Protein AF-0000000082585025 (afdb_homodimer)

InterPro domains:
  IPR001261 ArgE/DapE/ACY1/CPG2/YscS, conserved site [PS00758] (79-88)
  IPR001261 ArgE/DapE/ACY1/CPG2/YscS, conserved site [PS00759] (117-156)
  IPR002933 Peptidase M20 [PF01546] (80-388)
  IPR010182 N-formyl-4-amino-5-aminomethyl-2-methylpyrimidine deformylase/Succinyl-diaminopimelate desuccinylase [TIGR01910] (18-378)
  IPR011650 Peptidase M20, dimerisation domain [PF07687] (190-292)
  IPR036264 Bacterial exopeptidase dimerisation domain [SSF55031] (194-291)
  IPR050072 Peptidase M20A family, bacterial cell wall biosynthesis [PTHR43808] (9-386)

Secondary structure (DSSP, 8-state):
--TT-S----HHHHHHHHHHHHHHHHS--BTTTT--HHHHHHHHHHHHHTT-EEEEEEEETTEEEEEEEE--SEEEEEEEEEEE--B----HHHHTT-SS-TT---EETTEEESTTIIIIIHHHHHHHHHHHHHHHTTPPPSEEEEEEEES-TTTT-HHHHHTTT-GGGGGEEEEEE---STTPEEEEE-EEEEEEEEEE-B---GGG--TB-HHHHHHHHHHHHHH---GGGSSBTTB--EEEEEEEEEE-TTTPPPSEEEEEEEEEE-TTS-HHHHHHHHHHHHHHHHHHSBTBEEEEEEEEEE--EE--TT-HHHHHHHHHHHHHT----EEEESS--THHHHGGGT-EEEE--SS-GGGTTSTT-EEEHHHHHHHHHHHHHHHH--/--TT-S----HHHHHHHHHHHHHHHHS--BTTTT--HHHHHHHHHHHHHTT-EEEEEEEETTEEEEEEEE--SEEEEEEEEEEE--B----HHHHTT-SS-TT---EETTEEESTTIIIIIHHHHHHHHHHHHHHHHTPPPSEEEEEEEES-TTTT-HHHHHTTT-GGGGGEEEEEE---STTPEEEEE-EEEEEEEEEE-B---GGG--TB-HHHHHHHHHHHHHH---GGGSSBTTB--EEEEEEEEEE-TTTPPPSEEEEEEEEEE-TTS-HHHHHHHHHHHHHHHHHHSBTBEEEEEEEEEE--EE--TT-HHHHHHHHHHHHHT----EEEESS--THHHHGGGT-EEEE--SS-GGGTTSTT-EEEHHHHHHHHHHHHHHHH--

Nearest PDB structures (foldseek):
  7uoi-assembly1_A  TM=8.697E-01  e=1.049E-37  Enterococcus faecium 1,231,410
  1cg2-assembly1_C  TM=7.493E-01  e=2.026E-26  Pseudomonas sp. RS-16
  7m6u-assembly1_C-3  TM=6.998E-01  e=9.223E-20  Pseudomonas sp. RS-16
  7m6u-assembly2_B  TM=7.117E-01  e=1.396E-19  Pseudomonas sp. RS-16
  7m6u-assembly1_A  TM=7.068E-01  e=2.112E-19  Pseudomonas sp. RS-16

Solvent-accessible surface area (backbone atoms only — not comparable to full-atom values): 39155 Å² total; per-residue (Å²): 133,76,86,82,67,66,77,80,71,47,72,66,50,48,52,45,33,53,50,47,24,25,53,52,16,43,46,71,14,32,23,67,98,62,38,30,38,67,54,43,51,49,51,52,54,50,34,52,76,50,73,36,53,70,46,78,44,79,67,49,95,66,31,44,24,40,38,36,45,44,77,26,77,34,76,76,38,24,40,32,35,36,30,42,58,32,24,68,60,77,48,75,72,48,54,73,64,33,86,53,59,52,50,57,21,45,76,55,95,62,26,32,31,8,55,24,22,9,46,16,38,33,19,40,26,17,49,50,46,26,53,39,48,36,52,74,70,67,55,72,26,51,30,19,37,36,40,42,38,24,33,39,53,72,68,78,30,52,29,48,58,69,47,69,82,46,71,73,62,77,28,32,57,38,36,39,28,18,44,30,42,60,53,29,37,17,44,29,28,20,10,40,30,33,28,40,38,41,29,35,32,36,66,33,50,55,56,81,46,70,64,39,30,18,65,59,55,49,46,51,50,53,50,52,56,70,68,57,75,70,62,89,40,45,79,42,100,73,39,50,42,49,68,44,72,34,29,35,42,27,71,36,82,45,96,28,34,17,29,43,27,44,36,29,37,39,30,38,22,28,43,87,46,58,62,66,57,57,54,51,50,48,49,52,52,51,52,53,49,35,72,76,37,77,67,47,49,73,46,80,46,77,74,50,75,41,65,25,42,66,46,62,91,80,45,67,62,58,58,56,49,48,51,50,27,58,76,67,71,42,80,81,46,78,48,62,34,58,50,79,56,59,57,61,55,56,34,74,75,71,31,44,56,37,36,41,10,24,6,36,58,89,35,36,82,50,64,65,12,35,21,45,48,68,36,35,48,50,35,19,48,50,47,38,47,58,55,54,54,124,132,76,85,83,65,68,77,80,72,47,71,66,51,49,52,45,32,52,50,46,22,25,53,50,15,43,48,71,15,32,23,66,97,63,38,31,38,65,56,43,52,48,50,53,52,52,35,52,75,50,73,35,52,70,48,78,45,79,68,50,94,68,32,42,25,42,37,34,44,43,77,24,77,33,75,76,38,24,40,31,36,35,30,43,59,32,24,68,60,78,50,77,73,48,54,74,65,34,86,52,60,50,50,57,21,44,77,55,94,63,26,32,32,8,54,25,22,8,46,17,37,33,18,40,26,18,49,50,45,26,54,39,49,37,52,74,70,67,56,73,27,51,30,19,38,36,39,42,37,24,31,40,54,71,68,78,31,52,30,49,59,69,47,70,80,45,70,74,60,76,29,33,57,37,35,40,28,20,43,29,41,60,53,30,37,16,42,28,28,20,10,40,31,34,29,39,39,42,29,35,32,35,65,34,50,56,55,81,45,72,66,39,30,18,65,58,55,49,48,53,49,52,52,52,56,71,69,56,74,68,62,90,43,45,79,42,100,72,40,52,40,50,68,44,76,33,30,35,41,28,70,35,84,48,96,27,36,17,29,43,25,44,35,29,38,40,32,40,24,30,44,86,46,57,63,66,56,56,54,51,52,48,50,53,51,51,51,53,50,35,72,75,38,78,67,48,49,73,46,80,46,77,74,51,77,41,64,26,42,69,46,63,90,79,47,70,60,58,60,55,49,48,51,50,26,58,75,67,72,44,80,81,46,78,48,61,35,58,50,78,56,60,58,62,56,55,35,74,76,70,31,43,56,36,35,40,10,24,6,35,56,89,33,36,80,51,65,64,11,34,22,44,48,67,37,35,47,51,37,20,48,50,48,37,48,57,55,54,53,124

Structure (mmCIF, N/CA/C/O backbone):
data_AF-0000000082585025-model_v1
#
loop_
_entity.id
_entity.type
_entity.pdbx_description
1 polymer 'Probable succinyl-diaminopimelate desuccinylase'
#
loop_
_atom_site.group_PDB
_atom_site.id
_atom_site.type_symbol
_atom_site.label_atom_id
_atom_site.label_alt_id
_atom_site.label_comp_id
_atom_site.label_asym_id
_atom_site.label_entity_id
_atom_site.label_seq_id
_atom_site.pdbx_PDB_ins_code
_atom_site.Cartn_x
_atom_site.Cartn_y
_atom_site.Cartn_z
_atom_site.occupancy
_atom_site.B_iso_or_equiv
_atom_site.auth_seq_id
_atom_site.auth_comp_id
_atom_site.auth_asym_id
_atom_site.auth_atom_id
_atom_site.pdbx_PDB_model_num
ATOM 1 N N . MET A 1 1 ? 2.809 -59.719 -31.75 1 30.33 1 MET A N 1
ATOM 2 C CA . MET A 1 1 ? 2.988 -58.344 -32.219 1 30.33 1 MET A CA 1
ATOM 3 C C . MET A 1 1 ? 4.156 -57.688 -31.516 1 30.33 1 MET A C 1
ATOM 5 O O . MET A 1 1 ? 4.211 -57.656 -30.297 1 30.33 1 MET A O 1
ATOM 9 N N . ASN A 1 2 ? 5.41 -57.469 -32.031 1 34.25 2 ASN A N 1
ATOM 10 C CA . ASN A 1 2 ? 6.719 -57.062 -31.531 1 34.25 2 ASN A CA 1
ATOM 11 C C . ASN A 1 2 ? 6.621 -55.812 -30.656 1 34.25 2 ASN A C 1
ATOM 13 O O . ASN A 1 2 ? 5.789 -54.938 -30.906 1 34.25 2 ASN A O 1
ATOM 17 N N . GLU A 1 3 ? 7.055 -55.719 -29.453 1 40.22 3 GLU A N 1
ATOM 18 C CA . GLU A 1 3 ? 7.309 -54.812 -28.344 1 40.22 3 GLU A CA 1
ATOM 19 C C . GLU A 1 3 ? 7.758 -53.438 -28.859 1 40.22 3 GLU A C 1
ATOM 21 O O . GLU A 1 3 ? 8.023 -52.531 -28.078 1 40.22 3 GLU A O 1
ATOM 26 N N . LYS A 1 4 ? 8.352 -53.312 -29.984 1 45.34 4 LYS A N 1
ATOM 27 C CA . LYS A 1 4 ? 8.938 -52.219 -30.719 1 45.34 4 LYS A CA 1
ATOM 28 C C . LYS A 1 4 ? 7.898 -51.125 -30.969 1 45.34 4 LYS A C 1
ATOM 30 O O . LYS A 1 4 ? 8.172 -50.156 -31.672 1 45.34 4 LYS A O 1
ATOM 35 N N . SER A 1 5 ? 6.656 -51.344 -31 1 45.03 5 SER A N 1
ATOM 36 C CA . SER A 1 5 ? 5.504 -50.594 -31.469 1 45.03 5 SER A CA 1
ATOM 37 C C . SER A 1 5 ? 5.23 -49.406 -30.562 1 45.03 5 SER A C 1
ATOM 39 O O . SER A 1 5 ? 4.18 -48.75 -30.672 1 45.03 5 SER A O 1
ATOM 41 N N . MET A 1 6 ? 5.926 -49.344 -29.547 1 51.94 6 MET A N 1
ATOM 42 C CA . MET A 1 6 ? 5.629 -48.344 -28.516 1 51.94 6 MET A CA 1
ATOM 43 C C . MET A 1 6 ? 5.398 -46.969 -29.125 1 51.94 6 MET A C 1
ATOM 45 O O . MET A 1 6 ? 4.395 -46.312 -28.828 1 51.94 6 MET A O 1
ATOM 49 N N . TRP A 1 7 ? 6.516 -45.938 -29.406 1 58.09 7 TRP A N 1
ATOM 50 C CA . TRP A 1 7 ? 6.312 -44.531 -29.656 1 58.09 7 TRP A CA 1
ATOM 51 C C . TRP A 1 7 ? 6.047 -44.281 -31.141 1 58.09 7 TRP A C 1
ATOM 53 O O . TRP A 1 7 ? 6.938 -44.438 -31.969 1 58.09 7 TRP A O 1
ATOM 63 N N . TYR A 1 8 ? 4.789 -44.438 -31.516 1 69.81 8 TYR A N 1
ATOM 64 C CA . TYR A 1 8 ? 4.41 -44.281 -32.906 1 69.81 8 TYR A CA 1
ATOM 65 C C . TYR A 1 8 ? 4.379 -42.844 -33.344 1 69.81 8 TYR A C 1
ATOM 67 O O . TYR A 1 8 ? 3.799 -42.5 -34.375 1 69.81 8 TYR A O 1
ATOM 75 N N . LEU A 1 9 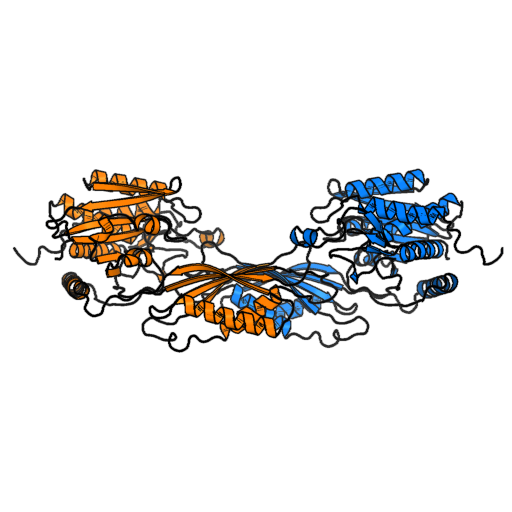? 5.055 -42 -32.531 1 79.25 9 LEU A N 1
ATOM 76 C CA . LEU A 1 9 ? 5.102 -40.625 -32.969 1 79.25 9 LEU A CA 1
ATOM 77 C C . LEU A 1 9 ? 6.137 -40.438 -34.062 1 79.25 9 LEU A C 1
ATOM 79 O O . LEU A 1 9 ? 7.207 -41.031 -34.031 1 79.25 9 LEU A O 1
ATOM 83 N N . SER A 1 10 ? 5.766 -39.688 -35 1 84.75 10 SER A N 1
ATOM 84 C CA . SER A 1 10 ? 6.598 -39.438 -36.188 1 84.75 10 SER A CA 1
ATOM 85 C C . SER A 1 10 ? 7.195 -38.031 -36.125 1 84.75 10 SER A C 1
ATOM 87 O O . SER A 1 10 ? 6.887 -37.25 -35.25 1 84.75 10 SER A O 1
ATOM 89 N N . ASP A 1 11 ? 8.031 -37.812 -37.094 1 87.44 11 ASP A N 1
ATOM 90 C CA . ASP A 1 11 ? 8.641 -36.469 -37.25 1 87.44 11 ASP A CA 1
ATOM 91 C C . ASP A 1 11 ? 7.574 -35.406 -37.469 1 87.44 11 ASP A C 1
ATOM 93 O O . ASP A 1 11 ? 7.727 -34.281 -37 1 87.44 11 ASP A O 1
ATOM 97 N N . SER A 1 12 ? 6.555 -35.812 -38.062 1 88.88 12 SER A N 1
ATOM 98 C CA . SER A 1 12 ? 5.461 -34.875 -38.281 1 88.88 12 SER A CA 1
ATOM 99 C C . SER A 1 12 ? 4.777 -34.5 -37 1 88.88 12 SER A C 1
ATOM 101 O O . SER A 1 12 ? 4.32 -33.344 -36.844 1 88.88 12 SER A O 1
ATOM 103 N N . ASP A 1 13 ? 4.723 -35.406 -36.125 1 91.19 13 ASP A N 1
ATOM 104 C CA . ASP A 1 13 ? 4.145 -35.125 -34.812 1 91.19 13 ASP A CA 1
ATOM 105 C C . ASP A 1 13 ? 5.047 -34.188 -34.031 1 91.19 13 ASP A C 1
ATOM 107 O O . ASP A 1 13 ? 4.559 -33.312 -33.312 1 91.19 13 ASP A O 1
ATOM 111 N N . PHE A 1 14 ? 6.309 -34.438 -34.219 1 92.88 14 PHE A N 1
ATOM 112 C CA . PHE A 1 14 ? 7.273 -33.562 -33.531 1 92.88 14 PHE A CA 1
ATOM 113 C C . PHE A 1 14 ? 7.207 -32.156 -34.031 1 92.88 14 PHE A C 1
ATOM 115 O O . PHE A 1 14 ? 7.242 -31.188 -33.25 1 92.88 14 PHE A O 1
ATOM 122 N N . GLU A 1 15 ? 7.039 -32 -35.312 1 95.19 15 GLU A N 1
ATOM 123 C CA . GLU A 1 15 ? 6.852 -30.672 -35.875 1 95.19 15 GLU A CA 1
ATOM 124 C C . GLU A 1 15 ? 5.551 -30.031 -35.406 1 95.19 15 GLU A C 1
ATOM 126 O O . GLU A 1 15 ? 5.496 -28.828 -35.156 1 95.19 15 GLU A O 1
ATOM 131 N N . SER A 1 16 ? 4.605 -30.859 -35.281 1 95.75 16 SER A N 1
ATOM 132 C CA . SER A 1 16 ? 3.295 -30.391 -34.844 1 95.75 16 SER A CA 1
ATOM 133 C C . SER A 1 16 ? 3.348 -29.812 -33.438 1 95.75 16 SER A C 1
ATOM 135 O O . SER A 1 16 ? 2.766 -28.766 -33.156 1 95.75 16 SER A O 1
ATOM 137 N N . VAL A 1 17 ? 4.016 -30.547 -32.531 1 97.31 17 VAL A N 1
ATOM 138 C CA . VAL A 1 17 ? 4.039 -30.094 -31.156 1 97.31 17 VAL A CA 1
ATOM 139 C C . VAL A 1 17 ? 4.816 -28.781 -31.062 1 97.31 17 VAL A C 1
ATOM 141 O O . VAL A 1 17 ? 4.465 -27.906 -30.266 1 97.31 17 VAL A O 1
ATOM 144 N N . ILE A 1 18 ? 5.844 -28.641 -31.859 1 98.06 18 ILE A N 1
ATOM 145 C CA . ILE A 1 18 ? 6.621 -27.406 -31.906 1 98.06 18 ILE A CA 1
ATOM 146 C C . ILE A 1 18 ? 5.746 -26.266 -32.406 1 98.06 18 ILE A C 1
ATOM 148 O O . ILE A 1 18 ? 5.672 -25.203 -31.781 1 98.06 18 ILE A O 1
ATOM 152 N N . ASN A 1 19 ? 5.062 -26.5 -33.469 1 98.25 19 ASN A N 1
ATOM 153 C CA . ASN A 1 19 ? 4.23 -25.469 -34.094 1 98.25 19 ASN A CA 1
ATOM 154 C C . ASN A 1 19 ? 3.059 -25.078 -33.188 1 98.25 19 ASN A C 1
ATOM 156 O O . ASN A 1 19 ? 2.74 -23.906 -33.062 1 98.25 19 ASN A O 1
ATOM 160 N N . ILE A 1 20 ? 2.449 -26.047 -32.625 1 98.5 20 ILE A N 1
ATOM 161 C CA . ILE A 1 20 ? 1.288 -25.781 -31.797 1 98.5 20 ILE A CA 1
ATOM 162 C C . ILE A 1 20 ? 1.714 -25 -30.547 1 98.5 20 ILE A C 1
ATOM 164 O O . ILE A 1 20 ? 1.036 -24.047 -30.156 1 98.5 20 ILE A O 1
ATOM 168 N N . THR A 1 21 ? 2.838 -25.422 -29.953 1 98.62 21 THR A N 1
ATOM 169 C CA . THR A 1 21 ? 3.346 -24.672 -28.812 1 98.62 21 THR A CA 1
ATOM 170 C C . THR A 1 21 ? 3.625 -23.219 -29.172 1 98.62 21 THR A C 1
ATOM 172 O O . THR A 1 21 ? 3.223 -22.312 -28.453 1 98.62 21 THR A O 1
ATOM 175 N N . SER A 1 22 ? 4.281 -23.031 -30.266 1 98.62 22 SER A N 1
ATOM 176 C CA . SER A 1 22 ? 4.594 -21.688 -30.75 1 98.62 22 SER A CA 1
ATOM 177 C C . SER A 1 22 ? 3.324 -20.875 -30.969 1 98.62 22 SER A C 1
ATOM 179 O O . SER A 1 22 ? 3.242 -19.719 -30.562 1 98.62 22 SER A O 1
ATOM 181 N N . ASP A 1 23 ? 2.355 -21.484 -31.625 1 98.62 23 ASP A N 1
ATOM 182 C CA . ASP A 1 23 ? 1.09 -20.812 -31.906 1 98.62 23 ASP A CA 1
ATOM 183 C C . ASP A 1 23 ? 0.394 -20.391 -30.609 1 98.62 23 ASP A C 1
ATOM 185 O O . ASP A 1 23 ? -0.108 -19.266 -30.5 1 98.62 23 ASP A O 1
ATOM 189 N N . LEU A 1 24 ? 0.366 -21.297 -29.672 1 98.75 24 LEU A N 1
ATOM 190 C CA . LEU A 1 24 ? -0.318 -21.016 -28.406 1 98.75 24 LEU A CA 1
ATOM 191 C C . LEU A 1 24 ? 0.379 -19.906 -27.641 1 98.75 24 LEU A C 1
ATOM 193 O O . LEU A 1 24 ? -0.278 -19.094 -27 1 98.75 24 LEU A O 1
ATOM 197 N N . VAL A 1 25 ? 1.692 -19.859 -27.719 1 98.5 25 VAL A N 1
ATOM 198 C CA . VAL A 1 25 ? 2.469 -18.828 -27.031 1 98.5 25 VAL A CA 1
ATOM 199 C C . VAL A 1 25 ? 2.178 -17.469 -27.656 1 98.5 25 VAL A C 1
ATOM 201 O O . VAL A 1 25 ? 2.105 -16.453 -26.953 1 98.5 25 VAL A O 1
ATOM 204 N N . LYS A 1 26 ? 1.941 -17.422 -28.938 1 98.25 26 LYS A N 1
ATOM 205 C CA . LYS A 1 26 ? 1.673 -16.188 -29.656 1 98.25 26 LYS A CA 1
ATOM 206 C C . LYS A 1 26 ? 0.312 -15.609 -29.281 1 98.25 26 LYS A C 1
ATOM 208 O O . LYS A 1 26 ? 0.075 -14.406 -29.438 1 98.25 26 LYS A O 1
ATOM 213 N N . LEU A 1 27 ? -0.539 -16.484 -28.844 1 98.06 27 LEU A N 1
ATOM 214 C CA . LEU A 1 27 ? -1.85 -16.031 -28.391 1 98.06 27 LEU A CA 1
ATOM 215 C C . LEU A 1 27 ? -1.783 -15.547 -26.953 1 98.06 27 LEU A C 1
ATOM 217 O O . LEU A 1 27 ? -1.746 -16.344 -26.016 1 98.06 27 LEU A O 1
ATOM 221 N N . GLU A 1 28 ? -1.809 -14.281 -26.781 1 96.12 28 GLU A N 1
ATOM 222 C CA . GLU A 1 28 ? -1.712 -13.711 -25.438 1 96.12 28 GLU A CA 1
ATOM 223 C C . GLU A 1 28 ? -2.955 -14.031 -24.609 1 96.12 28 GLU A C 1
ATOM 225 O O . GLU A 1 28 ? -4.062 -13.625 -24.969 1 96.12 28 GLU A O 1
ATOM 230 N N . SER A 1 29 ? -2.77 -14.758 -23.547 1 97.44 29 SER A N 1
ATOM 231 C CA . SER A 1 29 ? -3.865 -15.172 -22.688 1 97.44 29 SER A CA 1
ATOM 232 C C . SER A 1 29 ? -3.568 -14.836 -21.219 1 97.44 29 SER A C 1
ATOM 234 O O . SER A 1 29 ? -3.736 -15.688 -20.344 1 97.44 29 SER A O 1
ATOM 236 N N . THR A 1 30 ? -3.184 -13.633 -20.984 1 94.81 30 THR A N 1
ATOM 237 C CA . THR A 1 30 ? -2.777 -13.203 -19.656 1 94.81 30 THR A CA 1
ATOM 238 C C . THR A 1 30 ? -3.967 -13.211 -18.688 1 94.81 30 THR A C 1
ATOM 240 O O . THR A 1 30 ? -5.09 -12.898 -19.094 1 94.81 30 THR A O 1
ATOM 243 N N . ASN A 1 31 ? -3.672 -13.625 -17.547 1 92.88 31 ASN A N 1
ATOM 244 C CA . ASN A 1 31 ? -4.566 -13.68 -16.391 1 92.88 31 ASN A CA 1
ATOM 245 C C . ASN A 1 31 ? -3.855 -13.258 -15.109 1 92.88 31 ASN A C 1
ATOM 247 O O . ASN A 1 31 ? -2.879 -13.883 -14.695 1 92.88 31 ASN A O 1
ATOM 251 N N . PRO A 1 32 ? -4.324 -12.117 -14.516 1 88.75 32 PRO A N 1
ATOM 252 C CA . PRO A 1 32 ? -5.48 -11.289 -14.875 1 88.75 32 PRO A CA 1
ATOM 253 C C . PRO A 1 32 ? -5.223 -10.422 -16.109 1 88.75 32 PRO A C 1
ATOM 255 O O . PRO A 1 32 ? -4.07 -10.211 -16.484 1 88.75 32 PRO A O 1
ATOM 258 N N . PRO A 1 33 ? -6.52 -9.797 -16.734 1 87.5 33 PRO A N 1
ATOM 259 C CA . PRO A 1 33 ? -7.895 -9.977 -16.266 1 87.5 33 PRO A CA 1
ATOM 260 C C . PRO A 1 33 ? -8.531 -11.258 -16.797 1 87.5 33 PRO A C 1
ATOM 262 O O . PRO A 1 33 ? -9.633 -11.625 -16.375 1 87.5 33 PRO A O 1
ATOM 265 N N . GLY A 1 34 ? -7.879 -11.969 -17.75 1 92.75 34 GLY A N 1
ATOM 266 C CA . GLY A 1 34 ? -8.43 -13.188 -18.312 1 92.75 34 GLY A CA 1
ATOM 267 C C . GLY A 1 34 ? -8.68 -13.109 -19.812 1 92.75 34 GLY A C 1
ATOM 268 O O . GLY A 1 34 ? -9.781 -12.75 -20.234 1 92.75 34 GLY A O 1
ATOM 269 N N . PHE A 1 35 ? -7.758 -13.539 -20.656 1 94.25 35 PHE A N 1
ATOM 270 C CA . PHE A 1 35 ? -7.832 -13.438 -22.109 1 94.25 35 PHE A CA 1
ATOM 271 C C . PHE A 1 35 ? -7.613 -14.797 -22.766 1 94.25 35 PHE A C 1
ATOM 273 O O . PHE A 1 35 ? -6.863 -14.906 -23.734 1 94.25 35 PHE A O 1
ATOM 280 N N . GLU A 1 36 ? -8.258 -15.844 -22.266 1 97.81 36 GLU A N 1
ATOM 281 C CA . GLU A 1 36 ? -7.98 -17.203 -22.719 1 97.81 36 GLU A CA 1
ATOM 282 C C . GLU A 1 36 ? -8.836 -17.562 -23.938 1 97.81 36 GLU A C 1
ATOM 284 O O . GLU A 1 36 ? -8.688 -18.641 -24.516 1 97.81 36 GLU A O 1
ATOM 289 N N . GLU A 1 37 ? -9.695 -16.656 -24.438 1 97.75 37 GLU A N 1
ATOM 290 C CA . GLU A 1 37 ? -10.711 -17 -25.438 1 97.75 37 GLU A CA 1
ATOM 291 C C . GLU A 1 37 ? -10.07 -17.516 -26.719 1 97.75 37 GLU A C 1
ATOM 293 O O . GLU A 1 37 ? -10.477 -18.562 -27.25 1 97.75 37 GLU A O 1
ATOM 298 N N . GLU A 1 38 ? -9.094 -16.828 -27.234 1 98.19 38 GLU A N 1
ATOM 299 C CA . GLU A 1 38 ? -8.492 -17.203 -28.5 1 98.19 38 GLU A CA 1
ATOM 300 C C . GLU A 1 38 ? -7.746 -18.531 -28.391 1 98.19 38 GLU A C 1
ATOM 302 O O . GLU A 1 38 ? -7.703 -19.312 -29.344 1 98.19 38 GLU A O 1
ATOM 307 N N . VAL A 1 39 ? -7.18 -18.781 -27.234 1 98.62 39 VAL A N 1
ATOM 308 C CA . VAL A 1 39 ? -6.543 -20.078 -27 1 98.62 39 VAL A CA 1
ATOM 309 C C . VAL A 1 39 ? -7.598 -21.188 -27.016 1 98.62 39 VAL A C 1
ATOM 311 O O . VAL A 1 39 ? -7.402 -22.234 -27.641 1 98.62 39 VAL A O 1
ATOM 314 N N . GLY A 1 40 ? -8.695 -20.938 -26.359 1 98.62 40 GLY A N 1
ATOM 315 C CA . GLY A 1 40 ? -9.789 -21.906 -26.375 1 98.62 40 GLY A CA 1
ATOM 316 C C . GLY A 1 40 ? -10.273 -22.219 -27.781 1 98.62 40 GLY A C 1
ATOM 317 O O . GLY A 1 40 ? -10.453 -23.391 -28.125 1 98.62 40 GLY A O 1
ATOM 318 N N . LYS A 1 41 ? -10.484 -21.203 -28.562 1 98.62 41 LYS A N 1
ATOM 319 C CA . LYS A 1 41 ? -10.922 -21.375 -29.938 1 98.62 41 LYS A CA 1
ATOM 320 C C . LYS A 1 41 ? -9.898 -22.188 -30.734 1 98.62 41 LYS A C 1
ATOM 322 O O . LYS A 1 41 ? -10.273 -23.031 -31.562 1 98.62 41 LYS A O 1
ATOM 327 N N . TYR A 1 42 ? -8.672 -21.891 -30.5 1 98.75 42 TYR A N 1
ATOM 328 C CA . TYR A 1 42 ? -7.613 -22.641 -31.156 1 98.75 42 TYR A CA 1
ATOM 329 C C . TYR A 1 42 ? -7.723 -24.125 -30.844 1 98.75 42 TYR A C 1
ATOM 331 O O . TYR A 1 42 ? -7.609 -24.969 -31.734 1 98.75 42 TYR A O 1
ATOM 339 N N . LEU A 1 43 ? -7.895 -24.453 -29.578 1 98.81 43 LEU A N 1
ATOM 340 C CA . LEU A 1 43 ? -8 -25.844 -29.156 1 98.81 43 LEU A CA 1
ATOM 341 C C . LEU A 1 43 ? -9.203 -26.516 -29.812 1 98.81 43 LEU A C 1
ATOM 343 O O . LEU A 1 43 ? -9.094 -27.641 -30.328 1 98.81 43 LEU A O 1
ATOM 347 N N . VAL A 1 44 ? -10.305 -25.859 -29.797 1 98.62 44 VAL A N 1
ATOM 348 C CA . VAL A 1 44 ? -11.523 -26.406 -30.391 1 98.62 44 VAL A CA 1
ATOM 349 C C . VAL A 1 44 ? -11.289 -26.719 -31.859 1 98.62 44 VAL A C 1
ATOM 351 O O . VAL A 1 44 ? -11.641 -27.797 -32.344 1 98.62 44 VAL A O 1
ATOM 354 N N . ASN A 1 45 ? -10.75 -25.781 -32.562 1 98.62 45 ASN A N 1
ATOM 355 C CA . ASN A 1 45 ? -10.469 -25.969 -34 1 98.62 45 ASN A CA 1
ATOM 356 C C . ASN A 1 45 ? -9.508 -27.125 -34.219 1 98.62 45 ASN A C 1
ATOM 358 O O . ASN A 1 45 ? -9.703 -27.922 -35.156 1 98.62 45 ASN A O 1
ATOM 362 N N . PHE A 1 46 ? -8.516 -27.156 -33.469 1 98.25 46 PHE A N 1
ATOM 363 C CA . PHE A 1 46 ? -7.527 -28.219 -33.562 1 98.25 46 PHE A CA 1
ATOM 364 C C . PHE A 1 46 ? -8.188 -29.594 -33.406 1 98.25 46 PHE A C 1
ATOM 366 O O . PHE A 1 46 ? -7.965 -30.484 -34.25 1 98.25 46 PHE A O 1
ATOM 373 N N . PHE A 1 47 ? -8.922 -29.766 -32.344 1 98.56 47 PHE A N 1
ATOM 374 C CA . PHE A 1 47 ? -9.523 -31.047 -32.031 1 98.56 47 PHE A CA 1
ATOM 375 C C . PHE A 1 47 ? -10.578 -31.406 -33.094 1 98.56 47 PHE A C 1
ATOM 377 O O . PHE A 1 47 ? -10.742 -32.562 -33.438 1 98.56 47 PHE A O 1
ATOM 384 N N . ASN A 1 48 ? -11.281 -30.422 -33.562 1 98 48 ASN A N 1
ATOM 385 C CA . ASN A 1 48 ? -12.219 -30.656 -34.656 1 98 48 ASN A CA 1
ATOM 386 C C . ASN A 1 48 ? -11.516 -31.188 -35.906 1 98 48 ASN A C 1
ATOM 388 O O . ASN A 1 48 ? -11.977 -32.156 -36.531 1 98 48 ASN A O 1
ATOM 392 N N . GLU A 1 49 ? -10.477 -30.578 -36.25 1 97.38 49 GLU A N 1
ATOM 393 C CA . GLU A 1 49 ? -9.695 -31 -37.406 1 97.38 49 GLU A CA 1
ATOM 394 C C . GLU A 1 49 ? -9.148 -32.406 -37.219 1 97.38 49 GLU A C 1
ATOM 396 O O . GLU A 1 49 ? -8.992 -33.156 -38.188 1 97.38 49 GLU A O 1
ATOM 401 N N . ALA A 1 50 ? -8.93 -32.781 -36 1 96.69 50 ALA A N 1
ATOM 402 C CA . ALA A 1 50 ? -8.398 -34.125 -35.688 1 96.69 50 ALA A CA 1
ATOM 403 C C . ALA A 1 50 ? -9.531 -35.125 -35.5 1 96.69 50 ALA A C 1
ATOM 405 O O . ALA A 1 50 ? -9.281 -36.281 -35.156 1 96.69 50 ALA A O 1
ATOM 406 N N . SER A 1 51 ? -10.805 -34.688 -35.594 1 97.31 51 SER A N 1
ATOM 407 C CA . SER A 1 51 ? -11.992 -35.531 -35.406 1 97.31 51 SER A CA 1
ATOM 408 C C . SER A 1 51 ? -12.078 -36.062 -34 1 97.31 51 SER A C 1
ATOM 410 O O . SER A 1 51 ? -12.367 -37.25 -33.781 1 97.31 51 SER A O 1
ATOM 412 N N . ILE A 1 52 ? -11.719 -35.25 -33.031 1 98.12 52 ILE A N 1
ATOM 413 C CA . ILE A 1 52 ? -11.844 -35.562 -31.625 1 98.12 52 ILE A CA 1
ATOM 414 C C . ILE A 1 52 ? -13.008 -34.781 -31.031 1 98.12 52 ILE A C 1
ATOM 416 O O . ILE A 1 52 ? -13.109 -33.562 -31.203 1 98.12 52 ILE A O 1
ATOM 420 N N . GLU A 1 53 ? -13.836 -35.5 -30.312 1 97.31 53 GLU A N 1
ATOM 421 C CA . 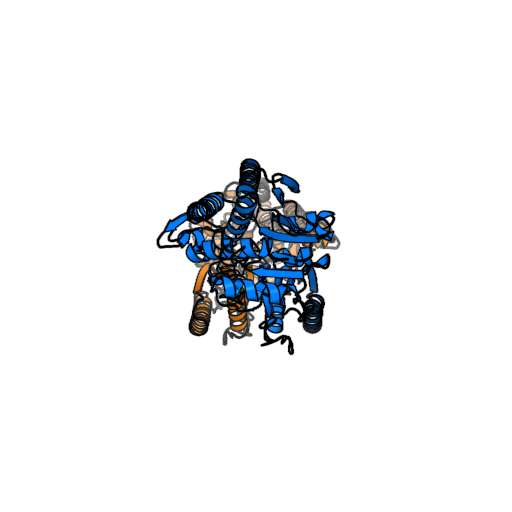GLU A 1 53 ? -14.992 -34.875 -29.672 1 97.31 53 GLU A CA 1
ATOM 422 C C . GLU A 1 53 ? -14.547 -33.812 -28.641 1 97.31 53 GLU A C 1
ATOM 424 O O . GLU A 1 53 ? -13.633 -34.094 -27.844 1 97.31 53 GLU A O 1
ATOM 429 N N . THR A 1 54 ? -15.195 -32.625 -28.75 1 97.88 54 THR A N 1
ATOM 430 C CA . THR A 1 54 ? -14.836 -31.547 -27.844 1 97.88 54 THR A CA 1
ATOM 431 C C . THR A 1 54 ? -16.094 -30.906 -27.25 1 97.88 54 THR A C 1
ATOM 433 O O . THR A 1 54 ? -17.094 -30.734 -27.938 1 97.88 54 THR A O 1
ATOM 436 N N . LYS A 1 55 ? -16.062 -30.594 -26 1 98.19 55 LYS A N 1
ATOM 437 C CA . LYS A 1 55 ? -17.109 -29.844 -25.312 1 98.19 55 LYS A CA 1
ATOM 438 C C . LYS A 1 55 ? -16.562 -28.547 -24.719 1 98.19 55 LYS A C 1
ATOM 440 O O . LYS A 1 55 ? -15.438 -28.531 -24.203 1 98.19 55 LYS A O 1
ATOM 445 N N . ILE A 1 56 ? -17.391 -27.531 -24.812 1 98.12 56 ILE A N 1
ATOM 446 C CA . ILE A 1 56 ? -17.047 -26.219 -24.266 1 98.12 56 ILE A CA 1
ATOM 447 C C . ILE A 1 56 ? -17.844 -25.984 -22.984 1 98.12 56 ILE A C 1
ATOM 449 O O . ILE A 1 56 ? -19.047 -26.219 -22.938 1 98.12 56 ILE A O 1
ATOM 453 N N . PHE A 1 57 ? -17.188 -25.516 -21.906 1 98.31 57 PHE A N 1
ATOM 454 C CA . PHE A 1 57 ? -17.828 -25.203 -20.625 1 98.31 57 PHE A CA 1
ATOM 455 C C . PHE A 1 57 ? -17.609 -23.734 -20.25 1 98.31 57 PHE A C 1
ATOM 457 O O . PHE A 1 57 ? -16.547 -23.375 -19.766 1 98.31 57 PHE A O 1
ATOM 464 N N . PRO A 1 58 ? -18.578 -22.891 -20.438 1 97.69 58 PRO A N 1
ATOM 465 C CA . PRO A 1 58 ? -18.438 -21.469 -20.078 1 97.69 58 PRO A CA 1
ATOM 466 C C . PRO A 1 58 ? -18.156 -21.266 -18.594 1 97.69 58 PRO A C 1
ATOM 468 O O . PRO A 1 58 ? -18.766 -21.953 -17.75 1 97.69 58 PRO A O 1
ATOM 471 N N . VAL A 1 59 ? -17.281 -20.422 -18.281 1 97.31 59 VAL A N 1
ATOM 472 C CA . VAL A 1 59 ? -16.938 -20.094 -16.891 1 97.31 59 VAL A CA 1
ATOM 473 C C . VAL A 1 59 ? -17.297 -18.625 -16.609 1 97.31 59 VAL A C 1
ATOM 475 O O . VAL A 1 59 ? -18.016 -18.344 -15.656 1 97.31 59 VAL A O 1
ATOM 478 N N . GLU A 1 60 ? -16.797 -17.75 -17.453 1 96.31 60 GLU A N 1
ATOM 479 C CA . GLU A 1 60 ? -17.094 -16.312 -17.484 1 96.31 60 GLU A CA 1
ATOM 480 C C . GLU A 1 60 ? -17.188 -15.797 -18.906 1 96.31 60 GLU A C 1
ATOM 482 O O . GLU A 1 60 ? -16.906 -16.531 -19.859 1 96.31 60 GLU A O 1
ATOM 487 N N . LYS A 1 61 ? -17.625 -14.469 -19.016 1 93 61 LYS A N 1
ATOM 488 C CA . LYS A 1 61 ? -17.75 -13.906 -20.359 1 93 61 LYS A CA 1
ATOM 489 C C . LYS A 1 61 ? -16.422 -13.992 -21.125 1 93 61 LYS A C 1
ATOM 491 O O . LYS A 1 61 ? -15.406 -13.461 -20.672 1 93 61 LYS A O 1
ATOM 496 N N . GLY A 1 62 ? -16.438 -14.742 -22.203 1 94.44 62 GLY A N 1
ATOM 497 C CA . GLY A 1 62 ? -15.273 -14.875 -23.062 1 94.44 62 GLY A CA 1
ATOM 498 C C . GLY A 1 62 ? -14.258 -15.875 -22.531 1 94.44 62 GLY A C 1
ATOM 499 O O . GLY A 1 62 ? -13.172 -16.016 -23.094 1 94.44 62 GLY A O 1
ATOM 500 N N . ARG A 1 63 ? -14.547 -16.516 -21.453 1 97.38 63 ARG A N 1
ATOM 501 C CA . ARG A 1 63 ? -13.656 -17.484 -20.844 1 97.38 63 ARG A CA 1
ATOM 502 C C . ARG A 1 63 ? -14.352 -18.844 -20.672 1 97.38 63 ARG A C 1
ATOM 504 O O . ARG A 1 63 ? -15.383 -18.938 -20.016 1 97.38 63 ARG A O 1
ATOM 511 N N . PHE A 1 64 ? -13.828 -19.844 -21.297 1 98.44 64 PHE A N 1
ATOM 512 C CA . PHE A 1 64 ? -14.461 -21.156 -21.234 1 98.44 64 PHE A CA 1
ATOM 513 C C . PHE A 1 64 ? -13.406 -22.25 -21.203 1 98.44 64 PHE A C 1
ATOM 515 O O . PHE A 1 64 ? -12.312 -22.109 -21.75 1 98.44 64 PHE A O 1
ATOM 522 N N . ASP A 1 65 ? -13.758 -23.344 -20.531 1 98.69 65 ASP A N 1
ATOM 523 C CA . ASP A 1 65 ? -12.945 -24.547 -20.547 1 98.69 65 ASP A CA 1
ATOM 524 C C . ASP A 1 65 ? -13.211 -25.359 -21.812 1 98.69 65 ASP A C 1
ATOM 526 O O . ASP A 1 65 ? -14.289 -25.281 -22.406 1 98.69 65 ASP A O 1
ATOM 530 N N . VAL A 1 66 ? -12.234 -26.078 -22.281 1 98.75 66 VAL A N 1
ATOM 531 C CA . VAL A 1 66 ? -12.352 -27 -23.391 1 98.75 66 VAL A CA 1
ATOM 532 C C . VAL A 1 66 ? -12.047 -28.422 -22.922 1 98.75 66 VAL A C 1
ATOM 534 O O . VAL A 1 66 ? -10.977 -28.672 -22.359 1 98.75 66 VAL A O 1
ATOM 537 N N . VAL A 1 67 ? -12.961 -29.328 -23.094 1 98.81 67 VAL A N 1
ATOM 538 C CA . VAL A 1 67 ? -12.758 -30.734 -22.75 1 98.81 67 VAL A CA 1
ATOM 539 C C . VAL A 1 67 ? -12.844 -31.594 -24.016 1 98.81 67 VAL A C 1
ATOM 541 O O . VAL A 1 67 ? -13.867 -31.609 -24.703 1 98.81 67 VAL A O 1
ATOM 544 N N . ALA A 1 68 ? -11.773 -32.281 -24.328 1 98.75 68 ALA A N 1
ATOM 545 C CA . ALA A 1 68 ? -11.711 -33.219 -25.438 1 98.75 68 ALA A CA 1
ATOM 546 C C . ALA A 1 68 ? -11.758 -34.656 -24.938 1 98.75 68 ALA A C 1
ATOM 548 O O . ALA A 1 68 ? -11.273 -34.969 -23.844 1 98.75 68 ALA A O 1
ATOM 549 N N . LYS A 1 69 ? -12.297 -35.531 -25.75 1 98.44 69 LYS A N 1
ATOM 550 C CA . LYS A 1 69 ? -12.469 -36.938 -25.328 1 98.44 69 LYS A CA 1
ATOM 551 C C . LYS A 1 69 ? -12.156 -37.906 -26.484 1 98.44 69 LYS A C 1
ATOM 553 O O . LYS A 1 69 ? -12.547 -37.656 -27.625 1 98.44 69 LYS A O 1
ATOM 558 N N . ILE A 1 70 ? -11.383 -38.906 -26.156 1 97.75 70 ILE A N 1
ATOM 559 C CA . ILE A 1 70 ? -11.242 -40.094 -27 1 97.75 70 ILE A CA 1
ATOM 560 C C . ILE A 1 70 ? -11.867 -41.312 -26.312 1 97.75 70 ILE A C 1
ATOM 562 O O . ILE A 1 70 ? -11.445 -41.688 -25.219 1 97.75 70 ILE A O 1
ATOM 566 N N . PRO A 1 71 ? -12.875 -41.812 -26.953 1 96.69 71 PRO A N 1
ATOM 567 C CA . PRO A 1 71 ? -13.453 -43.031 -26.344 1 96.69 71 PRO A CA 1
ATOM 568 C C . PRO A 1 71 ? -12.492 -44.219 -26.328 1 96.69 71 PRO A C 1
ATOM 570 O O . PRO A 1 71 ? -11.758 -44.406 -27.297 1 96.69 71 PRO A O 1
ATOM 573 N N . GLY A 1 72 ? -12.469 -44.906 -25.234 1 95.94 72 GLY A N 1
ATOM 574 C CA . GLY A 1 72 ? -11.68 -46.125 -25.125 1 95.94 72 GLY A CA 1
ATOM 575 C C . GLY A 1 72 ? -12.508 -47.406 -25.188 1 95.94 72 GLY A C 1
ATOM 576 O O . GLY A 1 72 ? -13.711 -47.344 -25.469 1 95.94 72 GLY A O 1
ATOM 577 N N . LYS A 1 73 ? -11.781 -48.5 -25.031 1 94.81 73 LYS A N 1
ATOM 578 C CA . LYS A 1 73 ? -12.453 -49.812 -25 1 94.81 73 LYS A CA 1
ATOM 579 C C . LYS A 1 73 ? -13.391 -49.906 -23.812 1 94.81 73 LYS A C 1
ATOM 581 O O . LYS A 1 73 ? -14.461 -50.531 -23.906 1 94.81 73 LYS A O 1
ATOM 586 N N . ASP A 1 74 ? -12.977 -49.375 -22.734 1 92.5 74 ASP A N 1
ATOM 587 C CA . ASP A 1 74 ? -13.766 -49.281 -21.5 1 92.5 74 ASP A CA 1
ATOM 588 C C . ASP A 1 74 ? -14.102 -47.844 -21.172 1 92.5 74 ASP A C 1
ATOM 590 O O . ASP A 1 74 ? -13.211 -47.031 -20.844 1 92.5 74 ASP A O 1
ATOM 594 N N . SER A 1 75 ? -15.352 -47.562 -21.109 1 89.94 75 SER A N 1
ATOM 595 C CA . SER A 1 75 ? -15.766 -46.188 -20.875 1 89.94 75 SER A CA 1
ATOM 596 C C . SER A 1 75 ? -16.125 -45.969 -19.406 1 89.94 75 SER A C 1
ATOM 598 O O . SER A 1 75 ? -16.516 -44.875 -19.016 1 89.94 75 SER A O 1
ATOM 600 N N . LYS A 1 76 ? -15.938 -47 -18.594 1 92.06 76 LYS A N 1
ATOM 601 C CA . LYS A 1 76 ? -16.234 -46.875 -17.172 1 92.06 76 LYS A CA 1
ATOM 602 C C . LYS A 1 76 ? -15.047 -46.312 -16.406 1 92.06 76 LYS A C 1
ATOM 604 O O . LYS A 1 76 ? -15.188 -45.875 -15.266 1 92.06 76 LYS A O 1
ATOM 609 N N . SER A 1 77 ? -13.938 -46.344 -17.078 1 92.5 77 SER A N 1
ATOM 610 C CA . SER A 1 77 ? -12.711 -45.781 -16.5 1 92.5 77 SER A CA 1
ATOM 611 C C . SER A 1 77 ? -12.023 -44.844 -17.5 1 92.5 77 SER A C 1
ATOM 613 O O . SER A 1 77 ? -12.156 -45.031 -18.703 1 92.5 77 SER A O 1
ATOM 615 N N . SER A 1 78 ? -11.414 -43.844 -16.938 1 96 78 SER A N 1
ATOM 616 C CA . SER A 1 78 ? -10.758 -42.906 -17.828 1 96 78 SER A CA 1
ATOM 617 C C . SER A 1 78 ? -9.469 -42.344 -17.219 1 96 78 SER A C 1
ATOM 619 O O . SER A 1 78 ? -9.258 -42.469 -16 1 96 78 SER A O 1
ATOM 621 N N . ILE A 1 79 ? -8.602 -41.875 -18.062 1 96.31 79 ILE A N 1
ATOM 622 C CA . ILE A 1 79 ? -7.434 -41.094 -17.719 1 96.31 79 ILE A CA 1
ATOM 623 C C . ILE A 1 79 ? -7.602 -39.688 -18.266 1 96.31 79 ILE A C 1
ATOM 625 O O . ILE A 1 79 ? -8.078 -39.469 -19.391 1 96.31 79 ILE A O 1
ATOM 629 N N . ALA A 1 80 ? -7.258 -38.75 -17.422 1 97.88 80 ALA A N 1
ATOM 630 C CA . ALA A 1 80 ? -7.398 -37.375 -17.875 1 97.88 80 ALA A CA 1
ATOM 631 C C . ALA A 1 80 ? -6.062 -36.625 -17.797 1 97.88 80 ALA A C 1
ATOM 633 O O . ALA A 1 80 ? -5.262 -36.875 -16.891 1 97.88 80 ALA A O 1
ATOM 634 N N . PHE A 1 81 ? -5.852 -35.812 -18.75 1 98.5 81 PHE A N 1
ATOM 635 C CA . PHE A 1 81 ? -4.793 -34.812 -18.75 1 98.5 81 PHE A CA 1
ATOM 636 C C . PHE A 1 81 ? -5.367 -33.406 -18.594 1 98.5 81 PHE A C 1
ATOM 638 O O . PHE A 1 81 ? -6.449 -33.125 -19.109 1 98.5 81 PHE A O 1
ATOM 645 N N . THR A 1 82 ? -4.648 -32.594 -17.812 1 98.62 82 THR A N 1
ATOM 646 C CA . THR A 1 82 ? -5.145 -31.234 -17.672 1 98.62 82 THR A CA 1
ATOM 647 C C . THR A 1 82 ? -4.004 -30.234 -17.812 1 98.62 82 THR A C 1
ATOM 649 O O . THR A 1 82 ? -2.855 -30.531 -17.484 1 98.62 82 THR A O 1
ATOM 652 N N . GLY A 1 83 ? -4.32 -29.125 -18.359 1 98.25 83 GLY A N 1
ATOM 653 C CA . GLY A 1 83 ? -3.471 -27.953 -18.484 1 98.25 83 GLY A CA 1
ATOM 654 C C . GLY A 1 83 ? -4.254 -26.656 -18.562 1 98.25 83 GLY A C 1
ATOM 655 O O . GLY A 1 83 ? -5.391 -26.641 -19.031 1 98.25 83 GLY A O 1
ATOM 656 N N . HIS A 1 84 ? -3.65 -25.625 -18.109 1 98.44 84 HIS A N 1
ATOM 657 C CA . HIS A 1 84 ? -4.367 -24.359 -18.156 1 98.44 84 HIS A CA 1
ATOM 658 C C . HIS A 1 84 ? -3.938 -23.516 -19.359 1 98.44 84 HIS A C 1
ATOM 660 O O . HIS A 1 84 ? -2.824 -23.688 -19.859 1 98.44 84 HIS A O 1
ATOM 666 N N . MET A 1 85 ? -4.863 -22.641 -19.734 1 98.62 85 MET A N 1
ATOM 667 C CA . MET A 1 85 ? -4.684 -21.875 -20.969 1 98.62 85 MET A CA 1
ATOM 668 C C . MET A 1 85 ? -4.141 -20.484 -20.656 1 98.62 85 MET A C 1
ATOM 670 O O . MET A 1 85 ? -3.623 -19.812 -21.547 1 98.62 85 MET A O 1
ATOM 674 N N . ASP A 1 86 ? -4.324 -20.047 -19.438 1 97.38 86 ASP A N 1
ATOM 675 C CA . ASP A 1 86 ? -3.916 -18.688 -19.078 1 97.38 86 ASP A CA 1
ATOM 676 C C . ASP A 1 86 ? -2.439 -18.656 -18.688 1 97.38 86 ASP A C 1
ATOM 678 O O . ASP A 1 86 ? -1.841 -19.688 -18.391 1 97.38 86 ASP A O 1
ATOM 682 N N . VAL A 1 87 ? -1.87 -17.453 -18.828 1 95.31 87 VAL A N 1
ATOM 683 C CA . VAL A 1 87 ? -0.508 -17.172 -18.391 1 95.31 87 VAL A CA 1
ATOM 684 C C . VAL A 1 87 ? -0.495 -15.914 -17.516 1 95.31 87 VAL A C 1
ATOM 686 O O . VAL A 1 87 ? -1.439 -15.125 -17.547 1 95.31 87 VAL A O 1
ATOM 689 N N . VAL A 1 88 ? 0.543 -15.797 -16.703 1 90.62 88 VAL A N 1
ATOM 690 C CA . VAL A 1 88 ? 0.627 -14.609 -15.852 1 90.62 88 VAL A CA 1
ATOM 691 C C . VAL A 1 88 ? 1.027 -13.398 -16.688 1 90.62 88 VAL A C 1
ATOM 693 O O . VAL A 1 88 ? 1.728 -13.531 -17.703 1 90.62 88 VAL A O 1
ATOM 696 N N . PRO A 1 89 ? 0.631 -12.203 -16.297 1 90.5 89 PRO A N 1
ATOM 697 C CA . PRO A 1 89 ? 0.958 -10.992 -17.062 1 90.5 89 PRO A CA 1
ATOM 698 C C . PRO A 1 89 ? 2.451 -10.672 -17.047 1 90.5 89 PRO A C 1
ATOM 700 O O . PRO A 1 89 ? 3.195 -11.211 -16.219 1 90.5 89 PRO A O 1
ATOM 703 N N . VAL A 1 90 ? 2.814 -9.883 -18.031 1 88 90 VAL A N 1
ATOM 704 C CA . VAL A 1 90 ? 4.16 -9.328 -18.125 1 88 90 VAL A CA 1
ATOM 705 C C . VAL A 1 90 ? 4.129 -7.836 -17.797 1 88 90 VAL A C 1
ATOM 707 O O . VAL A 1 90 ? 3.562 -7.047 -18.562 1 88 90 VAL A O 1
ATOM 710 N N . SER A 1 91 ? 4.75 -7.527 -16.703 1 81.12 91 SER A N 1
ATOM 711 C CA . SER A 1 91 ? 4.793 -6.109 -16.344 1 81.12 91 SER A CA 1
ATOM 712 C C . SER A 1 91 ? 5.695 -5.332 -17.297 1 81.12 91 SER A C 1
ATOM 714 O O . SER A 1 91 ? 6.512 -5.922 -18.016 1 81.12 91 SER A O 1
ATOM 716 N N . GLU A 1 92 ? 5.504 -3.916 -17.266 1 84.75 92 GLU A N 1
ATOM 717 C CA . GLU A 1 92 ? 6.352 -3.068 -18.094 1 84.75 92 GLU A CA 1
ATOM 718 C C . GLU A 1 92 ? 7.824 -3.242 -17.75 1 84.75 92 GLU A C 1
ATOM 720 O O . GLU A 1 92 ? 8.68 -3.309 -18.625 1 84.75 92 GLU A O 1
ATOM 725 N N . LYS A 1 93 ? 8.062 -3.328 -16.547 1 79.75 93 LYS A N 1
ATOM 726 C CA . LYS A 1 93 ? 9.438 -3.488 -16.078 1 79.75 93 LYS A CA 1
ATOM 727 C C . LYS A 1 93 ? 10 -4.84 -16.5 1 79.75 93 LYS A C 1
ATOM 729 O O . LYS A 1 93 ? 11.156 -4.93 -16.922 1 79.75 93 LYS A O 1
ATOM 734 N N . GLU A 1 94 ? 9.258 -5.863 -16.375 1 82 94 GLU A N 1
ATOM 735 C CA . GLU A 1 94 ? 9.703 -7.188 -16.797 1 82 94 GLU A CA 1
ATOM 736 C C . GLU A 1 94 ? 9.914 -7.234 -18.312 1 82 94 GLU A C 1
ATOM 738 O O . GLU A 1 94 ? 10.867 -7.855 -18.797 1 82 94 GLU A O 1
ATOM 743 N N . TYR A 1 95 ? 8.992 -6.613 -19 1 90 95 TYR A N 1
ATOM 744 C CA . TYR A 1 95 ? 9.039 -6.594 -20.453 1 90 95 TYR A CA 1
ATOM 745 C C . TYR A 1 95 ? 10.406 -6.125 -20.953 1 90 95 TYR A C 1
ATOM 747 O O . TYR A 1 95 ? 10.961 -6.684 -21.906 1 90 95 TYR A O 1
ATOM 755 N N . ARG A 1 96 ? 10.945 -5.191 -20.219 1 89.19 96 ARG A N 1
ATOM 756 C CA . ARG A 1 96 ? 12.211 -4.582 -20.625 1 89.19 96 ARG A CA 1
ATOM 757 C C . ARG A 1 96 ? 13.375 -5.551 -20.406 1 89.19 96 ARG A C 1
ATOM 759 O O . ARG A 1 96 ? 14.461 -5.344 -20.953 1 89.19 96 ARG A O 1
ATOM 766 N N . ARG A 1 97 ? 13.133 -6.613 -19.781 1 87.5 97 ARG A N 1
ATOM 767 C CA . ARG A 1 97 ? 14.195 -7.562 -19.453 1 87.5 97 ARG A CA 1
ATOM 768 C C . ARG A 1 97 ? 14.125 -8.789 -20.359 1 87.5 97 ARG A C 1
ATOM 770 O O . ARG A 1 97 ? 14.961 -9.688 -20.25 1 87.5 97 ARG A O 1
ATOM 777 N N . TRP A 1 98 ? 13.211 -8.859 -21.203 1 94 98 TRP A N 1
ATOM 778 C CA . TRP A 1 98 ? 13.07 -9.969 -22.141 1 94 98 TRP A CA 1
ATOM 779 C C . TRP A 1 98 ? 14.023 -9.805 -23.328 1 94 98 TRP A C 1
ATOM 781 O O . TRP A 1 98 ? 14.078 -8.734 -23.938 1 94 98 TRP A O 1
ATOM 791 N N . ASN A 1 99 ? 14.805 -10.812 -23.547 1 95.75 99 ASN A N 1
ATOM 792 C CA . ASN A 1 99 ? 15.68 -10.82 -24.719 1 95.75 99 ASN A CA 1
ATOM 793 C C . ASN A 1 99 ? 14.898 -11.109 -26 1 95.75 99 ASN A C 1
ATOM 795 O O . ASN A 1 99 ? 15.258 -10.625 -27.062 1 95.75 99 ASN A O 1
ATOM 799 N N . ILE A 1 100 ? 13.992 -12.016 -25.828 1 95.12 100 ILE A N 1
ATOM 800 C CA . ILE A 1 100 ? 13.023 -12.359 -26.859 1 95.12 100 ILE A CA 1
ATOM 801 C C . ILE A 1 100 ? 11.617 -12.008 -26.391 1 95.12 100 ILE A C 1
ATOM 803 O O . ILE A 1 100 ? 11.25 -12.289 -25.25 1 95.12 100 ILE A O 1
ATOM 807 N N . LEU A 1 101 ? 10.828 -11.469 -27.266 1 95.94 101 LEU A N 1
ATOM 808 C CA . LEU A 1 101 ? 9.539 -10.922 -26.875 1 95.94 101 LEU A CA 1
ATOM 809 C C . LEU A 1 101 ? 8.68 -11.984 -26.188 1 95.94 101 LEU A C 1
ATOM 811 O O . LEU A 1 101 ? 8.672 -13.141 -26.609 1 95.94 101 LEU A O 1
ATOM 815 N N . PRO A 1 102 ? 7.957 -11.586 -25.203 1 96.94 102 PRO A N 1
ATOM 816 C CA . PRO A 1 102 ? 7.238 -12.547 -24.375 1 96.94 102 PRO A CA 1
ATOM 817 C C . PRO A 1 102 ? 6.164 -13.312 -25.141 1 96.94 102 PRO A C 1
ATOM 819 O O . PRO A 1 102 ? 5.805 -14.43 -24.766 1 96.94 102 PRO A O 1
ATOM 822 N N . PHE A 1 103 ? 5.648 -12.773 -26.219 1 98 103 PHE A N 1
ATOM 823 C CA . PHE A 1 103 ? 4.57 -13.453 -26.938 1 98 103 PHE A CA 1
ATOM 824 C C . PHE A 1 103 ? 4.949 -13.672 -28.391 1 98 103 PHE A C 1
ATOM 826 O O . PHE A 1 103 ? 4.102 -13.562 -29.281 1 98 103 PHE A O 1
ATOM 833 N N . SER A 1 104 ? 6.172 -14.047 -28.594 1 97.06 104 SER A N 1
ATOM 834 C CA . SER A 1 104 ? 6.664 -14.266 -29.953 1 97.06 104 SER A CA 1
ATOM 835 C C . SER A 1 104 ? 6.5 -15.719 -30.375 1 97.06 104 SER A C 1
ATOM 837 O O . SER A 1 104 ? 6.277 -16 -31.547 1 97.06 104 SER A O 1
ATOM 839 N N . GLY A 1 105 ? 6.664 -16.609 -29.453 1 97.94 105 GLY A N 1
ATOM 840 C CA . GLY A 1 105 ? 6.703 -18.016 -29.812 1 97.94 105 GLY A CA 1
ATOM 841 C C . GLY A 1 105 ? 7.91 -18.391 -30.656 1 97.94 105 GLY A C 1
ATOM 842 O O . GLY A 1 105 ? 7.879 -19.375 -31.391 1 97.94 105 GLY A O 1
ATOM 843 N N . GLU A 1 106 ? 8.891 -17.703 -30.469 1 98 106 GLU A N 1
ATOM 844 C CA . GLU A 1 106 ? 10.07 -17.859 -31.312 1 98 106 GLU A CA 1
ATOM 845 C C . GLU A 1 106 ? 10.789 -19.172 -31 1 98 106 GLU A C 1
ATOM 847 O O . GLU A 1 106 ? 10.938 -19.547 -29.828 1 98 106 GLU A O 1
ATOM 852 N N . VAL A 1 107 ? 11.148 -19.844 -32.094 1 97.88 107 VAL A N 1
ATOM 853 C CA . VAL A 1 107 ? 11.945 -21.062 -32 1 97.88 107 VAL A CA 1
ATOM 854 C C . VAL A 1 107 ? 13.414 -20.734 -32.25 1 97.88 107 VAL A C 1
ATOM 856 O O . VAL A 1 107 ? 13.773 -20.297 -33.344 1 97.88 107 VAL A O 1
ATOM 859 N N . LYS A 1 108 ? 14.18 -20.922 -31.172 1 97.38 108 LYS A N 1
ATOM 860 C CA . LYS A 1 108 ? 15.586 -20.562 -31.297 1 97.38 108 LYS A CA 1
ATOM 861 C C . LYS A 1 108 ? 16.453 -21.469 -30.422 1 97.38 108 LYS A C 1
ATOM 863 O O . LYS A 1 108 ? 16.156 -21.672 -29.25 1 97.38 108 LYS A O 1
ATOM 868 N N . ASP A 1 109 ? 17.5 -22.094 -31.016 1 96.88 109 ASP A N 1
ATOM 869 C CA . ASP A 1 109 ? 18.531 -22.844 -30.312 1 96.88 109 ASP A CA 1
ATOM 870 C C . ASP A 1 109 ? 17.938 -23.984 -29.484 1 96.88 109 ASP A C 1
ATOM 872 O O . ASP A 1 109 ? 18.281 -24.156 -28.312 1 96.88 109 ASP A O 1
ATOM 876 N N . GLY A 1 110 ? 16.953 -24.641 -30.016 1 97.75 110 GLY A N 1
ATOM 877 C CA . GLY A 1 110 ? 16.391 -25.812 -29.391 1 97.75 110 GLY A CA 1
ATOM 878 C C . GLY A 1 110 ? 15.328 -25.5 -28.359 1 97.75 110 GLY A C 1
ATOM 879 O O . GLY A 1 110 ? 14.891 -26.391 -27.609 1 97.75 110 GLY A O 1
ATOM 880 N N . PHE A 1 111 ? 14.977 -24.188 -28.344 1 98.19 111 PHE A N 1
ATOM 881 C CA . PHE A 1 111 ? 13.969 -23.766 -27.375 1 98.19 111 PHE A CA 1
ATOM 882 C C . PHE A 1 111 ? 12.859 -22.969 -28.062 1 98.19 111 PHE A C 1
ATOM 884 O O . PHE A 1 111 ? 13.055 -22.438 -29.156 1 98.19 111 PHE A O 1
ATOM 891 N N . ILE A 1 112 ? 11.68 -23 -27.5 1 98.5 112 ILE A N 1
ATOM 892 C CA . ILE A 1 112 ? 10.602 -22.078 -27.828 1 98.5 112 ILE A CA 1
ATOM 893 C C . ILE A 1 112 ? 10.461 -21.031 -26.719 1 98.5 112 ILE A C 1
ATOM 895 O O . ILE A 1 112 ? 10.273 -21.375 -25.547 1 98.5 112 ILE A O 1
ATOM 899 N N . TYR A 1 113 ? 10.523 -19.828 -27.141 1 98.12 113 TYR A N 1
ATOM 900 C CA . TYR A 1 113 ? 10.539 -18.75 -26.156 1 98.12 113 TYR A CA 1
ATOM 901 C C . TYR A 1 113 ? 9.188 -18.047 -26.094 1 98.12 113 TYR A C 1
ATOM 903 O O . TYR A 1 113 ? 8.516 -17.875 -27.109 1 98.12 113 TYR A O 1
ATOM 911 N N . GLY A 1 114 ? 8.867 -17.656 -24.859 1 98.06 114 GLY A N 1
ATOM 912 C CA . GLY A 1 114 ? 7.68 -16.844 -24.625 1 98.06 114 GLY A CA 1
ATOM 913 C C . GLY A 1 114 ? 6.953 -17.188 -23.344 1 98.06 114 GLY A C 1
ATOM 914 O O . GLY A 1 114 ? 7.086 -18.297 -22.828 1 98.06 114 GLY A O 1
ATOM 915 N N . ARG A 1 115 ? 6.156 -16.203 -22.906 1 96.75 115 ARG A N 1
ATOM 916 C CA . ARG A 1 115 ? 5.332 -16.406 -21.719 1 96.75 115 ARG A CA 1
ATOM 917 C C . ARG A 1 115 ? 4.336 -17.531 -21.938 1 96.75 115 ARG A C 1
ATOM 919 O O . ARG A 1 115 ? 3.562 -17.516 -22.891 1 96.75 115 ARG A O 1
ATOM 926 N N . GLY A 1 116 ? 4.434 -18.562 -21.078 1 97.12 116 GLY A N 1
ATOM 927 C CA . GLY A 1 116 ? 3.533 -19.688 -21.172 1 97.12 116 GLY A CA 1
ATOM 928 C C . GLY A 1 116 ? 4.164 -20.891 -21.844 1 97.12 116 GLY A C 1
ATOM 929 O O . GLY A 1 116 ? 3.623 -22 -21.781 1 97.12 116 GLY A O 1
ATOM 930 N N . SER A 1 117 ? 5.301 -20.703 -22.453 1 98.25 117 SER A N 1
ATOM 931 C CA . SER A 1 117 ? 5.945 -21.844 -23.109 1 98.25 117 SER A CA 1
ATOM 932 C C . SER A 1 117 ? 6.219 -22.969 -22.125 1 98.25 117 SER A C 1
ATOM 934 O O . SER A 1 117 ? 5.844 -24.125 -22.359 1 98.25 117 SER A O 1
ATOM 936 N N . SER A 1 118 ? 6.746 -22.594 -21 1 97.19 118 SER A N 1
ATOM 937 C CA . SER A 1 118 ? 7.027 -23.562 -19.953 1 97.19 118 SER A CA 1
ATOM 938 C C . SER A 1 118 ? 5.809 -23.781 -19.062 1 97.19 118 SER A C 1
ATOM 940 O O . SER A 1 118 ? 5.484 -24.922 -18.703 1 97.19 118 SER A O 1
ATOM 942 N N . ASP A 1 119 ? 5.031 -22.828 -18.766 1 94.62 119 ASP A N 1
ATOM 943 C CA . ASP A 1 119 ? 3.912 -22.828 -17.828 1 94.62 119 ASP A CA 1
ATOM 944 C C . ASP A 1 119 ? 2.65 -22.266 -18.469 1 94.62 119 ASP A C 1
ATOM 946 O O . ASP A 1 119 ? 2.379 -21.062 -18.359 1 94.62 119 ASP A O 1
ATOM 950 N N . MET A 1 120 ? 1.995 -23 -19.219 1 96.44 120 MET A N 1
ATOM 951 C CA . MET A 1 120 ? 2.338 -24.391 -19.453 1 96.44 120 MET A CA 1
ATOM 952 C C . MET A 1 120 ? 1.814 -24.875 -20.797 1 96.44 120 MET A C 1
ATOM 954 O O . MET A 1 120 ? 1.383 -26.016 -20.938 1 96.44 120 MET A O 1
ATOM 958 N N . LYS A 1 121 ? 1.795 -23.953 -21.75 1 98.44 121 LYS A N 1
ATOM 959 C CA . LYS A 1 121 ? 1.242 -24.25 -23.062 1 98.44 121 LYS A CA 1
ATOM 960 C C . LYS A 1 121 ? 2.031 -25.359 -23.766 1 98.44 121 LYS A C 1
ATOM 962 O O . LYS A 1 121 ? 1.481 -26.094 -24.578 1 98.44 121 LYS A O 1
ATOM 967 N N . GLY A 1 122 ? 3.291 -25.484 -23.484 1 98.44 122 GLY A N 1
ATOM 968 C CA . GLY A 1 122 ? 4.047 -26.625 -23.984 1 98.44 122 GLY A CA 1
ATOM 969 C C . GLY A 1 122 ? 3.477 -27.969 -23.547 1 98.44 122 GLY A C 1
ATOM 970 O O . GLY A 1 122 ? 3.352 -28.891 -24.344 1 98.44 122 GLY A O 1
ATOM 971 N N . GLY A 1 123 ? 3.189 -28.078 -22.219 1 98.62 123 GLY A N 1
ATOM 972 C CA . GLY A 1 123 ? 2.553 -29.281 -21.719 1 98.62 123 GLY A CA 1
ATOM 973 C C . GLY A 1 123 ? 1.194 -29.547 -22.344 1 98.62 123 GLY A C 1
ATOM 974 O O . GLY A 1 123 ? 0.877 -30.688 -22.688 1 98.62 123 GLY A O 1
ATOM 975 N N . LEU A 1 124 ? 0.435 -28.531 -22.484 1 98.62 124 LEU A N 1
ATOM 976 C CA . LEU A 1 124 ? -0.876 -28.641 -23.109 1 98.62 124 LEU A CA 1
ATOM 977 C C . LEU A 1 124 ? -0.749 -29.125 -24.562 1 98.62 124 LEU A C 1
ATOM 979 O O . LEU A 1 124 ? -1.45 -30.062 -24.969 1 98.62 124 LEU A O 1
ATOM 983 N N . ALA A 1 125 ? 0.132 -28.547 -25.312 1 98.69 125 ALA A N 1
ATOM 984 C CA . ALA A 1 125 ? 0.371 -28.906 -26.703 1 98.69 125 ALA A CA 1
ATOM 985 C C . ALA A 1 125 ? 0.805 -30.375 -26.812 1 98.69 125 ALA A C 1
ATOM 987 O O . ALA A 1 125 ? 0.385 -31.078 -27.734 1 98.69 125 ALA A O 1
ATOM 988 N N . SER A 1 126 ? 1.665 -30.781 -25.922 1 98.44 126 SER A N 1
ATOM 989 C CA . SER A 1 126 ? 2.141 -32.156 -25.938 1 98.44 126 SER A CA 1
ATOM 990 C C . SER A 1 126 ? 0.983 -33.156 -25.781 1 98.44 126 SER A C 1
ATOM 992 O O . SER A 1 126 ? 0.935 -34.156 -26.484 1 98.44 126 SER A O 1
ATOM 994 N N . ALA A 1 127 ? 0.106 -32.875 -24.891 1 98.56 127 ALA A N 1
ATOM 995 C CA . ALA A 1 127 ? -1.064 -33.719 -24.703 1 98.56 127 ALA A CA 1
ATOM 996 C C . ALA A 1 127 ? -1.963 -33.688 -25.938 1 98.56 127 ALA A C 1
ATOM 998 O O . ALA A 1 127 ? -2.482 -34.719 -26.359 1 98.56 127 ALA A O 1
ATOM 999 N N . MET A 1 128 ? -2.137 -32.531 -26.516 1 98.56 128 MET A N 1
ATOM 1000 C CA . MET A 1 128 ? -2.951 -32.375 -27.703 1 98.56 128 MET A CA 1
ATOM 1001 C C . MET A 1 128 ? -2.432 -33.25 -28.844 1 98.56 128 MET A C 1
ATOM 1003 O O . MET A 1 128 ? -3.197 -33.969 -29.469 1 98.56 128 MET A O 1
ATOM 1007 N N . VAL A 1 129 ? -1.193 -33.156 -29.078 1 97.88 129 VAL A N 1
ATOM 1008 C CA . VAL A 1 129 ? -0.582 -33.875 -30.188 1 97.88 129 VAL A CA 1
ATOM 1009 C C . VAL A 1 129 ? -0.639 -35.375 -29.938 1 97.88 129 VAL A C 1
ATOM 1011 O O . VAL A 1 129 ? -0.892 -36.156 -30.844 1 97.88 129 VAL A O 1
ATOM 1014 N N . ALA A 1 130 ? -0.381 -35.781 -28.672 1 97 130 ALA A N 1
ATOM 1015 C CA . ALA A 1 130 ? -0.482 -37.188 -28.328 1 97 130 ALA A CA 1
ATOM 1016 C C . ALA A 1 130 ? -1.879 -37.719 -28.625 1 97 130 ALA A C 1
ATOM 1018 O O . ALA A 1 130 ? -2.025 -38.812 -29.219 1 97 130 ALA A O 1
ATOM 1019 N N . MET A 1 131 ? -2.885 -37.031 -28.25 1 97.31 131 MET A N 1
ATOM 1020 C CA . MET A 1 131 ? -4.27 -37.406 -28.484 1 97.31 131 MET A CA 1
ATOM 1021 C C . MET A 1 131 ? -4.562 -37.5 -29.984 1 97.31 131 MET A C 1
ATOM 1023 O O . MET A 1 131 ? -5.164 -38.469 -30.438 1 97.31 131 MET A O 1
ATOM 1027 N N . SER A 1 132 ? -4.188 -36.469 -30.672 1 96.75 132 SER A N 1
ATOM 1028 C CA . SER A 1 132 ? -4.434 -36.438 -32.094 1 96.75 132 SER A CA 1
ATOM 1029 C C . SER A 1 132 ? -3.793 -37.625 -32.812 1 96.75 132 SER A C 1
ATO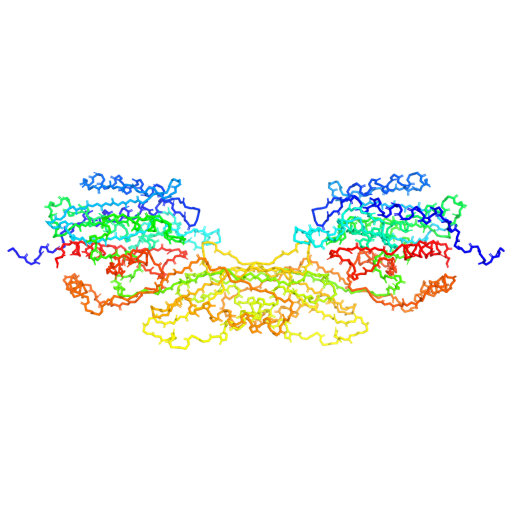M 1031 O O . SER A 1 132 ? -4.379 -38.188 -33.719 1 96.75 132 SER A O 1
ATOM 1033 N N . ASN A 1 133 ? -2.584 -37.906 -32.406 1 95.12 133 ASN A N 1
ATOM 1034 C CA . ASN A 1 133 ? -1.884 -39.031 -33 1 95.12 133 ASN A CA 1
ATOM 1035 C C . ASN A 1 133 ? -2.664 -40.344 -32.844 1 95.12 133 ASN A C 1
ATOM 1037 O O . ASN A 1 133 ? -2.76 -41.156 -33.75 1 95.12 133 ASN A O 1
ATOM 1041 N N . ILE A 1 134 ? -3.203 -40.562 -31.672 1 94.81 134 ILE A N 1
ATOM 1042 C CA . ILE A 1 134 ? -3.963 -41.781 -31.359 1 94.81 134 ILE A CA 1
ATOM 1043 C C . ILE A 1 134 ? -5.125 -41.906 -32.344 1 94.81 134 ILE A C 1
ATOM 1045 O O . ILE A 1 134 ? -5.336 -42.969 -32.906 1 94.81 134 ILE A O 1
ATOM 1049 N N . VAL A 1 135 ? -5.84 -40.844 -32.594 1 95.19 135 VAL A N 1
ATOM 1050 C CA . VAL A 1 135 ? -6.996 -40.875 -33.469 1 95.19 135 VAL A CA 1
ATOM 1051 C C . VAL A 1 135 ? -6.535 -41.031 -34.906 1 95.19 135 VAL A C 1
ATOM 1053 O O . VAL A 1 135 ? -7.113 -41.812 -35.688 1 95.19 135 VAL A O 1
ATOM 1056 N N . LYS A 1 136 ? -5.512 -40.344 -35.312 1 92.81 136 LYS A N 1
ATOM 1057 C CA . LYS A 1 136 ? -4.992 -40.406 -36.656 1 92.81 136 LYS A CA 1
ATOM 1058 C C . LYS A 1 136 ? -4.543 -41.812 -37.031 1 92.81 136 LYS A C 1
ATOM 1060 O O . LYS A 1 136 ? -4.691 -42.25 -38.156 1 92.81 136 LYS A O 1
ATOM 1065 N N . LYS A 1 137 ? -4.035 -42.5 -36.062 1 91.75 137 LYS A N 1
ATOM 1066 C CA . LYS A 1 137 ? -3.502 -43.844 -36.312 1 91.75 137 LYS A CA 1
ATOM 1067 C C . LYS A 1 137 ? -4.59 -44.906 -36.156 1 91.75 137 LYS A C 1
ATOM 1069 O O . LYS A 1 137 ? -4.355 -46.094 -36.406 1 91.75 137 LYS A O 1
ATOM 1074 N N . GLY A 1 138 ? -5.73 -44.562 -35.656 1 91.06 138 GLY A N 1
ATOM 1075 C CA . GLY A 1 138 ? -6.848 -45.469 -35.5 1 91.06 138 GLY A CA 1
ATOM 1076 C C . GLY A 1 138 ? -6.688 -46.406 -34.312 1 91.06 138 GLY A C 1
ATOM 1077 O O . GLY A 1 138 ? -7.234 -47.5 -34.312 1 91.06 138 GLY A O 1
ATOM 1078 N N . VAL A 1 139 ? -5.945 -46 -33.375 1 91.19 139 VAL A N 1
ATOM 1079 C CA . VAL A 1 139 ? -5.73 -46.812 -32.188 1 91.19 139 VAL A CA 1
ATOM 1080 C C . VAL A 1 139 ? -6.832 -46.531 -31.156 1 91.19 139 VAL A C 1
ATOM 1082 O O . VAL A 1 139 ? -7.195 -45.375 -30.922 1 91.19 139 VAL A O 1
ATOM 1085 N N . MET A 1 140 ? -7.371 -47.562 -30.625 1 92.19 140 MET A N 1
ATOM 1086 C CA . MET A 1 140 ? -8.352 -47.406 -29.547 1 92.19 140 MET A CA 1
ATOM 1087 C C . MET A 1 140 ? -7.691 -47.562 -28.188 1 92.19 140 MET A C 1
ATOM 1089 O O . MET A 1 140 ? -7.148 -48.625 -27.859 1 92.19 140 MET A O 1
ATOM 1093 N N . PRO A 1 141 ? -7.766 -46.594 -27.375 1 95.19 141 PRO A N 1
ATOM 1094 C CA . PRO A 1 141 ? -7.16 -46.719 -26.047 1 95.19 141 PRO A CA 1
ATOM 1095 C C . PRO A 1 141 ? -7.945 -47.656 -25.141 1 95.19 141 PRO A C 1
ATOM 1097 O O . PRO A 1 141 ? -9.117 -47.938 -25.391 1 95.19 141 PRO A O 1
ATOM 1100 N N . PRO A 1 142 ? -7.242 -48.188 -24.125 1 94.19 142 PRO A N 1
ATOM 1101 C CA . PRO A 1 142 ? -7.938 -49.094 -23.219 1 94.19 142 PRO A CA 1
ATOM 1102 C C . PRO A 1 142 ? -9.078 -48.438 -22.453 1 94.19 142 PRO A C 1
ATOM 1104 O O . PRO A 1 142 ? -10.117 -49.031 -22.203 1 94.19 142 PRO A O 1
ATOM 1107 N N . ASN A 1 143 ? -8.914 -47.188 -22.078 1 94.88 143 ASN A N 1
ATOM 1108 C CA . ASN A 1 143 ? -9.883 -46.375 -21.359 1 94.88 143 ASN A CA 1
ATOM 1109 C C . ASN A 1 143 ? -10.18 -45.094 -22.094 1 94.88 143 ASN A C 1
ATOM 1111 O O . ASN A 1 143 ? -9.438 -44.688 -22.984 1 94.88 143 ASN A O 1
ATOM 1115 N N . ASP A 1 144 ? -11.297 -44.469 -21.641 1 97 144 ASP A N 1
ATOM 1116 C CA . ASP A 1 144 ? -11.523 -43.125 -22.156 1 97 144 ASP A CA 1
ATOM 1117 C C . ASP A 1 144 ? -10.367 -42.188 -21.797 1 97 144 ASP A C 1
ATOM 1119 O O . ASP A 1 144 ? -9.773 -42.312 -20.734 1 97 144 ASP A O 1
ATOM 1123 N N . ILE A 1 145 ? -10.047 -41.344 -22.719 1 97.94 145 ILE A N 1
ATOM 1124 C CA . ILE A 1 145 ? -9.023 -40.312 -22.484 1 97.94 145 ILE A CA 1
ATOM 1125 C C . ILE A 1 145 ? -9.664 -38.938 -22.531 1 97.94 145 ILE A C 1
ATOM 1127 O O . ILE A 1 145 ? -10.406 -38.594 -23.469 1 97.94 145 ILE A O 1
ATOM 1131 N N . TYR A 1 146 ? -9.391 -38.156 -21.516 1 98.31 146 TYR A N 1
ATOM 1132 C CA . TYR A 1 146 ? -9.852 -36.781 -21.516 1 98.31 146 TYR A CA 1
ATOM 1133 C C . TYR A 1 146 ? -8.672 -35.812 -21.5 1 98.31 146 TYR A C 1
ATOM 1135 O O . TYR A 1 146 ? -7.633 -36.094 -20.906 1 98.31 146 TYR A O 1
ATOM 1143 N N . LEU A 1 147 ? -8.781 -34.719 -22.219 1 98.81 147 LEU A N 1
ATOM 1144 C CA . LEU A 1 147 ? -7.965 -33.531 -22.016 1 98.81 147 LEU A CA 1
ATOM 1145 C C . LEU A 1 147 ? -8.82 -32.344 -21.531 1 98.81 147 LEU A C 1
ATOM 1147 O O . LEU A 1 147 ? -9.789 -31.969 -22.188 1 98.81 147 LEU A O 1
ATOM 1151 N N . ILE A 1 148 ? -8.477 -31.875 -20.375 1 98.81 148 ILE A N 1
ATOM 1152 C CA . ILE A 1 148 ? -9.195 -30.766 -19.766 1 98.81 148 ILE A CA 1
ATOM 1153 C C . ILE A 1 148 ? -8.336 -29.516 -19.797 1 98.81 148 ILE A C 1
ATOM 1155 O O . ILE A 1 148 ? -7.387 -29.375 -19.016 1 98.81 148 ILE A O 1
ATOM 1159 N N . ALA A 1 149 ? -8.641 -28.594 -20.672 1 98.81 149 ALA A N 1
ATOM 1160 C CA . ALA A 1 149 ? -7.961 -27.297 -20.75 1 98.81 149 ALA A CA 1
ATOM 1161 C C . ALA A 1 149 ? -8.75 -26.219 -20 1 98.81 149 ALA A C 1
ATOM 1163 O O . ALA A 1 149 ? -9.891 -25.922 -20.344 1 98.81 149 ALA A O 1
ATOM 1164 N N . THR A 1 150 ? -8.125 -25.609 -18.984 1 98.69 150 THR A N 1
ATOM 1165 C CA . THR A 1 150 ? -8.883 -24.766 -18.062 1 98.69 150 THR A CA 1
ATOM 1166 C C . THR A 1 150 ? -8.477 -23.312 -18.219 1 98.69 150 THR A C 1
ATOM 1168 O O . THR A 1 150 ? -7.391 -23 -18.703 1 98.69 150 THR A O 1
ATOM 1171 N N . VAL A 1 151 ? -9.398 -22.438 -17.812 1 98.12 151 VAL A N 1
ATOM 1172 C CA . VAL A 1 151 ? -9.109 -21.016 -17.656 1 98.12 151 VAL A CA 1
ATOM 1173 C C . VAL A 1 151 ? -8.82 -20.703 -16.188 1 98.12 151 VAL A C 1
ATOM 1175 O O . VAL A 1 151 ? -9.188 -21.469 -15.297 1 98.12 151 VAL A O 1
ATOM 1178 N N . ASP A 1 152 ? -8.047 -19.734 -15.922 1 96 152 ASP A N 1
ATOM 1179 C CA . ASP A 1 152 ? -7.926 -19.016 -14.656 1 96 152 ASP A CA 1
ATOM 1180 C C . ASP A 1 152 ? -7.133 -19.828 -13.641 1 96 152 ASP A C 1
ATOM 1182 O O . ASP A 1 152 ? -7.348 -19.703 -12.43 1 96 152 ASP A O 1
ATOM 1186 N N . GLU A 1 153 ? -6.316 -20.688 -14.109 1 93.75 153 GLU A N 1
ATOM 1187 C CA . GLU A 1 153 ? -5.477 -21.422 -13.156 1 93.75 153 GLU A CA 1
ATOM 1188 C C . GLU A 1 153 ? -4.535 -20.484 -12.422 1 93.75 153 GLU A C 1
ATOM 1190 O O . GLU A 1 153 ? -4.305 -20.641 -11.219 1 93.75 153 GLU A O 1
ATOM 1195 N N . GLU A 1 154 ? -4.035 -19.484 -12.945 1 88.5 154 GLU A N 1
ATOM 1196 C CA . GLU A 1 154 ? -3.006 -18.594 -12.414 1 88.5 154 GLU A CA 1
ATOM 1197 C C . GLU A 1 154 ? -3.586 -17.641 -11.383 1 88.5 154 GLU A C 1
ATOM 1199 O O . GLU A 1 154 ? -2.855 -16.844 -10.789 1 88.5 154 GLU A O 1
ATOM 1204 N N . ASP A 1 155 ? -4.863 -17.641 -11.266 1 88.88 155 ASP A N 1
ATOM 1205 C CA . ASP A 1 155 ? -5.5 -16.75 -10.305 1 88.88 155 ASP A CA 1
ATOM 1206 C C . ASP A 1 155 ? -6.43 -17.516 -9.367 1 88.88 155 ASP A C 1
ATOM 1208 O O . ASP A 1 155 ? -5.973 -18.156 -8.414 1 88.88 155 ASP A O 1
ATOM 1212 N N . SER A 1 156 ? -7.68 -17.766 -9.734 1 88.5 156 SER A N 1
ATOM 1213 C CA . SER A 1 156 ? -8.656 -18.281 -8.781 1 88.5 156 SER A CA 1
ATOM 1214 C C . SER A 1 156 ? -9.078 -19.703 -9.141 1 88.5 156 SER A C 1
ATOM 1216 O O . SER A 1 156 ? -9.93 -20.297 -8.469 1 88.5 156 SER A O 1
ATOM 1218 N N . MET A 1 157 ? -8.531 -20.266 -10.156 1 94 157 MET A N 1
ATOM 1219 C CA . MET A 1 157 ? -8.836 -21.609 -10.602 1 94 157 MET A CA 1
ATOM 1220 C C . MET A 1 157 ? -10.328 -21.781 -10.875 1 94 157 MET A C 1
ATOM 1222 O O . MET A 1 157 ? -10.922 -22.797 -10.539 1 94 157 MET A O 1
ATOM 1226 N N . LYS A 1 158 ? -10.93 -20.734 -11.438 1 95.31 158 LYS A N 1
ATOM 1227 C CA . LYS A 1 158 ? -12.359 -20.75 -11.727 1 95.31 158 LYS A CA 1
ATOM 1228 C C . LYS A 1 158 ? -12.711 -21.859 -12.719 1 95.31 158 LYS A C 1
ATOM 1230 O O . LYS A 1 158 ? -13.789 -22.453 -12.641 1 95.31 158 LYS A O 1
ATOM 1235 N N . GLY A 1 159 ? -11.836 -22.141 -13.633 1 97.56 159 GLY A N 1
ATOM 1236 C CA . GLY A 1 159 ? -12.094 -23.156 -14.633 1 97.56 159 GLY A CA 1
ATOM 1237 C C . GLY A 1 159 ? -12.281 -24.547 -14.039 1 97.56 159 GLY A C 1
ATOM 1238 O O . GLY A 1 159 ? -13.305 -25.188 -14.266 1 97.56 159 GLY A O 1
ATOM 1239 N N . SER A 1 160 ? -11.258 -24.969 -13.258 1 96.88 160 SER A N 1
ATOM 1240 C CA . SER A 1 160 ? -11.344 -26.297 -12.656 1 96.88 160 SER A CA 1
ATOM 1241 C C . SER A 1 160 ? -12.492 -26.375 -11.656 1 96.88 160 SER A C 1
ATOM 1243 O O . SER A 1 160 ? -13.203 -27.391 -11.594 1 96.88 160 SER A O 1
ATOM 1245 N N . LYS A 1 161 ? -12.703 -25.312 -10.93 1 94.94 161 LYS A N 1
ATOM 1246 C CA . LYS A 1 161 ? -13.797 -25.281 -9.969 1 94.94 161 LYS A CA 1
ATOM 1247 C C . LYS A 1 161 ? -15.148 -25.422 -10.664 1 94.94 161 LYS A C 1
ATOM 1249 O O . LYS A 1 161 ? -16.047 -26.094 -10.148 1 94.94 161 LYS A O 1
ATOM 1254 N N . ALA A 1 162 ? -15.297 -24.844 -11.828 1 96.69 162 ALA A N 1
ATOM 1255 C CA . ALA A 1 162 ? -16.562 -24.875 -12.57 1 96.69 162 ALA A CA 1
ATOM 1256 C C . ALA A 1 162 ? -16.875 -26.281 -13.07 1 96.69 162 ALA A C 1
ATOM 1258 O O . ALA A 1 162 ? -18.016 -26.594 -13.375 1 96.69 162 ALA A O 1
ATOM 1259 N N . LEU A 1 163 ? -15.906 -27.156 -13.125 1 97.12 163 LEU A N 1
ATOM 1260 C CA . LEU A 1 163 ? -16.094 -28.484 -13.703 1 97.12 163 LEU A CA 1
ATOM 1261 C C . LEU A 1 163 ? -16.359 -29.516 -12.609 1 97.12 163 LEU A C 1
ATOM 1263 O O . LEU A 1 163 ? -16.656 -30.672 -12.906 1 97.12 163 LEU A O 1
ATOM 1267 N N . LEU A 1 164 ? -16.312 -29.188 -11.383 1 94.81 164 LEU A N 1
ATOM 1268 C CA . LEU A 1 164 ? -16.297 -30.125 -10.273 1 94.81 164 LEU A CA 1
ATOM 1269 C C . LEU A 1 164 ? -17.578 -30.969 -10.266 1 94.81 164 LEU A C 1
ATOM 1271 O O . LEU A 1 164 ? -17.578 -32.094 -9.766 1 94.81 164 LEU A O 1
ATOM 1275 N N . ASN A 1 165 ? -18.656 -30.484 -10.852 1 93.69 165 ASN A N 1
ATOM 1276 C CA . ASN A 1 165 ? -19.922 -31.219 -10.812 1 93.69 165 ASN A CA 1
ATOM 1277 C C . ASN A 1 165 ? -20.156 -31.984 -12.109 1 93.69 165 ASN A C 1
ATOM 1279 O O . ASN A 1 165 ? -21.203 -32.625 -12.273 1 93.69 165 ASN A O 1
ATOM 1283 N N . GLU A 1 166 ? -19.266 -31.938 -12.969 1 95 166 GLU A N 1
ATOM 1284 C CA . GLU A 1 166 ? -19.438 -32.625 -14.242 1 95 166 GLU A CA 1
ATOM 1285 C C . GLU A 1 166 ? -19.281 -34.125 -14.078 1 95 166 GLU A C 1
ATOM 1287 O O . GLU A 1 166 ? -18.375 -34.594 -13.375 1 95 166 GLU A O 1
ATOM 1292 N N . HIS A 1 167 ? -20 -34.906 -14.766 1 93.31 167 HIS A N 1
ATOM 1293 C CA . HIS A 1 167 ? -20.109 -36.375 -14.578 1 93.31 167 HIS A CA 1
ATOM 1294 C C . HIS A 1 167 ? -18.859 -37.062 -15.078 1 93.31 167 HIS A C 1
ATOM 1296 O O . HIS A 1 167 ? -18.484 -38.125 -14.547 1 93.31 167 HIS A O 1
ATOM 1302 N N . PHE A 1 168 ? -18.234 -36.562 -16.094 1 93.75 168 PHE A N 1
ATOM 1303 C CA . PHE A 1 168 ? -17.094 -37.281 -16.656 1 93.75 168 PHE A CA 1
ATOM 1304 C C . PHE A 1 168 ? -15.945 -37.375 -15.656 1 93.75 168 PHE A C 1
ATOM 1306 O O . PHE A 1 168 ? -15.094 -38.25 -15.758 1 93.75 168 PHE A O 1
ATOM 1313 N N . LEU A 1 169 ? -15.938 -36.531 -14.664 1 94.88 169 LEU A N 1
ATOM 1314 C CA . LEU A 1 169 ? -14.883 -36.531 -13.664 1 94.88 169 LEU A CA 1
ATOM 1315 C C . LEU A 1 169 ? -14.945 -37.781 -12.797 1 94.88 169 LEU A C 1
ATOM 1317 O O . LEU A 1 169 ? -13.93 -38.219 -12.242 1 94.88 169 LEU A O 1
ATOM 1321 N N . SER A 1 170 ? -16.109 -38.344 -12.68 1 93.62 170 SER A N 1
ATOM 1322 C CA . SER A 1 170 ? -16.312 -39.5 -11.812 1 93.62 170 SER A CA 1
ATOM 1323 C C . SER A 1 170 ? -15.656 -40.75 -12.383 1 93.62 170 SER A C 1
ATOM 1325 O O . SER A 1 170 ? -15.438 -41.719 -11.664 1 93.62 170 SER A O 1
ATOM 1327 N N . THR A 1 171 ? -15.328 -40.688 -13.656 1 94.56 171 THR A N 1
ATOM 1328 C CA . THR A 1 171 ? -14.758 -41.875 -14.281 1 94.56 171 THR A CA 1
ATOM 1329 C C . THR A 1 171 ? -13.234 -41.812 -14.297 1 94.56 171 THR A C 1
ATOM 1331 O O . THR A 1 171 ? -12.562 -42.75 -14.672 1 94.56 171 THR A O 1
ATOM 1334 N N . ILE A 1 172 ? -12.695 -40.688 -13.891 1 95.44 172 ILE A N 1
ATOM 1335 C CA . ILE A 1 172 ? -11.25 -40.469 -13.984 1 95.44 172 ILE A CA 1
ATOM 1336 C C . ILE A 1 172 ? -10.547 -41.219 -12.852 1 95.44 172 ILE A C 1
ATOM 1338 O O . ILE A 1 172 ? -10.805 -40.938 -11.672 1 95.44 172 ILE A O 1
ATOM 1342 N N . GLU A 1 173 ? -9.703 -42.062 -13.227 1 93.06 173 GLU A N 1
ATOM 1343 C CA . GLU A 1 173 ? -8.922 -42.812 -12.25 1 93.06 173 GLU A CA 1
ATOM 1344 C C . GLU A 1 173 ? -7.566 -42.125 -12.008 1 93.06 173 GLU A C 1
ATOM 1346 O O . GLU A 1 173 ? -7.004 -42.25 -10.914 1 93.06 173 GLU A O 1
ATOM 1351 N N . LEU A 1 174 ? -7.035 -41.531 -13.047 1 94.75 174 LEU A N 1
ATOM 1352 C CA . LEU A 1 174 ? -5.75 -40.844 -12.984 1 94.75 174 LEU A CA 1
ATOM 1353 C C . LEU A 1 174 ? -5.824 -39.5 -13.688 1 94.75 174 LEU A C 1
ATOM 1355 O O . LEU A 1 174 ? -6.301 -39.406 -14.82 1 94.75 174 LEU A O 1
ATOM 1359 N N . LEU A 1 175 ? -5.434 -38.531 -12.961 1 96.94 175 LEU A N 1
ATOM 1360 C CA . LEU A 1 175 ? -5.27 -37.188 -13.531 1 96.94 175 LEU A CA 1
ATOM 1361 C C . LEU A 1 175 ? -3.789 -36.844 -13.688 1 96.94 175 LEU A C 1
ATOM 1363 O O . LEU A 1 175 ? -3.025 -36.906 -12.727 1 96.94 175 LEU A O 1
ATOM 1367 N N . VAL A 1 176 ? -3.396 -36.562 -14.883 1 98 176 VAL A N 1
ATOM 1368 C CA . VAL A 1 176 ? -2.049 -36.094 -15.18 1 98 176 VAL A CA 1
ATOM 1369 C C . VAL A 1 176 ? -2.074 -34.594 -15.414 1 98 176 VAL A C 1
ATOM 1371 O O . VAL A 1 176 ? -2.646 -34.125 -16.406 1 98 176 VAL A O 1
ATOM 1374 N N . VAL A 1 177 ? -1.487 -33.875 -14.516 1 98.5 177 VAL A N 1
ATOM 1375 C CA . VAL A 1 177 ? -1.366 -32.406 -14.68 1 98.5 177 VAL A CA 1
ATOM 1376 C C . VAL A 1 177 ? -0.096 -32.094 -15.461 1 98.5 177 VAL A C 1
ATOM 1378 O O . VAL A 1 177 ? 1.007 -32.469 -15.047 1 98.5 177 VAL A O 1
ATOM 1381 N N . CYS A 1 178 ? -0.186 -31.328 -16.5 1 98.56 178 CYS A N 1
ATOM 1382 C CA . CYS A 1 178 ? 0.891 -31.172 -17.469 1 98.56 178 CYS A CA 1
ATOM 1383 C C . CYS A 1 178 ? 1.779 -29.984 -17.125 1 98.56 178 CYS A C 1
ATOM 1385 O O . CYS A 1 178 ? 2.379 -29.375 -18.016 1 98.56 178 CYS A O 1
ATOM 1387 N N . GLU A 1 179 ? 1.855 -29.672 -15.914 1 97.62 179 GLU A N 1
ATOM 1388 C CA . GLU A 1 179 ? 2.648 -28.547 -15.414 1 97.62 179 GLU A CA 1
ATOM 1389 C C . GLU A 1 179 ? 4.141 -28.781 -15.633 1 97.62 179 GLU A C 1
ATOM 1391 O O . GLU A 1 179 ? 4.57 -29.922 -15.82 1 97.62 179 GLU A O 1
ATOM 1396 N N . PRO A 1 180 ? 4.891 -27.688 -15.586 1 96.75 180 PRO A N 1
ATOM 1397 C CA . PRO A 1 180 ? 6.324 -27.844 -15.844 1 96.75 180 PRO A CA 1
ATOM 1398 C C . PRO A 1 180 ? 7.066 -28.5 -14.688 1 96.75 180 PRO A C 1
ATOM 1400 O O . PRO A 1 180 ? 7.18 -27.906 -13.609 1 96.75 180 PRO A O 1
ATOM 1403 N N . THR A 1 181 ? 7.613 -29.672 -14.969 1 97.12 181 THR A N 1
ATOM 1404 C CA . THR A 1 181 ? 8.375 -30.422 -13.977 1 97.12 181 THR A CA 1
ATOM 1405 C C . THR A 1 181 ? 9.688 -30.922 -14.562 1 97.12 181 THR A C 1
ATOM 1407 O O . THR A 1 181 ? 10.375 -31.734 -13.945 1 97.12 181 THR A O 1
ATOM 1410 N N . GLY A 1 182 ? 9.984 -30.531 -15.797 1 96.69 182 GLY A N 1
ATOM 1411 C CA . GLY A 1 182 ? 11.148 -31.078 -16.469 1 96.69 182 GLY A CA 1
ATOM 1412 C C . GLY A 1 182 ? 11.047 -32.594 -16.703 1 96.69 182 GLY A C 1
ATOM 1413 O O . GLY A 1 182 ? 12.07 -33.281 -16.719 1 96.69 182 GLY A O 1
ATOM 1414 N N . LEU A 1 183 ? 9.883 -33.125 -16.656 1 97.56 183 LEU A N 1
ATOM 1415 C CA . LEU A 1 183 ? 9.523 -34.5 -16.859 1 97.56 183 LEU A CA 1
ATOM 1416 C C . LEU A 1 183 ? 9.867 -35.344 -15.641 1 97.56 183 LEU A C 1
ATOM 1418 O O . LEU A 1 183 ? 9.922 -36.594 -15.727 1 97.56 183 LEU A O 1
ATOM 1422 N N . GLU A 1 184 ? 10.117 -34.688 -14.547 1 97 184 GLU A N 1
ATOM 1423 C CA . GLU A 1 184 ? 10.117 -35.406 -13.281 1 97 184 GLU A CA 1
ATOM 1424 C C . GLU A 1 184 ? 8.695 -35.594 -12.75 1 97 184 GLU A C 1
ATOM 1426 O O . GLU A 1 184 ? 7.859 -34.688 -12.852 1 97 184 GLU A O 1
ATOM 1431 N N . ILE A 1 185 ? 8.461 -36.75 -12.242 1 96.5 185 ILE A N 1
ATOM 1432 C CA . ILE A 1 185 ? 7.102 -37.062 -11.812 1 96.5 185 ILE A CA 1
ATOM 1433 C C . ILE A 1 185 ? 6.871 -36.5 -10.406 1 96.5 185 ILE A C 1
ATOM 1435 O O . ILE A 1 185 ? 7.547 -36.906 -9.461 1 96.5 185 ILE A O 1
ATOM 1439 N N . CYS A 1 186 ? 5.941 -35.656 -10.281 1 96.94 186 CYS A N 1
ATOM 1440 C CA . CYS A 1 186 ? 5.539 -35.219 -8.953 1 96.94 186 CYS A CA 1
ATOM 1441 C C . CYS A 1 186 ? 4.426 -36.094 -8.398 1 96.94 186 CYS A C 1
ATOM 1443 O O . CYS A 1 186 ? 3.338 -36.156 -8.977 1 96.94 186 CYS A O 1
ATOM 1445 N N . THR A 1 187 ? 4.727 -36.688 -7.285 1 96 187 THR A N 1
ATOM 1446 C CA . THR A 1 187 ? 3.77 -37.594 -6.633 1 96 187 THR A CA 1
ATOM 1447 C C . THR A 1 187 ? 3.131 -36.906 -5.43 1 96 187 THR A C 1
ATOM 1449 O O . THR A 1 187 ? 2.391 -37.531 -4.668 1 96 187 THR A O 1
ATOM 1452 N N . ALA A 1 188 ? 3.482 -35.688 -5.246 1 95.88 188 ALA A N 1
ATOM 1453 C CA . ALA A 1 188 ? 2.912 -34.844 -4.191 1 95.88 188 ALA A CA 1
ATOM 1454 C C . ALA A 1 188 ? 2.902 -33.375 -4.605 1 95.88 188 ALA A C 1
ATOM 1456 O O . ALA A 1 188 ? 3.646 -32.969 -5.504 1 95.88 188 ALA A O 1
ATOM 1457 N N . GLY A 1 189 ? 2.021 -32.656 -4.008 1 95.44 189 GLY A N 1
ATOM 1458 C CA . GLY A 1 189 ? 1.929 -31.203 -4.203 1 95.44 189 GLY A CA 1
ATOM 1459 C C . GLY A 1 189 ? 1.732 -30.438 -2.908 1 95.44 189 GLY A C 1
ATOM 1460 O O . GLY A 1 189 ? 0.999 -30.891 -2.023 1 95.44 189 GLY A O 1
ATOM 1461 N N . LYS A 1 190 ? 2.41 -29.328 -2.846 1 94.81 190 LYS A N 1
ATOM 1462 C CA . LYS A 1 190 ? 2.248 -28.484 -1.673 1 94.81 190 LYS A CA 1
ATOM 1463 C C . LYS A 1 190 ? 0.883 -27.797 -1.672 1 94.81 190 LYS A C 1
ATOM 1465 O O . LYS A 1 190 ? 0.274 -27.609 -2.729 1 94.81 190 LYS A O 1
ATOM 1470 N N . GLY A 1 191 ? 0.431 -27.5 -0.441 1 94 191 GLY A N 1
ATOM 1471 C CA . GLY A 1 191 ? -0.758 -26.688 -0.295 1 94 191 GLY A CA 1
ATOM 1472 C C . GLY A 1 191 ? -0.464 -25.188 -0.341 1 94 191 GLY A C 1
ATOM 1473 O O . GLY A 1 191 ? 0.699 -24.781 -0.348 1 94 191 GLY A O 1
ATOM 1474 N N . ARG A 1 192 ? -1.529 -24.391 -0.404 1 93.81 192 ARG A N 1
ATOM 1475 C CA . ARG A 1 192 ? -1.442 -22.938 -0.417 1 93.81 192 ARG A CA 1
ATOM 1476 C C . ARG A 1 192 ? -2.664 -22.312 0.246 1 93.81 192 ARG A C 1
ATOM 1478 O O . ARG A 1 192 ? -3.785 -22.797 0.078 1 93.81 192 ARG A O 1
ATOM 1485 N N . THR A 1 193 ? -2.414 -21.359 0.982 1 94.62 193 THR A N 1
ATOM 1486 C CA . THR A 1 193 ? -3.494 -20.516 1.501 1 94.62 193 THR A CA 1
ATOM 1487 C C . THR A 1 193 ? -3.043 -19.062 1.634 1 94.62 193 THR A C 1
ATOM 1489 O O . THR A 1 193 ? -1.853 -18.797 1.793 1 94.62 193 THR A O 1
ATOM 1492 N N . TYR A 1 194 ? -4.004 -18.188 1.429 1 94.38 194 TYR A N 1
ATOM 1493 C CA . TYR A 1 194 ? -3.666 -16.766 1.599 1 94.38 194 TYR A CA 1
ATOM 1494 C C . TYR A 1 194 ? -4.859 -15.984 2.117 1 94.38 194 TYR A C 1
ATOM 1496 O O . TYR A 1 194 ? -6.008 -16.406 1.951 1 94.38 194 TYR A O 1
ATOM 1504 N N . ALA A 1 195 ? -4.578 -14.93 2.77 1 96.94 195 ALA A N 1
ATOM 1505 C CA . ALA A 1 195 ? -5.59 -14.117 3.443 1 96.94 195 ALA A CA 1
ATOM 1506 C C . ALA A 1 195 ? -5.168 -12.648 3.508 1 96.94 195 ALA A C 1
ATOM 1508 O O . ALA A 1 195 ? -3.984 -12.336 3.365 1 96.94 195 ALA A O 1
ATOM 1509 N N . ASN A 1 196 ? -6.164 -11.812 3.617 1 97.44 196 ASN A N 1
ATOM 1510 C CA . ASN A 1 196 ? -5.938 -10.422 4 1 97.44 196 ASN A CA 1
ATOM 1511 C C . ASN A 1 196 ? -5.992 -10.242 5.516 1 97.44 196 ASN A C 1
ATOM 1513 O O . ASN A 1 196 ? -6.949 -10.672 6.16 1 97.44 196 ASN A O 1
ATOM 1517 N N . ILE A 1 197 ? -4.973 -9.711 6.078 1 98.56 197 ILE A N 1
ATOM 1518 C CA . ILE A 1 197 ? -5.008 -9.234 7.457 1 98.56 197 ILE A CA 1
ATOM 1519 C C . ILE A 1 197 ? -5.316 -7.738 7.477 1 98.56 197 ILE A C 1
ATOM 1521 O O . ILE A 1 197 ? -4.488 -6.922 7.066 1 98.56 197 ILE A O 1
ATOM 1525 N N . CYS A 1 198 ? -6.469 -7.395 7.906 1 97.94 198 CYS A N 1
ATOM 1526 C CA . CYS A 1 198 ? -6.902 -6.004 7.977 1 97.94 198 CYS A CA 1
ATOM 1527 C C . CYS A 1 198 ? -6.617 -5.414 9.352 1 97.94 198 CYS A C 1
ATOM 1529 O O . CYS A 1 198 ? -7.219 -5.824 10.344 1 97.94 198 CYS A O 1
ATOM 1531 N N . ILE A 1 199 ? -5.762 -4.445 9.391 1 97.31 199 ILE A N 1
ATOM 1532 C CA . ILE A 1 199 ? -5.305 -3.84 10.633 1 97.31 199 ILE A CA 1
ATOM 1533 C C . ILE A 1 199 ? -5.914 -2.447 10.789 1 97.31 199 ILE A C 1
ATOM 1535 O O . ILE A 1 199 ? -5.973 -1.681 9.82 1 97.31 199 ILE A O 1
ATOM 1539 N N . THR A 1 200 ? -6.391 -2.158 11.953 1 92.94 200 THR A N 1
ATOM 1540 C CA . THR A 1 200 ? -6.969 -0.85 12.242 1 92.94 200 THR A CA 1
ATOM 1541 C C . THR A 1 200 ? -6.316 -0.227 13.477 1 92.94 200 THR A C 1
ATOM 1543 O O . THR A 1 200 ? -6.062 -0.917 14.461 1 92.94 200 THR A O 1
ATOM 1546 N N . GLY A 1 201 ? -5.953 1.016 13.375 1 89.44 201 GLY A N 1
ATOM 1547 C CA . GLY A 1 201 ? -5.492 1.854 14.469 1 89.44 201 GLY A CA 1
ATOM 1548 C C . GLY A 1 201 ? -6.34 3.096 14.672 1 89.44 201 GLY A C 1
ATOM 1549 O O . GLY A 1 201 ? -7.57 3.018 14.688 1 89.44 201 GLY A O 1
ATOM 1550 N N . LYS A 1 202 ? -5.688 4.184 14.945 1 78.12 202 LYS A N 1
ATOM 1551 C CA . LYS A 1 202 ? -6.348 5.477 15.109 1 78.12 202 LYS A CA 1
ATOM 1552 C C . LYS A 1 202 ? -5.574 6.582 14.398 1 78.12 202 LYS A C 1
ATOM 1554 O O . LYS A 1 202 ? -4.344 6.641 14.492 1 78.12 202 LYS A O 1
ATOM 1559 N N . THR A 1 203 ? -6.395 7.441 13.68 1 71.38 203 THR A N 1
ATOM 1560 C CA . THR A 1 203 ? -5.758 8.547 12.977 1 71.38 203 THR A CA 1
ATOM 1561 C C . THR A 1 203 ? -5.309 9.625 13.953 1 71.38 203 THR A C 1
ATOM 1563 O O . THR A 1 203 ? -5.766 9.664 15.102 1 71.38 203 THR A O 1
ATOM 1566 N N . GLY A 1 204 ? -4.344 10.359 13.633 1 69.94 204 GLY A N 1
ATOM 1567 C CA . GLY A 1 204 ? -3.854 11.492 14.406 1 69.94 204 GLY A CA 1
ATOM 1568 C C . GLY A 1 204 ? -2.961 12.414 13.602 1 69.94 204 GLY A C 1
ATOM 1569 O O . GLY A 1 204 ? -2.508 12.062 12.508 1 69.94 204 GLY A O 1
ATOM 1570 N N . HIS A 1 205 ? -2.963 13.664 14.125 1 71.56 205 HIS A N 1
ATOM 1571 C CA . HIS A 1 205 ? -2.016 14.594 13.516 1 71.56 205 HIS A CA 1
ATOM 1572 C C . HIS A 1 205 ? -0.587 14.07 13.617 1 71.56 205 HIS A C 1
ATOM 1574 O O . HIS A 1 205 ? -0.129 13.711 14.703 1 71.56 205 HIS A O 1
ATOM 1580 N N . GLY A 1 206 ? 0.06 13.969 12.562 1 70.06 206 GLY A N 1
ATOM 1581 C CA . GLY A 1 206 ? 1.396 13.398 12.469 1 70.06 206 GLY A CA 1
ATOM 1582 C C . GLY A 1 206 ? 2.395 14.078 13.398 1 70.06 206 GLY A C 1
ATOM 1583 O O . GLY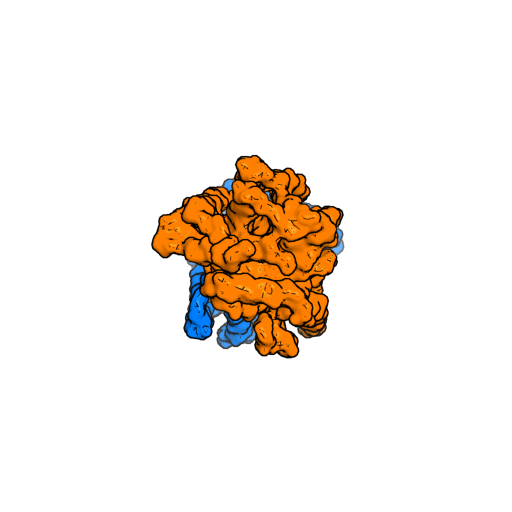 A 1 206 ? 3.406 13.477 13.766 1 70.06 206 GLY A O 1
ATOM 1584 N N . SER A 1 207 ? 2.094 15.352 13.812 1 73.38 207 SER A N 1
ATOM 1585 C CA . SER A 1 207 ? 3.031 16.109 14.641 1 73.38 207 SER A CA 1
ATOM 1586 C C . SER A 1 207 ? 2.924 15.695 16.109 1 73.38 207 SER A C 1
ATOM 1588 O O . SER A 1 207 ? 3.807 16 16.906 1 73.38 207 SER A O 1
ATOM 1590 N N . GLN A 1 208 ? 1.771 15.148 16.531 1 66.44 208 GLN A N 1
ATOM 1591 C CA . GLN A 1 208 ? 1.535 14.844 17.938 1 66.44 208 GLN A CA 1
ATOM 1592 C C . GLN A 1 208 ? 2.055 13.453 18.297 1 66.44 208 GLN A C 1
ATOM 1594 O O . GLN A 1 208 ? 1.851 12.969 19.406 1 66.44 208 GLN A O 1
ATOM 1599 N N . GLY A 1 209 ? 2.783 12.844 17.484 1 67.12 209 GLY A N 1
ATOM 1600 C CA . GLY A 1 209 ? 3.332 11.531 17.812 1 67.12 209 GLY A CA 1
ATOM 1601 C C . GLY A 1 209 ? 2.824 10.43 16.906 1 67.12 209 GLY A C 1
ATOM 1602 O O . GLY A 1 209 ? 2.285 10.711 15.828 1 67.12 209 GLY A O 1
ATOM 1603 N N . LYS A 1 210 ? 3.143 9.188 17.391 1 64.56 210 LYS A N 1
ATOM 1604 C CA . LYS A 1 210 ? 2.994 8.016 16.531 1 64.56 210 LYS A CA 1
ATOM 1605 C C . LYS A 1 210 ? 1.545 7.543 16.484 1 64.56 210 LYS A C 1
ATOM 1607 O O . LYS A 1 210 ? 1.145 6.832 15.562 1 64.56 210 LYS A O 1
ATOM 1612 N N . GLY A 1 211 ? 0.581 8.211 17.234 1 72.88 211 GLY A N 1
ATOM 1613 C CA . GLY A 1 211 ? -0.755 7.641 17.234 1 72.88 211 GLY A CA 1
ATOM 1614 C C . GLY A 1 211 ? -0.755 6.121 17.188 1 72.88 211 GLY A C 1
ATOM 1615 O O . GLY A 1 211 ? 0.192 5.48 17.641 1 72.88 211 GLY A O 1
ATOM 1616 N N . PHE A 1 212 ? -1.934 5.539 16.844 1 87.19 212 PHE A N 1
ATOM 1617 C CA . PHE A 1 212 ? -1.989 4.113 16.547 1 87.19 212 PHE A CA 1
ATOM 1618 C C . PHE A 1 212 ? -1.8 3.865 15.062 1 87.19 212 PHE A C 1
ATOM 1620 O O . PHE A 1 212 ? -2.766 3.594 14.344 1 87.19 212 PHE A O 1
ATOM 1627 N N . ASN A 1 213 ? -0.53 4.008 14.617 1 91.38 213 ASN A N 1
ATOM 1628 C CA . ASN A 1 213 ? -0.109 3.857 13.227 1 91.38 213 ASN A CA 1
ATOM 1629 C C . ASN A 1 213 ? -0.209 2.406 12.766 1 91.38 213 ASN A C 1
ATOM 1631 O O . ASN A 1 213 ? 0.543 1.55 13.227 1 91.38 213 ASN A O 1
ATOM 1635 N N . ALA A 1 214 ? -1.127 2.15 11.891 1 94.5 214 ALA A N 1
ATOM 1636 C CA . ALA A 1 214 ? -1.389 0.786 11.438 1 94.5 214 ALA A CA 1
ATOM 1637 C C . ALA A 1 214 ? -0.125 0.144 10.875 1 94.5 214 ALA A C 1
ATOM 1639 O O . ALA A 1 214 ? 0.055 -1.073 10.969 1 94.5 214 ALA A O 1
ATOM 1640 N N . ILE A 1 215 ? 0.804 0.921 10.32 1 96.12 215 ILE A N 1
ATOM 1641 C CA . ILE A 1 215 ? 2.053 0.411 9.766 1 96.12 215 ILE A CA 1
ATOM 1642 C C . ILE A 1 215 ? 2.918 -0.166 10.883 1 96.12 215 ILE A C 1
ATOM 1644 O O . ILE A 1 215 ? 3.607 -1.169 10.688 1 96.12 215 ILE A O 1
ATOM 1648 N N . GLU A 1 216 ? 2.859 0.425 12.039 1 95.12 216 GLU A N 1
ATOM 1649 C CA . GLU A 1 216 ? 3.645 -0.058 13.172 1 95.12 216 GLU A CA 1
ATOM 1650 C C . GLU A 1 216 ? 3.176 -1.441 13.617 1 95.12 216 GLU A C 1
ATOM 1652 O O . GLU A 1 216 ? 3.996 -2.311 13.922 1 95.12 216 GLU A O 1
ATOM 1657 N N . PHE A 1 217 ? 1.854 -1.598 13.68 1 96.69 217 PHE A N 1
ATOM 1658 C CA . PHE A 1 217 ? 1.319 -2.906 14.039 1 96.69 217 PHE A CA 1
ATOM 1659 C C . PHE A 1 217 ? 1.698 -3.951 12.992 1 96.69 217 PHE A C 1
ATOM 1661 O O . PHE A 1 217 ? 2.059 -5.078 13.336 1 96.69 217 PHE A O 1
ATOM 1668 N N . ALA A 1 218 ? 1.611 -3.596 11.758 1 98.38 218 ALA A N 1
ATOM 1669 C CA . ALA A 1 218 ? 1.99 -4.496 10.672 1 98.38 218 ALA A CA 1
ATOM 1670 C C . ALA A 1 218 ? 3.457 -4.906 10.781 1 98.38 218 ALA A C 1
ATOM 1672 O O . ALA A 1 218 ? 3.803 -6.066 10.562 1 98.38 218 ALA A O 1
ATOM 1673 N N . ARG A 1 219 ? 4.328 -3.898 11.047 1 97.94 219 ARG A N 1
ATOM 1674 C CA . ARG A 1 219 ? 5.746 -4.191 11.234 1 97.94 219 ARG A CA 1
ATOM 1675 C C . ARG A 1 219 ? 5.949 -5.23 12.336 1 97.94 219 ARG A C 1
ATOM 1677 O O . ARG A 1 219 ? 6.695 -6.195 12.156 1 97.94 219 ARG A O 1
ATOM 1684 N N . LYS A 1 220 ? 5.285 -5.047 13.484 1 98.12 220 LYS A N 1
ATOM 1685 C CA . LYS A 1 220 ? 5.383 -5.984 14.602 1 98.12 220 LYS A CA 1
ATOM 1686 C C . LYS A 1 220 ? 4.863 -7.363 14.203 1 98.12 220 LYS A C 1
ATOM 1688 O O . LYS A 1 220 ? 5.457 -8.383 14.562 1 98.12 220 LYS A O 1
ATOM 1693 N N . LEU A 1 221 ? 3.738 -7.359 13.531 1 98.5 221 LEU A N 1
ATOM 1694 C CA . LEU A 1 221 ? 3.15 -8.617 13.07 1 98.5 221 LEU A CA 1
ATOM 1695 C C . LEU A 1 221 ? 4.117 -9.367 12.164 1 98.5 221 LEU A C 1
ATOM 1697 O O . LEU A 1 221 ? 4.34 -10.562 12.344 1 98.5 221 LEU A O 1
ATOM 1701 N N . MET A 1 222 ? 4.711 -8.68 11.188 1 98.31 222 MET A N 1
ATOM 1702 C CA . MET A 1 222 ? 5.648 -9.297 10.25 1 98.31 222 MET A CA 1
ATOM 1703 C C . MET A 1 222 ? 6.883 -9.812 10.984 1 98.31 222 MET A C 1
ATOM 1705 O O . MET A 1 222 ? 7.457 -10.836 10.602 1 98.31 222 MET A O 1
ATOM 1709 N N . ASN A 1 223 ? 7.328 -9.086 11.992 1 98.38 223 ASN A N 1
ATOM 1710 C CA . ASN A 1 223 ? 8.43 -9.578 12.812 1 98.38 223 ASN A CA 1
ATOM 1711 C C . ASN A 1 223 ? 8.078 -10.898 13.492 1 98.38 223 ASN A C 1
ATOM 1713 O O . ASN A 1 223 ? 8.883 -11.836 13.492 1 98.38 223 ASN A O 1
ATOM 1717 N N . LYS A 1 224 ? 6.895 -10.945 14.086 1 98.19 224 LYS A N 1
ATOM 1718 C CA . LYS A 1 224 ? 6.457 -12.164 14.742 1 98.19 224 LYS A CA 1
ATOM 1719 C C . LYS A 1 224 ? 6.32 -13.312 13.75 1 98.19 224 LYS A C 1
ATOM 1721 O O . LYS A 1 224 ? 6.625 -14.461 14.07 1 98.19 224 LYS A O 1
ATOM 1726 N N . MET A 1 225 ? 5.789 -13.047 12.547 1 97.25 225 MET A N 1
ATOM 1727 C CA . MET A 1 225 ? 5.707 -14.047 11.484 1 97.25 225 MET A CA 1
ATOM 1728 C C . MET A 1 225 ? 7.082 -14.648 11.203 1 97.25 225 MET A C 1
ATOM 1730 O O . MET A 1 225 ? 7.215 -15.867 11.078 1 97.25 225 MET A O 1
ATOM 1734 N N . GLN A 1 226 ? 8.078 -13.781 11.086 1 95.25 226 GLN A N 1
ATOM 1735 C CA . GLN A 1 226 ? 9.438 -14.219 10.781 1 95.25 226 GLN A CA 1
ATOM 1736 C C . GLN A 1 226 ? 9.992 -15.102 11.898 1 95.25 226 GLN A C 1
ATOM 1738 O O . GLN A 1 226 ? 10.789 -16.016 11.641 1 95.25 226 GLN A O 1
ATOM 1743 N N . GLU A 1 227 ? 9.578 -14.836 13.07 1 95.75 227 GLU A N 1
ATOM 1744 C CA . GLU A 1 227 ? 10.078 -15.562 14.234 1 95.75 227 GLU A CA 1
ATOM 1745 C C . GLU A 1 227 ? 9.352 -16.906 14.391 1 95.75 227 GLU A C 1
ATOM 1747 O O . GLU A 1 227 ? 9.812 -17.766 15.141 1 95.75 227 GLU A O 1
ATOM 1752 N N . THR A 1 228 ? 8.266 -17.047 13.742 1 94.25 228 THR A N 1
ATOM 1753 C CA . THR A 1 228 ? 7.43 -18.219 13.93 1 94.25 228 THR A CA 1
ATOM 1754 C C . THR A 1 228 ? 8.016 -19.422 13.195 1 94.25 228 THR A C 1
ATOM 1756 O O . THR A 1 228 ? 8.352 -19.328 12.008 1 94.25 228 THR A O 1
ATOM 1759 N N . SER A 1 229 ? 8.125 -20.547 13.891 1 92.44 229 SER A N 1
ATOM 1760 C CA . SER A 1 229 ? 8.531 -21.828 13.312 1 92.44 229 SER A CA 1
ATOM 1761 C C . SER A 1 229 ? 7.344 -22.766 13.148 1 92.44 229 SER A C 1
ATOM 1763 O O . SER A 1 229 ? 6.492 -22.859 14.039 1 92.44 229 SER A O 1
ATOM 1765 N N . PHE A 1 230 ? 7.32 -23.438 12.031 1 93.31 230 PHE A N 1
ATOM 1766 C CA . PHE A 1 230 ? 6.254 -24.406 11.812 1 93.31 230 PHE A CA 1
ATOM 1767 C C . PHE A 1 230 ? 6.695 -25.812 12.242 1 93.31 230 PHE A C 1
ATOM 1769 O O . PHE A 1 230 ? 6.055 -26.797 11.891 1 93.31 230 PHE A O 1
ATOM 1776 N N . GLN A 1 231 ? 7.859 -25.859 12.883 1 92.12 231 GLN A N 1
ATOM 1777 C CA . GLN A 1 231 ? 8.344 -27.047 13.57 1 92.12 231 GLN A CA 1
ATOM 1778 C C . GLN A 1 231 ? 8.5 -28.219 12.602 1 92.12 231 GLN A C 1
ATOM 1780 O O . GLN A 1 231 ? 9.305 -28.172 11.68 1 92.12 231 GLN A O 1
ATOM 1785 N N . LYS A 1 232 ? 7.52 -29.266 12.742 1 91.06 232 LYS A N 1
ATOM 1786 C CA . LYS A 1 232 ? 7.66 -30.531 12.023 1 91.06 232 LYS A CA 1
ATOM 1787 C C . LYS A 1 232 ? 7.422 -30.328 10.523 1 91.06 232 LYS A C 1
ATOM 1789 O O . LYS A 1 232 ? 7.676 -31.234 9.727 1 91.06 232 LYS A O 1
ATOM 1794 N N . TYR A 1 233 ? 7.039 -29.203 10.133 1 95.81 233 TYR A N 1
ATOM 1795 C CA . TYR A 1 233 ? 6.766 -28.953 8.727 1 95.81 233 TYR A CA 1
ATOM 1796 C C . TYR A 1 233 ? 7.922 -28.203 8.07 1 95.81 233 TYR A C 1
ATOM 1798 O O . TYR A 1 233 ? 7.75 -27.578 7.023 1 95.81 233 TYR A O 1
ATOM 1806 N N . GLU A 1 234 ? 9.047 -28.219 8.727 1 93.44 234 GLU A N 1
ATOM 1807 C CA . GLU A 1 234 ? 10.266 -27.609 8.195 1 93.44 234 GLU A CA 1
ATOM 1808 C C . GLU A 1 234 ? 11.289 -28.672 7.812 1 93.44 234 GLU A C 1
ATOM 1810 O O . GLU A 1 234 ? 11.43 -29.688 8.508 1 93.44 234 GLU A O 1
ATOM 1815 N N . ASN A 1 235 ? 11.992 -28.406 6.652 1 92.62 235 ASN A N 1
ATOM 1816 C CA . ASN A 1 235 ? 13.062 -29.281 6.164 1 92.62 235 ASN A CA 1
ATOM 1817 C C . ASN A 1 235 ? 12.57 -30.703 5.973 1 92.62 235 ASN A C 1
ATOM 1819 O O . ASN A 1 235 ? 13.227 -31.656 6.406 1 92.62 235 ASN A O 1
ATOM 1823 N N . THR A 1 236 ? 11.438 -30.875 5.422 1 94 236 THR A N 1
ATOM 1824 C CA . THR A 1 236 ? 10.898 -32.188 5.098 1 94 236 THR A CA 1
ATOM 1825 C C . THR A 1 236 ? 11.375 -32.656 3.717 1 94 236 THR A C 1
ATOM 1827 O O . THR A 1 236 ? 12.062 -31.906 3.018 1 94 236 THR A O 1
ATOM 1830 N N . SER A 1 237 ? 11.008 -33.875 3.342 1 93 237 SER A N 1
ATOM 1831 C CA . SER A 1 237 ? 11.312 -34.344 2.002 1 93 237 SER A CA 1
ATOM 1832 C C . SER A 1 237 ? 10.562 -33.562 0.937 1 93 237 SER A C 1
ATOM 1834 O O . SER A 1 237 ? 10.906 -33.625 -0.246 1 93 237 SER A O 1
ATOM 1836 N N . TYR A 1 238 ? 9.562 -32.781 1.365 1 93.88 238 TYR A N 1
ATOM 1837 C CA . TYR A 1 238 ? 8.789 -31.938 0.456 1 93.88 238 TYR A CA 1
ATOM 1838 C C . TYR A 1 238 ? 9.156 -30.469 0.616 1 93.88 238 TYR A C 1
ATOM 1840 O O . TYR A 1 238 ? 8.398 -29.578 0.219 1 93.88 238 TYR A O 1
ATOM 1848 N N . GLY A 1 239 ? 10.258 -30.25 1.35 1 92.5 239 GLY A N 1
ATOM 1849 C CA . GLY A 1 239 ? 10.648 -28.891 1.666 1 92.5 239 GLY A CA 1
ATOM 1850 C C . GLY A 1 239 ? 10.102 -28.406 2.996 1 92.5 239 GLY A C 1
ATOM 1851 O O . GLY A 1 239 ? 10 -29.188 3.949 1 92.5 239 GLY A O 1
ATOM 1852 N N . SER A 1 240 ? 9.844 -27.078 3.064 1 93.75 240 SER A N 1
ATOM 1853 C CA . SER A 1 240 ? 9.352 -26.484 4.297 1 93.75 240 SER A CA 1
ATOM 1854 C C . SER A 1 240 ? 8.07 -25.688 4.055 1 93.75 240 SER A C 1
ATOM 1856 O O . SER A 1 240 ? 7.891 -25.094 2.986 1 93.75 240 SER A O 1
ATOM 1858 N N . SER A 1 241 ? 7.199 -25.766 4.977 1 95.44 241 SER A N 1
ATOM 1859 C CA . SER A 1 241 ? 6.117 -24.781 5.008 1 95.44 241 SER A CA 1
ATOM 1860 C C . SER A 1 241 ? 6.637 -23.391 5.344 1 95.44 241 SER A C 1
ATOM 1862 O O . SER A 1 241 ? 7.57 -23.25 6.133 1 95.44 241 SER A O 1
ATOM 1864 N N . PHE A 1 242 ? 6.062 -22.391 4.742 1 93.62 242 PHE A N 1
ATOM 1865 C CA . PHE A 1 242 ? 6.418 -21.016 5.078 1 93.62 242 PHE A CA 1
ATOM 1866 C C . PHE A 1 242 ? 5.277 -20.062 4.738 1 93.62 242 PHE A C 1
ATOM 1868 O O . PHE A 1 242 ? 4.32 -20.453 4.059 1 93.62 242 PHE A O 1
ATOM 1875 N N . TRP A 1 243 ? 5.273 -18.938 5.258 1 94.94 243 TRP A N 1
ATOM 1876 C CA . TRP A 1 243 ? 4.363 -17.859 4.895 1 94.94 243 TRP A CA 1
ATOM 1877 C C . TRP A 1 243 ? 5.121 -16.562 4.68 1 94.94 243 TRP A C 1
ATOM 1879 O O . TRP A 1 243 ? 6.27 -16.422 5.105 1 94.94 243 TRP A O 1
ATOM 1889 N N . GLN A 1 244 ? 4.598 -15.703 3.889 1 93.62 244 GLN A N 1
ATOM 1890 C CA . GLN A 1 244 ? 5.219 -14.414 3.592 1 93.62 244 GLN A CA 1
ATOM 1891 C C . GLN A 1 244 ? 4.172 -13.383 3.182 1 93.62 244 GLN A C 1
ATOM 1893 O O . GLN A 1 244 ? 3.131 -13.734 2.619 1 93.62 244 GLN A O 1
ATOM 1898 N N . PRO A 1 245 ? 4.441 -12.133 3.539 1 94.62 245 PRO A N 1
ATOM 1899 C CA . PRO A 1 245 ? 3.59 -11.086 2.967 1 94.62 245 PRO A CA 1
ATOM 1900 C C . PRO A 1 245 ? 3.795 -10.914 1.464 1 94.62 245 PRO A C 1
ATOM 1902 O O . PRO A 1 245 ? 4.926 -10.992 0.98 1 94.62 245 PRO A O 1
ATOM 1905 N N . ILE A 1 246 ? 2.736 -10.719 0.721 1 92.06 246 ILE A N 1
ATOM 1906 C CA . ILE A 1 246 ? 2.895 -10.578 -0.724 1 92.06 246 ILE A CA 1
ATOM 1907 C C . ILE A 1 246 ? 2.27 -9.266 -1.19 1 92.06 246 ILE A C 1
ATOM 1909 O O . ILE A 1 246 ? 2.432 -8.875 -2.348 1 92.06 246 ILE A O 1
ATOM 1913 N N . SER A 1 247 ? 1.572 -8.586 -0.341 1 94.12 247 SER A N 1
ATOM 1914 C CA . SER A 1 247 ? 1.046 -7.246 -0.595 1 94.12 247 SER A CA 1
ATOM 1915 C C . SER A 1 247 ? 0.878 -6.465 0.702 1 94.12 247 SER A C 1
ATOM 1917 O O . SER A 1 247 ? 0.637 -7.047 1.76 1 94.12 247 SER A O 1
ATOM 1919 N N . ILE A 1 248 ? 1.036 -5.184 0.632 1 96.94 248 ILE A N 1
ATOM 1920 C CA . ILE A 1 248 ? 0.855 -4.305 1.783 1 96.94 248 ILE A CA 1
ATOM 1921 C C . ILE A 1 248 ? 0.422 -2.92 1.312 1 96.94 248 ILE A C 1
ATOM 1923 O O . ILE A 1 248 ? 0.999 -2.367 0.372 1 96.94 248 ILE A O 1
ATOM 1927 N N . ASN A 1 249 ? -0.604 -2.439 1.925 1 96.06 249 ASN A N 1
ATOM 1928 C CA . ASN A 1 249 ? -1.122 -1.141 1.51 1 96.06 249 ASN A CA 1
ATOM 1929 C C . ASN A 1 249 ? -1.656 -0.346 2.697 1 96.06 249 ASN A C 1
ATOM 1931 O O . ASN A 1 249 ? -2.514 -0.83 3.438 1 96.06 249 ASN A O 1
ATOM 1935 N N . ALA A 1 250 ? -1.121 0.786 2.896 1 93.25 250 ALA A N 1
ATOM 1936 C CA . ALA A 1 250 ? -1.609 1.778 3.852 1 93.25 250 ALA A CA 1
ATOM 1937 C C . ALA A 1 250 ? -1.273 3.193 3.389 1 93.25 250 ALA A C 1
ATOM 1939 O O . ALA A 1 250 ? -0.118 3.496 3.082 1 93.25 250 ALA A O 1
ATOM 1940 N N . ALA A 1 251 ? -2.338 4.047 3.197 1 80.94 251 ALA A N 1
ATOM 1941 C CA . ALA A 1 251 ? -2.119 5.457 2.887 1 80.94 251 ALA A CA 1
ATOM 1942 C C . ALA A 1 251 ? -3.348 6.289 3.234 1 80.94 251 ALA A C 1
ATOM 1944 O O . ALA A 1 251 ? -4.484 5.84 3.061 1 80.94 251 ALA A O 1
ATOM 1945 N N . VAL A 1 252 ? -3.127 7.359 3.922 1 71.88 252 VAL A N 1
ATOM 1946 C CA . VAL A 1 252 ? -4.188 8.344 4.133 1 71.88 252 VAL A CA 1
ATOM 1947 C C . VAL A 1 252 ? -3.715 9.719 3.668 1 71.88 252 VAL A C 1
ATOM 1949 O O . VAL A 1 252 ? -2.635 10.172 4.047 1 71.88 252 VAL A O 1
ATOM 1952 N N . GLU A 1 253 ? -4.41 10.281 2.691 1 66.69 253 GLU A N 1
ATOM 1953 C CA . GLU A 1 253 ? -4.086 11.633 2.262 1 66.69 253 GLU A CA 1
ATOM 1954 C C . GLU A 1 253 ? -4.812 12.672 3.111 1 66.69 253 GLU A C 1
ATOM 1956 O O . GLU A 1 253 ? -5.953 12.453 3.525 1 66.69 253 GLU A O 1
ATOM 1961 N N . PRO A 1 254 ? -4.27 13.781 3.438 1 69.81 254 PRO A N 1
ATOM 1962 C CA . PRO A 1 254 ? -2.865 14.086 3.15 1 69.81 254 PRO A CA 1
ATOM 1963 C C . PRO A 1 254 ? -1.906 13.398 4.121 1 69.81 254 PRO A C 1
ATOM 1965 O O . PRO A 1 254 ? -2.316 12.516 4.883 1 69.81 254 PRO A O 1
ATOM 1968 N N . CYS A 1 255 ? -0.642 13.5 4.121 1 71.5 255 CYS A N 1
ATOM 1969 C CA . CYS A 1 255 ? 0.504 12.938 4.828 1 71.5 255 CYS A CA 1
ATOM 1970 C C . CYS A 1 255 ? 0.208 12.781 6.312 1 71.5 255 CYS A C 1
ATOM 1972 O O . CYS A 1 255 ? 0.972 13.258 7.156 1 71.5 255 CYS A O 1
ATOM 1974 N N . VAL A 1 256 ? -1.043 12.062 6.645 1 75.38 256 VAL A N 1
ATOM 1975 C CA . VAL A 1 256 ? -1.412 11.805 8.031 1 75.38 256 VAL A CA 1
ATOM 1976 C C . VAL A 1 256 ? -1.107 10.344 8.383 1 75.38 256 VAL A C 1
ATOM 1978 O O . VAL A 1 256 ? -0.873 9.523 7.488 1 75.38 256 VAL A O 1
ATOM 1981 N N . VAL A 1 257 ? -1.054 10.031 9.656 1 81.88 257 VAL A N 1
ATOM 1982 C CA . VAL A 1 257 ? -0.812 8.68 10.148 1 81.88 257 VAL A CA 1
ATOM 1983 C C . VAL A 1 257 ? -1.946 7.762 9.711 1 81.88 257 VAL A C 1
ATOM 1985 O O . VAL A 1 257 ? -3.119 8.039 9.969 1 81.88 257 VAL A O 1
ATOM 1988 N N . PRO A 1 258 ? -1.632 6.691 9.016 1 87.94 258 PRO A N 1
ATOM 1989 C CA . PRO A 1 258 ? -2.701 5.801 8.555 1 87.94 258 PRO A CA 1
ATOM 1990 C C . PRO A 1 258 ? -3.332 5 9.688 1 87.94 258 PRO A C 1
ATOM 1992 O O . PRO A 1 258 ? -2.619 4.445 10.523 1 87.94 258 PRO A O 1
ATOM 1995 N N . ASP A 1 259 ? -4.617 4.914 9.688 1 87.5 259 ASP A N 1
ATOM 1996 C CA . ASP A 1 259 ? -5.34 4.164 10.711 1 87.5 259 ASP A CA 1
ATOM 1997 C C . ASP A 1 259 ? -5.793 2.805 10.18 1 87.5 259 ASP A C 1
ATOM 1999 O O . ASP A 1 259 ? -6.355 2.002 10.93 1 87.5 259 ASP A O 1
ATOM 2003 N N . GLU A 1 260 ? -5.492 2.531 8.922 1 91.94 260 GLU A N 1
ATOM 2004 C CA . GLU A 1 260 ? -5.836 1.243 8.328 1 91.94 260 GLU A CA 1
ATOM 2005 C C . GLU A 1 260 ? -4.695 0.712 7.461 1 91.94 260 GLU A C 1
ATOM 2007 O O . GLU A 1 260 ? -3.967 1.488 6.844 1 91.94 260 GLU A O 1
ATOM 2012 N N . LEU A 1 261 ? -4.582 -0.539 7.422 1 96.06 261 LEU A N 1
ATOM 2013 C CA . LEU A 1 261 ? -3.607 -1.23 6.586 1 96.06 261 LEU A CA 1
ATOM 2014 C C . LEU A 1 261 ? -4.098 -2.627 6.223 1 96.06 261 LEU A C 1
ATOM 2016 O O . LEU A 1 261 ? -4.664 -3.33 7.062 1 96.06 261 LEU A O 1
ATOM 2020 N N . VAL A 1 262 ? -3.947 -3.012 5.012 1 97.25 262 VAL A N 1
ATOM 2021 C CA . VAL A 1 262 ? -4.234 -4.375 4.578 1 97.25 262 VAL A CA 1
ATOM 2022 C C . VAL A 1 262 ? -2.936 -5.082 4.199 1 97.25 262 VAL A C 1
ATOM 2024 O O . VAL A 1 262 ? -2.188 -4.605 3.344 1 97.25 262 VAL A O 1
ATOM 2027 N N . LEU A 1 263 ? -2.652 -6.133 4.863 1 97.81 263 LEU A N 1
ATOM 2028 C CA . LEU A 1 263 ? -1.521 -7.02 4.605 1 97.81 263 LEU A CA 1
ATOM 2029 C C . LEU A 1 263 ? -1.993 -8.359 4.047 1 97.81 263 LEU A C 1
ATOM 2031 O O . LEU A 1 263 ? -2.766 -9.062 4.695 1 97.81 263 LEU A O 1
ATOM 2035 N N . LYS A 1 264 ? -1.569 -8.703 2.869 1 96.44 264 LYS A N 1
ATOM 2036 C CA . LYS A 1 264 ? -1.87 -10.023 2.316 1 96.44 264 LYS A CA 1
ATOM 2037 C C . LYS A 1 264 ? -0.747 -11.008 2.613 1 96.44 264 LYS A C 1
ATOM 2039 O O . LYS A 1 264 ? 0.415 -10.75 2.291 1 96.44 264 LYS A O 1
ATOM 2044 N N . VAL A 1 265 ? -1.121 -12.086 3.184 1 96.19 265 VAL A N 1
ATOM 2045 C CA . VAL A 1 265 ? -0.154 -13.109 3.553 1 96.19 265 VAL A CA 1
ATOM 2046 C C . VAL A 1 265 ? -0.435 -14.391 2.768 1 96.19 265 VAL A C 1
ATOM 2048 O O . VAL A 1 265 ? -1.581 -14.836 2.686 1 96.19 265 VAL A O 1
ATOM 2051 N N . ASP A 1 266 ? 0.628 -14.898 2.182 1 93.62 266 ASP A N 1
ATOM 2052 C CA . ASP A 1 266 ? 0.595 -16.156 1.435 1 93.62 266 ASP A CA 1
ATOM 2053 C C . ASP A 1 266 ? 1.371 -17.25 2.162 1 93.62 266 ASP A C 1
ATOM 2055 O O . ASP A 1 266 ? 2.443 -16.984 2.715 1 93.62 266 ASP A O 1
ATOM 2059 N N . ALA A 1 267 ? 0.802 -18.422 2.248 1 94.75 267 ALA A N 1
ATOM 2060 C CA . ALA A 1 267 ? 1.466 -19.562 2.881 1 94.75 267 ALA A CA 1
ATOM 2061 C C . ALA A 1 267 ? 1.532 -20.766 1.932 1 94.75 267 ALA A C 1
ATOM 2063 O O . ALA A 1 267 ? 0.532 -21.125 1.307 1 94.75 267 ALA A O 1
ATOM 2064 N N . ARG A 1 268 ? 2.682 -21.266 1.794 1 94.12 268 ARG A N 1
ATOM 2065 C CA . ARG A 1 268 ? 2.924 -22.5 1.062 1 94.12 268 ARG A CA 1
ATOM 2066 C C . ARG A 1 268 ? 3.203 -23.656 2.02 1 94.12 268 ARG A C 1
ATOM 2068 O O . ARG A 1 268 ? 4.102 -23.562 2.859 1 94.12 268 ARG A O 1
ATOM 2075 N N . LEU A 1 269 ? 2.504 -24.75 1.864 1 96.12 269 LEU A N 1
ATOM 2076 C CA . LEU A 1 269 ? 2.455 -25.75 2.92 1 96.12 269 LEU A CA 1
ATOM 2077 C C . LEU A 1 269 ? 2.863 -27.125 2.387 1 96.12 269 LEU A C 1
ATOM 2079 O O . LEU A 1 269 ? 2.416 -27.531 1.312 1 96.12 269 LEU A O 1
ATOM 2083 N N . VAL A 1 270 ? 3.693 -27.766 3.148 1 95.94 270 VAL A N 1
ATOM 2084 C CA . VAL A 1 270 ? 3.973 -29.156 2.816 1 95.94 270 VAL A CA 1
ATOM 2085 C C . VAL A 1 270 ? 2.686 -29.969 2.906 1 95.94 270 VAL A C 1
ATOM 2087 O O . VAL A 1 270 ? 1.732 -29.578 3.576 1 95.94 270 VAL A O 1
ATOM 2090 N N . PRO A 1 271 ? 2.5 -31.125 2.174 1 94 271 PRO A N 1
ATOM 2091 C CA . PRO A 1 271 ? 1.236 -31.844 1.996 1 94 271 PRO A CA 1
ATOM 2092 C C . PRO A 1 271 ? 0.548 -32.156 3.322 1 94 271 PRO A C 1
ATOM 2094 O O . PRO A 1 271 ? -0.684 -32.156 3.398 1 94 271 PRO A O 1
ATOM 2097 N N . ASP A 1 272 ? 1.166 -32.344 4.41 1 92.19 272 ASP A N 1
ATOM 2098 C CA . ASP A 1 272 ? 0.557 -32.781 5.668 1 92.19 272 ASP A CA 1
ATOM 2099 C C . ASP A 1 272 ? 0.259 -31.578 6.566 1 92.19 272 ASP A C 1
ATOM 2101 O O . ASP A 1 272 ? -0.344 -31.734 7.633 1 92.19 272 ASP A O 1
ATOM 2105 N N . HIS A 1 273 ? 0.619 -30.406 6.113 1 96.19 273 HIS A N 1
ATOM 2106 C CA . HIS A 1 273 ? 0.326 -29.203 6.887 1 96.19 273 HIS A CA 1
ATOM 2107 C C . HIS A 1 273 ? -1.034 -28.625 6.512 1 96.19 273 HIS A C 1
ATOM 2109 O O . HIS A 1 273 ? -1.231 -28.188 5.379 1 96.19 273 HIS A O 1
ATOM 2115 N N . ARG A 1 274 ? -1.968 -28.609 7.434 1 95.19 274 ARG A N 1
ATOM 2116 C CA . ARG A 1 274 ? -3.324 -28.141 7.172 1 95.19 274 ARG A CA 1
ATOM 2117 C C . ARG A 1 274 ? -3.361 -26.609 7.062 1 95.19 274 ARG A C 1
ATOM 2119 O O . ARG A 1 274 ? -2.695 -25.906 7.828 1 95.19 274 ARG A O 1
ATOM 2126 N N . THR A 1 275 ? -4.199 -26.141 6.121 1 95.38 275 THR A N 1
ATOM 2127 C CA . THR A 1 275 ? -4.316 -24.703 5.898 1 95.38 275 THR A CA 1
ATOM 2128 C C . THR A 1 275 ? -4.859 -24.016 7.145 1 95.38 275 THR A C 1
ATOM 2130 O O . THR A 1 275 ? -4.406 -22.922 7.504 1 95.38 275 THR A O 1
ATOM 2133 N N . GLU A 1 276 ? -5.723 -24.656 7.859 1 95.75 276 GLU A N 1
ATOM 2134 C CA . GLU A 1 276 ? -6.348 -24.078 9.047 1 95.75 276 GLU A CA 1
ATOM 2135 C C . GLU A 1 276 ? -5.316 -23.828 10.148 1 95.75 276 GLU A C 1
ATOM 2137 O O . GLU A 1 276 ? -5.441 -22.875 10.914 1 95.75 276 GLU A O 1
ATOM 2142 N N . ASP A 1 277 ? -4.34 -24.656 10.211 1 96.38 277 ASP A N 1
ATOM 2143 C CA . ASP A 1 277 ? -3.33 -24.547 11.266 1 96.38 277 ASP A CA 1
ATOM 2144 C C . ASP A 1 277 ? -2.514 -23.266 11.109 1 96.38 277 ASP A C 1
ATOM 2146 O O . ASP A 1 277 ? -2.08 -22.672 12.102 1 96.38 277 ASP A O 1
ATOM 2150 N N . VAL A 1 278 ? -2.293 -22.844 9.93 1 96.75 278 VAL A N 1
ATOM 2151 C CA . VAL A 1 278 ? -1.529 -21.625 9.648 1 96.75 278 VAL A CA 1
ATOM 2152 C C . VAL A 1 278 ? -2.283 -20.406 10.18 1 96.75 278 VAL A C 1
ATOM 2154 O O . VAL A 1 278 ? -1.688 -19.516 10.797 1 96.75 278 VAL A O 1
ATOM 2157 N N . TRP A 1 279 ? -3.584 -20.406 9.977 1 97.62 279 TRP A N 1
ATOM 2158 C CA . TRP A 1 279 ? -4.375 -19.25 10.359 1 97.62 279 TRP A CA 1
ATOM 2159 C C . TRP A 1 279 ? -4.672 -19.266 11.859 1 97.62 279 TRP A C 1
ATOM 2161 O O . TRP A 1 279 ? -4.852 -18.203 12.469 1 97.62 279 TRP A O 1
ATOM 2171 N N . MET A 1 280 ? -4.68 -20.453 12.438 1 97.31 280 MET A N 1
ATOM 2172 C CA . MET A 1 280 ? -4.738 -20.516 13.898 1 97.31 280 MET A CA 1
ATOM 2173 C C . MET A 1 280 ? -3.492 -19.891 14.516 1 97.31 280 MET A C 1
ATOM 2175 O O . MET A 1 280 ? -3.586 -19.156 15.5 1 97.31 280 MET A O 1
ATOM 2179 N N . GLU A 1 281 ? -2.377 -20.203 13.938 1 97.31 281 GLU A N 1
ATOM 2180 C CA . GLU A 1 281 ? -1.129 -19.594 14.391 1 97.31 281 GLU A CA 1
ATOM 2181 C C . GLU A 1 281 ? -1.161 -18.078 14.227 1 97.31 281 GLU A C 1
ATOM 2183 O O . GLU A 1 281 ? -0.735 -17.344 15.125 1 97.31 281 GLU A O 1
ATOM 2188 N N . MET A 1 282 ? -1.641 -17.609 13.125 1 98.5 282 MET A N 1
ATOM 2189 C CA . MET A 1 282 ? -1.76 -16.172 12.867 1 98.5 282 MET A CA 1
ATOM 2190 C C . MET A 1 282 ? -2.666 -15.508 13.898 1 98.5 282 MET A C 1
ATOM 2192 O O . MET A 1 282 ? -2.35 -14.438 14.414 1 98.5 282 MET A O 1
ATOM 2196 N N . ARG A 1 283 ? -3.74 -16.141 14.156 1 98.19 283 ARG A N 1
ATOM 2197 C CA . ARG A 1 283 ? -4.668 -15.617 15.156 1 98.19 283 ARG A CA 1
ATOM 2198 C C . ARG A 1 283 ? -3.998 -15.5 16.516 1 98.19 283 ARG A C 1
ATOM 2200 O O . ARG A 1 283 ? -4.203 -14.516 17.234 1 98.19 283 ARG A O 1
ATOM 2207 N N . ASN A 1 284 ? -3.24 -16.484 16.875 1 97.94 284 ASN A N 1
ATOM 2208 C CA . ASN A 1 284 ? -2.512 -16.438 18.141 1 97.94 284 ASN A CA 1
ATOM 2209 C C . ASN A 1 284 ? -1.554 -15.258 18.188 1 97.94 284 ASN A C 1
ATOM 2211 O O . ASN A 1 284 ? -1.451 -14.586 19.219 1 97.94 284 ASN A O 1
ATOM 2215 N N . ILE A 1 285 ? -0.856 -15.023 17.156 1 98.19 285 ILE A N 1
ATOM 2216 C CA . ILE A 1 285 ? 0.082 -13.914 17.078 1 98.19 285 ILE A CA 1
ATOM 2217 C C . ILE A 1 285 ? -0.67 -12.594 17.219 1 98.19 285 ILE A C 1
ATOM 2219 O O . ILE A 1 285 ? -0.275 -11.727 18 1 98.19 285 ILE A O 1
ATOM 2223 N N . ILE A 1 286 ? -1.766 -12.461 16.438 1 98.31 286 ILE A N 1
ATOM 2224 C CA . ILE A 1 286 ? -2.561 -11.234 16.438 1 98.31 286 ILE A CA 1
ATOM 2225 C C . ILE A 1 286 ? -3.092 -10.969 17.844 1 98.31 286 ILE A C 1
ATOM 2227 O O . ILE A 1 286 ? -3.018 -9.844 18.344 1 98.31 286 ILE A O 1
ATOM 2231 N N . ASP A 1 287 ? -3.578 -12 18.453 1 97.62 287 ASP A N 1
ATOM 2232 C CA . ASP A 1 287 ? -4.117 -11.859 19.797 1 97.62 287 ASP A CA 1
ATOM 2233 C C . ASP A 1 287 ? -3.037 -11.406 20.781 1 97.62 287 ASP A C 1
ATOM 2235 O O . ASP A 1 287 ? -3.281 -10.547 21.625 1 97.62 287 ASP A O 1
ATOM 2239 N N . SER A 1 288 ? -1.915 -12 20.703 1 97.62 288 SER A N 1
ATOM 2240 C CA . SER A 1 288 ? -0.792 -11.609 21.547 1 97.62 288 SER A CA 1
ATOM 2241 C C . SER A 1 288 ? -0.414 -10.148 21.328 1 97.62 288 SER A C 1
ATOM 2243 O O . SER A 1 288 ? -0.192 -9.406 22.281 1 97.62 288 SER A O 1
ATOM 2245 N N . LEU A 1 289 ? -0.318 -9.758 20.094 1 97.56 289 LEU A N 1
ATOM 2246 C CA . LEU A 1 289 ? 0.054 -8.391 19.75 1 97.56 289 LEU A CA 1
ATOM 2247 C C . LEU A 1 289 ? -1.008 -7.402 20.234 1 97.56 289 LEU A C 1
ATOM 2249 O O . LEU A 1 289 ? -0.681 -6.312 20.703 1 97.56 289 LEU A O 1
ATOM 2253 N N . LYS A 1 290 ? -2.277 -7.762 20.078 1 96.5 290 LYS A N 1
ATOM 2254 C CA . LYS A 1 290 ? -3.363 -6.902 20.547 1 96.5 290 LYS A CA 1
ATOM 2255 C C . LYS A 1 290 ? -3.295 -6.691 22.047 1 96.5 290 LYS A C 1
ATOM 2257 O O . LYS A 1 290 ? -3.564 -5.59 22.547 1 96.5 290 LYS A O 1
ATOM 2262 N N . LYS A 1 291 ? -3 -7.727 22.766 1 96.38 291 LYS A N 1
ATOM 2263 C CA . LYS A 1 291 ? -2.871 -7.637 24.219 1 96.38 291 LYS A CA 1
ATOM 2264 C C . LYS A 1 291 ? -1.765 -6.664 24.609 1 96.38 291 LYS A C 1
ATOM 2266 O O . LYS A 1 291 ? -1.91 -5.906 25.578 1 96.38 291 LYS A O 1
ATOM 2271 N N . GLN A 1 292 ? -0.669 -6.676 23.844 1 95.5 292 GLN A N 1
ATOM 2272 C CA . GLN A 1 292 ? 0.485 -5.828 24.125 1 95.5 292 GLN A CA 1
ATOM 2273 C C . GLN A 1 292 ? 0.262 -4.41 23.594 1 95.5 292 GLN A C 1
ATOM 2275 O O . GLN A 1 292 ? 0.961 -3.479 24 1 95.5 292 GLN A O 1
ATOM 2280 N N . ASN A 1 293 ? -0.586 -4.168 22.703 1 93.25 293 ASN A N 1
ATOM 2281 C CA . ASN A 1 293 ? -0.857 -2.893 22.062 1 93.25 293 ASN A CA 1
ATOM 2282 C C . ASN A 1 293 ? -2.355 -2.613 21.969 1 93.25 293 ASN A C 1
ATOM 2284 O O . ASN A 1 293 ? -2.926 -2.607 20.875 1 93.25 293 ASN A O 1
ATOM 2288 N N . PRO A 1 294 ? -2.775 -2.154 23.141 1 89.38 294 PRO A N 1
ATOM 2289 C CA . PRO A 1 294 ? -4.215 -1.894 23.109 1 89.38 294 PRO A CA 1
ATOM 2290 C C . PRO A 1 294 ? -4.594 -0.729 22.203 1 89.38 294 PRO A C 1
ATOM 2292 O O . PRO A 1 294 ? -3.82 0.224 22.062 1 89.38 294 PRO A O 1
ATOM 2295 N N . GLY A 1 295 ? -5.359 -0.736 21.312 1 88.69 295 GLY A N 1
ATOM 2296 C CA . GLY A 1 295 ? -5.809 0.319 20.422 1 88.69 295 GLY A CA 1
ATOM 2297 C C . GLY A 1 295 ? -5.871 -0.114 18.969 1 88.69 295 GLY A C 1
ATOM 2298 O O . GLY A 1 295 ? -6.43 0.592 18.125 1 88.69 295 GLY A O 1
ATOM 2299 N N . TYR A 1 296 ? -5.129 -1.229 18.859 1 93.75 296 TYR A N 1
ATOM 2300 C CA . TYR A 1 296 ? -5.156 -1.784 17.5 1 93.75 296 TYR A CA 1
ATOM 2301 C C . TYR A 1 296 ? -6.148 -2.938 17.406 1 93.75 296 TYR A C 1
ATOM 2303 O O . TYR A 1 296 ? -6.488 -3.557 18.422 1 93.75 296 TYR A O 1
ATOM 2311 N N . ASP A 1 297 ? -6.625 -3.148 16.266 1 95.25 297 ASP A N 1
ATOM 2312 C CA . ASP A 1 297 ? -7.379 -4.348 15.914 1 95.25 297 ASP A CA 1
ATOM 2313 C C . ASP A 1 297 ? -6.895 -4.945 14.602 1 95.25 297 ASP A C 1
ATOM 2315 O O . ASP A 1 297 ? -6.238 -4.262 13.805 1 95.25 297 ASP A O 1
ATOM 2319 N N . ALA A 1 298 ? -7.117 -6.211 14.484 1 97.56 298 ALA A N 1
ATOM 2320 C CA . ALA A 1 298 ? -6.75 -6.914 13.258 1 97.56 298 ALA A CA 1
ATOM 2321 C C . ALA A 1 298 ? -7.695 -8.086 12.992 1 97.56 298 ALA A C 1
ATOM 2323 O O . ALA A 1 298 ? -8.023 -8.844 13.906 1 97.56 298 ALA A O 1
ATOM 2324 N N . VAL A 1 299 ? -8.133 -8.18 11.742 1 97.56 299 VAL A N 1
ATOM 2325 C CA . VAL A 1 299 ? -9.055 -9.234 11.336 1 97.56 299 VAL A CA 1
ATOM 2326 C C . VAL A 1 299 ? -8.469 -10.008 10.148 1 97.56 299 VAL A C 1
ATOM 2328 O O . VAL A 1 299 ? -7.871 -9.406 9.25 1 97.56 299 VAL A O 1
ATOM 2331 N N . ILE A 1 300 ? -8.664 -11.32 10.219 1 98.25 300 ILE A N 1
ATOM 2332 C CA . ILE A 1 300 ? -8.195 -12.188 9.141 1 98.25 300 ILE A CA 1
ATOM 2333 C C . ILE A 1 300 ? -9.344 -12.484 8.18 1 98.25 300 ILE A C 1
ATOM 2335 O O . ILE A 1 300 ? -10.414 -12.938 8.594 1 98.25 300 ILE A O 1
ATOM 2339 N N . ASP A 1 301 ? -9.188 -12.211 6.906 1 97.94 301 ASP A N 1
ATOM 2340 C CA . ASP A 1 301 ? -10.102 -12.57 5.832 1 97.94 301 ASP A CA 1
ATOM 2341 C C . ASP A 1 301 ? -9.477 -13.594 4.887 1 97.94 301 ASP A C 1
ATOM 2343 O O . ASP A 1 301 ? -8.781 -13.227 3.936 1 97.94 301 ASP A O 1
ATOM 2347 N N . ILE A 1 302 ? -9.727 -14.867 5.137 1 96.69 302 ILE A N 1
ATOM 2348 C CA . ILE A 1 302 ? -9.133 -15.945 4.352 1 96.69 302 ILE A CA 1
ATOM 2349 C C . ILE A 1 302 ? -9.727 -15.953 2.947 1 96.69 302 ILE A C 1
ATOM 2351 O O . ILE A 1 302 ? -10.945 -16 2.785 1 96.69 302 ILE A O 1
ATOM 2355 N N . ILE A 1 303 ? -8.945 -15.906 1.946 1 92.56 303 ILE A N 1
ATOM 2356 C CA . ILE A 1 303 ? -9.391 -15.766 0.562 1 92.56 303 ILE A CA 1
ATOM 2357 C C . ILE A 1 303 ? -9.461 -17.141 -0.099 1 92.56 303 ILE A C 1
ATOM 2359 O O . ILE A 1 303 ? -10.398 -17.438 -0.837 1 92.56 303 ILE A O 1
ATOM 2363 N N . ASP A 1 304 ? -8.453 -17.953 0.116 1 90.5 304 ASP A N 1
ATOM 2364 C CA . ASP A 1 304 ? -8.383 -19.25 -0.541 1 90.5 304 ASP A CA 1
ATOM 2365 C C . ASP A 1 304 ? -7.621 -20.25 0.318 1 90.5 304 ASP A C 1
ATOM 2367 O O . ASP A 1 304 ? -6.762 -19.875 1.114 1 90.5 304 ASP A O 1
ATOM 2371 N N . GLN A 1 305 ? -7.965 -21.5 0.232 1 92.19 305 GLN A N 1
ATOM 2372 C CA . GLN A 1 305 ? -7.352 -22.625 0.917 1 92.19 305 GLN A CA 1
ATOM 2373 C C . GLN A 1 305 ? -7.25 -23.844 -0.005 1 92.19 305 GLN A C 1
ATOM 2375 O O . GLN A 1 305 ? -8.273 -24.375 -0.441 1 92.19 305 GLN A O 1
ATOM 2380 N N . ARG A 1 306 ? -6.082 -24.203 -0.344 1 90.5 306 ARG A N 1
ATOM 2381 C CA . ARG A 1 306 ? -5.789 -25.375 -1.173 1 90.5 306 ARG A CA 1
ATOM 2382 C C . ARG A 1 306 ? -4.941 -26.391 -0.411 1 90.5 306 ARG A C 1
ATOM 2384 O O . ARG A 1 306 ? -3.773 -26.125 -0.113 1 90.5 306 ARG A O 1
ATOM 2391 N N . GLU A 1 307 ? -5.461 -27.484 -0.205 1 90.62 307 GLU A N 1
ATOM 2392 C CA . GLU A 1 307 ? -4.762 -28.5 0.577 1 90.62 307 GLU A CA 1
ATOM 2393 C C . GLU A 1 307 ? -3.676 -29.188 -0.251 1 90.62 307 GLU A C 1
ATOM 2395 O O . GLU A 1 307 ? -3.826 -29.344 -1.463 1 90.62 307 GLU A O 1
ATOM 2400 N N . GLY A 1 308 ? -2.574 -29.516 0.472 1 93.12 308 GLY A N 1
ATOM 2401 C CA . GLY A 1 308 ? -1.581 -30.359 -0.17 1 93.12 308 GLY A CA 1
ATOM 2402 C C . GLY A 1 308 ? -2.066 -31.781 -0.407 1 93.12 308 GLY A C 1
ATOM 2403 O O . GLY A 1 308 ? -3.154 -32.156 0.039 1 93.12 308 GLY A O 1
ATOM 2404 N N . TRP A 1 309 ? -1.302 -32.5 -1.175 1 93.62 309 TRP A N 1
ATOM 2405 C CA . TRP A 1 309 ? -1.721 -33.875 -1.494 1 93.62 309 TRP A CA 1
ATOM 2406 C C . TRP A 1 309 ? -0.513 -34.75 -1.72 1 93.62 309 TRP A C 1
ATOM 2408 O O . TRP A 1 309 ? 0.596 -34.281 -1.961 1 93.62 309 TRP A O 1
ATOM 2418 N N . LYS A 1 310 ? -0.716 -36.062 -1.535 1 93.62 310 LYS A N 1
ATOM 2419 C CA . LYS A 1 310 ? 0.245 -37.125 -1.823 1 93.62 310 LYS A CA 1
ATOM 2420 C C . LYS A 1 310 ? -0.41 -38.25 -2.604 1 93.62 310 LYS A C 1
ATOM 2422 O O . LYS A 1 310 ? -1.556 -38.625 -2.332 1 93.62 310 LYS A O 1
ATOM 2427 N N . LEU A 1 311 ? 0.292 -38.656 -3.57 1 93.19 311 LEU A N 1
ATOM 2428 C CA . LEU A 1 311 ? -0.12 -39.906 -4.207 1 93.19 311 LEU A CA 1
ATOM 2429 C C . LEU A 1 311 ? 0.008 -41.062 -3.242 1 93.19 311 LEU A C 1
ATOM 2431 O O . LEU A 1 311 ? 1.002 -41.188 -2.521 1 93.19 311 LEU A O 1
ATOM 2435 N N . PRO A 1 312 ? -0.942 -41.938 -3.229 1 86.88 312 PRO A N 1
ATOM 2436 C CA . PRO A 1 312 ? -0.819 -43.094 -2.35 1 86.88 312 PRO A CA 1
ATOM 2437 C C . PRO A 1 312 ? 0.396 -43.969 -2.682 1 86.88 312 PRO A C 1
ATOM 2439 O O . PRO A 1 312 ? 0.732 -44.125 -3.855 1 86.88 312 PRO A O 1
ATOM 2442 N N . MET A 1 313 ? 1.102 -44.375 -1.707 1 79.38 313 MET A N 1
ATOM 2443 C CA . MET A 1 313 ? 2.312 -45.188 -1.855 1 79.38 313 MET A CA 1
ATOM 2444 C C . MET A 1 313 ? 2.049 -46.438 -2.715 1 79.38 313 MET A C 1
ATOM 2446 O O . MET A 1 313 ? 2.924 -46.875 -3.465 1 79.38 313 MET A O 1
ATOM 2450 N N . GLU A 1 314 ? 0.857 -46.938 -2.641 1 84 314 GLU A N 1
ATOM 2451 C CA . GLU A 1 314 ? 0.523 -48.156 -3.32 1 84 314 GLU A CA 1
ATOM 2452 C C . GLU A 1 314 ? -0.169 -47.906 -4.652 1 84 314 GLU A C 1
ATOM 2454 O O . GLU A 1 314 ? -0.835 -48.781 -5.199 1 84 314 GLU A O 1
ATOM 2459 N N . SER A 1 315 ? 0.09 -46.781 -5.148 1 86.25 315 SER A N 1
ATOM 2460 C CA . SER A 1 315 ? -0.577 -46.5 -6.41 1 86.25 315 SER A CA 1
ATOM 2461 C C . SER A 1 315 ? -0.114 -47.438 -7.516 1 86.25 315 SER A C 1
ATOM 2463 O O . SER A 1 315 ? 1.085 -47.562 -7.777 1 86.25 315 SER A O 1
ATOM 2465 N N . SER A 1 316 ? -0.993 -48.031 -8.219 1 87.75 316 SER A N 1
ATOM 2466 C CA . SER A 1 316 ? -0.696 -48.938 -9.336 1 87.75 316 SER A CA 1
ATOM 2467 C C . SER A 1 316 ? -0.233 -48.156 -10.555 1 87.75 316 SER A C 1
ATOM 2469 O O . SER A 1 316 ? 0.477 -48.688 -11.414 1 87.75 316 SER A O 1
ATOM 2471 N N . PHE A 1 317 ? -0.596 -46.938 -10.547 1 89.94 317 PHE A N 1
ATOM 2472 C CA . PHE A 1 317 ? -0.266 -46.125 -11.703 1 89.94 317 PHE A CA 1
ATOM 2473 C C . PHE A 1 317 ? 1.222 -45.812 -11.727 1 89.94 317 PHE A C 1
ATOM 2475 O O . PHE A 1 317 ? 1.83 -45.719 -12.797 1 89.94 317 PHE A O 1
ATOM 2482 N N . LEU A 1 318 ? 1.843 -45.688 -10.633 1 91.62 318 LEU A N 1
ATOM 2483 C CA . LEU A 1 318 ? 3.244 -45.281 -10.578 1 91.62 318 LEU A CA 1
ATOM 2484 C C . LEU A 1 318 ? 4.145 -46.344 -11.172 1 91.62 318 LEU A C 1
ATOM 2486 O O . LEU A 1 318 ? 5.117 -46.031 -11.859 1 91.62 318 LEU A O 1
ATOM 2490 N N . SER A 1 319 ? 3.824 -47.562 -10.883 1 90.88 319 SER A N 1
ATOM 2491 C CA . SER A 1 319 ? 4.598 -48.656 -11.438 1 90.88 319 SER A CA 1
ATOM 2492 C C . SER A 1 319 ? 4.484 -48.719 -12.961 1 90.88 319 SER A C 1
ATOM 2494 O O . SER A 1 319 ? 5.469 -48.969 -13.648 1 90.88 319 SER A O 1
ATOM 2496 N N . LYS A 1 320 ? 3.283 -48.5 -13.43 1 92.25 320 LYS A N 1
ATOM 2497 C CA . LYS A 1 320 ? 3.053 -48.469 -14.875 1 92.25 320 LYS A CA 1
ATOM 2498 C C . LYS A 1 320 ? 3.816 -47.344 -15.539 1 92.25 320 LYS A C 1
ATOM 2500 O O . LYS A 1 320 ? 4.398 -47.5 -16.609 1 92.25 320 LYS A O 1
ATOM 2505 N N . ILE A 1 321 ? 3.848 -46.281 -14.898 1 94.25 321 ILE A N 1
ATOM 2506 C CA . ILE A 1 321 ? 4.504 -45.094 -15.453 1 94.25 321 ILE A CA 1
ATOM 2507 C C . ILE A 1 321 ? 6.016 -45.281 -15.43 1 94.25 321 ILE A C 1
ATOM 2509 O O . ILE A 1 321 ? 6.711 -44.906 -16.375 1 94.25 321 ILE A O 1
ATOM 2513 N N . LYS A 1 322 ? 6.496 -45.875 -14.406 1 94 322 LYS A N 1
ATOM 2514 C CA . LYS A 1 322 ? 7.922 -46.188 -14.344 1 94 322 LYS A CA 1
ATOM 2515 C C . LYS A 1 322 ? 8.359 -47.031 -15.516 1 94 322 LYS A C 1
ATOM 2517 O O . LYS A 1 322 ? 9.422 -46.812 -16.109 1 94 322 LYS A O 1
ATOM 2522 N N . LYS A 1 323 ? 7.613 -48 -15.852 1 94.12 323 LYS A N 1
ATOM 2523 C CA . LYS A 1 323 ? 7.922 -48.844 -16.984 1 94.12 323 LYS A CA 1
ATOM 2524 C C . LYS A 1 323 ? 7.961 -48.062 -18.281 1 94.12 323 LYS A C 1
ATOM 2526 O O . LYS A 1 323 ? 8.805 -48.312 -19.156 1 94.12 323 LYS A O 1
ATOM 2531 N N . ILE A 1 324 ? 7.031 -47.156 -18.375 1 94.5 324 ILE A N 1
ATOM 2532 C CA . ILE A 1 324 ? 6.992 -46.281 -19.562 1 94.5 324 ILE A CA 1
ATOM 2533 C C . ILE A 1 324 ? 8.281 -45.469 -19.656 1 94.5 324 ILE A C 1
ATOM 2535 O O . ILE A 1 324 ? 8.875 -45.344 -20.719 1 94.5 324 ILE A O 1
ATOM 2539 N N . TYR A 1 325 ? 8.711 -44.938 -18.547 1 95.56 325 TYR A N 1
ATOM 2540 C CA . TYR A 1 325 ? 9.961 -44.188 -18.516 1 95.56 325 TYR A CA 1
ATOM 2541 C C . TYR A 1 325 ? 11.133 -45.031 -18.953 1 95.56 325 TYR A C 1
ATOM 2543 O O . TYR A 1 325 ? 11.969 -44.625 -19.75 1 95.56 325 TYR A O 1
ATOM 2551 N N . ASP A 1 326 ? 11.156 -46.219 -18.484 1 94.81 326 ASP A N 1
ATOM 2552 C CA . ASP A 1 326 ? 12.203 -47.156 -18.859 1 94.81 326 ASP A CA 1
ATOM 2553 C C . ASP A 1 326 ? 12.18 -47.438 -20.359 1 94.81 326 ASP A C 1
ATOM 2555 O O . ASP A 1 326 ? 13.219 -47.406 -21.016 1 94.81 326 ASP A O 1
ATOM 2559 N N . ASP A 1 327 ? 11.031 -47.656 -20.844 1 92.69 327 ASP A N 1
ATOM 2560 C CA . ASP A 1 327 ? 10.867 -47.969 -22.266 1 92.69 327 ASP A CA 1
ATOM 2561 C C . ASP A 1 327 ? 11.312 -46.781 -23.141 1 92.69 327 ASP A C 1
ATOM 2563 O O . ASP A 1 327 ? 11.82 -47 -24.234 1 92.69 327 ASP A O 1
ATOM 2567 N N . LEU A 1 328 ? 11.078 -45.594 -22.609 1 92.75 328 LEU A N 1
ATOM 2568 C CA . LEU A 1 328 ? 11.406 -44.375 -23.375 1 92.75 328 LEU A CA 1
ATOM 2569 C C . LEU A 1 328 ? 12.852 -43.969 -23.109 1 92.75 328 LEU A C 1
ATOM 2571 O O . LEU A 1 328 ? 13.336 -43 -23.719 1 92.75 328 LEU A O 1
ATOM 2575 N N . ASN A 1 329 ? 13.516 -44.594 -22.234 1 93.56 329 ASN A N 1
ATOM 2576 C CA . ASN A 1 329 ? 14.883 -44.281 -21.844 1 93.56 329 ASN A CA 1
ATOM 2577 C C . ASN A 1 329 ? 14.977 -42.844 -21.266 1 93.56 329 ASN A C 1
ATOM 2579 O O . ASN A 1 329 ? 15.867 -42.094 -21.641 1 93.56 329 ASN A O 1
ATOM 2583 N N . ILE A 1 330 ? 13.945 -42.469 -20.562 1 93.31 330 ILE A N 1
ATOM 2584 C CA . ILE A 1 330 ? 13.938 -41.25 -19.781 1 93.31 330 ILE A CA 1
ATOM 2585 C C . ILE A 1 330 ? 14.18 -41.562 -18.312 1 93.31 330 ILE A C 1
ATOM 2587 O O . ILE A 1 330 ? 13.641 -42.531 -17.781 1 93.31 330 ILE A O 1
ATOM 2591 N N . THR A 1 331 ? 15 -40.812 -17.641 1 94.81 331 THR A N 1
ATOM 2592 C CA . THR A 1 331 ? 15.273 -41.031 -16.234 1 94.81 331 THR A CA 1
ATOM 2593 C C . THR A 1 331 ? 14.008 -40.875 -15.398 1 94.81 331 THR A C 1
ATOM 2595 O O . THR A 1 331 ? 13.352 -39.812 -15.477 1 94.81 331 THR A O 1
ATOM 2598 N N . PHE A 1 332 ? 13.75 -41.906 -14.648 1 94.88 332 PHE A N 1
ATOM 2599 C CA . PHE A 1 332 ? 12.594 -41.844 -13.766 1 94.88 332 PHE A CA 1
ATOM 2600 C C . PHE A 1 332 ? 12.969 -41.281 -12.406 1 94.88 332 PHE A C 1
ATOM 2602 O O . PHE A 1 332 ? 13.797 -41.844 -11.695 1 94.88 332 PHE A O 1
ATOM 2609 N N . LYS A 1 333 ? 12.469 -40.125 -12.102 1 95.06 333 LYS A N 1
ATOM 2610 C CA . LYS A 1 333 ? 12.656 -39.469 -10.82 1 95.06 333 LYS A CA 1
ATOM 2611 C C . LYS A 1 333 ? 11.336 -38.906 -10.297 1 95.06 333 LYS A C 1
ATOM 2613 O O . LYS A 1 333 ? 10.555 -38.344 -11.055 1 95.06 333 LYS A O 1
ATOM 2618 N N . THR A 1 334 ? 11.086 -39.188 -9.031 1 94.44 334 THR A N 1
ATOM 2619 C CA . THR A 1 334 ? 9.891 -38.625 -8.406 1 94.44 334 THR A CA 1
ATOM 2620 C C . THR A 1 334 ? 10.258 -37.438 -7.535 1 94.44 334 THR A C 1
ATOM 2622 O O . THR A 1 334 ? 11.344 -37.375 -6.949 1 94.44 334 THR A O 1
ATOM 2625 N N . THR A 1 335 ? 9.43 -36.469 -7.496 1 94.38 335 THR A N 1
ATOM 2626 C CA . THR A 1 335 ? 9.57 -35.281 -6.668 1 94.38 335 THR A CA 1
ATOM 2627 C C . THR A 1 335 ? 8.203 -34.719 -6.266 1 94.38 335 THR A C 1
ATOM 2629 O O . THR A 1 335 ? 7.215 -35.469 -6.254 1 94.38 335 THR A O 1
ATOM 2632 N N . PHE A 1 336 ? 8.195 -33.531 -5.727 1 94.62 336 PHE A N 1
ATOM 2633 C CA . PHE A 1 336 ? 6.945 -32.875 -5.387 1 94.62 336 PHE A CA 1
ATOM 2634 C C . PHE A 1 336 ? 6.828 -31.531 -6.125 1 94.62 336 PHE A C 1
ATOM 2636 O O . PHE A 1 336 ? 7.824 -31 -6.609 1 94.62 336 PHE A O 1
ATOM 2643 N N . PHE A 1 337 ? 5.598 -31.109 -6.262 1 94.56 337 PHE A N 1
ATOM 2644 C CA . PHE A 1 337 ? 5.355 -29.828 -6.906 1 94.56 337 PHE A CA 1
ATOM 2645 C C . PHE A 1 337 ? 5.191 -28.719 -5.871 1 94.56 337 PHE A C 1
ATOM 2647 O O . PHE A 1 337 ? 4.316 -28.797 -5.008 1 94.56 337 PHE A O 1
ATOM 2654 N N . ALA A 1 338 ? 5.895 -27.703 -5.965 1 89.5 338 ALA A N 1
ATOM 2655 C CA . ALA A 1 338 ? 5.957 -26.641 -4.953 1 89.5 338 ALA A CA 1
ATOM 2656 C C . ALA A 1 338 ? 4.73 -25.734 -5.027 1 89.5 338 ALA A C 1
ATOM 2658 O O . ALA A 1 338 ? 4.32 -25.156 -4.02 1 89.5 338 ALA A O 1
ATOM 2659 N N . GLY A 1 339 ? 4.148 -25.656 -6.148 1 89.06 339 GLY A N 1
ATOM 2660 C CA . GLY A 1 339 ? 2.973 -24.812 -6.328 1 89.06 339 GLY A CA 1
ATOM 2661 C C . GLY A 1 339 ? 1.674 -25.594 -6.289 1 89.06 339 GLY A C 1
ATOM 2662 O O . GLY A 1 339 ? 1.669 -26.781 -5.949 1 89.06 339 GLY A O 1
ATOM 2663 N N . THR A 1 340 ? 0.61 -24.844 -6.461 1 91.44 340 THR A N 1
ATOM 2664 C CA . THR A 1 340 ? -0.694 -25.484 -6.605 1 91.44 340 THR A CA 1
ATOM 2665 C C . THR A 1 340 ? -1.187 -25.391 -8.047 1 91.44 340 THR A C 1
ATOM 2667 O O . THR A 1 340 ? -0.844 -24.453 -8.766 1 91.44 340 THR A O 1
ATOM 2670 N N . THR A 1 341 ? -1.873 -26.422 -8.391 1 94.38 341 THR A N 1
ATOM 2671 C CA . THR A 1 341 ? -2.385 -26.547 -9.75 1 94.38 341 THR A CA 1
ATOM 2672 C C . THR A 1 341 ? -3.863 -26.922 -9.742 1 94.38 341 THR A C 1
ATOM 2674 O O . THR A 1 341 ? -4.449 -27.125 -8.68 1 94.38 341 THR A O 1
ATOM 2677 N N . ASP A 1 342 ? -4.422 -27 -10.938 1 95.62 342 ASP A N 1
ATOM 2678 C CA . ASP A 1 342 ? -5.805 -27.438 -11.055 1 95.62 342 ASP A CA 1
ATOM 2679 C C . ASP A 1 342 ? -5.98 -28.859 -10.508 1 95.62 342 ASP A C 1
ATOM 2681 O O . ASP A 1 342 ? -7.094 -29.266 -10.156 1 95.62 342 ASP A O 1
ATOM 2685 N N . GLY A 1 343 ? -4.926 -29.562 -10.453 1 94.69 343 GLY A N 1
ATOM 2686 C CA . GLY A 1 343 ? -4.973 -30.875 -9.82 1 94.69 343 GLY A CA 1
ATOM 2687 C C . GLY A 1 343 ? -5.5 -30.828 -8.398 1 94.69 343 GLY A C 1
ATOM 2688 O O . GLY A 1 343 ? -6.207 -31.75 -7.969 1 94.69 343 GLY A O 1
ATOM 2689 N N . SER A 1 344 ? -5.152 -29.781 -7.699 1 92.12 344 SER A N 1
ATOM 2690 C CA . SER A 1 344 ? -5.598 -29.625 -6.316 1 92.12 344 SER A CA 1
ATOM 2691 C C . SER A 1 344 ? -7.117 -29.516 -6.23 1 92.12 344 SER A C 1
ATOM 2693 O O . SER A 1 344 ? -7.715 -29.859 -5.215 1 92.12 344 SER A O 1
ATOM 2695 N N . ILE A 1 345 ? -7.738 -29.078 -7.289 1 92.62 345 ILE A N 1
ATOM 2696 C CA . ILE A 1 345 ? -9.188 -28.938 -7.336 1 92.62 345 ILE A CA 1
ATOM 2697 C C . ILE A 1 345 ? -9.828 -30.266 -7.73 1 92.62 345 ILE A C 1
ATOM 2699 O O . ILE A 1 345 ? -10.727 -30.766 -7.047 1 92.62 345 ILE A O 1
ATOM 2703 N N . PHE A 1 346 ? -9.32 -30.859 -8.734 1 94.31 346 PHE A N 1
ATOM 2704 C CA . PHE A 1 346 ? -9.906 -32.094 -9.281 1 94.31 346 PHE A CA 1
ATOM 2705 C C . PHE A 1 346 ? -9.734 -33.25 -8.312 1 94.31 346 PHE A C 1
ATOM 2707 O O . PHE A 1 346 ? -10.578 -34.156 -8.258 1 94.31 346 PHE A O 1
ATOM 2714 N N . ARG A 1 347 ? -8.758 -33.219 -7.586 1 90.62 347 ARG A N 1
ATOM 2715 C CA . ARG A 1 347 ? -8.492 -34.344 -6.664 1 90.62 347 ARG A CA 1
ATOM 2716 C C . ARG A 1 347 ? -9.578 -34.438 -5.598 1 90.62 347 ARG A C 1
ATOM 2718 O O . ARG A 1 347 ? -9.727 -35.469 -4.957 1 90.62 347 ARG A O 1
ATOM 2725 N N . LYS A 1 348 ? -10.227 -33.406 -5.402 1 85.81 348 LYS A N 1
ATOM 2726 C CA . LYS A 1 348 ? -11.312 -33.406 -4.422 1 85.81 348 LYS A CA 1
ATOM 2727 C C . LYS A 1 348 ? -12.367 -34.469 -4.773 1 85.81 348 LYS A C 1
ATOM 2729 O O . LYS A 1 348 ? -13.156 -34.844 -3.918 1 85.81 348 LYS A O 1
ATOM 2734 N N . LYS A 1 349 ? -12.359 -34.906 -5.949 1 87.69 349 LYS A N 1
ATOM 2735 C CA . LYS A 1 349 ? -13.305 -35.938 -6.398 1 87.69 349 LYS A CA 1
ATOM 2736 C C . LYS A 1 349 ? -12.742 -37.344 -6.211 1 87.69 349 LYS A C 1
ATOM 2738 O O . LYS A 1 349 ? -13.312 -38.312 -6.699 1 87.69 349 LYS A O 1
ATOM 2743 N N . GLY A 1 350 ? -11.602 -37.406 -5.559 1 86.31 350 GLY A N 1
ATOM 2744 C CA . GLY A 1 350 ? -11.016 -38.688 -5.246 1 86.31 350 GLY A CA 1
ATOM 2745 C C . GLY A 1 350 ? -10.125 -39.219 -6.352 1 86.31 350 GLY A C 1
ATOM 2746 O O . GLY A 1 350 ? -9.781 -40.406 -6.355 1 86.31 350 GLY A O 1
ATOM 2747 N N . VAL A 1 351 ? -9.797 -38.438 -7.242 1 89 351 VAL A N 1
ATOM 2748 C CA . VAL A 1 351 ? -8.977 -38.844 -8.367 1 89 351 VAL A CA 1
ATOM 2749 C C . VAL A 1 351 ? -7.504 -38.875 -7.961 1 89 351 VAL A C 1
ATOM 2751 O O . VAL A 1 351 ? -7.047 -38 -7.227 1 89 351 VAL A O 1
ATOM 2754 N N . GLU A 1 352 ? -6.758 -39.938 -8.383 1 92.56 352 GLU A N 1
ATOM 2755 C CA . GLU A 1 352 ? -5.305 -39.906 -8.234 1 92.56 352 GLU A CA 1
ATOM 2756 C C . GLU A 1 352 ? -4.68 -38.875 -9.188 1 92.56 352 GLU A C 1
ATOM 2758 O O . GLU A 1 352 ? -5.152 -38.719 -10.312 1 92.56 352 GLU A O 1
ATOM 2763 N N . CYS A 1 353 ? -3.721 -38.25 -8.641 1 94.25 353 CYS A N 1
ATOM 2764 C CA . CYS A 1 353 ? -3.145 -37.156 -9.406 1 94.25 353 CYS A CA 1
ATOM 2765 C C . CYS A 1 353 ? -1.624 -37.25 -9.453 1 94.25 353 CYS A C 1
ATOM 2767 O O . CYS A 1 353 ? -0.991 -37.625 -8.453 1 94.25 353 CYS A O 1
ATOM 2769 N N . ILE A 1 354 ? -1.039 -37.031 -10.617 1 96.56 354 ILE A N 1
ATOM 2770 C CA . ILE A 1 354 ? 0.393 -36.812 -10.766 1 96.56 354 ILE A CA 1
ATOM 2771 C C . ILE A 1 354 ? 0.624 -35.531 -11.594 1 96.56 354 ILE A C 1
ATOM 2773 O O . ILE A 1 354 ? -0.249 -35.125 -12.352 1 96.56 354 ILE A O 1
ATOM 2777 N N . ILE A 1 355 ? 1.716 -34.938 -11.383 1 97.88 355 ILE A N 1
ATOM 2778 C CA . ILE A 1 355 ? 2.104 -33.781 -12.172 1 97.88 355 ILE A CA 1
ATOM 2779 C C . ILE A 1 355 ? 3.377 -34.094 -12.961 1 97.88 355 ILE A C 1
ATOM 2781 O O . ILE A 1 355 ? 4.383 -34.5 -12.383 1 97.88 355 ILE A O 1
ATOM 2785 N N . VAL A 1 356 ? 3.307 -33.906 -14.242 1 98.12 356 VAL A N 1
ATOM 2786 C CA . VAL A 1 356 ? 4.488 -34.125 -15.07 1 98.12 356 VAL A CA 1
ATOM 2787 C C . VAL A 1 356 ? 4.324 -33.406 -16.406 1 98.12 356 VAL A C 1
ATOM 2789 O O . VAL A 1 356 ? 3.318 -33.562 -17.094 1 98.12 356 VAL A O 1
ATOM 2792 N N . GLY A 1 357 ? 5.285 -32.594 -16.75 1 98 357 GLY A N 1
ATOM 2793 C CA . GLY A 1 357 ? 5.266 -31.906 -18.031 1 98 357 GLY A CA 1
ATOM 2794 C C . GLY A 1 357 ? 6.641 -31.438 -18.484 1 98 357 GLY A C 1
ATOM 2795 O O . GLY A 1 357 ? 7.605 -31.516 -17.719 1 98 357 GLY A O 1
ATOM 2796 N N . PRO A 1 358 ? 6.781 -31.047 -19.719 1 97.56 358 PRO A N 1
ATOM 2797 C CA . PRO A 1 358 ? 8.086 -30.781 -20.344 1 97.56 358 PRO A CA 1
ATOM 2798 C C . PRO A 1 358 ? 8.703 -29.469 -19.859 1 97.56 358 PRO A C 1
ATOM 2800 O O . PRO A 1 358 ? 9.922 -29.297 -19.922 1 97.56 358 PRO A O 1
ATOM 2803 N N . GLY A 1 359 ? 7.988 -28.484 -19.422 1 95.88 359 GLY A N 1
ATOM 2804 C CA . GLY A 1 359 ? 8.531 -27.203 -18.984 1 95.88 359 GLY A CA 1
ATOM 2805 C C . GLY A 1 359 ? 9.289 -27.297 -17.672 1 95.88 359 GLY A C 1
ATOM 2806 O O . GLY A 1 359 ? 9.25 -28.328 -17 1 95.88 359 GLY A O 1
ATOM 2807 N N . GLU A 1 360 ? 10.078 -26.234 -17.453 1 93.56 360 GLU A N 1
ATOM 2808 C CA . GLU A 1 360 ? 10.781 -26.094 -16.188 1 93.56 360 GLU A CA 1
ATOM 2809 C C . GLU A 1 360 ? 10.125 -25.031 -15.305 1 93.56 360 GLU A C 1
ATOM 2811 O O . GLU A 1 360 ? 9.906 -23.906 -15.734 1 93.56 360 GLU A O 1
ATOM 2816 N N . LEU A 1 361 ? 9.875 -25.453 -14.086 1 87.81 361 LEU A N 1
ATOM 2817 C CA . LEU A 1 361 ? 9.242 -24.516 -13.164 1 87.81 361 LEU A CA 1
ATOM 2818 C C . LEU A 1 361 ? 10.125 -23.312 -12.93 1 87.81 361 LEU A C 1
ATOM 2820 O O . LEU A 1 361 ? 9.633 -22.188 -12.766 1 87.81 361 LEU A O 1
ATOM 2824 N N . SER A 1 362 ? 11.422 -23.484 -12.969 1 85.81 362 SER A N 1
ATOM 2825 C CA . SER A 1 362 ? 12.383 -22.406 -12.727 1 85.81 362 SER A CA 1
ATOM 2826 C C . SER A 1 362 ? 12.328 -21.359 -13.836 1 85.81 362 SER A C 1
ATOM 2828 O O . SER A 1 362 ? 12.82 -20.25 -13.672 1 85.81 362 SER A O 1
ATOM 2830 N N . ALA A 1 363 ? 11.758 -21.703 -14.953 1 88 363 ALA A N 1
ATOM 2831 C CA . ALA A 1 363 ? 11.656 -20.797 -16.094 1 88 363 ALA A CA 1
ATOM 2832 C C . ALA A 1 363 ? 10.328 -20.047 -16.078 1 88 363 ALA A C 1
ATOM 2834 O O . ALA A 1 363 ? 10.133 -19.094 -16.844 1 88 363 ALA A O 1
ATOM 2835 N N . ALA A 1 364 ? 9.469 -20.391 -15.148 1 86.5 364 ALA A N 1
ATOM 2836 C CA . ALA A 1 364 ? 8.102 -19.875 -15.164 1 86.5 364 ALA A CA 1
ATOM 2837 C C . ALA A 1 364 ? 8.016 -18.531 -14.461 1 86.5 364 ALA A C 1
ATOM 2839 O O . ALA A 1 364 ? 8.812 -18.234 -13.562 1 86.5 364 ALA A O 1
ATOM 2840 N N . HIS A 1 365 ? 7.129 -17.672 -14.844 1 82.62 365 HIS A N 1
ATOM 2841 C CA . HIS A 1 365 ? 6.727 -16.438 -14.188 1 82.62 365 HIS A CA 1
ATOM 2842 C C . HIS A 1 365 ? 7.871 -15.422 -14.172 1 82.62 365 HIS A C 1
ATOM 2844 O O . HIS A 1 365 ? 8.055 -14.711 -13.18 1 82.62 365 HIS A O 1
ATOM 2850 N N . LYS A 1 366 ? 8.68 -15.477 -15.133 1 83.38 366 LYS A N 1
ATOM 2851 C CA . LYS A 1 366 ? 9.773 -14.516 -15.234 1 83.38 366 LYS A CA 1
ATOM 2852 C C . LYS A 1 366 ? 10.172 -14.297 -16.688 1 83.38 366 LYS A C 1
ATOM 2854 O O . LYS A 1 366 ? 9.711 -15 -17.578 1 83.38 366 LYS A O 1
ATOM 2859 N N . GLU A 1 367 ? 10.992 -13.359 -16.938 1 89.19 367 GLU A N 1
ATOM 2860 C CA . GLU A 1 367 ? 11.469 -13.039 -18.281 1 89.19 367 GLU A CA 1
ATOM 2861 C C . GLU A 1 367 ? 12.234 -14.211 -18.875 1 89.19 367 GLU A C 1
ATOM 2863 O O . GLU A 1 367 ? 12.781 -15.047 -18.156 1 89.19 367 GLU A O 1
ATOM 2868 N N . ASN A 1 368 ? 12.109 -14.305 -20.188 1 94.38 368 ASN A N 1
ATOM 2869 C CA . ASN A 1 368 ? 12.852 -15.266 -20.984 1 94.38 368 ASN A CA 1
ATOM 2870 C C . ASN A 1 368 ? 12.398 -16.703 -20.719 1 94.38 368 ASN A C 1
ATOM 2872 O O . ASN A 1 368 ? 13.211 -17.625 -20.719 1 94.38 368 ASN A O 1
ATOM 2876 N N . GLU A 1 369 ? 11.219 -16.797 -20.375 1 95.5 369 GLU A N 1
ATOM 2877 C CA . GLU A 1 369 ? 10.609 -18.109 -20.266 1 95.5 369 GLU A CA 1
ATOM 2878 C C . GLU A 1 369 ? 10.75 -18.891 -21.578 1 95.5 369 GLU A C 1
ATOM 2880 O O . GLU A 1 369 ? 10.594 -18.328 -22.656 1 95.5 369 GLU A O 1
ATOM 2885 N N . CYS A 1 370 ? 11.078 -20.156 -21.422 1 97.88 370 CYS A N 1
ATOM 2886 C CA . CYS A 1 370 ? 11.242 -21 -22.609 1 97.88 370 CYS A CA 1
ATOM 2887 C C . CYS A 1 370 ? 11.031 -22.469 -22.266 1 97.88 370 CYS A C 1
ATOM 2889 O O . CYS A 1 370 ? 11.031 -22.844 -21.094 1 97.88 370 CYS A O 1
ATOM 2891 N N . VAL A 1 371 ? 10.797 -23.234 -23.234 1 98.38 371 VAL A N 1
ATOM 2892 C CA . VAL A 1 371 ? 10.672 -24.688 -23.078 1 98.38 371 VAL A CA 1
ATOM 2893 C C . VAL A 1 371 ? 11.547 -25.406 -24.094 1 98.38 371 VAL A C 1
ATOM 2895 O O . VAL A 1 371 ? 11.648 -24.969 -25.25 1 98.38 371 VAL A O 1
ATOM 2898 N N . SER A 1 372 ? 12.219 -26.438 -23.656 1 98.19 372 SER A N 1
ATOM 2899 C CA . SER A 1 372 ? 13.086 -27.234 -24.516 1 98.19 372 SER A CA 1
ATOM 2900 C C . SER A 1 372 ? 12.273 -28.062 -25.516 1 98.19 372 SER A C 1
ATOM 2902 O O . SER A 1 372 ? 11.32 -28.734 -25.141 1 98.19 372 SER A O 1
ATOM 2904 N N . ILE A 1 373 ? 12.695 -28.031 -26.766 1 98.06 373 ILE A N 1
ATOM 2905 C CA . ILE A 1 373 ? 12.031 -28.812 -27.812 1 98.06 373 ILE A CA 1
ATOM 2906 C C . ILE A 1 373 ?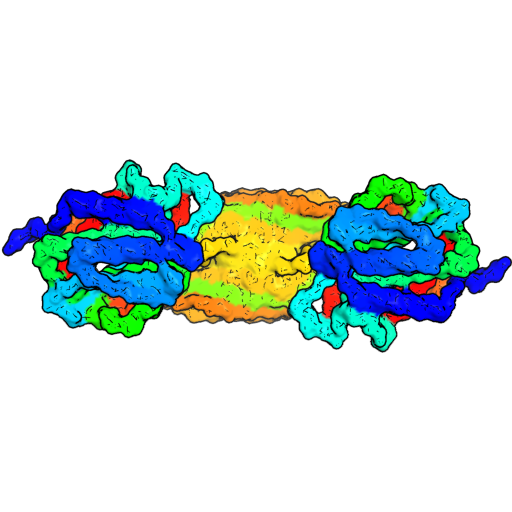 12.211 -30.297 -27.531 1 98.06 373 ILE A C 1
ATOM 2908 O O . ILE A 1 373 ? 11.273 -31.094 -27.688 1 98.06 373 ILE A O 1
ATOM 2912 N N . GLU A 1 374 ? 13.32 -30.625 -27.109 1 96.88 374 GLU A N 1
ATOM 2913 C CA . GLU A 1 374 ? 13.586 -32 -26.766 1 96.88 374 GLU A CA 1
ATOM 2914 C C . GLU A 1 374 ? 12.625 -32.5 -25.672 1 96.88 374 GLU A C 1
ATOM 2916 O O . GLU A 1 374 ? 12.07 -33.594 -25.781 1 96.88 374 GLU A O 1
ATOM 2921 N N . LYS A 1 375 ? 12.438 -31.719 -24.703 1 97.19 375 LYS A N 1
ATOM 2922 C CA . LYS A 1 375 ? 11.539 -32.094 -23.609 1 97.19 375 LYS A CA 1
ATOM 2923 C C . LYS A 1 375 ? 10.086 -32.125 -24.078 1 97.19 375 LYS A C 1
ATOM 2925 O O . LYS A 1 375 ? 9.297 -32.938 -23.609 1 97.19 375 LYS A O 1
ATOM 2930 N N . LEU A 1 376 ? 9.773 -31.25 -24.969 1 97.44 376 LEU A N 1
ATOM 2931 C CA . LEU A 1 376 ? 8.43 -31.266 -25.547 1 97.44 376 LEU A CA 1
ATOM 2932 C C . LEU A 1 376 ? 8.148 -32.594 -26.25 1 97.44 376 LEU A C 1
ATOM 2934 O O . LEU A 1 376 ? 7.086 -33.188 -26.047 1 97.44 376 LEU A O 1
ATOM 2938 N N . ILE A 1 377 ? 9.055 -33 -27 1 96 377 ILE A N 1
ATOM 2939 C CA . ILE A 1 377 ? 8.914 -34.219 -27.766 1 96 377 ILE A CA 1
ATOM 2940 C C . ILE A 1 377 ? 8.844 -35.406 -26.797 1 96 377 ILE A C 1
ATOM 2942 O O . ILE A 1 377 ? 7.984 -36.281 -26.953 1 96 377 ILE A O 1
ATOM 2946 N N . GLN A 1 378 ? 9.672 -35.375 -25.812 1 96.06 378 GLN A N 1
ATOM 2947 C CA . GLN A 1 378 ? 9.648 -36.438 -24.812 1 96.06 378 GLN A CA 1
ATOM 2948 C C . GLN A 1 378 ? 8.32 -36.469 -24.062 1 96.06 378 GLN A C 1
ATOM 2950 O O . GLN A 1 378 ? 7.785 -37.531 -23.734 1 96.06 378 GLN A O 1
ATOM 2955 N N . GLY A 1 379 ? 7.898 -35.281 -23.766 1 96.88 379 GLY A N 1
ATOM 2956 C CA . GLY A 1 379 ? 6.602 -35.188 -23.125 1 96.88 379 GLY A CA 1
ATOM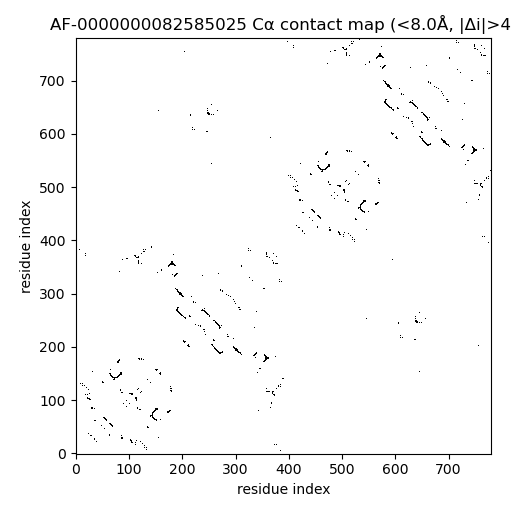 2957 C C . GLY A 1 379 ? 5.477 -35.781 -23.953 1 96.88 379 GLY A C 1
ATOM 2958 O O . GLY A 1 379 ? 4.617 -36.5 -23.422 1 96.88 379 GLY A O 1
ATOM 2959 N N . CYS A 1 380 ? 5.5 -35.5 -25.188 1 96.25 380 CYS A N 1
ATOM 2960 C CA . CYS A 1 380 ? 4.516 -36.062 -26.109 1 96.25 380 CYS A CA 1
ATOM 2961 C C . CYS A 1 380 ? 4.559 -37.594 -26.094 1 96.25 380 CYS A C 1
ATOM 2963 O O . CYS A 1 380 ? 3.52 -38.25 -26.016 1 96.25 380 CYS A O 1
ATOM 2965 N N . LYS A 1 381 ? 5.719 -38.125 -26.156 1 95.62 381 LYS A N 1
ATOM 2966 C CA . LYS A 1 381 ? 5.895 -39.562 -26.125 1 95.62 381 LYS A CA 1
ATOM 2967 C C . LYS A 1 381 ? 5.387 -40.156 -24.812 1 95.62 381 LYS A C 1
ATOM 2969 O O . LYS A 1 381 ? 4.719 -41.188 -24.828 1 95.62 381 LYS A O 1
ATOM 2974 N N . LEU A 1 382 ? 5.734 -39.5 -23.797 1 96.38 382 LEU A N 1
ATOM 2975 C CA . LEU A 1 382 ? 5.32 -39.969 -22.484 1 96.38 382 LEU A CA 1
ATOM 2976 C C . LEU A 1 382 ? 3.801 -40 -22.375 1 96.38 382 LEU A C 1
ATOM 2978 O O . LEU A 1 382 ? 3.23 -41.031 -21.984 1 96.38 382 LEU A O 1
ATOM 2982 N N . TYR A 1 383 ? 3.18 -38.938 -22.734 1 97.38 383 TYR A N 1
ATOM 2983 C CA . TYR A 1 383 ? 1.728 -38.844 -22.641 1 97.38 383 TYR A CA 1
ATOM 2984 C C . TYR A 1 383 ? 1.057 -39.875 -23.516 1 97.38 383 TYR A C 1
ATOM 2986 O O . TYR A 1 383 ? 0.103 -40.531 -23.109 1 97.38 383 TYR A O 1
ATOM 2994 N N . TYR A 1 384 ? 1.562 -40.031 -24.703 1 95.94 384 TYR A N 1
ATOM 2995 C CA . TYR A 1 384 ? 1.04 -41.031 -25.641 1 95.94 384 TYR A CA 1
ATOM 2996 C C . TYR A 1 384 ? 1.038 -42.406 -25 1 95.94 384 TYR A C 1
ATOM 2998 O O . TYR A 1 384 ? 0.031 -43.125 -25.047 1 95.94 384 TYR A O 1
ATOM 3006 N N . ASN A 1 385 ? 2.098 -42.719 -24.391 1 95.38 385 ASN A N 1
ATOM 3007 C CA . ASN A 1 385 ? 2.238 -44.062 -23.797 1 95.38 385 ASN A CA 1
ATOM 3008 C C . ASN A 1 385 ? 1.367 -44.219 -22.562 1 95.38 385 ASN A C 1
ATOM 3010 O O . ASN A 1 385 ? 0.856 -45.281 -22.281 1 95.38 385 ASN A O 1
ATOM 3014 N N . ILE A 1 386 ? 1.215 -43.156 -21.797 1 95.62 386 ILE A N 1
ATOM 3015 C CA . ILE A 1 386 ? 0.336 -43.188 -20.625 1 95.62 386 ILE A CA 1
ATOM 3016 C C . ILE A 1 386 ? -1.107 -43.406 -21.078 1 95.62 386 ILE A C 1
ATOM 3018 O O . ILE A 1 386 ? -1.85 -44.188 -20.453 1 95.62 386 ILE A O 1
ATOM 3022 N N . MET A 1 387 ? -1.467 -42.781 -22.141 1 95.75 387 MET A N 1
ATOM 3023 C CA . MET A 1 387 ? -2.824 -42.875 -22.672 1 95.75 387 MET A CA 1
ATOM 3024 C C . MET A 1 387 ? -3.129 -44.312 -23.109 1 95.75 387 MET A C 1
ATOM 3026 O O . MET A 1 387 ? -4.273 -44.75 -23.031 1 95.75 387 MET A O 1
ATOM 3030 N N . LEU A 1 388 ? -2.123 -45 -23.484 1 93 388 LEU A N 1
ATOM 3031 C CA . LEU A 1 388 ? -2.344 -46.312 -24.078 1 93 388 LEU A CA 1
ATOM 3032 C C . LEU A 1 388 ? -2.062 -47.438 -23.078 1 93 388 LEU A C 1
ATOM 3034 O O . LEU A 1 388 ? -2.293 -48.625 -23.375 1 93 388 LEU A O 1
ATOM 3038 N N . LYS A 1 389 ? -1.53 -47.031 -22 1 83.38 389 LYS A N 1
ATOM 3039 C CA . LYS A 1 389 ? -1.202 -48.062 -21.031 1 83.38 389 LYS A CA 1
ATOM 3040 C C . LYS A 1 389 ? -2.42 -48.438 -20.188 1 83.38 389 LYS A C 1
ATOM 3042 O O . LYS A 1 389 ? -3.188 -47.562 -19.781 1 83.38 389 LYS A O 1
ATOM 3047 N N . ARG A 1 390 ? -2.707 -49.781 -20.031 1 69.88 390 ARG A N 1
ATOM 3048 C CA . ARG A 1 390 ? -3.797 -50.312 -19.219 1 69.88 390 ARG A CA 1
ATOM 3049 C C . ARG A 1 390 ? -3.4 -50.375 -17.75 1 69.88 390 ARG A C 1
ATOM 3051 O O . ARG A 1 390 ? -2.268 -50.75 -17.422 1 69.88 390 ARG A O 1
ATOM 3058 N N . MET B 1 1 ? -5.145 60.344 27.594 1 31.03 1 MET B N 1
ATOM 3059 C CA . MET B 1 1 ? -6.184 59.469 27.094 1 31.03 1 MET B CA 1
ATOM 3060 C C . MET B 1 1 ? -6.27 58.188 27.938 1 31.03 1 MET B C 1
ATOM 3062 O O . MET B 1 1 ? -5.262 57.531 28.172 1 31.03 1 MET B O 1
ATOM 3066 N N . ASN B 1 2 ? -7.219 57.875 28.859 1 34.62 2 ASN B N 1
ATOM 3067 C CA . ASN B 1 2 ? -7.395 56.875 29.922 1 34.62 2 ASN B CA 1
ATOM 3068 C C . ASN B 1 2 ? -7.086 55.469 29.438 1 34.62 2 ASN B C 1
ATOM 3070 O O . ASN B 1 2 ? -7.371 55.125 28.281 1 34.62 2 ASN B O 1
ATOM 3074 N N . GLU B 1 3 ? -6.227 54.688 30 1 41.44 3 GLU B N 1
ATOM 3075 C CA . GLU B 1 3 ? -5.695 53.312 29.984 1 41.44 3 GLU B CA 1
ATOM 3076 C C . GLU B 1 3 ? -6.789 52.312 29.672 1 41.44 3 GLU B C 1
ATOM 3078 O O . GLU B 1 3 ? -6.504 51.125 29.469 1 41.44 3 GLU B O 1
ATOM 3083 N N . LYS B 1 4 ? -7.98 52.5 30.016 1 46.62 4 LYS B N 1
ATOM 3084 C CA . LYS B 1 4 ? -9.25 51.781 29.906 1 46.62 4 LYS B CA 1
ATOM 3085 C C . LYS B 1 4 ? -9.602 51.5 28.453 1 46.62 4 LYS B C 1
ATOM 3087 O O . LYS B 1 4 ? -10.664 50.969 28.141 1 46.62 4 LYS B O 1
ATOM 3092 N N . SER B 1 5 ? -9.148 52.156 27.5 1 44.97 5 SER B N 1
ATOM 3093 C CA . SER B 1 5 ? -9.5 52.25 26.094 1 44.97 5 SER B CA 1
ATOM 3094 C C . SER B 1 5 ? -9.031 51.031 25.312 1 44.97 5 SER B C 1
ATOM 3096 O O . SER B 1 5 ? -9.047 51.031 24.078 1 44.97 5 SER B O 1
ATOM 3098 N N . MET B 1 6 ? -8.336 50.219 25.969 1 52.59 6 MET B N 1
ATOM 3099 C CA . MET B 1 6 ? -7.691 49.094 25.281 1 52.59 6 MET B CA 1
ATOM 3100 C C . MET B 1 6 ? -8.672 48.375 24.344 1 52.59 6 MET B C 1
ATOM 3102 O O . MET B 1 6 ? -8.359 48.156 23.172 1 52.59 6 MET B O 1
ATOM 3106 N N . TRP B 1 7 ? -9.594 47.219 24.812 1 58.91 7 TRP B N 1
ATOM 3107 C CA . TRP B 1 7 ? -10.305 46.344 23.891 1 58.91 7 TRP B CA 1
ATOM 3108 C C . TRP B 1 7 ? -11.641 46.969 23.484 1 58.91 7 TRP B C 1
ATOM 3110 O O . TRP B 1 7 ? -12.516 47.188 24.312 1 58.91 7 TRP B O 1
ATOM 3120 N N . TYR B 1 8 ? -11.594 47.719 22.391 1 70.56 8 TYR B N 1
ATOM 3121 C CA . TYR B 1 8 ? -12.758 48.438 21.875 1 70.56 8 TYR B CA 1
ATOM 3122 C C . TYR B 1 8 ? -13.703 47.5 21.156 1 70.56 8 TYR B C 1
ATOM 3124 O O . TYR B 1 8 ? -14.625 47.938 20.453 1 70.56 8 TYR B O 1
ATOM 3132 N N . LEU B 1 9 ? -13.492 46.188 21.422 1 79.38 9 LEU B N 1
ATOM 3133 C CA . LEU B 1 9 ? -14.43 45.281 20.781 1 79.38 9 LEU B CA 1
ATOM 3134 C C . LEU B 1 9 ? -15.758 45.25 21.531 1 79.38 9 LEU B C 1
ATOM 3136 O O . LEU B 1 9 ? -15.781 45.312 22.766 1 79.38 9 LEU B O 1
ATOM 3140 N N . SER B 1 10 ? -16.75 45.219 20.797 1 85 10 SER B N 1
ATOM 3141 C CA . SER B 1 10 ? -18.109 45.25 21.328 1 85 10 SER B CA 1
ATOM 3142 C C . SER B 1 10 ? -18.781 43.875 21.188 1 85 10 SER B C 1
ATOM 3144 O O . SER B 1 10 ? -18.203 42.938 20.609 1 85 10 SER B O 1
ATOM 3146 N N . ASP B 1 11 ? -19.922 43.812 21.75 1 87.5 11 ASP B N 1
ATOM 3147 C CA . ASP B 1 11 ? -20.734 42.594 21.641 1 87.5 11 ASP B CA 1
ATOM 3148 C C . ASP B 1 11 ? -21.047 42.25 20.188 1 87.5 11 ASP B C 1
ATOM 3150 O O . ASP B 1 11 ? -21.109 41.094 19.828 1 87.5 11 ASP B O 1
ATOM 3154 N N . SER B 1 12 ? -21.141 43.25 19.438 1 88.94 12 SER B N 1
ATOM 3155 C CA . SER B 1 12 ? -21.406 43.062 18.031 1 88.94 12 SER B CA 1
ATOM 3156 C C . SER B 1 12 ? -20.203 42.406 17.328 1 88.94 12 SER B C 1
ATOM 3158 O O . SER B 1 12 ? -20.375 41.594 16.406 1 88.94 12 SER B O 1
ATOM 3160 N N . ASP B 1 13 ? -19.078 42.75 17.781 1 91.12 13 ASP B N 1
ATOM 3161 C CA . ASP B 1 13 ? -17.875 42.125 17.234 1 91.12 13 ASP B CA 1
ATOM 3162 C C . ASP B 1 13 ? -17.781 40.656 17.656 1 91.12 13 ASP B C 1
ATOM 3164 O O . ASP B 1 13 ? -17.344 39.812 16.859 1 91.12 13 ASP B O 1
ATOM 3168 N N . PHE B 1 14 ? -18.219 40.438 18.859 1 92.88 14 PHE B N 1
ATOM 3169 C CA . PHE B 1 14 ? -18.203 39.062 19.359 1 92.88 14 PHE B CA 1
ATOM 3170 C C . PHE B 1 14 ? -19.188 38.219 18.578 1 92.88 14 PHE B C 1
ATOM 3172 O O . PHE B 1 14 ? -18.875 37.062 18.219 1 92.88 14 PHE B O 1
ATOM 3179 N N . GLU B 1 15 ? -20.312 38.75 18.266 1 95.19 15 GLU B N 1
ATOM 3180 C CA . GLU B 1 15 ? -21.281 38.031 17.422 1 95.19 15 GLU B CA 1
ATOM 3181 C C . GLU B 1 15 ? -20.734 37.812 16.016 1 95.19 15 GLU B C 1
ATOM 3183 O O . GLU B 1 15 ? -20.969 36.781 15.422 1 95.19 15 GLU B O 1
ATOM 3188 N N . SER B 1 16 ? -20.047 38.781 15.594 1 95.75 16 SER B N 1
ATOM 3189 C CA . SER B 1 16 ? -19.484 38.719 14.242 1 95.75 16 SER B CA 1
ATOM 3190 C C . SER B 1 16 ? -18.469 37.594 14.125 1 95.75 16 SER B C 1
ATOM 3192 O O . SER B 1 16 ? -18.469 36.844 13.133 1 95.75 16 SER B O 1
ATOM 3194 N N . VAL B 1 17 ? -17.578 37.5 15.117 1 97.31 17 VAL B N 1
ATOM 3195 C CA . VAL B 1 17 ? -16.547 36.469 15.016 1 97.31 17 VAL B CA 1
ATOM 3196 C C . VAL B 1 17 ? -17.172 35.062 15.086 1 97.31 17 VAL B C 1
ATOM 3198 O O . VAL B 1 17 ? -16.719 34.156 14.422 1 97.31 17 VAL B O 1
ATOM 3201 N N . ILE B 1 18 ? -18.219 34.938 15.867 1 98.06 18 ILE B N 1
ATOM 3202 C CA . ILE B 1 18 ? -18.938 33.688 15.969 1 98.06 18 ILE B CA 1
ATOM 3203 C C . ILE B 1 18 ? -19.594 33.344 14.625 1 98.06 18 ILE B C 1
ATOM 3205 O O . ILE B 1 18 ? -19.422 32.25 14.109 1 98.06 18 ILE B O 1
ATOM 3209 N N . ASN B 1 19 ? -20.234 34.281 14.07 1 98.25 19 ASN B N 1
ATOM 3210 C CA . ASN B 1 19 ? -20.953 34.094 12.812 1 98.25 19 ASN B CA 1
ATOM 3211 C C . ASN B 1 19 ? -19.984 33.812 11.656 1 98.25 19 ASN B C 1
ATOM 3213 O O . ASN B 1 19 ? -20.234 32.938 10.828 1 98.25 19 ASN B O 1
ATOM 3217 N N . ILE B 1 20 ? -18.969 34.562 11.609 1 98.5 20 ILE B N 1
ATOM 3218 C CA . ILE B 1 20 ? -18 34.406 10.531 1 98.5 20 ILE B CA 1
ATOM 3219 C C . ILE B 1 20 ? -17.328 33.031 10.625 1 98.5 20 ILE B C 1
ATOM 3221 O O . ILE B 1 20 ? -17.156 32.375 9.609 1 98.5 20 ILE B O 1
ATOM 3225 N N . THR B 1 21 ? -16.953 32.656 11.844 1 98.69 21 THR B N 1
ATOM 3226 C CA . THR B 1 21 ? -16.359 31.328 12.023 1 98.69 21 THR B CA 1
ATOM 3227 C C . THR B 1 21 ? -17.312 30.234 11.555 1 98.69 21 THR B C 1
ATOM 3229 O O . THR B 1 21 ? -16.922 29.328 10.82 1 98.69 21 THR B O 1
ATOM 3232 N N . SER B 1 22 ? -18.531 30.359 11.969 1 98.62 22 SER B N 1
ATOM 3233 C CA . SER B 1 22 ? -19.547 29.391 11.578 1 98.62 22 SER B CA 1
ATOM 3234 C C . SER B 1 22 ? -19.719 29.344 10.062 1 98.62 22 SER B C 1
ATOM 3236 O O . SER B 1 22 ? -19.766 28.266 9.477 1 98.62 22 SER B O 1
ATOM 3238 N N . ASP B 1 23 ? -19.797 30.5 9.453 1 98.62 23 ASP B N 1
ATOM 3239 C CA . ASP B 1 23 ? -19.953 30.594 8 1 98.62 23 ASP B CA 1
ATOM 3240 C C . ASP B 1 23 ? -18.781 29.922 7.281 1 98.62 23 ASP B C 1
ATOM 3242 O O . ASP B 1 23 ? -18.969 29.172 6.32 1 98.62 23 ASP B O 1
ATOM 3246 N N . LEU B 1 24 ? -17.594 30.203 7.742 1 98.75 24 LEU B N 1
ATOM 3247 C CA . LEU B 1 24 ? -16.406 29.672 7.102 1 98.75 24 LEU B CA 1
ATOM 3248 C C . LEU B 1 24 ? -16.344 28.156 7.238 1 98.75 24 LEU B C 1
ATOM 3250 O O . LEU B 1 24 ? -15.906 27.453 6.324 1 98.75 24 LEU B O 1
ATOM 3254 N N . VAL B 1 25 ? -16.781 27.641 8.375 1 98.5 25 VAL B N 1
ATOM 3255 C CA . VAL B 1 25 ? -16.797 26.203 8.617 1 98.5 25 VAL B CA 1
ATOM 3256 C C . VAL B 1 25 ? -17.781 25.531 7.676 1 98.5 25 VAL B C 1
ATOM 3258 O O . VAL B 1 25 ? -17.531 24.422 7.188 1 98.5 25 VAL B O 1
ATOM 3261 N N . LYS B 1 26 ? -18.859 26.172 7.359 1 98.25 26 LYS B N 1
ATOM 3262 C CA . LYS B 1 26 ? -19.906 25.641 6.488 1 98.25 26 LYS B CA 1
ATOM 3263 C C . LYS B 1 26 ? -19.406 25.531 5.047 1 98.25 26 LYS B C 1
ATOM 3265 O O . LYS B 1 26 ? -19.938 24.734 4.262 1 98.25 26 LYS B O 1
ATOM 3270 N N . LEU B 1 27 ? -18.469 26.344 4.738 1 98.06 27 LEU B N 1
ATOM 3271 C CA . LEU B 1 27 ? -17.875 26.297 3.408 1 98.06 27 LEU B CA 1
ATOM 3272 C C . LEU B 1 27 ? -16.797 25.203 3.338 1 98.06 27 LEU B C 1
ATOM 3274 O O . LEU B 1 27 ? -15.68 25.391 3.816 1 98.06 27 LEU B O 1
ATOM 3278 N N . GLU B 1 28 ? -17.125 24.141 2.738 1 96.06 28 GLU B N 1
ATOM 3279 C CA . GLU B 1 28 ? -16.188 23.031 2.646 1 96.06 28 GLU B CA 1
ATOM 3280 C C . GLU B 1 28 ? -15 23.375 1.764 1 96.06 28 GLU B C 1
ATOM 3282 O O . GLU B 1 28 ? -15.164 23.688 0.58 1 96.06 28 GLU B O 1
ATOM 3287 N N . SER B 1 29 ? -13.836 23.375 2.332 1 97.44 29 SER B N 1
ATOM 3288 C CA . SER B 1 29 ? -12.609 23.734 1.624 1 97.44 29 SER B CA 1
ATOM 3289 C C . SER B 1 29 ? -11.531 22.672 1.832 1 97.44 29 SER B C 1
ATOM 3291 O O . SER B 1 29 ? -10.383 23 2.141 1 97.44 29 SER B O 1
ATOM 3293 N N . THR B 1 30 ? -11.891 21.438 1.628 1 94.88 30 THR B N 1
ATOM 3294 C CA . THR B 1 30 ? -10.992 20.328 1.88 1 94.88 30 THR B CA 1
ATOM 3295 C C . THR B 1 30 ? -9.82 20.344 0.904 1 94.88 30 THR B C 1
ATOM 3297 O O . THR B 1 30 ? -9.984 20.703 -0.263 1 94.88 30 THR B O 1
ATOM 3300 N N . ASN B 1 31 ? -8.719 20.031 1.428 1 92.94 31 ASN B N 1
ATOM 3301 C CA . ASN B 1 31 ? -7.441 19.875 0.747 1 92.94 31 ASN B CA 1
ATOM 3302 C C . ASN B 1 31 ? -6.672 18.672 1.257 1 92.94 31 ASN B C 1
ATOM 3304 O O . ASN B 1 31 ? -6.332 18.594 2.439 1 92.94 31 ASN B O 1
ATOM 3308 N N . PRO B 1 32 ? -6.461 17.672 0.356 1 88.75 32 PRO B N 1
ATOM 3309 C CA . PRO B 1 32 ? -6.77 17.625 -1.075 1 88.75 32 PRO B CA 1
ATOM 3310 C C . PRO B 1 32 ? -8.258 17.406 -1.353 1 88.75 32 PRO B C 1
ATOM 3312 O O . PRO B 1 32 ? -8.992 16.969 -0.468 1 88.75 32 PRO B O 1
ATOM 3315 N N . PRO B 1 33 ? -8.703 17.719 -2.824 1 87.5 33 PRO B N 1
ATOM 3316 C CA . PRO B 1 33 ? -7.832 18.172 -3.91 1 87.5 33 PRO B CA 1
ATOM 3317 C C . PRO B 1 33 ? -7.633 19.688 -3.908 1 87.5 33 PRO B C 1
ATOM 3319 O O . PRO B 1 33 ? -6.832 20.219 -4.684 1 87.5 33 PRO B O 1
ATOM 3322 N N . GLY B 1 34 ? -8.383 20.438 -3.064 1 92.62 34 GLY B N 1
ATOM 3323 C CA . GLY B 1 34 ? -8.25 21.891 -3.016 1 92.62 34 GLY B CA 1
ATOM 3324 C C . GLY B 1 34 ? -9.531 22.609 -3.379 1 92.62 34 GLY B C 1
ATOM 3325 O O . GLY B 1 34 ? -9.742 22.969 -4.539 1 92.62 34 GLY B O 1
ATOM 3326 N N . PHE B 1 35 ? -10.375 23 -2.422 1 94.19 35 PHE B N 1
ATOM 3327 C CA . PHE B 1 35 ? -11.672 23.625 -2.643 1 94.19 35 PHE B CA 1
ATOM 3328 C C . PHE B 1 35 ? -11.797 24.922 -1.857 1 94.19 35 PHE B C 1
ATOM 3330 O O . PHE B 1 35 ? -12.82 25.172 -1.225 1 94.19 35 PHE B O 1
ATOM 3337 N N . GLU B 1 36 ? -10.766 25.766 -1.89 1 97.75 36 GLU B N 1
ATOM 3338 C CA . GLU B 1 36 ? -10.734 26.953 -1.041 1 97.75 36 GLU B CA 1
ATOM 3339 C C . GLU B 1 36 ? -11.43 28.141 -1.712 1 97.75 36 GLU B C 1
ATOM 3341 O O . GLU B 1 36 ? -11.578 29.203 -1.111 1 97.75 36 GLU B O 1
ATOM 3346 N N . GLU B 1 37 ? -11.984 27.984 -2.932 1 97.75 37 GLU B N 1
ATOM 3347 C CA . GLU B 1 37 ? -12.461 29.125 -3.73 1 97.75 37 GLU B CA 1
ATOM 3348 C C . GLU B 1 37 ? -13.562 29.891 -3.008 1 97.75 37 GLU B C 1
ATOM 3350 O O . GLU B 1 37 ? -13.523 31.109 -2.92 1 97.75 37 GLU B O 1
ATOM 3355 N N . GLU B 1 38 ? -14.547 29.203 -2.514 1 98.25 38 GLU B N 1
ATOM 3356 C CA . GLU B 1 38 ? -15.688 29.859 -1.891 1 98.25 38 GLU B CA 1
ATOM 3357 C C . GLU B 1 38 ? -15.281 30.562 -0.602 1 98.25 38 GLU B C 1
ATOM 3359 O O . GLU B 1 38 ? -15.836 31.609 -0.26 1 98.25 38 GLU B O 1
ATOM 3364 N N . VAL B 1 39 ? -14.312 30 0.098 1 98.62 39 VAL B N 1
ATOM 3365 C CA . VAL B 1 39 ? -13.797 30.688 1.281 1 98.62 39 VAL B CA 1
ATOM 3366 C C . VAL B 1 39 ? -13.094 31.969 0.872 1 98.62 39 VAL B C 1
ATOM 3368 O O . VAL B 1 39 ? -13.289 33.031 1.496 1 98.62 39 VAL B O 1
ATOM 3371 N N . GLY B 1 40 ? -12.297 31.906 -0.154 1 98.62 40 GLY B N 1
ATOM 3372 C CA . GLY B 1 40 ? -11.648 33.094 -0.669 1 98.62 40 GLY B CA 1
ATOM 3373 C C . GLY B 1 40 ? -12.633 34.188 -1.04 1 98.62 40 GLY B C 1
ATOM 3374 O O . GLY B 1 40 ? -12.43 35.375 -0.68 1 98.62 40 GLY B O 1
ATOM 3375 N N . LYS B 1 41 ? -13.648 33.844 -1.77 1 98.62 41 LYS B N 1
ATOM 3376 C CA . LYS B 1 41 ? -14.68 34.781 -2.166 1 98.62 41 LYS B CA 1
ATOM 3377 C C . LYS B 1 41 ? -15.352 35.406 -0.946 1 98.62 41 LYS B C 1
ATOM 3379 O O . LYS B 1 41 ? -15.656 36.594 -0.935 1 98.62 41 LYS B O 1
ATOM 3384 N N . TYR B 1 42 ? -15.594 34.562 0.011 1 98.75 42 TYR B N 1
ATOM 3385 C CA . TYR B 1 42 ? -16.172 35.062 1.252 1 98.75 42 TYR B CA 1
ATOM 3386 C C . TYR B 1 42 ? -15.297 36.156 1.88 1 98.75 42 TYR B C 1
ATOM 3388 O O . TYR B 1 42 ? -15.797 37.188 2.312 1 98.75 42 TYR B O 1
ATOM 3396 N N . LEU B 1 43 ? -14.016 35.875 1.968 1 98.81 43 LEU B N 1
ATOM 3397 C CA . LEU B 1 43 ? -13.086 36.844 2.561 1 98.81 43 LEU B CA 1
ATOM 3398 C C . LEU B 1 43 ? -13.078 38.156 1.774 1 98.81 43 LEU B C 1
ATOM 3400 O O . LEU B 1 43 ? -13.133 39.219 2.361 1 98.81 43 LEU B O 1
ATOM 3404 N N . VAL B 1 44 ? -13.016 38.031 0.498 1 98.62 44 VAL B N 1
ATOM 3405 C CA . VAL B 1 44 ? -12.984 39.219 -0.355 1 98.62 44 VAL B CA 1
ATOM 3406 C C . VAL B 1 44 ? -14.234 40.062 -0.111 1 98.62 44 VAL B C 1
ATOM 3408 O O . VAL B 1 44 ? -14.148 41.281 0.059 1 98.62 44 VAL B O 1
ATOM 3411 N N . ASN B 1 45 ? -15.375 39.438 -0.134 1 98.62 45 ASN B N 1
ATOM 3412 C CA . ASN B 1 45 ? -16.625 40.156 0.102 1 98.62 45 ASN B CA 1
ATOM 3413 C C . ASN B 1 45 ? -16.656 40.812 1.479 1 98.62 45 ASN B C 1
ATOM 3415 O O . ASN B 1 45 ? -17.109 41.938 1.62 1 98.62 45 ASN B O 1
ATOM 3419 N N . PHE B 1 46 ? -16.234 40.094 2.426 1 98.25 46 PHE B N 1
ATOM 3420 C CA . PHE B 1 46 ? -16.203 40.594 3.789 1 98.25 46 PHE B CA 1
ATOM 3421 C C . PHE B 1 46 ? -15.367 41.875 3.867 1 98.25 46 PHE B C 1
ATOM 3423 O O . PHE B 1 46 ? -15.812 42.875 4.43 1 98.25 46 PHE B O 1
ATOM 3430 N N . PHE B 1 47 ? -14.141 41.781 3.383 1 98.56 47 PHE B N 1
ATOM 3431 C CA . PHE B 1 47 ? -13.219 42.906 3.482 1 98.56 47 PHE B CA 1
ATOM 3432 C C . PHE B 1 47 ? -13.711 44.094 2.646 1 98.56 47 PHE B C 1
ATOM 3434 O O . PHE B 1 47 ? -13.539 45.25 3.029 1 98.56 47 PHE B O 1
ATOM 3441 N N . ASN B 1 48 ? -14.32 43.812 1.531 1 97.94 48 ASN B N 1
ATOM 3442 C CA . ASN B 1 48 ? -14.938 44.875 0.74 1 97.94 48 ASN B CA 1
ATOM 3443 C C . ASN B 1 48 ? -16.031 45.594 1.523 1 97.94 48 ASN B C 1
ATOM 3445 O O . ASN B 1 48 ? -16.078 46.844 1.521 1 97.94 48 ASN B O 1
ATOM 3449 N N . GLU B 1 49 ? -16.844 44.875 2.119 1 97.38 49 GLU B N 1
ATOM 3450 C CA . GLU B 1 49 ? -17.922 45.438 2.916 1 97.38 49 GLU B CA 1
ATOM 3451 C C . GLU B 1 49 ? -17.375 46.281 4.078 1 97.38 49 GLU B C 1
ATOM 3453 O O . GLU B 1 49 ? -18 47.25 4.5 1 97.38 49 GLU B O 1
ATOM 3458 N N . ALA B 1 50 ? -16.234 45.906 4.543 1 96.75 50 ALA B N 1
ATOM 3459 C CA . ALA B 1 50 ? -15.594 46.625 5.656 1 96.75 50 ALA B CA 1
ATOM 3460 C C . ALA B 1 50 ? -14.711 47.75 5.152 1 96.75 50 ALA B C 1
ATOM 3462 O O . ALA B 1 50 ? -14.039 48.438 5.941 1 96.75 50 ALA B O 1
ATOM 3463 N N . SER B 1 51 ? -14.617 47.969 3.818 1 97.31 51 SER B N 1
ATOM 3464 C CA . SER B 1 51 ? -13.812 49 3.18 1 97.31 51 SER B CA 1
ATOM 3465 C C . SER B 1 51 ? -12.328 48.781 3.457 1 97.31 51 SER B C 1
ATOM 3467 O O . SER B 1 51 ? -11.602 49.75 3.77 1 97.31 51 SER B O 1
ATOM 3469 N N . ILE B 1 52 ? -11.898 47.562 3.459 1 98.12 52 ILE B N 1
ATOM 3470 C CA . ILE B 1 52 ? -10.492 47.219 3.598 1 98.12 52 ILE B CA 1
ATOM 3471 C C . ILE B 1 52 ? -9.945 46.75 2.246 1 98.12 52 ILE B C 1
ATOM 3473 O O . ILE B 1 52 ? -10.531 45.906 1.578 1 98.12 52 ILE B O 1
ATOM 3477 N N . GLU B 1 53 ? -8.797 47.312 1.895 1 97.31 53 GLU B N 1
ATOM 3478 C CA . GLU B 1 53 ? -8.164 46.969 0.63 1 97.31 53 GLU B CA 1
ATOM 3479 C C . GLU B 1 53 ? -7.773 45.5 0.602 1 97.31 53 GLU B C 1
ATOM 3481 O O . GLU B 1 53 ? -7.227 44.969 1.575 1 97.31 53 GLU B O 1
ATOM 3486 N N . THR B 1 54 ? -8.156 44.844 -0.536 1 97.88 54 THR B N 1
ATOM 3487 C CA . THR B 1 54 ? -7.875 43.406 -0.672 1 97.88 54 THR B CA 1
ATOM 3488 C C . THR B 1 54 ? -7.254 43.125 -2.033 1 97.88 54 THR B C 1
ATOM 3490 O O . THR B 1 54 ? -7.656 43.688 -3.047 1 97.88 54 THR B O 1
ATOM 3493 N N . LYS B 1 55 ? -6.258 42.281 -2.062 1 98.19 55 LYS B N 1
ATOM 3494 C CA . LYS B 1 55 ? -5.652 41.781 -3.291 1 98.19 55 LYS B CA 1
ATOM 3495 C C . LYS B 1 55 ? -5.773 40.25 -3.371 1 98.19 55 LYS B C 1
ATOM 3497 O O . LYS B 1 55 ? -5.645 39.562 -2.357 1 98.19 55 LYS B O 1
ATOM 3502 N N . ILE B 1 56 ? -6.035 39.812 -4.59 1 98.12 56 ILE B N 1
ATOM 3503 C CA . ILE B 1 56 ? -6.145 38.375 -4.867 1 98.12 56 ILE B CA 1
ATOM 3504 C C . ILE B 1 56 ? -4.891 37.906 -5.59 1 98.12 56 ILE B C 1
ATOM 3506 O O . ILE B 1 56 ? -4.434 38.531 -6.543 1 98.12 56 ILE B O 1
ATOM 3510 N N . PHE B 1 57 ? -4.277 36.781 -5.16 1 98.31 57 PHE B N 1
ATOM 3511 C CA . PHE B 1 57 ? -3.102 36.188 -5.781 1 98.31 57 PHE B CA 1
ATOM 3512 C C . PHE B 1 57 ? -3.396 34.75 -6.25 1 98.31 57 PHE B C 1
ATOM 3514 O O . PHE B 1 57 ? -3.393 33.812 -5.449 1 98.31 57 PHE B O 1
ATOM 3521 N N . PRO B 1 58 ? -3.623 34.531 -7.52 1 97.69 58 PRO B N 1
ATOM 3522 C CA . PRO B 1 58 ? -3.889 33.188 -8.023 1 97.69 58 PRO B CA 1
ATOM 3523 C C . PRO B 1 58 ? -2.73 32.219 -7.773 1 97.69 58 PRO B C 1
ATOM 3525 O O . PRO B 1 58 ? -1.565 32.594 -7.926 1 97.69 58 PRO B O 1
ATOM 3528 N N . VAL B 1 59 ? -3.023 31.062 -7.379 1 97.31 59 VAL B N 1
ATOM 3529 C CA . VAL B 1 59 ? -2.031 30.016 -7.145 1 97.31 59 VAL B CA 1
ATOM 3530 C C . VAL B 1 59 ? -2.244 28.875 -8.133 1 97.31 59 VAL B C 1
ATOM 3532 O O . VAL B 1 59 ? -1.314 28.469 -8.836 1 97.31 59 VAL B O 1
ATOM 3535 N N . GLU B 1 60 ? -3.455 28.359 -8.156 1 96.38 60 GLU B N 1
ATOM 3536 C CA . GLU B 1 60 ? -3.945 27.344 -9.094 1 96.38 60 GLU B CA 1
ATOM 3537 C C . GLU B 1 60 ? -5.379 27.641 -9.516 1 96.38 60 GLU B C 1
ATOM 3539 O O . GLU B 1 60 ? -6.012 28.562 -9 1 96.38 60 GLU B O 1
ATOM 3544 N N . LYS B 1 61 ? -5.887 26.812 -10.531 1 93.19 61 LYS B N 1
ATOM 3545 C CA . LYS B 1 61 ? -7.25 27.031 -11 1 93.19 61 LYS B CA 1
ATOM 3546 C C . LYS B 1 61 ? -8.25 26.938 -9.852 1 93.19 61 LYS B C 1
ATOM 3548 O O . LYS B 1 61 ? -8.328 25.922 -9.172 1 93.19 61 LYS B O 1
ATOM 3553 N N . GLY B 1 62 ? -8.914 28.047 -9.578 1 94.5 62 GLY B N 1
ATOM 3554 C CA . GLY B 1 62 ? -9.93 28.094 -8.547 1 94.5 62 GLY B CA 1
ATOM 3555 C C . GLY B 1 62 ? -9.359 28.25 -7.148 1 94.5 62 GLY B C 1
ATOM 3556 O O . GLY B 1 62 ? -10.102 28.203 -6.16 1 94.5 62 GLY B O 1
ATOM 3557 N N . ARG B 1 63 ? -8.086 28.359 -7.035 1 97.38 63 ARG B N 1
ATOM 3558 C CA . ARG B 1 63 ? -7.406 28.5 -5.75 1 97.38 63 ARG B CA 1
ATOM 3559 C C . ARG B 1 63 ? -6.559 29.781 -5.719 1 97.38 63 ARG B C 1
ATOM 3561 O O . ARG B 1 63 ? -5.648 29.938 -6.535 1 97.38 63 ARG B O 1
ATOM 3568 N N . PHE B 1 64 ? -6.855 30.656 -4.828 1 98.44 64 PHE B N 1
ATOM 3569 C CA . PHE B 1 64 ? -6.125 31.922 -4.766 1 98.44 64 PHE B CA 1
ATOM 3570 C C . PHE B 1 64 ? -5.957 32.375 -3.32 1 98.44 64 PHE B C 1
ATOM 3572 O O . PHE B 1 64 ? -6.801 32.094 -2.471 1 98.44 64 PHE B O 1
ATOM 3579 N N . ASP B 1 65 ? -4.859 33.062 -3.068 1 98.69 65 ASP B N 1
ATOM 3580 C CA . ASP B 1 65 ? -4.641 33.719 -1.785 1 98.69 65 ASP B CA 1
ATOM 3581 C C . ASP B 1 65 ? -5.371 35.062 -1.727 1 98.69 65 ASP B C 1
ATOM 3583 O O . ASP B 1 65 ? -5.621 35.688 -2.76 1 98.69 65 ASP B O 1
ATOM 3587 N N . VAL B 1 66 ? -5.762 35.469 -0.562 1 98.75 66 VAL B N 1
ATOM 3588 C CA . VAL B 1 66 ? -6.359 36.781 -0.31 1 98.75 66 VAL B CA 1
ATOM 3589 C C . VAL B 1 66 ? -5.484 37.562 0.663 1 98.75 66 VAL B C 1
ATOM 3591 O O . VAL B 1 66 ? -5.188 37.094 1.762 1 98.75 66 VAL B O 1
ATOM 3594 N N . VAL B 1 67 ? -5.051 38.719 0.281 1 98.81 67 VAL B N 1
ATOM 3595 C CA . VAL B 1 67 ? -4.266 39.594 1.147 1 98.81 67 VAL B CA 1
ATOM 3596 C C . VAL B 1 67 ? -5.023 40.875 1.392 1 98.81 67 VAL B C 1
ATOM 3598 O O . VAL B 1 67 ? -5.34 41.625 0.448 1 98.81 67 VAL B O 1
ATOM 3601 N N . ALA B 1 68 ? -5.324 41.156 2.625 1 98.75 68 ALA B N 1
ATOM 3602 C CA . ALA B 1 68 ? -5.961 42.406 3.041 1 98.75 68 ALA B CA 1
ATOM 3603 C C . ALA B 1 68 ? -4.961 43.344 3.719 1 98.75 68 ALA B C 1
ATOM 3605 O O . ALA B 1 68 ? -4.02 42.875 4.371 1 98.75 68 ALA B O 1
ATOM 3606 N N . LYS B 1 69 ? -5.199 44.625 3.602 1 98.44 69 LYS B N 1
ATOM 3607 C CA . LYS B 1 69 ? -4.25 45.594 4.133 1 98.44 69 LYS B CA 1
ATOM 3608 C C . LYS B 1 69 ? -4.977 46.781 4.777 1 98.44 69 LYS B C 1
ATOM 3610 O O . LYS B 1 69 ? -5.973 47.281 4.242 1 98.44 69 LYS B O 1
ATOM 3615 N N . ILE B 1 70 ? -4.512 47.125 5.953 1 97.75 70 ILE B N 1
ATOM 3616 C CA . ILE B 1 70 ? -4.844 48.406 6.574 1 97.75 70 ILE B CA 1
ATOM 3617 C C . ILE B 1 70 ? -3.6 49.281 6.641 1 97.75 70 ILE B C 1
ATOM 3619 O O . ILE B 1 70 ? -2.607 48.938 7.277 1 97.75 70 ILE B O 1
ATOM 3623 N N . PRO B 1 71 ? -3.67 50.375 5.953 1 96.62 71 PRO B N 1
ATOM 3624 C CA . PRO B 1 71 ? -2.514 51.281 6.047 1 96.62 71 PRO B CA 1
ATOM 3625 C C . PRO B 1 71 ? -2.322 51.844 7.453 1 96.62 71 PRO B C 1
ATOM 3627 O O . PRO B 1 71 ? -3.301 52.188 8.125 1 96.62 71 PRO B O 1
ATOM 3630 N N . GLY B 1 72 ? -1.088 51.906 7.891 1 95.94 72 GLY B N 1
ATOM 3631 C CA . GLY B 1 72 ? -0.747 52.5 9.172 1 95.94 72 GLY B CA 1
ATOM 3632 C C . GLY B 1 72 ? -0.1 53.875 9.023 1 95.94 72 GLY B C 1
ATOM 3633 O O . GLY B 1 72 ? -0.043 54.406 7.926 1 95.94 72 GLY B O 1
ATOM 3634 N N . LYS B 1 73 ? 0.272 54.406 10.203 1 94.81 73 LYS B N 1
ATOM 3635 C CA . LYS B 1 73 ? 0.979 55.688 10.227 1 94.81 73 LYS B CA 1
ATOM 3636 C C . LYS B 1 73 ? 2.332 55.562 9.531 1 94.81 73 LYS B C 1
ATOM 3638 O O . LYS B 1 73 ? 2.787 56.531 8.891 1 94.81 73 LYS B O 1
ATOM 3643 N N . ASP B 1 74 ? 2.961 54.469 9.727 1 92.44 74 ASP B N 1
ATOM 3644 C CA . ASP B 1 74 ? 4.227 54.125 9.078 1 92.44 74 ASP B CA 1
ATOM 3645 C C . ASP B 1 74 ? 4.062 52.969 8.125 1 92.44 74 ASP B C 1
ATOM 3647 O O . ASP B 1 74 ? 3.803 51.844 8.562 1 92.44 74 ASP B O 1
ATOM 3651 N N . SER B 1 75 ? 4.352 53.219 6.902 1 89.81 75 SER B N 1
ATOM 3652 C CA . SER B 1 75 ? 4.148 52.156 5.914 1 89.81 75 SER B CA 1
ATOM 3653 C C . SER B 1 75 ? 5.457 51.438 5.59 1 89.81 75 SER B C 1
ATOM 3655 O O . SER B 1 75 ? 5.488 50.531 4.75 1 89.81 75 SER B O 1
ATOM 3657 N N . LYS B 1 76 ? 6.5 51.812 6.289 1 91.94 76 LYS B N 1
ATOM 3658 C CA . LYS B 1 76 ? 7.793 51.156 6.07 1 91.94 76 LYS B CA 1
ATOM 3659 C C . LYS B 1 76 ? 7.918 49.875 6.902 1 91.94 76 LYS B C 1
ATOM 3661 O O . LYS B 1 76 ? 8.797 49.062 6.656 1 91.94 76 LYS B O 1
ATOM 3666 N N . SER B 1 77 ? 7.047 49.812 7.855 1 92.5 77 SER B N 1
ATOM 3667 C CA . SER B 1 77 ? 6.996 48.625 8.703 1 92.5 77 SER B CA 1
ATOM 3668 C C . SER B 1 77 ? 5.574 48.062 8.805 1 92.5 77 SER B C 1
ATOM 3670 O O . SER B 1 77 ? 4.605 48.812 8.688 1 92.5 77 SER B O 1
ATOM 3672 N N . SER B 1 78 ? 5.504 46.781 8.906 1 95.94 78 SER B N 1
ATOM 3673 C CA . SER B 1 78 ? 4.176 46.188 8.977 1 95.94 78 SER B CA 1
ATOM 3674 C C . SER B 1 78 ? 4.16 44.969 9.898 1 95.94 78 SER B C 1
ATOM 3676 O O . SER B 1 78 ? 5.215 44.406 10.219 1 95.94 78 SER B O 1
ATOM 3678 N N . ILE B 1 79 ? 2.996 44.656 10.383 1 96.31 79 ILE B N 1
ATOM 3679 C CA . ILE B 1 79 ? 2.67 43.406 11.062 1 96.31 79 ILE B CA 1
ATOM 3680 C C . ILE B 1 79 ? 1.697 42.594 10.211 1 96.31 79 ILE B C 1
ATOM 3682 O O . ILE B 1 79 ? 0.766 43.156 9.617 1 96.31 79 ILE B O 1
ATOM 3686 N N . ALA B 1 80 ? 1.989 41.344 10.133 1 97.88 80 ALA B N 1
ATOM 3687 C CA . ALA B 1 80 ? 1.114 40.5 9.328 1 97.88 80 ALA B CA 1
ATOM 3688 C C . ALA B 1 80 ? 0.53 39.375 10.156 1 97.88 80 ALA B C 1
ATOM 3690 O O . ALA B 1 80 ? 1.198 38.844 11.047 1 97.88 80 ALA B O 1
ATOM 3691 N N . PHE B 1 81 ? -0.694 39.094 9.891 1 98.5 81 PHE B N 1
ATOM 3692 C CA . PHE B 1 81 ? -1.372 37.875 10.352 1 98.5 81 PHE B CA 1
ATOM 3693 C C . PHE B 1 81 ? -1.605 36.906 9.195 1 98.5 81 PHE B C 1
ATOM 3695 O O . PHE B 1 81 ? -1.876 37.344 8.07 1 98.5 81 PHE B O 1
ATOM 3702 N N . THR B 1 82 ? -1.42 35.625 9.492 1 98.62 82 THR B N 1
ATOM 3703 C CA . THR B 1 82 ? -1.687 34.656 8.43 1 98.62 82 THR B CA 1
ATOM 3704 C C . THR B 1 82 ? -2.51 33.469 8.945 1 98.62 82 THR B C 1
ATOM 3706 O O . THR B 1 82 ? -2.428 33.125 10.125 1 98.62 82 THR B O 1
ATOM 3709 N N . GLY B 1 83 ? -3.334 32.969 8.109 1 98.25 83 GLY B N 1
ATOM 3710 C CA . GLY B 1 83 ? -4.125 31.781 8.297 1 98.25 83 GLY B CA 1
ATOM 3711 C C . GLY B 1 83 ? -4.484 31.094 6.988 1 98.25 83 GLY B C 1
ATOM 3712 O O . GLY B 1 83 ? -4.59 31.734 5.949 1 98.25 83 GLY B O 1
ATOM 3713 N N . HIS B 1 84 ? -4.633 29.828 7.062 1 98.44 84 HIS B N 1
ATOM 3714 C CA . HIS B 1 84 ? -4.965 29.109 5.832 1 98.44 84 HIS B CA 1
ATOM 3715 C C . HIS B 1 84 ? -6.461 28.844 5.738 1 98.44 84 HIS B C 1
ATOM 3717 O O . HIS B 1 84 ? -7.148 28.766 6.758 1 98.44 84 HIS B O 1
ATOM 3723 N N . MET B 1 85 ? -6.875 28.688 4.488 1 98.62 85 MET B N 1
ATOM 3724 C CA . MET B 1 85 ? -8.305 28.578 4.199 1 98.62 85 MET B CA 1
ATOM 3725 C C . MET B 1 85 ? -8.719 27.125 4.043 1 98.62 85 MET B C 1
ATOM 3727 O O . MET B 1 85 ? -9.906 26.797 4.121 1 98.62 85 MET B O 1
ATOM 3731 N N . ASP B 1 86 ? -7.762 26.266 3.758 1 97.44 86 ASP B N 1
ATOM 3732 C CA . ASP B 1 86 ? -8.07 24.859 3.506 1 97.44 86 ASP B CA 1
ATOM 3733 C C . ASP B 1 86 ? -8.156 24.078 4.812 1 97.44 86 ASP B C 1
ATOM 3735 O O . ASP B 1 86 ? -7.664 24.531 5.848 1 97.44 86 ASP B O 1
ATOM 3739 N N . VAL B 1 87 ? -8.891 22.969 4.73 1 95.31 87 VAL B N 1
ATOM 3740 C CA . VAL B 1 87 ? -8.992 22 5.828 1 95.31 87 VAL B CA 1
ATOM 3741 C C . VAL B 1 87 ? -8.711 20.594 5.309 1 95.31 87 VAL B C 1
ATOM 3743 O O . VAL B 1 87 ? -8.781 20.344 4.105 1 95.31 87 VAL B O 1
ATOM 3746 N N . VAL B 1 88 ? -8.312 19.719 6.219 1 90.81 88 VAL B N 1
ATOM 3747 C CA . VAL B 1 88 ? -8.039 18.344 5.797 1 90.81 88 VAL B CA 1
ATOM 3748 C C . VAL B 1 88 ? -9.352 17.625 5.516 1 90.81 88 VAL B C 1
ATOM 3750 O O . VAL B 1 88 ? -10.375 17.938 6.125 1 90.81 88 VAL B O 1
ATOM 3753 N N . PRO B 1 89 ? -9.359 16.656 4.645 1 90.75 89 PRO B N 1
ATOM 3754 C CA . PRO B 1 89 ? -10.578 15.914 4.305 1 90.75 89 PRO B CA 1
ATOM 3755 C C . PRO B 1 89 ? -11.109 15.078 5.465 1 90.75 89 PRO B C 1
ATOM 3757 O O . PRO B 1 89 ? -10.383 14.828 6.43 1 90.75 89 PRO B O 1
ATOM 3760 N N . VAL B 1 90 ? -12.383 14.766 5.34 1 88.06 90 VAL B N 1
ATOM 3761 C CA . VAL B 1 90 ? -13.039 13.836 6.254 1 88.06 90 VAL B CA 1
ATOM 3762 C C . VAL B 1 90 ? -13.328 12.523 5.535 1 88.06 90 VAL B C 1
ATOM 3764 O O . VAL B 1 90 ? -14.141 12.477 4.613 1 88.06 90 VAL B O 1
ATOM 3767 N N . SER B 1 91 ? -12.648 11.516 6.004 1 81.38 91 SER B N 1
ATOM 3768 C CA . SER B 1 91 ? -12.891 10.211 5.395 1 81.38 91 SER B CA 1
ATOM 3769 C C . SER B 1 91 ? -14.281 9.695 5.754 1 81.38 91 SER B C 1
ATOM 3771 O O . SER B 1 91 ? -14.906 10.18 6.699 1 81.38 91 SER B O 1
ATOM 3773 N N . GLU B 1 92 ? -14.734 8.617 4.926 1 85.06 92 GLU B N 1
ATOM 3774 C CA . GLU B 1 92 ? -16.031 8.008 5.215 1 85.06 92 GLU B CA 1
ATOM 3775 C C . GLU B 1 92 ? -16.047 7.402 6.617 1 85.06 92 GLU B C 1
ATOM 3777 O O . GLU B 1 92 ? -17.047 7.535 7.336 1 85.06 92 GLU B O 1
ATOM 3782 N N . LYS B 1 93 ? -15.031 6.832 6.941 1 80.19 93 LYS B N 1
ATOM 3783 C CA . LYS B 1 93 ? -14.938 6.203 8.258 1 80.19 93 LYS B CA 1
ATOM 3784 C C . LYS B 1 93 ? -14.938 7.25 9.367 1 80.19 93 LYS B C 1
ATOM 3786 O O . LYS B 1 93 ? -15.594 7.066 10.398 1 80.19 93 LYS B O 1
ATOM 3791 N N . GLU B 1 94 ? -14.234 8.289 9.195 1 82.12 94 GLU B N 1
ATOM 3792 C CA . GLU B 1 94 ? -14.227 9.367 10.18 1 82.12 94 GLU B CA 1
ATOM 3793 C C . GLU B 1 94 ? -15.602 10.023 10.297 1 82.12 94 GLU B C 1
ATOM 3795 O O . GLU B 1 94 ? -16.047 10.359 11.391 1 82.12 94 GLU B O 1
ATOM 3800 N N . TYR B 1 95 ? -16.188 10.211 9.148 1 90.25 95 TYR B N 1
ATOM 3801 C CA . TYR B 1 95 ? -17.5 10.859 9.086 1 90.25 95 TYR B CA 1
ATOM 3802 C C . TYR B 1 95 ? -18.484 10.18 10.031 1 90.25 95 TYR B C 1
ATOM 3804 O O . TYR B 1 95 ? -19.25 10.852 10.719 1 90.25 95 TYR B O 1
ATOM 3812 N N . ARG B 1 96 ? -18.359 8.883 10.109 1 89.12 96 ARG B N 1
ATOM 3813 C CA . ARG B 1 96 ? -19.281 8.094 10.914 1 89.12 96 ARG B CA 1
ATOM 3814 C C . ARG B 1 96 ? -19.047 8.312 12.398 1 89.12 96 ARG B C 1
ATOM 3816 O O . ARG B 1 96 ? -19.906 7.98 13.227 1 89.12 96 ARG B O 1
ATOM 3823 N N . ARG B 1 97 ? -18.016 8.953 12.742 1 87.06 97 ARG B N 1
ATOM 3824 C CA . ARG B 1 97 ? -17.656 9.141 14.141 1 87.06 97 ARG B CA 1
ATOM 3825 C C . ARG B 1 97 ? -17.969 10.562 14.594 1 87.06 97 ARG B C 1
ATOM 3827 O O . ARG B 1 97 ? -17.75 10.906 15.766 1 87.06 97 ARG B O 1
ATOM 3834 N N . TRP B 1 98 ? -18.438 11.383 13.766 1 94 98 TRP B N 1
ATOM 3835 C CA . TRP B 1 98 ? -18.812 12.75 14.102 1 94 98 TRP B CA 1
ATOM 3836 C C . TRP B 1 98 ? -20.172 12.805 14.773 1 94 98 TRP B C 1
ATOM 3838 O O . TRP B 1 98 ? -21.141 12.227 14.281 1 94 98 TRP B O 1
ATOM 3848 N N . ASN B 1 99 ? -20.203 13.414 15.922 1 95.81 99 ASN B N 1
ATOM 3849 C CA . ASN B 1 99 ? -21.469 13.625 16.609 1 95.81 99 ASN B CA 1
ATOM 3850 C C . ASN B 1 99 ? -22.266 14.758 15.969 1 95.81 99 ASN B C 1
ATOM 3852 O O . ASN B 1 99 ? -23.5 14.734 15.969 1 95.81 99 ASN B O 1
ATOM 3856 N N . ILE B 1 100 ? -21.516 15.758 15.617 1 95.19 100 ILE B N 1
ATOM 3857 C CA . ILE B 1 100 ? -22.031 16.891 14.859 1 95.19 100 ILE B CA 1
ATOM 3858 C C . ILE B 1 100 ? -21.359 16.938 13.484 1 95.19 100 ILE B C 1
ATOM 3860 O O . ILE B 1 100 ? -20.156 16.766 13.367 1 95.19 100 ILE B O 1
ATOM 3864 N N . LEU B 1 101 ? -22.125 17.219 12.484 1 95.94 101 LEU B N 1
ATOM 3865 C CA . LEU B 1 101 ? -21.625 17.094 11.117 1 95.94 101 LEU B CA 1
ATOM 3866 C C . LEU B 1 101 ? -20.391 17.953 10.906 1 95.94 101 LEU B C 1
ATOM 3868 O O . LEU B 1 101 ? -20.312 19.078 11.43 1 95.94 101 LEU B O 1
ATOM 3872 N N . PRO B 1 102 ? -19.469 17.469 10.148 1 97 102 PRO B N 1
ATOM 3873 C CA . PRO B 1 102 ? -18.172 18.109 10.031 1 97 102 PRO B CA 1
ATOM 3874 C C . PRO B 1 102 ? -18.25 19.5 9.391 1 97 102 PRO B C 1
ATOM 3876 O O . PRO B 1 102 ? -17.391 20.344 9.625 1 97 102 PRO B O 1
ATOM 3879 N N . PHE B 1 103 ? -19.266 19.766 8.609 1 98 103 PHE B N 1
ATOM 3880 C CA . PHE B 1 103 ? -19.344 21.062 7.93 1 98 103 PHE B CA 1
ATOM 3881 C C . PHE B 1 103 ? -20.641 21.766 8.258 1 98 103 PHE B C 1
ATOM 3883 O O . PHE B 1 103 ? -21.234 22.422 7.402 1 98 103 PHE B O 1
ATOM 3890 N N . SER B 1 104 ? -21.016 21.688 9.508 1 97.06 104 SER B N 1
ATOM 3891 C CA . SER B 1 104 ? -22.266 22.297 9.945 1 97.06 104 SER B CA 1
ATOM 3892 C C . SER B 1 104 ? -22.031 23.719 10.461 1 97.06 104 SER B C 1
ATOM 3894 O O . SER B 1 104 ? -22.906 24.578 10.32 1 97.06 104 SER B O 1
ATOM 3896 N N . GLY B 1 105 ? -20.938 23.938 11.086 1 97.94 105 GLY B N 1
ATOM 3897 C CA . GLY B 1 105 ? -20.719 25.219 11.758 1 97.94 105 GLY B CA 1
ATOM 3898 C C . GLY B 1 105 ? -21.656 25.422 12.938 1 97.94 105 GLY B C 1
ATOM 3899 O O . GLY B 1 105 ? -21.922 26.562 13.32 1 97.94 105 GLY B O 1
ATOM 3900 N N . GLU B 1 106 ? -22.016 24.406 13.5 1 98 106 GLU B N 1
ATOM 3901 C CA . GLU B 1 106 ? -23.016 24.469 14.555 1 98 106 GLU B CA 1
ATOM 3902 C C . GLU B 1 106 ? -22.438 25.094 15.828 1 98 106 GLU B C 1
ATOM 3904 O O . GLU B 1 106 ? -21.312 24.781 16.219 1 98 106 GLU B O 1
ATOM 3909 N N . VAL B 1 107 ? -23.25 26 16.375 1 97.94 107 VAL B N 1
ATOM 3910 C CA . VAL B 1 107 ? -22.922 26.609 17.656 1 97.94 107 VAL B CA 1
ATOM 3911 C C . VAL B 1 107 ? -23.672 25.891 18.781 1 97.94 107 VAL B C 1
ATOM 3913 O O . VAL B 1 107 ? -24.906 25.906 18.812 1 97.94 107 VAL B O 1
ATOM 3916 N N . LYS B 1 108 ? -22.859 25.25 19.625 1 97.44 108 LYS B N 1
ATOM 3917 C CA . LYS B 1 108 ? -23.484 24.484 20.688 1 97.44 108 LYS B CA 1
ATOM 3918 C C . LYS B 1 108 ? -22.609 24.453 21.938 1 97.44 108 LYS B C 1
ATOM 3920 O O . LYS B 1 108 ? -21.406 24.172 21.859 1 97.44 108 LYS B O 1
ATOM 3925 N N . ASP B 1 109 ? -23.172 24.812 23.094 1 96.94 109 ASP B N 1
ATOM 3926 C CA . ASP B 1 109 ? -22.562 24.672 24.422 1 96.94 109 ASP B CA 1
ATOM 3927 C C . ASP B 1 109 ? -21.234 25.422 24.484 1 96.94 109 ASP B C 1
ATOM 3929 O O . ASP B 1 109 ? -20.234 24.891 24.953 1 96.94 109 ASP B O 1
ATOM 3933 N N . GLY B 1 110 ? -21.188 26.578 23.891 1 97.81 110 GLY B N 1
ATOM 3934 C CA . GLY B 1 110 ? -20.031 27.453 24 1 97.81 110 GLY B CA 1
ATOM 3935 C C . GLY B 1 110 ? -18.938 27.125 22.984 1 97.81 110 GLY B C 1
ATOM 3936 O O . GLY B 1 110 ? -17.828 27.656 23.078 1 97.81 110 GLY B O 1
ATOM 3937 N N . PHE B 1 111 ? -19.328 26.219 22.047 1 98.19 111 PHE B N 1
ATOM 3938 C CA . PHE B 1 111 ? -18.359 25.812 21.031 1 98.19 111 PHE B CA 1
ATOM 3939 C C . PHE B 1 111 ? -18.969 25.953 19.641 1 98.19 111 PHE B C 1
ATOM 3941 O O . PHE B 1 111 ? -20.188 25.969 19.484 1 98.19 111 PHE B O 1
ATOM 3948 N N . ILE B 1 112 ? -18.125 26.156 18.656 1 98.5 112 ILE B N 1
ATOM 3949 C CA . ILE B 1 112 ? -18.484 26 17.25 1 98.5 112 ILE B CA 1
ATOM 3950 C C . ILE B 1 112 ? -17.875 24.703 16.703 1 98.5 112 ILE B C 1
ATOM 3952 O O . ILE B 1 112 ? -16.656 24.5 16.781 1 98.5 112 ILE B O 1
ATOM 3956 N N . TYR B 1 113 ? -18.719 23.922 16.172 1 98.12 113 TYR B N 1
ATOM 3957 C CA . TYR B 1 113 ? -18.266 22.594 15.742 1 98.12 113 TYR B CA 1
ATOM 3958 C C . TYR B 1 113 ? -18.109 22.531 14.227 1 98.12 113 TYR B C 1
ATOM 3960 O O . TYR B 1 113 ? -18.891 23.141 13.492 1 98.12 113 TYR B O 1
ATOM 3968 N N . GLY B 1 114 ? -17.078 21.781 13.844 1 98.06 114 GLY B N 1
ATOM 3969 C CA . GLY B 1 114 ? -16.875 21.5 12.438 1 98.06 114 GLY B CA 1
ATOM 3970 C C . GLY B 1 114 ? -15.406 21.438 12.047 1 98.06 114 GLY B C 1
ATOM 3971 O O . GLY B 1 114 ? -14.555 22.016 12.727 1 98.06 114 GLY B O 1
ATOM 3972 N N . ARG B 1 115 ? -15.164 20.766 10.906 1 96.81 115 ARG B N 1
ATOM 3973 C CA . ARG B 1 115 ? -13.812 20.688 10.359 1 96.81 115 ARG B CA 1
ATOM 3974 C C . ARG B 1 115 ? -13.289 22.078 10.008 1 96.81 115 ARG B C 1
ATOM 3976 O O . ARG B 1 115 ? -13.93 22.812 9.25 1 96.81 115 ARG B O 1
ATOM 3983 N N . GLY B 1 116 ? -12.18 22.453 10.633 1 97.19 116 GLY B N 1
ATOM 3984 C CA . GLY B 1 116 ? -11.578 23.75 10.375 1 97.19 116 GLY B CA 1
ATOM 3985 C C . GLY B 1 116 ? -11.883 24.781 11.445 1 97.19 116 GLY B C 1
ATOM 3986 O O . GLY B 1 116 ? -11.25 25.828 11.508 1 97.19 116 GLY B O 1
ATOM 3987 N N . SER B 1 117 ? -12.797 24.469 12.312 1 98.25 117 SER B N 1
ATOM 3988 C CA . SER B 1 117 ? -13.125 25.422 13.367 1 98.25 117 SER B CA 1
ATOM 3989 C C . SER B 1 117 ? -11.898 25.75 14.211 1 98.25 117 SER B C 1
ATOM 3991 O O . SER B 1 117 ? -11.578 26.922 14.406 1 98.25 117 SER B O 1
ATOM 3993 N N . SER B 1 118 ? -11.211 24.734 14.562 1 97.25 118 SER B N 1
ATOM 3994 C CA . SER B 1 118 ? -9.992 24.906 15.344 1 97.25 118 SER B CA 1
ATOM 3995 C C . SER B 1 118 ? -8.789 25.125 14.438 1 97.25 118 SER B C 1
ATOM 3997 O O . SER B 1 118 ? -7.91 25.938 14.742 1 97.25 118 SER B O 1
ATOM 3999 N N . ASP B 1 119 ? -8.672 24.531 13.328 1 94.69 119 ASP B N 1
ATOM 4000 C CA . ASP B 1 119 ? -7.531 24.531 12.414 1 94.69 119 ASP B CA 1
ATOM 4001 C C . ASP B 1 119 ? -7.965 24.859 10.992 1 94.69 119 ASP B C 1
ATOM 4003 O O . ASP B 1 119 ? -8.258 23.969 10.195 1 94.69 119 ASP B O 1
ATOM 4007 N N . MET B 1 120 ? -8.156 26.062 10.688 1 96.38 120 MET B N 1
ATOM 4008 C CA . MET B 1 120 ? -7.93 27.141 11.641 1 96.38 120 MET B CA 1
ATOM 4009 C C . MET B 1 120 ? -8.805 28.344 11.312 1 96.38 120 MET B C 1
ATOM 4011 O O . MET B 1 120 ? -8.375 29.484 11.477 1 96.38 120 MET B O 1
ATOM 4015 N N . LYS B 1 121 ? -9.977 28.078 10.812 1 98.44 121 LYS B N 1
ATOM 4016 C CA . LYS B 1 121 ? -10.883 29.125 10.375 1 98.44 121 LYS B CA 1
ATOM 4017 C C . LYS B 1 121 ? -11.289 30.031 11.539 1 98.44 121 LYS B C 1
ATOM 4019 O O . LYS B 1 121 ? -11.578 31.203 11.352 1 98.44 121 LYS B O 1
ATOM 4024 N N . GLY B 1 122 ? -11.328 29.516 12.727 1 98.44 122 GLY B N 1
ATOM 4025 C CA . GLY B 1 122 ? -11.539 30.359 13.891 1 98.44 122 GLY B CA 1
ATOM 4026 C C . GLY B 1 122 ? -10.484 31.438 14.055 1 98.44 122 GLY B C 1
ATOM 4027 O O . GLY B 1 122 ? -10.805 32.594 14.328 1 98.44 122 GLY B O 1
ATOM 4028 N N . GLY B 1 123 ? -9.203 31.016 13.945 1 98.62 123 GLY B N 1
ATOM 4029 C CA . GLY B 1 123 ? -8.125 31.984 13.992 1 98.62 123 GLY B CA 1
ATOM 4030 C C . GLY B 1 123 ? -8.195 33.031 12.875 1 98.62 123 GLY B C 1
ATOM 4031 O O . GLY B 1 123 ? -7.984 34.219 13.109 1 98.62 123 GLY B O 1
ATOM 4032 N N . LEU B 1 124 ? -8.508 32.562 11.719 1 98.62 124 LEU B N 1
ATOM 4033 C CA . LEU B 1 124 ? -8.656 33.469 10.57 1 98.62 124 LEU B CA 1
ATOM 4034 C C . LEU B 1 124 ? -9.781 34.469 10.812 1 98.62 124 LEU B C 1
ATOM 4036 O O . LEU B 1 124 ? -9.594 35.688 10.602 1 98.62 124 LEU B O 1
ATOM 4040 N N . ALA B 1 125 ? -10.906 34.031 11.258 1 98.69 125 ALA B N 1
ATOM 4041 C CA . ALA B 1 125 ? -12.062 34.875 11.539 1 98.69 125 ALA B CA 1
ATOM 4042 C C . ALA B 1 125 ? -11.727 35.906 12.602 1 98.69 125 ALA B C 1
ATOM 4044 O O . ALA B 1 125 ? -12.148 37.062 12.508 1 98.69 125 ALA B O 1
ATOM 4045 N N . SER B 1 126 ? -11.016 35.5 13.609 1 98.44 126 SER B N 1
ATOM 4046 C CA . SER B 1 126 ? -10.625 36.406 14.68 1 98.44 126 SER B CA 1
ATOM 4047 C C . SER B 1 126 ? -9.805 37.562 14.133 1 98.44 126 SER B C 1
ATOM 4049 O O . SER B 1 126 ? -10.016 38.719 14.523 1 98.44 126 SER B O 1
ATOM 4051 N N . ALA B 1 127 ? -8.883 37.281 13.297 1 98.56 127 ALA B N 1
ATOM 4052 C CA . ALA B 1 127 ? -8.07 38.312 12.68 1 98.56 127 ALA B CA 1
ATOM 4053 C C . ALA B 1 127 ? -8.922 39.219 11.797 1 98.56 127 ALA B C 1
ATOM 4055 O O . ALA B 1 127 ? -8.742 40.438 11.789 1 98.56 127 ALA B O 1
ATOM 4056 N N . MET B 1 128 ? -9.82 38.625 11.055 1 98.56 128 MET B N 1
ATOM 4057 C CA . MET B 1 128 ? -10.711 39.375 10.18 1 98.56 128 MET B CA 1
ATOM 4058 C C . MET B 1 128 ? -11.523 40.406 10.969 1 98.56 128 MET B C 1
ATOM 4060 O O . MET B 1 128 ? -11.586 41.594 10.602 1 98.56 128 MET B O 1
ATOM 4064 N N . VAL B 1 129 ? -12.094 39.969 12 1 97.88 129 VAL B N 1
ATOM 4065 C CA . VAL B 1 129 ? -12.977 40.812 12.797 1 97.88 129 VAL B CA 1
ATOM 4066 C C . VAL B 1 129 ? -12.156 41.906 13.477 1 97.88 129 VAL B C 1
ATOM 4068 O O . VAL B 1 129 ? -12.602 43.062 13.562 1 97.88 129 VAL B O 1
ATOM 4071 N N . ALA B 1 130 ? -10.961 41.531 13.984 1 97 130 ALA B N 1
ATOM 4072 C CA . ALA B 1 130 ? -10.086 42.562 14.586 1 97 130 ALA B CA 1
ATOM 4073 C C . ALA B 1 130 ? -9.758 43.656 13.594 1 97 130 ALA B C 1
ATOM 4075 O O . ALA B 1 130 ? -9.836 44.844 13.93 1 97 130 ALA B O 1
ATOM 4076 N N . MET B 1 131 ? -9.43 43.312 12.398 1 97.31 131 MET B N 1
ATOM 4077 C CA . MET B 1 131 ? -9.102 44.281 11.352 1 97.31 131 MET B CA 1
ATOM 4078 C C . MET B 1 131 ? -10.305 45.156 11.023 1 97.31 131 MET B C 1
ATOM 4080 O O . MET B 1 131 ? -10.18 46.375 10.914 1 97.31 131 MET B O 1
ATOM 4084 N N . SER B 1 132 ? -11.422 44.5 10.82 1 96.75 132 SER B N 1
ATOM 4085 C CA . SER B 1 132 ? -12.633 45.219 10.484 1 96.75 132 SER B CA 1
ATOM 4086 C C . SER B 1 132 ? -12.977 46.25 11.555 1 96.75 132 SER B C 1
ATOM 4088 O O . SER B 1 132 ? -13.406 47.375 11.25 1 96.75 132 SER B O 1
ATOM 4090 N N . ASN B 1 133 ? -12.844 45.844 12.781 1 95.12 133 ASN B N 1
ATOM 4091 C CA . ASN B 1 133 ? -13.125 46.75 13.891 1 95.12 133 ASN B CA 1
ATOM 4092 C C . ASN B 1 133 ? -12.258 48 13.828 1 95.12 133 ASN B C 1
ATOM 4094 O O . ASN B 1 133 ? -12.742 49.094 14.062 1 95.12 133 ASN B O 1
ATOM 4098 N N . ILE B 1 134 ? -10.992 47.844 13.539 1 94.81 134 ILE B N 1
ATOM 4099 C CA . ILE B 1 134 ? -10.055 48.938 13.469 1 94.81 134 ILE B CA 1
ATOM 4100 C C . ILE B 1 134 ? -10.547 49.969 12.445 1 94.81 134 ILE B C 1
ATOM 4102 O O . ILE B 1 134 ? -10.586 51.156 12.719 1 94.81 134 ILE B O 1
ATOM 4106 N N . VAL B 1 135 ? -10.977 49.531 11.297 1 95.25 135 VAL B N 1
ATOM 4107 C CA . VAL B 1 135 ? -11.438 50.406 10.227 1 95.25 135 VAL B CA 1
ATOM 4108 C C . VAL B 1 135 ? -12.773 51.031 10.609 1 95.25 135 VAL B C 1
ATOM 4110 O O . VAL B 1 135 ? -12.984 52.219 10.422 1 95.25 135 VAL B O 1
ATOM 4113 N N . LYS B 1 136 ? -13.664 50.25 11.156 1 92.88 136 LYS B N 1
ATOM 4114 C CA . LYS B 1 136 ? -14.984 50.75 11.547 1 92.88 136 LYS B CA 1
ATOM 4115 C C . LYS B 1 136 ? -14.875 51.844 12.578 1 92.88 136 LYS B C 1
ATOM 4117 O O . LYS B 1 136 ? -15.68 52.781 12.578 1 92.88 136 LYS B O 1
ATOM 4122 N N . LYS B 1 137 ? -13.914 51.781 13.422 1 91.81 137 LYS B N 1
ATOM 4123 C CA . LYS B 1 137 ? -13.758 52.75 14.5 1 91.81 137 LYS B CA 1
ATOM 4124 C C . LYS B 1 137 ? -12.906 53.938 14.055 1 91.81 137 LYS B C 1
ATOM 4126 O O . LYS B 1 137 ? -12.75 54.906 14.797 1 91.81 137 LYS B O 1
ATOM 4131 N N . GLY B 1 138 ? -12.289 53.844 12.922 1 91.06 138 GLY B N 1
ATOM 4132 C CA . GLY B 1 138 ? -11.492 54.938 12.375 1 91.06 138 GLY B CA 1
ATOM 4133 C C . GLY B 1 138 ? -10.133 55.094 13.039 1 91.06 138 GLY B C 1
ATOM 4134 O O . GLY B 1 138 ? -9.562 56.156 13.078 1 91.06 138 GLY B O 1
ATOM 4135 N N . VAL B 1 139 ? -9.664 54 13.57 1 91.25 139 VAL B N 1
ATOM 4136 C CA . VAL B 1 139 ? -8.359 54.031 14.227 1 91.25 139 VAL B CA 1
ATOM 4137 C C . VAL B 1 139 ? -7.262 53.75 13.195 1 91.25 139 VAL B C 1
ATOM 4139 O O . VAL B 1 139 ? -7.395 52.875 12.359 1 91.25 139 VAL B O 1
ATOM 4142 N N . MET B 1 140 ? -6.238 54.531 13.25 1 92.19 140 MET B N 1
ATOM 4143 C CA . MET B 1 140 ? -5.082 54.281 12.391 1 92.19 140 MET B CA 1
ATOM 4144 C C . MET B 1 140 ? -3.998 53.531 13.141 1 92.19 140 MET B C 1
ATOM 4146 O O . MET B 1 140 ? -3.467 54 14.141 1 92.19 140 MET B O 1
ATOM 4150 N N . PRO B 1 141 ? -3.646 52.375 12.672 1 95.25 141 PRO B N 1
ATOM 4151 C CA . PRO B 1 141 ? -2.59 51.656 13.352 1 95.25 141 PRO B CA 1
ATOM 4152 C C . PRO B 1 141 ? -1.21 52.281 13.172 1 95.25 141 PRO B C 1
ATOM 4154 O O . PRO B 1 141 ? -1.008 53.062 12.258 1 95.25 141 PRO B O 1
ATOM 4157 N N . PRO B 1 142 ? -0.295 51.969 14.117 1 94.25 142 PRO B N 1
ATOM 4158 C CA . PRO B 1 142 ? 1.051 52.531 14 1 94.25 142 PRO B CA 1
ATOM 4159 C C . PRO B 1 142 ? 1.768 52.062 12.727 1 94.25 142 PRO B C 1
ATOM 4161 O O . PRO B 1 142 ? 2.5 52.844 12.117 1 94.25 142 PRO B O 1
ATOM 4164 N N . ASN B 1 143 ? 1.577 50.844 12.32 1 94.88 143 ASN B N 1
ATOM 4165 C CA . ASN B 1 143 ? 2.17 50.25 11.141 1 94.88 143 ASN B CA 1
ATOM 4166 C C . ASN B 1 143 ? 1.104 49.656 10.203 1 94.88 143 ASN B C 1
ATOM 4168 O O . ASN B 1 143 ? -0.047 49.5 10.609 1 94.88 143 ASN B O 1
ATOM 4172 N N . ASP B 1 144 ? 1.573 49.406 8.969 1 97 144 ASP B N 1
ATOM 4173 C CA . ASP B 1 144 ? 0.665 48.656 8.102 1 97 144 ASP B CA 1
ATOM 4174 C C . ASP B 1 144 ? 0.304 47.312 8.711 1 97 144 ASP B C 1
ATOM 4176 O O . ASP B 1 144 ? 1.132 46.688 9.375 1 97 144 ASP B O 1
ATOM 4180 N N . ILE B 1 145 ? -0.921 46.938 8.516 1 98 145 ILE B N 1
ATOM 4181 C CA . ILE B 1 145 ? -1.392 45.625 8.953 1 98 145 ILE B CA 1
ATOM 4182 C C . ILE B 1 145 ? -1.786 44.781 7.734 1 98 145 ILE B C 1
ATOM 4184 O O . ILE B 1 145 ? -2.529 45.25 6.867 1 98 145 ILE B O 1
ATOM 4188 N N . TYR B 1 146 ? -1.252 43.594 7.684 1 98.31 146 TYR B N 1
ATOM 4189 C CA . TYR B 1 146 ? -1.651 42.688 6.629 1 98.31 146 TYR B CA 1
ATOM 4190 C C . TYR B 1 146 ? -2.34 41.438 7.215 1 98.31 146 TYR B C 1
ATOM 4192 O O . TYR B 1 146 ? -1.979 40.969 8.297 1 98.31 146 TYR B O 1
ATOM 4200 N N . LEU B 1 147 ? -3.359 40.969 6.562 1 98.81 147 LEU B N 1
ATOM 4201 C CA . LEU B 1 147 ? -3.859 39.594 6.727 1 98.81 147 LEU B CA 1
ATOM 4202 C C . LEU B 1 147 ? -3.643 38.781 5.461 1 98.81 147 LEU B C 1
ATOM 4204 O O . LEU B 1 147 ? -4.109 39.156 4.383 1 98.81 147 LEU B O 1
ATOM 4208 N N . ILE B 1 148 ? -2.902 37.719 5.617 1 98.81 148 ILE B N 1
ATOM 4209 C CA . ILE B 1 148 ? -2.584 36.844 4.504 1 98.81 148 ILE B CA 1
ATOM 4210 C C . ILE B 1 148 ? -3.336 35.531 4.664 1 98.81 148 ILE B C 1
ATOM 4212 O O . ILE B 1 148 ? -2.951 34.688 5.473 1 98.81 148 ILE B O 1
ATOM 4216 N N . ALA B 1 149 ? -4.391 35.312 3.902 1 98.81 149 ALA B N 1
ATOM 4217 C CA . ALA B 1 149 ? -5.137 34.062 3.881 1 98.81 149 ALA B CA 1
ATOM 4218 C C . ALA B 1 149 ? -4.672 33.156 2.736 1 98.81 149 ALA B C 1
ATOM 4220 O O . ALA B 1 149 ? -4.766 33.531 1.566 1 98.81 149 ALA B O 1
ATOM 4221 N N . THR B 1 150 ? -4.176 31.969 3.064 1 98.69 150 THR B N 1
ATOM 4222 C CA . THR B 1 150 ? -3.48 31.156 2.064 1 98.69 150 THR B CA 1
ATOM 4223 C C . THR B 1 150 ? -4.277 29.906 1.725 1 98.69 150 THR B C 1
ATOM 4225 O O . THR B 1 150 ? -5.133 29.484 2.502 1 98.69 150 THR B O 1
ATOM 4228 N N . VAL B 1 151 ? -4.004 29.375 0.534 1 98.06 151 VAL B N 1
ATOM 4229 C CA . VAL B 1 151 ? -4.492 28.062 0.132 1 98.06 151 VAL B CA 1
ATOM 4230 C C . VAL B 1 151 ? -3.398 27.016 0.343 1 98.06 151 VAL B C 1
ATOM 4232 O O . VAL B 1 151 ? -2.219 27.359 0.445 1 98.06 151 VAL B O 1
ATOM 4235 N N . ASP B 1 152 ? -3.75 25.812 0.576 1 96.12 152 ASP B N 1
ATOM 4236 C CA . ASP B 1 152 ? -2.941 24.609 0.43 1 96.12 152 ASP B CA 1
ATOM 4237 C C . ASP B 1 152 ? -1.95 24.469 1.582 1 96.12 152 ASP B C 1
ATOM 4239 O O . ASP B 1 152 ? -0.881 23.875 1.42 1 96.12 152 ASP B O 1
ATOM 4243 N N . GLU B 1 153 ? -2.248 25.062 2.693 1 93.75 153 GLU B N 1
ATOM 4244 C CA . GLU B 1 153 ? -1.367 24.875 3.842 1 93.75 153 GLU B CA 1
ATOM 4245 C C . GLU B 1 153 ? -1.335 23.406 4.281 1 93.75 153 GLU B C 1
ATOM 4247 O O . GLU B 1 153 ? -0.278 22.891 4.641 1 93.75 153 GLU B O 1
ATOM 4252 N N . GLU B 1 154 ? -2.326 22.672 4.211 1 88.69 154 GLU B N 1
ATOM 4253 C CA . GLU B 1 154 ? -2.48 21.328 4.738 1 88.69 154 GLU B CA 1
ATOM 4254 C C . GLU B 1 154 ? -1.779 20.297 3.848 1 88.69 154 GLU B C 1
ATOM 4256 O O . GLU B 1 154 ? -1.745 19.109 4.168 1 88.69 154 GLU B O 1
ATOM 4261 N N . ASP B 1 155 ? -1.323 20.75 2.725 1 89.06 155 ASP B N 1
ATOM 4262 C CA . ASP B 1 155 ? -0.643 19.844 1.811 1 89.06 155 ASP B CA 1
ATOM 4263 C C . ASP B 1 155 ? 0.733 20.391 1.423 1 89.06 155 ASP B C 1
ATOM 4265 O O . ASP B 1 155 ? 1.69 20.266 2.191 1 89.06 155 ASP B O 1
ATOM 4269 N N . SER B 1 156 ? 0.85 21.234 0.41 1 88.56 156 SER B N 1
ATOM 4270 C CA . SER B 1 156 ? 2.158 21.578 -0.135 1 88.56 156 SER B CA 1
ATOM 4271 C C . SER B 1 156 ? 2.502 23.047 0.139 1 88.56 156 SER B C 1
ATOM 4273 O O . SER B 1 156 ? 3.549 23.531 -0.289 1 88.56 156 SER B O 1
ATOM 4275 N N . MET B 1 157 ? 1.67 23.75 0.807 1 94.06 157 MET B N 1
ATOM 4276 C CA . MET B 1 157 ? 1.88 25.156 1.146 1 94.06 157 MET B CA 1
ATOM 4277 C C . MET B 1 157 ? 2.109 25.984 -0.11 1 94.06 157 MET B C 1
ATOM 4279 O O . MET B 1 157 ? 2.959 26.875 -0.12 1 94.06 157 MET B O 1
ATOM 4283 N N . LYS B 1 158 ? 1.386 25.656 -1.164 1 95.25 158 LYS B N 1
ATOM 4284 C CA . LYS B 1 158 ? 1.535 26.359 -2.436 1 95.25 158 LYS B CA 1
ATOM 4285 C C . LYS B 1 158 ? 1.181 27.828 -2.293 1 95.25 158 LYS B C 1
ATOM 4287 O O . LYS B 1 158 ? 1.768 28.688 -2.963 1 95.25 158 LYS B O 1
ATOM 4292 N N . GLY B 1 159 ? 0.247 28.141 -1.45 1 97.56 159 GLY B N 1
ATOM 4293 C CA . GLY B 1 159 ? -0.179 29.516 -1.263 1 97.56 159 GLY B CA 1
ATOM 4294 C C . GLY B 1 159 ? 0.923 30.406 -0.735 1 97.56 159 GLY B C 1
ATOM 4295 O O . GLY B 1 159 ? 1.256 31.422 -1.356 1 97.56 159 GLY B O 1
ATOM 4296 N N . SER B 1 160 ? 1.494 30 0.42 1 96.81 160 SER B N 1
ATOM 4297 C CA . SER B 1 160 ? 2.561 30.797 1.011 1 96.81 160 SER B CA 1
ATOM 4298 C C . SER B 1 160 ? 3.787 30.844 0.106 1 96.81 160 SER B C 1
ATOM 4300 O O . SER B 1 160 ? 4.422 31.891 -0.037 1 96.81 160 SER B O 1
ATOM 4302 N N . LYS B 1 161 ? 4.074 29.75 -0.522 1 94.94 161 LYS B N 1
ATOM 4303 C CA . LYS B 1 161 ? 5.215 29.703 -1.435 1 94.94 161 LYS B CA 1
ATOM 4304 C C . LYS B 1 161 ? 5.027 30.656 -2.6 1 94.94 161 LYS B C 1
ATOM 4306 O O . LYS B 1 161 ? 5.984 31.297 -3.049 1 94.94 161 LYS B O 1
ATOM 4311 N N . ALA B 1 162 ? 3.828 30.797 -3.088 1 96.62 162 ALA B N 1
ATOM 4312 C CA . ALA B 1 162 ? 3.529 31.656 -4.23 1 96.62 162 ALA B CA 1
ATOM 4313 C C . ALA B 1 162 ? 3.715 33.125 -3.879 1 96.62 162 ALA B C 1
ATOM 4315 O O . ALA B 1 162 ? 3.893 33.969 -4.766 1 96.62 162 ALA B O 1
ATOM 4316 N N . LEU B 1 163 ? 3.73 33.469 -2.633 1 97.06 163 LEU B N 1
ATOM 4317 C CA . LEU B 1 163 ? 3.779 34.875 -2.205 1 97.06 163 LEU B CA 1
ATOM 4318 C C . LEU B 1 163 ? 5.207 35.281 -1.872 1 97.06 163 LEU B C 1
ATOM 4320 O O . LEU B 1 163 ? 5.469 36.469 -1.61 1 97.06 163 LEU B O 1
ATOM 4324 N N . LEU B 1 164 ? 6.156 34.438 -1.907 1 94.69 164 LEU B N 1
ATOM 4325 C CA . LEU B 1 164 ? 7.496 34.656 -1.375 1 94.69 164 LEU B CA 1
ATOM 4326 C C . LEU B 1 164 ? 8.172 35.812 -2.096 1 94.69 164 LEU B C 1
ATOM 4328 O O . LEU B 1 164 ? 9.047 36.5 -1.529 1 94.69 164 LEU B O 1
ATOM 4332 N N . ASN B 1 165 ? 7.773 36.125 -3.309 1 93.5 165 ASN B N 1
ATOM 4333 C CA . ASN B 1 165 ? 8.438 37.188 -4.074 1 93.5 165 ASN B CA 1
ATOM 4334 C C . ASN B 1 165 ? 7.648 38.5 -4.023 1 93.5 165 ASN B C 1
ATOM 4336 O O . ASN B 1 165 ? 8.039 39.469 -4.645 1 93.5 165 ASN B O 1
ATOM 4340 N N . GLU B 1 166 ? 6.621 38.5 -3.326 1 94.94 166 GLU B N 1
ATOM 4341 C CA . GLU B 1 166 ? 5.816 39.719 -3.252 1 94.94 166 GLU B CA 1
ATOM 4342 C C . GLU B 1 166 ? 6.484 40.781 -2.381 1 94.94 166 GLU B C 1
ATOM 4344 O O . GLU B 1 166 ? 7.031 40.469 -1.32 1 94.94 166 GLU B O 1
ATOM 4349 N N . HIS B 1 167 ? 6.387 42 -2.699 1 93.12 167 HIS B N 1
ATOM 4350 C CA . HIS B 1 167 ? 7.133 43.094 -2.1 1 93.12 167 HIS B CA 1
ATOM 4351 C C . HIS B 1 167 ? 6.621 43.406 -0.698 1 93.12 167 HIS B C 1
ATOM 4353 O O . HIS B 1 167 ? 7.387 43.844 0.161 1 93.12 167 HIS B O 1
ATOM 4359 N N . PHE B 1 168 ? 5.359 43.25 -0.458 1 93.62 168 PHE B N 1
ATOM 4360 C CA . PHE B 1 168 ? 4.805 43.625 0.835 1 93.62 168 PHE B CA 1
ATOM 4361 C C . PHE B 1 168 ? 5.41 42.781 1.954 1 93.62 168 PHE B C 1
ATOM 4363 O O . PHE B 1 168 ? 5.422 43.219 3.113 1 93.62 168 PHE B O 1
ATOM 4370 N N . LEU B 1 169 ? 5.969 41.656 1.634 1 94.75 169 LEU B N 1
ATOM 4371 C CA . LEU B 1 169 ? 6.559 40.781 2.637 1 94.75 169 LEU B CA 1
ATOM 4372 C C . LEU B 1 169 ? 7.82 41.406 3.23 1 94.75 169 LEU B C 1
ATOM 4374 O O . LEU B 1 169 ? 8.195 41.094 4.363 1 94.75 169 LEU B O 1
ATOM 4378 N N . SER B 1 170 ? 8.461 42.25 2.48 1 93.5 170 SER B N 1
ATOM 4379 C CA . SER B 1 170 ? 9.727 42.844 2.904 1 93.5 170 SER B CA 1
ATOM 4380 C C . SER B 1 170 ? 9.516 43.844 4.031 1 93.5 170 SER B C 1
ATOM 4382 O O . SER B 1 170 ? 10.461 44.188 4.746 1 93.5 170 SER B O 1
ATOM 4384 N N . THR B 1 171 ? 8.289 44.25 4.207 1 94.5 171 THR B N 1
ATOM 4385 C CA . THR B 1 171 ? 8.031 45.281 5.227 1 94.5 171 THR B CA 1
ATOM 4386 C C . THR B 1 171 ? 7.562 44.625 6.527 1 94.5 171 THR B C 1
ATOM 4388 O O . THR B 1 171 ? 7.422 45.312 7.547 1 94.5 171 THR B O 1
ATOM 4391 N N . ILE B 1 172 ? 7.348 43.344 6.512 1 95.38 172 ILE B N 1
ATOM 4392 C CA . ILE B 1 172 ? 6.785 42.656 7.668 1 95.38 172 ILE B CA 1
ATOM 4393 C C . ILE B 1 172 ? 7.871 42.438 8.719 1 95.38 172 ILE B C 1
ATOM 4395 O O . ILE B 1 172 ? 8.883 41.781 8.453 1 95.38 172 ILE B O 1
ATOM 4399 N N . GLU B 1 173 ? 7.633 42.938 9.836 1 93 173 GLU B N 1
ATOM 4400 C CA . GLU B 1 173 ? 8.57 42.781 10.945 1 93 173 GLU B CA 1
ATOM 4401 C C . GLU B 1 173 ? 8.156 41.625 11.836 1 93 173 GLU B C 1
ATOM 4403 O O . GLU B 1 173 ? 9 40.969 12.453 1 93 173 GLU B O 1
ATOM 4408 N N . LEU B 1 174 ? 6.848 41.438 11.945 1 94.69 174 LEU B N 1
ATOM 4409 C CA . LEU B 1 174 ? 6.289 40.344 12.75 1 94.69 174 LEU B CA 1
ATOM 4410 C C . LEU B 1 174 ? 5.172 39.625 12 1 94.69 174 LEU B C 1
ATOM 4412 O O . LEU B 1 174 ? 4.27 40.281 11.461 1 94.69 174 LEU B O 1
ATOM 4416 N N . LEU B 1 175 ? 5.332 38.375 11.938 1 96.88 175 LEU B N 1
ATOM 4417 C CA . LEU B 1 175 ? 4.273 37.5 11.414 1 96.88 175 LEU B CA 1
ATOM 4418 C C . LEU B 1 175 ? 3.596 36.75 12.547 1 96.88 175 LEU B C 1
ATOM 4420 O O . LEU B 1 175 ? 4.262 36.031 13.312 1 96.88 175 LEU B O 1
ATOM 4424 N N . VAL B 1 176 ? 2.326 36.906 12.68 1 98 176 VAL B N 1
ATOM 4425 C CA . VAL B 1 176 ? 1.517 36.156 13.617 1 98 176 VAL B CA 1
ATOM 4426 C C . VAL B 1 176 ? 0.738 35.062 12.867 1 98 176 VAL B C 1
ATOM 4428 O O . VAL B 1 176 ? -0.151 35.375 12.07 1 98 176 VAL B O 1
ATOM 4431 N N . VAL B 1 177 ? 1.088 33.844 13.109 1 98.44 177 VAL B N 1
ATOM 4432 C CA . VAL B 1 177 ? 0.358 32.719 12.516 1 98.44 177 VAL B CA 1
ATOM 4433 C C . VAL B 1 177 ? -0.808 32.344 13.422 1 98.44 177 VAL B C 1
ATOM 4435 O O . VAL B 1 177 ? -0.607 32 14.594 1 98.44 177 VAL B O 1
ATOM 4438 N N . CYS B 1 178 ? -1.992 32.25 12.906 1 98.56 178 CYS B N 1
ATOM 4439 C CA . CYS B 1 178 ? -3.203 32.156 13.719 1 98.56 178 CYS B CA 1
ATOM 4440 C C . CYS B 1 178 ? -3.6 30.719 13.961 1 98.56 178 CYS B C 1
ATOM 4442 O O . CYS B 1 178 ? -4.781 30.422 14.125 1 98.56 178 CYS B O 1
ATOM 4444 N N . GLU B 1 179 ? -2.672 29.859 13.953 1 97.69 179 GLU B N 1
ATOM 4445 C CA . GLU B 1 179 ? -2.879 28.438 14.164 1 97.69 179 GLU B CA 1
ATOM 4446 C C . GLU B 1 179 ? -3.391 28.141 15.57 1 97.69 179 GLU B C 1
ATOM 4448 O O . GLU B 1 179 ? -3.24 28.969 16.469 1 97.69 179 GLU B O 1
ATOM 4453 N N . PRO B 1 180 ? -3.969 26.969 15.727 1 96.81 180 PRO B N 1
ATOM 4454 C CA . PRO B 1 180 ? -4.539 26.656 17.031 1 96.81 180 PRO B CA 1
ATOM 4455 C C . PRO B 1 180 ? -3.469 26.344 18.094 1 96.81 180 PRO B C 1
ATOM 4457 O O . PRO B 1 180 ? -2.773 25.328 17.984 1 96.81 180 PRO B O 1
ATOM 4460 N N . THR B 1 181 ? -3.422 27.203 19.094 1 97.12 181 THR B N 1
ATOM 4461 C CA . THR B 1 181 ? -2.469 27.031 20.188 1 97.12 181 THR B CA 1
ATOM 4462 C C . THR B 1 181 ? -3.158 27.203 21.547 1 97.12 181 THR B C 1
ATOM 4464 O O . THR B 1 181 ? -2.494 27.312 22.578 1 97.12 181 THR B O 1
ATOM 4467 N N . GLY B 1 182 ? -4.473 27.344 21.531 1 96.62 182 GLY B N 1
ATOM 4468 C CA . GLY B 1 182 ? -5.176 27.641 22.766 1 96.62 182 GLY B CA 1
ATOM 4469 C C . GLY B 1 182 ? -4.785 28.984 23.359 1 96.62 182 GLY B C 1
ATOM 4470 O O . GLY B 1 182 ? -4.82 29.156 24.578 1 96.62 182 GLY B O 1
ATOM 4471 N N . LEU B 1 183 ? -4.219 29.828 22.594 1 97.56 183 LEU B N 1
ATOM 4472 C CA . LEU B 1 183 ? -3.771 31.172 22.922 1 97.56 183 LEU B CA 1
ATOM 4473 C C . LEU B 1 183 ? -2.467 31.141 23.703 1 97.56 183 LEU B C 1
ATOM 4475 O O . LEU B 1 183 ? -2.092 32.125 24.344 1 97.56 183 LEU B O 1
ATOM 4479 N N . GLU B 1 184 ? -1.824 30.016 23.688 1 96.94 184 GLU B N 1
ATOM 4480 C CA . GLU B 1 184 ? -0.429 29.984 24.109 1 96.94 184 GLU B CA 1
ATOM 4481 C C . GLU B 1 184 ? 0.5 30.453 23 1 96.94 184 GLU B C 1
ATOM 4483 O O . GLU B 1 184 ? 0.295 30.094 21.828 1 96.94 184 GLU B O 1
ATOM 4488 N N . ILE B 1 185 ? 1.461 31.234 23.375 1 96.5 185 ILE B N 1
ATOM 4489 C CA . ILE B 1 185 ? 2.33 31.797 22.344 1 96.5 185 ILE B CA 1
ATOM 4490 C C . ILE B 1 185 ? 3.426 30.797 21.984 1 96.5 185 ILE B C 1
ATOM 4492 O O . ILE B 1 185 ? 4.23 30.422 22.844 1 96.5 185 ILE B O 1
ATOM 4496 N N . CYS B 1 186 ? 3.465 30.422 20.781 1 96.88 186 CYS B N 1
ATOM 4497 C CA . CYS B 1 186 ? 4.574 29.609 20.312 1 96.88 186 CYS B CA 1
ATOM 4498 C C . CYS B 1 186 ? 5.711 30.484 19.781 1 96.88 186 CYS B C 1
ATOM 4500 O O . CYS B 1 186 ? 5.535 31.234 18.828 1 96.88 186 CYS B O 1
ATOM 4502 N N . THR B 1 187 ? 6.848 30.328 20.422 1 95.94 187 THR B N 1
ATOM 4503 C CA . THR B 1 187 ? 8.031 31.094 20.031 1 95.94 187 THR B CA 1
ATOM 4504 C C . THR B 1 187 ? 9 30.234 19.234 1 95.94 187 THR B C 1
ATOM 4506 O O . THR B 1 187 ? 10.109 30.672 18.922 1 95.94 187 THR B O 1
ATOM 4509 N N . ALA B 1 188 ? 8.594 29.047 18.984 1 95.81 188 ALA B N 1
ATOM 4510 C CA . ALA B 1 188 ? 9.359 28.109 18.172 1 95.81 188 ALA B CA 1
ATOM 4511 C C . ALA B 1 188 ? 8.43 27.141 17.438 1 95.81 188 ALA B C 1
ATOM 4513 O O . ALA B 1 188 ? 7.285 26.938 17.844 1 95.81 188 ALA B O 1
ATOM 4514 N N . GLY B 1 189 ? 8.93 26.625 16.359 1 95.38 189 GLY B N 1
ATOM 4515 C CA . GLY B 1 189 ? 8.234 25.594 15.586 1 95.38 189 GLY B CA 1
ATOM 4516 C C . GLY B 1 189 ? 9.141 24.469 15.148 1 95.38 189 GLY B C 1
ATOM 4517 O O . GLY B 1 189 ? 10.297 24.688 14.781 1 95.38 189 GLY B O 1
ATOM 4518 N N . LYS B 1 190 ? 8.57 23.297 15.234 1 94.81 190 LYS B N 1
ATOM 4519 C CA . LYS B 1 190 ? 9.32 22.125 14.773 1 94.81 190 LYS B CA 1
ATOM 4520 C C . LYS B 1 190 ? 9.438 22.12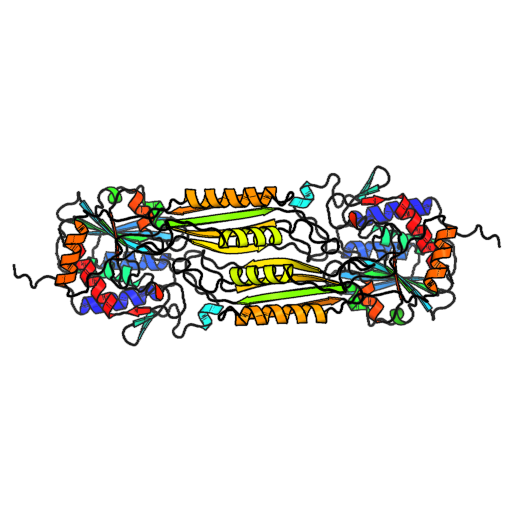5 13.25 1 94.81 190 LYS B C 1
ATOM 4522 O O . LYS B 1 190 ? 8.602 22.703 12.555 1 94.81 190 LYS B O 1
ATOM 4527 N N . GLY B 1 191 ? 10.539 21.484 12.805 1 94 191 GLY B N 1
ATOM 4528 C CA . GLY B 1 191 ? 10.68 21.219 11.375 1 94 191 GLY B CA 1
ATOM 4529 C C . GLY B 1 191 ? 9.977 19.953 10.93 1 94 191 GLY B C 1
ATOM 4530 O O . GLY B 1 191 ? 9.477 19.188 11.758 1 94 191 GLY B O 1
ATOM 4531 N N . ARG B 1 192 ? 9.914 19.766 9.609 1 93.81 192 ARG B N 1
ATOM 4532 C CA . ARG B 1 192 ? 9.32 18.578 9 1 93.81 192 ARG B CA 1
ATOM 4533 C C . ARG B 1 192 ? 10 18.234 7.676 1 93.81 192 ARG B C 1
ATOM 4535 O O . ARG B 1 192 ? 10.367 19.125 6.91 1 93.81 192 ARG B O 1
ATOM 4542 N N . THR B 1 193 ? 10.211 17.031 7.496 1 94.62 193 THR B N 1
ATOM 4543 C CA . THR B 1 193 ? 10.641 16.547 6.191 1 94.62 193 THR B CA 1
ATOM 4544 C C . THR B 1 193 ? 10.07 15.156 5.914 1 94.62 193 THR B C 1
ATOM 4546 O O . THR B 1 193 ? 9.773 14.406 6.848 1 94.62 193 THR B O 1
ATOM 4549 N N . TYR B 1 194 ? 9.82 14.914 4.648 1 94.31 194 TYR B N 1
ATOM 4550 C CA . TYR B 1 194 ? 9.328 13.586 4.297 1 94.31 194 TYR B CA 1
ATOM 4551 C C . TYR B 1 194 ? 9.805 13.18 2.91 1 94.31 194 TYR B C 1
ATOM 4553 O O . TYR B 1 194 ? 10.141 14.031 2.084 1 94.31 194 TYR B O 1
ATOM 4561 N N . ALA B 1 195 ? 9.891 11.93 2.703 1 96.94 195 ALA B N 1
ATOM 4562 C CA . ALA B 1 195 ? 10.453 11.359 1.48 1 96.94 195 ALA B CA 1
ATOM 4563 C C . ALA B 1 195 ? 9.82 10.008 1.17 1 96.94 195 ALA B C 1
ATOM 4565 O O . ALA B 1 195 ? 9.25 9.367 2.051 1 96.94 195 ALA B O 1
ATOM 4566 N N . ASN B 1 196 ? 9.875 9.672 -0.106 1 97.44 196 ASN B N 1
ATOM 4567 C CA . ASN B 1 196 ? 9.609 8.297 -0.532 1 97.44 196 ASN B CA 1
ATOM 4568 C C . ASN B 1 196 ? 10.891 7.465 -0.553 1 97.44 196 ASN B C 1
ATOM 4570 O O . ASN B 1 196 ? 11.891 7.871 -1.144 1 97.44 196 ASN B O 1
ATOM 4574 N N . ILE B 1 197 ? 10.898 6.383 0.137 1 98.56 197 ILE B N 1
ATOM 4575 C CA . ILE B 1 197 ? 11.938 5.367 -0.019 1 98.56 197 ILE B CA 1
ATOM 4576 C C . ILE B 1 197 ? 11.461 4.293 -0.994 1 98.56 197 ILE B C 1
ATOM 4578 O O . ILE B 1 197 ? 10.555 3.516 -0.68 1 98.56 197 ILE B O 1
ATOM 4582 N N . CYS B 1 198 ? 12.023 4.266 -2.137 1 98 198 CYS B N 1
ATOM 4583 C CA . CYS B 1 198 ? 11.672 3.297 -3.168 1 98 198 CYS B CA 1
ATOM 4584 C C . CYS B 1 198 ? 12.578 2.07 -3.096 1 98 198 CYS B C 1
ATOM 4586 O O . CYS B 1 198 ? 13.773 2.162 -3.363 1 98 198 CYS B O 1
ATOM 4588 N N . ILE B 1 199 ? 12 0.957 -2.801 1 97.38 199 ILE B N 1
ATOM 4589 C CA . ILE B 1 199 ? 12.734 -0.285 -2.594 1 97.38 199 ILE B CA 1
ATOM 4590 C C . ILE B 1 199 ? 12.5 -1.226 -3.773 1 97.38 199 ILE B C 1
ATOM 4592 O O . ILE B 1 199 ? 11.375 -1.358 -4.258 1 97.38 199 ILE B O 1
ATOM 4596 N N . THR B 1 200 ? 13.555 -1.814 -4.246 1 92.94 200 THR B N 1
ATOM 4597 C CA . THR B 1 200 ? 13.469 -2.764 -5.348 1 92.94 200 THR B CA 1
ATOM 4598 C C . THR B 1 200 ? 14.117 -4.09 -4.977 1 92.94 200 THR B C 1
ATOM 4600 O O . THR B 1 200 ? 15.18 -4.109 -4.352 1 92.94 200 THR B O 1
ATOM 4603 N N . GLY B 1 201 ? 13.453 -5.172 -5.25 1 89.44 201 GLY B N 1
ATOM 4604 C CA . GLY B 1 201 ? 13.961 -6.531 -5.16 1 89.44 201 GLY B CA 1
ATOM 4605 C C . GLY B 1 201 ? 13.891 -7.281 -6.477 1 89.44 201 GLY B C 1
ATOM 4606 O O . GLY B 1 201 ? 14.281 -6.758 -7.52 1 89.44 201 GLY B O 1
ATOM 4607 N N . LYS B 1 202 ? 13.523 -8.531 -6.395 1 77.88 202 LYS B N 1
ATOM 4608 C CA . LYS B 1 202 ? 13.352 -9.375 -7.574 1 77.88 202 LYS B CA 1
ATOM 4609 C C . LYS B 1 202 ? 12.078 -10.211 -7.469 1 77.88 202 LYS B C 1
ATOM 4611 O O . LYS B 1 202 ? 11.773 -10.758 -6.406 1 77.88 202 LYS B O 1
ATOM 4616 N N . THR B 1 203 ? 11.352 -10.25 -8.656 1 70.81 203 THR B N 1
ATOM 4617 C CA . THR B 1 203 ? 10.117 -11.039 -8.672 1 70.81 203 THR B CA 1
ATOM 4618 C C . THR B 1 203 ? 10.438 -12.531 -8.719 1 70.81 203 THR B C 1
ATOM 4620 O O . THR B 1 203 ? 11.555 -12.922 -9.047 1 70.81 203 THR B O 1
ATOM 4623 N N . GLY B 1 204 ? 9.609 -13.336 -8.242 1 69.69 204 GLY B N 1
ATOM 4624 C CA . GLY B 1 204 ? 9.711 -14.789 -8.289 1 69.69 204 GLY B CA 1
ATOM 4625 C C . GLY B 1 204 ? 8.398 -15.484 -7.992 1 69.69 204 GLY B C 1
ATOM 4626 O O . GLY B 1 204 ? 7.457 -14.867 -7.496 1 69.69 204 GLY B O 1
ATOM 4627 N N . HIS B 1 205 ? 8.367 -16.719 -8.562 1 71 205 HIS B N 1
ATOM 4628 C CA . HIS B 1 205 ? 7.207 -17.531 -8.203 1 71 205 HIS B CA 1
ATOM 4629 C C . HIS B 1 205 ? 7.109 -17.719 -6.695 1 71 205 HIS B C 1
ATOM 4631 O O . HIS B 1 205 ? 8.078 -18.125 -6.051 1 71 205 HIS B O 1
ATOM 4637 N N . GLY B 1 206 ? 6.043 -17.391 -6.141 1 69.44 206 GLY B N 1
ATOM 4638 C CA . GLY B 1 206 ? 5.816 -17.406 -4.703 1 69.44 206 GLY B CA 1
ATOM 4639 C C . GLY B 1 206 ? 6.09 -18.766 -4.082 1 69.44 206 GLY B C 1
ATOM 4640 O O . GLY B 1 206 ? 6.371 -18.859 -2.885 1 69.44 206 GLY B O 1
ATOM 4641 N N . SER B 1 207 ? 6.043 -19.859 -4.918 1 72.81 207 SER B N 1
ATOM 4642 C CA . SER B 1 207 ? 6.215 -21.203 -4.391 1 72.81 207 SER B CA 1
ATOM 4643 C C . SER B 1 207 ? 7.688 -21.547 -4.191 1 72.81 207 SER B C 1
ATOM 4645 O O . SER B 1 207 ? 8.023 -22.516 -3.506 1 72.81 207 SER B O 1
ATOM 4647 N N . GLN B 1 208 ? 8.586 -20.875 -4.914 1 66.12 208 GLN B N 1
ATOM 4648 C CA . GLN B 1 208 ? 10.008 -21.203 -4.879 1 66.12 208 GLN B CA 1
ATOM 4649 C C . GLN B 1 208 ? 10.719 -20.484 -3.738 1 66.12 208 GLN B C 1
ATOM 4651 O O . GLN B 1 208 ? 11.938 -20.562 -3.607 1 66.12 208 GLN B O 1
ATOM 4656 N N . GLY B 1 209 ? 10.055 -19.875 -2.879 1 66.94 209 GLY B N 1
ATOM 4657 C CA . GLY B 1 209 ? 10.695 -19.203 -1.759 1 66.94 209 GLY B CA 1
ATOM 4658 C C . GLY B 1 209 ? 10.453 -17.703 -1.738 1 66.94 209 GLY B C 1
ATOM 4659 O O . GLY B 1 209 ? 9.539 -17.203 -2.41 1 66.94 209 GLY B O 1
ATOM 4660 N N . LYS B 1 210 ? 11.258 -17.062 -0.828 1 64.62 210 LYS B N 1
ATOM 4661 C CA . LYS B 1 210 ? 11 -15.672 -0.467 1 64.62 210 LYS B CA 1
ATOM 4662 C C . LYS B 1 210 ? 11.562 -14.719 -1.513 1 64.62 210 LYS B C 1
ATOM 4664 O O . LYS B 1 210 ? 11.172 -13.555 -1.578 1 64.62 210 LYS B O 1
ATOM 4669 N N . GLY B 1 211 ? 12.234 -15.242 -2.609 1 73.12 211 GLY B N 1
ATOM 4670 C CA . GLY B 1 211 ? 12.836 -14.273 -3.516 1 73.12 211 GLY B CA 1
ATOM 4671 C C . GLY B 1 211 ? 13.375 -13.047 -2.809 1 73.12 211 GLY B C 1
ATOM 4672 O O . GLY B 1 211 ? 13.758 -13.117 -1.64 1 73.12 211 GLY B O 1
ATOM 4673 N N . PHE B 1 212 ? 13.633 -11.969 -3.584 1 87.25 212 PHE B N 1
ATOM 4674 C CA . PHE B 1 212 ? 13.938 -10.672 -2.994 1 87.25 212 PHE B CA 1
ATOM 4675 C C . PHE B 1 212 ? 12.672 -9.844 -2.82 1 87.25 212 PHE B C 1
ATOM 4677 O O . PHE B 1 212 ? 12.422 -8.914 -3.588 1 87.25 212 PHE B O 1
ATOM 4684 N N . ASN B 1 213 ? 11.852 -10.25 -1.812 1 91.38 213 ASN B N 1
ATOM 4685 C CA . ASN B 1 213 ? 10.578 -9.633 -1.469 1 91.38 213 ASN B CA 1
ATOM 4686 C C . ASN B 1 213 ? 10.758 -8.227 -0.906 1 91.38 213 ASN B C 1
ATOM 4688 O O . ASN B 1 213 ? 11.289 -8.062 0.194 1 91.38 213 ASN B O 1
ATOM 4692 N N . ALA B 1 214 ? 10.359 -7.258 -1.654 1 94.56 214 ALA B N 1
ATOM 4693 C CA . ALA B 1 214 ? 10.562 -5.859 -1.274 1 94.56 214 ALA B CA 1
ATOM 4694 C C . ALA B 1 214 ? 9.969 -5.57 0.098 1 94.56 214 ALA B C 1
ATOM 4696 O O . ALA B 1 214 ? 10.469 -4.719 0.835 1 94.56 214 ALA B O 1
ATOM 4697 N N . ILE B 1 215 ? 8.906 -6.289 0.509 1 96.12 215 ILE B N 1
ATOM 4698 C CA . ILE B 1 215 ? 8.266 -6.105 1.807 1 96.12 215 ILE B CA 1
ATOM 4699 C C . ILE B 1 215 ? 9.234 -6.508 2.92 1 96.12 215 ILE B C 1
ATOM 4701 O O . ILE B 1 215 ? 9.258 -5.883 3.984 1 96.12 215 ILE B O 1
ATOM 4705 N N . GLU B 1 216 ? 10.039 -7.488 2.666 1 95.19 216 GLU B N 1
ATOM 4706 C CA . GLU B 1 216 ? 11 -7.945 3.666 1 95.19 216 GLU B CA 1
ATOM 4707 C C . GLU B 1 216 ? 12.062 -6.875 3.939 1 95.19 216 GLU B C 1
ATOM 4709 O O . GLU B 1 216 ? 12.438 -6.652 5.09 1 95.19 216 GLU B O 1
ATOM 4714 N N . PHE B 1 217 ? 12.547 -6.27 2.855 1 96.75 217 PHE B N 1
ATOM 4715 C CA . PHE B 1 217 ? 13.516 -5.191 3.029 1 96.75 217 PHE B CA 1
ATOM 4716 C C . PHE B 1 217 ? 12.898 -4.02 3.779 1 96.75 217 PHE B C 1
ATOM 4718 O O . PHE B 1 217 ? 13.531 -3.428 4.652 1 96.75 217 PHE B O 1
ATOM 4725 N N . ALA B 1 218 ? 11.688 -3.688 3.447 1 98.38 218 ALA B N 1
ATOM 4726 C CA . ALA B 1 218 ? 10.977 -2.609 4.125 1 98.38 218 ALA B CA 1
ATOM 4727 C C . ALA B 1 218 ? 10.82 -2.904 5.613 1 98.38 218 ALA B C 1
ATOM 4729 O O . ALA B 1 218 ? 10.977 -2.014 6.449 1 98.38 218 ALA B O 1
ATOM 4730 N N . ARG B 1 219 ? 10.422 -4.16 5.93 1 97.94 219 ARG B N 1
ATOM 4731 C CA . ARG B 1 219 ? 10.305 -4.566 7.328 1 97.94 219 ARG B CA 1
ATOM 4732 C C . ARG B 1 219 ? 11.617 -4.336 8.078 1 97.94 219 ARG B C 1
ATOM 4734 O O . ARG B 1 219 ? 11.617 -3.771 9.172 1 97.94 219 ARG B O 1
ATOM 4741 N N . LYS B 1 220 ? 12.742 -4.758 7.488 1 98.12 220 LYS B N 1
ATOM 4742 C CA . LYS B 1 220 ? 14.055 -4.582 8.102 1 98.12 220 LYS B CA 1
ATOM 4743 C C . LYS B 1 220 ? 14.391 -3.1 8.258 1 98.12 220 LYS B C 1
ATOM 4745 O O . LYS B 1 220 ? 14.93 -2.689 9.289 1 98.12 220 LYS B O 1
ATOM 4750 N N . LEU B 1 221 ? 14.109 -2.35 7.219 1 98.56 221 LEU B N 1
ATOM 4751 C CA . LEU B 1 221 ? 14.352 -0.912 7.258 1 98.56 221 LEU B CA 1
ATOM 4752 C C . LEU B 1 221 ? 13.578 -0.26 8.398 1 98.56 221 LEU B C 1
ATOM 4754 O O . LEU B 1 221 ? 14.133 0.522 9.164 1 98.56 221 LEU B O 1
ATOM 4758 N N . MET B 1 222 ? 12.289 -0.583 8.531 1 98.25 222 MET B N 1
ATOM 4759 C CA . MET B 1 222 ? 11.445 -0.015 9.578 1 98.25 222 MET B CA 1
ATOM 4760 C C . MET B 1 222 ? 11.938 -0.432 10.961 1 98.25 222 MET B C 1
ATOM 4762 O O . MET B 1 222 ? 11.836 0.336 11.922 1 98.25 222 MET B O 1
ATOM 4766 N N . ASN B 1 223 ? 12.422 -1.653 11.078 1 98.44 223 ASN B N 1
ATOM 4767 C CA . ASN B 1 223 ? 13.023 -2.076 12.336 1 98.44 223 ASN B CA 1
ATOM 4768 C C . ASN B 1 223 ? 14.234 -1.216 12.703 1 98.44 223 ASN B C 1
ATOM 4770 O O . ASN B 1 223 ? 14.367 -0.782 13.844 1 98.44 223 ASN B O 1
ATOM 4774 N N . LYS B 1 224 ? 15.094 -0.993 11.719 1 98.19 224 LYS B N 1
ATOM 4775 C CA . LYS B 1 224 ? 16.281 -0.166 11.961 1 98.19 224 LYS B CA 1
ATOM 4776 C C . LYS B 1 224 ? 15.883 1.267 12.305 1 98.19 224 LYS B C 1
ATOM 4778 O O . LYS B 1 224 ? 16.531 1.909 13.141 1 98.19 224 LYS B O 1
ATOM 4783 N N . MET B 1 225 ? 14.867 1.821 11.633 1 97.19 225 MET B N 1
ATOM 4784 C CA . MET B 1 225 ? 14.344 3.146 11.961 1 97.19 225 MET B CA 1
ATOM 4785 C C . MET B 1 225 ? 13.945 3.227 13.43 1 97.19 225 MET B C 1
ATOM 4787 O O . MET B 1 225 ? 14.266 4.199 14.109 1 97.19 225 MET B O 1
ATOM 4791 N N . GLN B 1 226 ? 13.227 2.209 13.891 1 95.25 226 GLN B N 1
ATOM 4792 C CA . GLN B 1 226 ? 12.75 2.17 15.266 1 95.25 226 GLN B CA 1
ATOM 4793 C C . GLN B 1 226 ? 13.922 2.131 16.25 1 95.25 226 GLN B C 1
ATOM 4795 O O . GLN B 1 226 ? 13.82 2.664 17.359 1 95.25 226 GLN B O 1
ATOM 4800 N N . GLU B 1 227 ? 14.961 1.531 15.836 1 95.69 227 GLU B N 1
ATOM 4801 C CA . GLU B 1 227 ? 16.125 1.368 16.703 1 95.69 227 GLU B CA 1
ATOM 4802 C C . GLU B 1 227 ? 16.984 2.631 16.703 1 95.69 227 GLU B C 1
ATOM 4804 O O . GLU B 1 227 ? 17.844 2.791 17.578 1 95.69 227 GLU B O 1
ATOM 4809 N N . THR B 1 228 ? 16.766 3.469 15.773 1 94.19 228 THR B N 1
ATOM 4810 C CA . THR B 1 228 ? 17.625 4.637 15.609 1 94.19 228 THR B CA 1
ATOM 4811 C C . THR B 1 228 ? 17.281 5.711 16.641 1 94.19 228 THR B C 1
ATOM 4813 O O . THR B 1 228 ? 16.109 6.062 16.797 1 94.19 228 THR B O 1
ATOM 4816 N N . SER B 1 229 ? 18.297 6.242 17.312 1 92.38 229 SER B N 1
ATOM 4817 C CA . SER B 1 229 ? 18.172 7.367 18.234 1 92.38 229 SER B CA 1
ATOM 4818 C C . SER B 1 229 ? 18.719 8.648 17.625 1 92.38 229 SER B C 1
ATOM 4820 O O . SER B 1 229 ? 19.781 8.633 16.984 1 92.38 229 SER B O 1
ATOM 4822 N N . PHE B 1 230 ? 18.016 9.719 17.844 1 93.25 230 PHE B N 1
ATOM 4823 C CA . PHE B 1 230 ? 18.484 11.008 17.344 1 93.25 230 PHE B CA 1
ATOM 4824 C C . PHE B 1 230 ? 19.281 11.734 18.422 1 93.25 230 PHE B C 1
ATOM 4826 O O . PHE B 1 230 ? 19.531 12.938 18.297 1 93.25 230 PHE B O 1
ATOM 4833 N N . GLN B 1 231 ? 19.547 11.023 19.516 1 92.25 231 GLN B N 1
ATOM 4834 C CA . GLN B 1 231 ? 20.469 11.453 20.547 1 92.25 231 GLN B CA 1
ATOM 4835 C C . GLN B 1 231 ? 20.047 12.781 21.172 1 92.25 231 GLN B C 1
ATOM 4837 O O . GLN B 1 231 ? 18.984 12.867 21.781 1 92.25 231 GLN B O 1
ATOM 4842 N N . LYS B 1 232 ? 20.844 13.922 20.797 1 91 232 LYS B N 1
ATOM 4843 C CA . LYS B 1 232 ? 20.656 15.203 21.469 1 91 232 LYS B CA 1
ATOM 4844 C C . LYS B 1 232 ? 19.328 15.852 21.062 1 91 232 LYS B C 1
ATOM 4846 O O . LYS B 1 232 ? 18.906 16.844 21.656 1 91 232 LYS B O 1
ATOM 4851 N N . TYR B 1 233 ? 18.656 15.297 20.156 1 95.75 233 TYR B N 1
ATOM 4852 C CA . TYR B 1 233 ? 17.406 15.867 19.703 1 95.75 233 TYR B CA 1
ATOM 4853 C C . TYR B 1 233 ? 16.219 15.133 20.312 1 95.75 233 TYR B C 1
ATOM 4855 O O . TYR B 1 233 ? 15.094 15.195 19.797 1 95.75 233 TYR B O 1
ATOM 4863 N N . GLU B 1 234 ? 16.484 14.383 21.359 1 93.5 234 GLU B N 1
ATOM 4864 C CA . GLU B 1 234 ? 15.445 13.68 22.109 1 93.5 234 GLU B CA 1
ATOM 4865 C C . GLU B 1 234 ? 15.227 14.312 23.484 1 93.5 234 GLU B C 1
ATOM 4867 O O . GLU B 1 234 ? 16.188 14.742 24.141 1 93.5 234 GLU B O 1
ATOM 4872 N N . ASN B 1 235 ? 13.906 14.375 23.891 1 92.56 235 ASN B N 1
ATOM 4873 C CA . ASN B 1 235 ? 13.516 14.883 25.203 1 92.56 235 ASN B CA 1
ATOM 4874 C C . ASN B 1 235 ? 14.031 16.297 25.438 1 92.56 235 ASN B C 1
ATOM 4876 O O . ASN B 1 235 ? 14.594 16.594 26.484 1 92.56 235 ASN B O 1
ATOM 4880 N N . THR B 1 236 ? 13.93 17.125 24.484 1 93.88 236 THR B N 1
ATOM 4881 C CA . THR B 1 236 ? 14.297 18.531 24.609 1 93.88 236 THR B CA 1
ATOM 4882 C C . THR B 1 236 ? 13.133 19.359 25.125 1 93.88 236 THR B C 1
ATOM 4884 O O . THR B 1 236 ? 12.031 18.828 25.344 1 93.88 236 THR B O 1
ATOM 4887 N N . SER B 1 237 ? 13.367 20.641 25.359 1 92.88 237 SER B N 1
ATOM 4888 C CA . SER B 1 237 ? 12.297 21.547 25.75 1 92.88 237 SER B CA 1
ATOM 4889 C C . SER B 1 237 ? 11.266 21.719 24.641 1 92.88 237 SER B C 1
ATOM 4891 O O . SER B 1 237 ? 10.148 22.172 24.891 1 92.88 237 SER B O 1
ATOM 4893 N N . TYR B 1 238 ? 11.609 21.281 23.438 1 93.81 238 TYR B N 1
ATOM 4894 C CA . TYR B 1 238 ? 10.703 21.344 22.297 1 93.81 238 TYR B CA 1
ATOM 4895 C C . TYR B 1 238 ? 10.172 19.969 21.938 1 93.81 238 TYR B C 1
ATOM 4897 O O . TYR B 1 238 ? 9.695 19.734 20.828 1 93.81 238 TYR B O 1
ATOM 4905 N N . GLY B 1 239 ? 10.422 19.016 22.859 1 92.38 239 GLY B N 1
ATOM 4906 C CA . GLY B 1 239 ? 10.07 17.641 22.578 1 92.38 239 GLY B CA 1
ATOM 4907 C C . GLY B 1 239 ? 11.203 16.844 21.969 1 92.38 239 GLY B C 1
ATOM 4908 O O . GLY B 1 239 ? 12.375 17.062 22.297 1 92.38 239 GLY B O 1
ATOM 4909 N N . SER B 1 240 ? 10.828 15.859 21.125 1 93.69 240 SER B N 1
ATOM 4910 C CA . SER B 1 240 ? 11.82 14.992 20.5 1 93.69 240 SER B CA 1
ATOM 4911 C C . SER B 1 240 ? 11.656 14.977 18.984 1 93.69 240 SER B C 1
ATOM 4913 O O . SER B 1 240 ? 10.539 15.07 18.469 1 93.69 240 SER B O 1
ATOM 4915 N N . SER B 1 241 ? 12.742 14.938 18.312 1 95.38 241 SER B N 1
ATOM 4916 C CA . SER B 1 241 ? 12.695 14.562 16.906 1 95.38 241 SER B CA 1
ATOM 4917 C C . SER B 1 241 ? 12.305 13.102 16.734 1 95.38 241 SER B C 1
ATOM 4919 O O . SER B 1 241 ? 12.688 12.25 17.531 1 95.38 241 SER B O 1
ATOM 4921 N N . PHE B 1 242 ? 11.555 12.805 15.711 1 93.69 242 PHE B N 1
ATOM 4922 C CA . PHE B 1 242 ? 11.219 11.422 15.398 1 93.69 242 PHE B CA 1
ATOM 4923 C C . PHE B 1 242 ? 10.867 11.266 13.922 1 93.69 242 PHE B C 1
ATOM 4925 O O . PHE B 1 242 ? 10.68 12.266 13.219 1 93.69 242 PHE B O 1
ATOM 4932 N N . TRP B 1 243 ? 10.898 10.133 13.422 1 94.94 243 TRP B N 1
ATOM 4933 C CA . TRP B 1 243 ? 10.406 9.805 12.094 1 94.94 243 TRP B CA 1
ATOM 4934 C C . TRP B 1 243 ? 9.5 8.578 12.133 1 94.94 243 TRP B C 1
ATOM 4936 O O . TRP B 1 243 ? 9.508 7.824 13.109 1 94.94 243 TRP B O 1
ATOM 4946 N N . GLN B 1 244 ? 8.617 8.484 11.227 1 93.62 244 GLN B N 1
ATOM 4947 C CA . GLN B 1 244 ? 7.688 7.363 11.141 1 93.62 244 GLN B CA 1
ATOM 4948 C C . GLN B 1 244 ? 7.219 7.141 9.703 1 93.62 244 GLN B C 1
ATOM 4950 O O . GLN B 1 244 ? 7.152 8.086 8.914 1 93.62 244 GLN B O 1
ATOM 4955 N N . PRO B 1 245 ? 6.965 5.871 9.383 1 94.69 245 PRO B N 1
ATOM 4956 C CA . PRO B 1 245 ? 6.301 5.641 8.094 1 94.69 245 PRO B CA 1
ATOM 4957 C C . PRO B 1 245 ? 4.855 6.129 8.086 1 94.69 245 PRO B C 1
ATOM 4959 O O . PRO B 1 245 ? 4.141 5.977 9.078 1 94.69 245 PRO B O 1
ATOM 4962 N N . ILE B 1 246 ? 4.418 6.738 7.004 1 92.06 246 ILE B N 1
ATOM 4963 C CA . ILE B 1 246 ? 3.051 7.246 6.969 1 92.06 246 ILE B CA 1
ATOM 4964 C C . ILE B 1 246 ? 2.311 6.66 5.77 1 92.06 246 ILE B C 1
ATOM 4966 O O . ILE B 1 246 ? 1.093 6.816 5.645 1 92.06 246 ILE B O 1
ATOM 4970 N N . SER B 1 247 ? 2.988 5.988 4.891 1 94.25 247 SER B N 1
ATOM 4971 C CA . SER B 1 247 ? 2.395 5.246 3.787 1 94.25 247 SER B CA 1
ATOM 4972 C C . SER B 1 247 ? 3.281 4.078 3.365 1 94.25 247 SER B C 1
ATOM 4974 O O . SER B 1 247 ? 4.504 4.141 3.506 1 94.25 247 SER B O 1
ATOM 4976 N N . ILE B 1 248 ? 2.686 3.029 2.896 1 97 248 ILE B N 1
ATOM 4977 C CA . ILE B 1 248 ? 3.41 1.86 2.408 1 97 248 ILE B CA 1
ATOM 4978 C C . ILE B 1 248 ? 2.582 1.151 1.339 1 97 248 ILE B C 1
ATOM 4980 O O . ILE B 1 248 ? 1.382 0.932 1.518 1 97 248 ILE B O 1
ATOM 4984 N N . ASN B 1 249 ? 3.221 0.884 0.26 1 96.12 249 ASN B N 1
ATOM 4985 C CA . ASN B 1 249 ? 2.5 0.248 -0.837 1 96.12 249 ASN B CA 1
ATOM 4986 C C . ASN B 1 249 ? 3.387 -0.735 -1.596 1 96.12 249 ASN B C 1
ATOM 4988 O O . ASN B 1 249 ? 4.465 -0.369 -2.068 1 96.12 249 ASN B O 1
ATOM 4992 N N . ALA B 1 250 ? 2.977 -1.928 -1.65 1 93.31 250 ALA B N 1
ATOM 4993 C CA . ALA B 1 250 ? 3.568 -2.975 -2.479 1 93.31 250 ALA B CA 1
ATOM 4994 C C . ALA B 1 250 ? 2.523 -4.012 -2.885 1 93.31 250 ALA B C 1
ATOM 4996 O O . ALA B 1 250 ? 1.819 -4.559 -2.031 1 93.31 250 ALA B O 1
ATOM 4997 N N . ALA B 1 251 ? 2.318 -4.184 -4.234 1 80.94 251 ALA B N 1
ATOM 4998 C CA . ALA B 1 251 ? 1.438 -5.242 -4.727 1 80.94 251 ALA B CA 1
ATOM 4999 C C . ALA B 1 251 ? 1.765 -5.594 -6.176 1 80.94 251 ALA B C 1
ATOM 5001 O O . ALA B 1 251 ? 2.096 -4.715 -6.977 1 80.94 251 ALA B O 1
ATOM 5002 N N . VAL B 1 252 ? 1.897 -6.852 -6.441 1 71.81 252 VAL B N 1
ATOM 5003 C CA . VAL B 1 252 ? 2.002 -7.32 -7.816 1 71.81 252 VAL B CA 1
ATOM 5004 C C . VAL B 1 252 ? 0.93 -8.375 -8.086 1 71.81 252 VAL B C 1
ATOM 5006 O O . VAL B 1 252 ? 0.787 -9.336 -7.328 1 71.81 252 VAL B O 1
ATOM 5009 N N . GLU B 1 253 ? 0.052 -8.102 -9.039 1 66.94 253 GLU B N 1
ATOM 5010 C CA . GLU B 1 253 ? -0.94 -9.094 -9.43 1 66.94 253 GLU B CA 1
ATOM 5011 C C . GLU B 1 253 ? -0.381 -10.047 -10.484 1 66.94 253 GLU B C 1
ATOM 5013 O O . GLU B 1 253 ? 0.396 -9.633 -11.352 1 66.94 253 GLU B O 1
ATOM 5018 N N . PRO B 1 254 ? -0.656 -11.297 -10.516 1 69.06 254 PRO B N 1
ATOM 5019 C CA . PRO B 1 254 ? -1.403 -11.969 -9.453 1 69.06 254 PRO B CA 1
ATOM 5020 C C . PRO B 1 254 ? -0.534 -12.305 -8.242 1 69.06 254 PRO B C 1
ATOM 5022 O O . PRO B 1 254 ? 0.654 -11.977 -8.219 1 69.06 254 PRO B O 1
ATOM 5025 N N . CYS B 1 255 ? -1.016 -12.688 -7.117 1 71.25 255 CYS B N 1
ATOM 5026 C CA . CYS B 1 255 ? -0.515 -13.031 -5.789 1 71.25 255 CYS B CA 1
ATOM 5027 C C . CYS B 1 255 ? 0.931 -13.508 -5.859 1 71.25 255 CYS B C 1
ATOM 5029 O O . CYS B 1 255 ? 1.265 -14.57 -5.336 1 71.25 255 CYS B O 1
ATOM 5031 N N . VAL B 1 256 ? 1.885 -12.664 -6.621 1 74.94 256 VAL B N 1
ATOM 5032 C CA . VAL B 1 256 ? 3.309 -12.969 -6.711 1 74.94 256 VAL B CA 1
ATOM 5033 C C . VAL B 1 256 ? 4.094 -12.102 -5.734 1 74.94 256 VAL B C 1
ATOM 5035 O O . VAL B 1 256 ? 3.562 -11.117 -5.207 1 74.94 256 VAL B O 1
ATOM 5038 N N . VAL B 1 257 ? 5.309 -12.469 -5.457 1 81.62 257 VAL B N 1
ATOM 5039 C CA . VAL B 1 257 ? 6.199 -11.719 -4.574 1 81.62 257 VAL B CA 1
ATOM 5040 C C . VAL B 1 257 ? 6.488 -10.344 -5.176 1 81.62 257 VAL B C 1
ATOM 5042 O O . VAL B 1 257 ? 6.945 -10.242 -6.316 1 81.62 257 VAL B O 1
ATOM 5045 N N . PRO B 1 258 ? 6.211 -9.289 -4.449 1 87.88 258 PRO B N 1
ATOM 5046 C CA . PRO B 1 258 ? 6.449 -7.961 -5.008 1 87.88 258 PRO B CA 1
ATOM 5047 C C . PRO B 1 258 ? 7.934 -7.617 -5.102 1 87.88 258 PRO B C 1
ATOM 5049 O O . PRO B 1 258 ? 8.688 -7.844 -4.148 1 87.88 258 PRO B O 1
ATOM 5052 N N . ASP B 1 259 ? 8.328 -7.051 -6.191 1 87.38 259 ASP B N 1
ATOM 5053 C CA . ASP B 1 259 ? 9.719 -6.66 -6.395 1 87.38 259 ASP B CA 1
ATOM 5054 C C . ASP B 1 259 ? 9.906 -5.16 -6.188 1 87.38 259 ASP B C 1
ATOM 5056 O O . ASP B 1 259 ? 11.031 -4.656 -6.246 1 87.38 259 ASP B O 1
ATOM 5060 N N . GLU B 1 260 ? 8.812 -4.465 -5.887 1 92 260 GLU B N 1
ATOM 5061 C CA . GLU B 1 260 ? 8.891 -3.029 -5.629 1 92 260 GLU B CA 1
ATOM 5062 C C . GLU B 1 260 ? 8.008 -2.639 -4.441 1 92 260 GLU B C 1
ATOM 5064 O O . GLU B 1 260 ? 6.961 -3.244 -4.211 1 92 260 GLU B O 1
ATOM 5069 N N . LEU B 1 261 ? 8.438 -1.679 -3.75 1 96.06 261 LEU B N 1
ATOM 5070 C CA . LEU B 1 261 ? 7.691 -1.113 -2.629 1 96.06 261 LEU B CA 1
ATOM 5071 C C . LEU B 1 261 ? 8.047 0.356 -2.428 1 96.06 261 LEU B C 1
ATOM 5073 O O . LEU B 1 261 ? 9.211 0.738 -2.531 1 96.06 261 LEU B O 1
ATOM 5077 N N . VAL B 1 262 ? 7.09 1.178 -2.193 1 97.31 262 VAL B N 1
ATOM 5078 C CA . VAL B 1 262 ? 7.312 2.574 -1.834 1 97.31 262 VAL B CA 1
ATOM 5079 C C . VAL B 1 262 ? 6.891 2.811 -0.385 1 97.31 262 VAL B C 1
ATOM 5081 O O . VAL B 1 262 ? 5.746 2.545 -0.014 1 97.31 262 VAL B O 1
ATOM 5084 N N . LEU B 1 263 ? 7.801 3.219 0.404 1 97.81 263 LEU B N 1
ATOM 5085 C CA . LEU B 1 263 ? 7.598 3.605 1.796 1 97.81 263 LEU B CA 1
ATOM 5086 C C . LEU B 1 263 ? 7.754 5.113 1.969 1 97.81 263 LEU B C 1
ATOM 5088 O O . LEU B 1 263 ? 8.812 5.672 1.667 1 97.81 263 LEU B O 1
ATOM 5092 N N . LYS B 1 264 ? 6.746 5.781 2.426 1 96.44 264 LYS B N 1
ATOM 5093 C CA . LYS B 1 264 ? 6.852 7.203 2.74 1 96.44 264 LYS B CA 1
ATOM 5094 C C . LYS B 1 264 ? 7.176 7.418 4.215 1 96.44 264 LYS B C 1
ATOM 5096 O O . LYS B 1 264 ? 6.465 6.918 5.09 1 96.44 264 LYS B O 1
ATOM 5101 N N . VAL B 1 265 ? 8.195 8.133 4.43 1 96.19 265 VAL B N 1
ATOM 5102 C CA . VAL B 1 265 ? 8.648 8.406 5.793 1 96.19 265 VAL B CA 1
ATOM 5103 C C . VAL B 1 265 ? 8.531 9.898 6.09 1 96.19 265 VAL B C 1
ATOM 5105 O O . VAL B 1 265 ? 8.945 10.734 5.285 1 96.19 265 VAL B O 1
ATOM 5108 N N . ASP B 1 266 ? 7.914 10.164 7.227 1 93.69 266 ASP B N 1
ATOM 5109 C CA . ASP B 1 266 ? 7.75 11.523 7.73 1 93.69 266 ASP B CA 1
ATOM 5110 C C . ASP B 1 266 ? 8.594 11.758 8.984 1 93.69 266 ASP B C 1
ATOM 5112 O O . ASP B 1 266 ? 8.68 10.883 9.844 1 93.69 266 ASP B O 1
ATOM 5116 N N . ALA B 1 267 ? 9.289 12.875 9.039 1 94.81 267 ALA B N 1
ATOM 5117 C CA . ALA B 1 267 ? 10.102 13.227 10.211 1 94.81 267 ALA B CA 1
ATOM 5118 C C . ALA B 1 267 ? 9.711 14.594 10.758 1 94.81 267 ALA B C 1
ATOM 5120 O O . ALA B 1 267 ? 9.578 15.555 10 1 94.81 267 ALA B O 1
ATOM 5121 N N . ARG B 1 268 ? 9.461 14.617 12 1 94.19 268 ARG B N 1
ATOM 5122 C CA . ARG B 1 268 ? 9.227 15.852 12.734 1 94.19 268 ARG B CA 1
ATOM 5123 C C . ARG B 1 268 ? 10.438 16.203 13.602 1 94.19 268 ARG B C 1
ATOM 5125 O O . ARG B 1 268 ? 10.883 15.398 14.414 1 94.19 268 ARG B O 1
ATOM 5132 N N . LEU B 1 269 ? 10.922 17.406 13.477 1 96.12 269 LEU B N 1
ATOM 5133 C CA . LEU B 1 269 ? 12.258 17.734 13.984 1 96.12 269 LEU B CA 1
ATOM 5134 C C . LEU B 1 269 ? 12.203 18.906 14.945 1 96.12 269 LEU B C 1
ATOM 5136 O O . LEU B 1 269 ? 11.547 19.922 14.672 1 96.12 269 LEU B O 1
ATOM 5140 N N . VAL B 1 270 ? 12.883 18.75 16.031 1 95.88 270 VAL B N 1
ATOM 5141 C CA . VAL B 1 270 ? 13.055 19.891 16.906 1 95.88 270 VAL B CA 1
ATOM 5142 C C . VAL B 1 270 ? 13.82 21 16.172 1 95.88 270 VAL B C 1
ATOM 5144 O O . VAL B 1 270 ? 14.523 20.734 15.195 1 95.88 270 VAL B O 1
ATOM 5147 N N . PRO B 1 271 ? 13.672 22.359 16.469 1 93.75 271 PRO B N 1
ATOM 5148 C CA . PRO B 1 271 ? 14.156 23.484 15.688 1 93.75 271 PRO B CA 1
ATOM 5149 C C . PRO B 1 271 ? 15.641 23.375 15.344 1 93.75 271 PRO B C 1
ATOM 5151 O O . PRO B 1 271 ? 16.062 23.812 14.266 1 93.75 271 PRO B O 1
ATOM 5154 N N . ASP B 1 272 ? 16.5 22.766 16.047 1 91.88 272 ASP B N 1
ATOM 5155 C CA . ASP B 1 272 ? 17.938 22.734 15.82 1 91.88 272 ASP B CA 1
ATOM 5156 C C . ASP B 1 272 ? 18.344 21.469 15.07 1 91.88 272 ASP B C 1
ATOM 5158 O O . ASP B 1 272 ? 19.5 21.312 14.688 1 91.88 272 ASP B O 1
ATOM 5162 N N . HIS B 1 273 ? 17.391 20.641 14.789 1 96.12 273 HIS B N 1
ATOM 5163 C CA . HIS B 1 273 ? 17.672 19.422 14.023 1 96.12 273 HIS B CA 1
ATOM 5164 C C . HIS B 1 273 ? 17.5 19.672 12.531 1 96.12 273 HIS B C 1
ATOM 5166 O O . HIS B 1 273 ? 16.375 19.922 12.07 1 96.12 273 HIS B O 1
ATOM 5172 N N . ARG B 1 274 ? 18.562 19.578 11.758 1 95.19 274 ARG B N 1
ATOM 5173 C CA . ARG B 1 274 ? 18.531 19.844 10.32 1 95.19 274 ARG B CA 1
ATOM 5174 C C . ARG B 1 274 ? 17.859 18.703 9.57 1 95.19 274 ARG B C 1
ATOM 5176 O O . ARG B 1 274 ? 18.078 17.531 9.883 1 95.19 274 ARG B O 1
ATOM 5183 N N . THR B 1 275 ? 17.062 19.109 8.539 1 95.38 275 THR B N 1
ATOM 5184 C CA . THR B 1 275 ? 16.359 18.109 7.75 1 95.38 275 THR B CA 1
ATOM 5185 C C . THR B 1 275 ? 17.328 17.188 7.031 1 95.38 275 THR B C 1
ATOM 5187 O O . THR B 1 275 ? 17.109 15.977 6.945 1 95.38 275 THR B O 1
ATOM 5190 N N . GLU B 1 276 ? 18.453 17.688 6.629 1 95.75 276 GLU B N 1
ATOM 5191 C CA . GLU B 1 276 ? 19.453 16.922 5.898 1 95.75 276 GLU B CA 1
ATOM 5192 C C . GLU B 1 276 ? 20.031 15.805 6.766 1 95.75 276 GLU B C 1
ATOM 5194 O O . GLU B 1 276 ? 20.375 14.734 6.266 1 95.75 276 GLU B O 1
ATOM 5199 N N . ASP B 1 277 ? 20.141 16.047 8.016 1 96.38 277 ASP B N 1
ATOM 5200 C CA . ASP B 1 277 ? 20.734 15.07 8.93 1 96.38 277 ASP B CA 1
ATOM 5201 C C . ASP B 1 277 ? 19.891 13.812 9.031 1 96.38 277 ASP B C 1
ATOM 5203 O O . ASP B 1 277 ? 20.406 12.711 9.203 1 96.38 277 ASP B O 1
ATOM 5207 N N . VAL B 1 278 ? 18.625 13.945 8.945 1 96.75 278 VAL B N 1
ATOM 5208 C CA . VAL B 1 278 ? 17.703 12.82 9.023 1 96.75 278 VAL B CA 1
ATOM 5209 C C . VAL B 1 278 ? 17.906 11.898 7.824 1 96.75 278 VAL B C 1
ATOM 5211 O O . VAL B 1 278 ? 17.938 10.672 7.977 1 96.75 278 VAL B O 1
ATOM 5214 N N . TRP B 1 279 ? 18.078 12.508 6.664 1 97.62 279 TRP B N 1
ATOM 5215 C CA . TRP B 1 279 ? 18.188 11.703 5.449 1 97.62 279 TRP B CA 1
ATOM 5216 C C . TRP B 1 279 ? 19.578 11.125 5.305 1 97.62 279 TRP B C 1
ATOM 5218 O O . TRP B 1 279 ? 19.766 10.062 4.695 1 97.62 279 TRP B O 1
ATOM 5228 N N . MET B 1 280 ? 20.562 11.797 5.895 1 97.31 280 MET B N 1
ATOM 5229 C CA . MET B 1 280 ? 21.891 11.188 5.98 1 97.31 280 MET B CA 1
ATOM 5230 C C . MET B 1 280 ? 21.859 9.922 6.828 1 97.31 280 MET B C 1
ATOM 5232 O O . MET B 1 280 ? 22.453 8.906 6.473 1 97.31 280 MET B O 1
ATOM 5236 N N . GLU B 1 281 ? 21.156 10 7.918 1 97.25 281 GLU B N 1
ATOM 5237 C CA . GLU B 1 281 ? 20.969 8.828 8.758 1 97.25 281 GLU B CA 1
ATOM 5238 C C . GLU B 1 281 ? 20.25 7.711 8.008 1 97.25 281 GLU B C 1
ATOM 5240 O O . GLU B 1 281 ? 20.625 6.543 8.102 1 97.25 281 GLU B O 1
ATOM 5245 N N . MET B 1 282 ? 19.219 8.039 7.289 1 98.5 282 MET B N 1
ATOM 5246 C CA . MET B 1 282 ? 18.469 7.07 6.496 1 98.5 282 MET B CA 1
ATOM 5247 C C . MET B 1 282 ? 19.375 6.406 5.461 1 98.5 282 MET B C 1
ATOM 5249 O O . MET B 1 282 ? 19.328 5.188 5.273 1 98.5 282 MET B O 1
ATOM 5253 N N . ARG B 1 283 ? 20.156 7.207 4.82 1 98.19 283 ARG B N 1
ATOM 5254 C CA . ARG B 1 283 ? 21.078 6.676 3.828 1 98.19 283 ARG B CA 1
ATOM 5255 C C . ARG B 1 283 ? 22.047 5.68 4.461 1 98.19 283 ARG B C 1
ATOM 5257 O O . ARG B 1 283 ? 22.344 4.641 3.873 1 98.19 283 ARG B O 1
ATOM 5264 N N . ASN B 1 284 ? 22.531 6 5.629 1 97.94 284 ASN B N 1
ATOM 5265 C CA . ASN B 1 284 ? 23.422 5.09 6.34 1 97.94 284 ASN B CA 1
ATOM 5266 C C . ASN B 1 284 ? 22.75 3.752 6.629 1 97.94 284 ASN B C 1
ATOM 5268 O O . ASN B 1 284 ? 23.359 2.695 6.48 1 97.94 284 ASN B O 1
ATOM 5272 N N . ILE B 1 285 ? 21.562 3.781 7.055 1 98.19 285 ILE B N 1
ATOM 5273 C CA . ILE B 1 285 ? 20.781 2.576 7.348 1 98.19 285 ILE B CA 1
ATOM 5274 C C . ILE B 1 285 ? 20.609 1.753 6.074 1 98.19 285 ILE B C 1
ATOM 5276 O O . ILE B 1 285 ? 20.859 0.545 6.07 1 98.19 285 ILE B O 1
ATOM 5280 N N . ILE B 1 286 ? 20.172 2.443 5 1 98.38 286 ILE B N 1
ATOM 5281 C CA . ILE B 1 286 ? 19.922 1.777 3.725 1 98.38 286 ILE B CA 1
ATOM 5282 C C . ILE B 1 286 ? 21.203 1.106 3.236 1 98.38 286 ILE B C 1
ATOM 5284 O O . ILE B 1 286 ? 21.188 -0.049 2.807 1 98.38 286 ILE B O 1
ATOM 5288 N N . ASP B 1 287 ? 22.281 1.829 3.33 1 97.62 287 ASP B N 1
ATOM 5289 C CA . ASP B 1 287 ? 23.562 1.288 2.889 1 97.62 287 ASP B CA 1
ATOM 5290 C C . ASP B 1 287 ? 23.938 0.048 3.695 1 97.62 287 ASP B C 1
ATOM 5292 O O . ASP B 1 287 ? 24.422 -0.942 3.135 1 97.62 287 ASP B O 1
ATOM 5296 N N . SER B 1 288 ? 23.781 0.126 4.957 1 97.62 288 SER B N 1
ATOM 5297 C CA . SER B 1 288 ? 24.062 -1.017 5.82 1 97.62 288 SER B CA 1
ATOM 5298 C C . SER B 1 288 ? 23.188 -2.215 5.449 1 97.62 288 SER B C 1
ATOM 5300 O O . SER B 1 288 ? 23.688 -3.342 5.367 1 97.62 288 SER B O 1
ATOM 5302 N N . LEU B 1 289 ? 21.938 -1.988 5.262 1 97.56 289 LEU B N 1
ATOM 5303 C CA . LEU B 1 289 ? 21 -3.057 4.918 1 97.56 289 LEU B CA 1
ATOM 5304 C C . LEU B 1 289 ? 21.344 -3.652 3.555 1 97.56 289 LEU B C 1
ATOM 5306 O O . LEU B 1 289 ? 21.234 -4.867 3.361 1 97.56 289 LEU B O 1
ATOM 5310 N N . LYS B 1 290 ? 21.703 -2.799 2.6 1 96.56 290 LYS B N 1
ATOM 5311 C CA . LYS B 1 290 ? 22.078 -3.277 1.272 1 96.56 290 LYS B CA 1
ATOM 5312 C C . LYS B 1 290 ? 23.297 -4.184 1.343 1 96.56 290 LYS B C 1
ATOM 5314 O O . LYS B 1 290 ? 23.375 -5.184 0.625 1 96.56 290 LYS B O 1
ATOM 5319 N N . LYS B 1 291 ? 24.25 -3.809 2.137 1 96.44 291 LYS B N 1
ATOM 5320 C CA . LYS B 1 291 ? 25.453 -4.613 2.312 1 96.44 291 LYS B CA 1
ATOM 5321 C C . LYS B 1 291 ? 25.109 -6 2.857 1 96.44 291 LYS B C 1
ATOM 5323 O O . LYS B 1 291 ? 25.703 -6.996 2.445 1 96.44 291 LYS B O 1
ATOM 5328 N N . GLN B 1 292 ? 24.141 -6.062 3.768 1 95.5 292 GLN B N 1
ATOM 5329 C CA . GLN B 1 292 ? 23.734 -7.309 4.402 1 95.5 292 GLN B CA 1
ATOM 5330 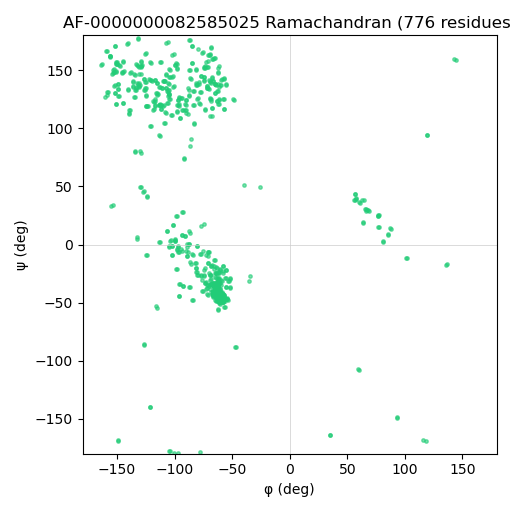C C . GLN B 1 292 ? 22.781 -8.102 3.506 1 95.5 292 GLN B C 1
ATOM 5332 O O . GLN B 1 292 ? 22.578 -9.297 3.713 1 95.5 292 GLN B O 1
ATOM 5337 N N . ASN B 1 293 ? 22.156 -7.543 2.59 1 93.31 293 ASN B N 1
ATOM 5338 C CA . ASN B 1 293 ? 21.156 -8.148 1.705 1 93.31 293 ASN B CA 1
ATOM 5339 C C . ASN B 1 293 ? 21.391 -7.754 0.25 1 93.31 293 ASN B C 1
ATOM 5341 O O . ASN B 1 293 ? 20.594 -7.027 -0.338 1 93.31 293 ASN B O 1
ATOM 5345 N N . PRO B 1 294 ? 22.359 -8.508 -0.248 1 89.5 294 PRO B N 1
ATOM 5346 C CA . PRO B 1 294 ? 22.641 -8.148 -1.64 1 89.5 294 PRO B CA 1
ATOM 5347 C C . PRO B 1 294 ? 21.5 -8.508 -2.586 1 89.5 294 PRO B C 1
ATOM 5349 O O . PRO B 1 294 ? 20.797 -9.5 -2.373 1 89.5 294 PRO B O 1
ATOM 5352 N N . GLY B 1 295 ? 20.922 -7.773 -3.312 1 88.81 295 GLY B N 1
ATOM 5353 C CA . GLY B 1 295 ? 19.859 -8.016 -4.27 1 88.81 295 GLY B CA 1
ATOM 5354 C C . GLY B 1 295 ? 18.766 -6.961 -4.223 1 88.81 295 GLY B C 1
ATOM 5355 O O . GLY B 1 295 ? 17.922 -6.902 -5.109 1 88.81 295 GLY B O 1
ATOM 5356 N N . TYR B 1 296 ? 18.906 -6.309 -3.062 1 93.81 296 TYR B N 1
ATOM 5357 C CA . TYR B 1 296 ? 17.938 -5.223 -2.922 1 93.81 296 TYR B CA 1
ATOM 5358 C C . TYR B 1 296 ? 18.578 -3.881 -3.262 1 93.81 296 TYR B C 1
ATOM 5360 O O . TYR B 1 296 ? 19.812 -3.736 -3.203 1 93.81 296 TYR B O 1
ATOM 5368 N N . ASP B 1 297 ? 17.781 -2.986 -3.662 1 95.31 297 ASP B N 1
ATOM 5369 C CA . ASP B 1 297 ? 18.156 -1.58 -3.785 1 95.31 297 ASP B CA 1
ATOM 5370 C C . ASP B 1 297 ? 17.094 -0.675 -3.172 1 95.31 297 ASP B C 1
ATOM 5372 O O . ASP B 1 297 ? 15.953 -1.097 -2.975 1 95.31 297 ASP B O 1
ATOM 5376 N N . ALA B 1 298 ? 17.547 0.474 -2.787 1 97.56 298 ALA B N 1
ATOM 5377 C CA . ALA B 1 298 ? 16.641 1.467 -2.219 1 97.56 298 ALA B CA 1
ATOM 5378 C C . ALA B 1 298 ? 17.109 2.885 -2.521 1 97.56 298 ALA B C 1
ATOM 5380 O O . ALA B 1 298 ? 18.297 3.184 -2.393 1 97.56 298 ALA B O 1
ATOM 5381 N N . VAL B 1 299 ? 16.172 3.721 -2.951 1 97.62 299 VAL B N 1
ATOM 5382 C CA . VAL B 1 299 ? 16.484 5.105 -3.295 1 97.62 299 VAL B CA 1
ATOM 5383 C C . VAL B 1 299 ? 15.578 6.047 -2.51 1 97.62 299 VAL B C 1
ATOM 5385 O O . VAL B 1 299 ? 14.391 5.77 -2.328 1 97.62 299 VAL B O 1
ATOM 5388 N N . ILE B 1 300 ? 16.188 7.133 -2.053 1 98.25 300 ILE B N 1
ATOM 5389 C CA . ILE B 1 300 ? 15.445 8.148 -1.31 1 98.25 300 ILE B CA 1
ATOM 5390 C C . ILE B 1 300 ? 15.039 9.281 -2.248 1 98.25 300 ILE B C 1
ATOM 5392 O O . ILE B 1 300 ? 15.875 9.852 -2.947 1 98.25 300 ILE B O 1
ATOM 5396 N N . ASP B 1 301 ? 13.773 9.594 -2.322 1 97.94 301 ASP B N 1
ATOM 5397 C CA . ASP B 1 301 ? 13.227 10.742 -3.041 1 97.94 301 ASP B CA 1
ATOM 5398 C C . ASP B 1 301 ? 12.609 11.75 -2.076 1 97.94 301 ASP B C 1
ATOM 5400 O O . ASP B 1 301 ? 11.438 11.648 -1.721 1 97.94 301 ASP B O 1
ATOM 5404 N N . ILE B 1 302 ? 13.391 12.742 -1.686 1 96.69 302 ILE B N 1
ATOM 5405 C CA . ILE B 1 302 ? 12.953 13.742 -0.713 1 96.69 302 ILE B CA 1
ATOM 5406 C C . ILE B 1 302 ? 11.883 14.633 -1.338 1 96.69 302 ILE B C 1
ATOM 5408 O O . ILE B 1 302 ? 12.094 15.219 -2.402 1 96.69 302 ILE B O 1
ATOM 5412 N N . ILE B 1 303 ? 10.766 14.766 -0.752 1 92.62 303 ILE B N 1
ATOM 5413 C CA . ILE B 1 303 ? 9.617 15.477 -1.308 1 92.62 303 ILE B CA 1
ATOM 5414 C C . ILE B 1 303 ? 9.586 16.906 -0.767 1 92.62 303 ILE B C 1
ATOM 5416 O O . ILE B 1 303 ? 9.32 17.859 -1.511 1 92.62 303 ILE B O 1
ATOM 5420 N N . ASP B 1 304 ? 9.805 17.062 0.519 1 90.44 304 ASP B N 1
ATOM 5421 C CA . ASP B 1 304 ? 9.711 18.375 1.146 1 90.44 304 ASP B CA 1
ATOM 5422 C C . ASP B 1 304 ? 10.641 18.469 2.354 1 90.44 304 ASP B C 1
ATOM 5424 O O . ASP B 1 304 ? 10.953 17.469 2.988 1 90.44 304 ASP B O 1
ATOM 5428 N N . GLN B 1 305 ? 11.148 19.625 2.631 1 92.12 305 GLN B N 1
ATOM 5429 C CA . GLN B 1 305 ? 12.008 19.969 3.756 1 92.12 305 GLN B CA 1
ATOM 5430 C C . GLN B 1 305 ? 11.641 21.328 4.348 1 92.12 305 GLN B C 1
ATOM 5432 O O . GLN B 1 305 ? 11.734 22.344 3.668 1 92.12 305 GLN B O 1
ATOM 5437 N N . ARG B 1 306 ? 11.164 21.328 5.527 1 90.38 306 ARG B N 1
ATOM 5438 C CA . ARG B 1 306 ? 10.805 22.531 6.273 1 90.38 306 ARG B CA 1
ATOM 5439 C C . ARG B 1 306 ? 11.625 22.641 7.551 1 90.38 306 ARG B C 1
ATOM 5441 O O . ARG B 1 306 ? 11.461 21.859 8.484 1 90.38 306 ARG B O 1
ATOM 5448 N N . GLU B 1 307 ? 12.391 23.625 7.609 1 90.31 307 GLU B N 1
ATOM 5449 C CA . GLU B 1 307 ? 13.273 23.781 8.766 1 90.31 307 GLU B CA 1
ATOM 5450 C C . GLU B 1 307 ? 12.5 24.297 9.977 1 90.31 307 GLU B C 1
ATOM 5452 O O . GLU B 1 307 ? 11.539 25.062 9.836 1 90.31 307 GLU B O 1
ATOM 5457 N N . GLY B 1 308 ? 12.945 23.797 11.164 1 93 308 GLY B N 1
ATOM 5458 C CA . GLY B 1 308 ? 12.422 24.391 12.383 1 93 308 GLY B CA 1
ATOM 5459 C C . GLY B 1 308 ? 12.898 25.812 12.602 1 93 308 GLY B C 1
ATOM 5460 O O . GLY B 1 308 ? 13.742 26.312 11.859 1 93 308 GLY B O 1
ATOM 5461 N N . TRP B 1 309 ? 12.297 26.453 13.562 1 93.44 309 TRP B N 1
ATOM 5462 C CA . TRP B 1 309 ? 12.656 27.844 13.812 1 93.44 309 TRP B CA 1
ATOM 5463 C C . TRP B 1 309 ? 12.461 28.203 15.281 1 93.44 309 TRP B C 1
ATOM 5465 O O . TRP B 1 309 ? 11.758 27.516 16.016 1 93.44 309 TRP B O 1
ATOM 5475 N N . LYS B 1 310 ? 13.172 29.234 15.719 1 93.5 310 LYS B N 1
ATOM 5476 C CA . LYS B 1 310 ? 13.062 29.828 17.047 1 93.5 310 LYS B CA 1
ATOM 5477 C C . LYS B 1 310 ? 12.992 31.359 16.953 1 93.5 310 LYS B C 1
ATOM 5479 O O . LYS B 1 310 ? 13.68 31.969 16.141 1 93.5 310 LYS B O 1
ATOM 5484 N N . LEU B 1 311 ? 12.102 31.844 17.688 1 92.94 311 LEU B N 1
ATOM 5485 C CA . LEU B 1 311 ? 12.133 33.281 17.875 1 92.94 311 LEU B CA 1
ATOM 5486 C C . LEU B 1 311 ? 13.398 33.719 18.609 1 92.94 311 LEU B C 1
ATOM 5488 O O . LEU B 1 311 ? 13.797 33.094 19.594 1 92.94 311 LEU B O 1
ATOM 5492 N N . PRO B 1 312 ? 14 34.781 18.188 1 86.38 312 PRO B N 1
ATOM 5493 C CA . PRO B 1 312 ? 15.188 35.219 18.906 1 86.38 312 PRO B CA 1
ATOM 5494 C C . PRO B 1 312 ? 14.883 35.594 20.359 1 86.38 312 PRO B C 1
ATOM 5496 O O . PRO B 1 312 ? 13.828 36.156 20.641 1 86.38 312 PRO B O 1
ATOM 5499 N N . MET B 1 313 ? 15.711 35.219 21.25 1 78.94 313 MET B N 1
ATOM 5500 C CA . MET B 1 313 ? 15.555 35.469 22.688 1 78.94 313 MET B CA 1
ATOM 5501 C C . MET B 1 313 ? 15.344 36.938 22.969 1 78.94 313 MET B C 1
ATOM 5503 O O . MET B 1 313 ? 14.617 37.312 23.891 1 78.94 313 MET B O 1
ATOM 5507 N N . GLU B 1 314 ? 15.922 37.781 22.156 1 83.56 314 GLU B N 1
ATOM 5508 C CA . GLU B 1 314 ? 15.898 39.219 22.406 1 83.56 314 GLU B CA 1
ATOM 5509 C C . GLU B 1 314 ? 14.812 39.906 21.578 1 83.56 314 GLU B C 1
ATOM 5511 O O . GLU B 1 314 ? 14.852 41.094 21.375 1 83.56 314 GLU B O 1
ATOM 5516 N N . SER B 1 315 ? 13.875 39.125 21.25 1 85.88 315 SER B N 1
ATOM 5517 C CA . SER B 1 315 ? 12.836 39.75 20.422 1 85.88 315 SER B CA 1
ATOM 5518 C C . SER B 1 315 ? 12.094 40.844 21.203 1 85.88 315 SER B C 1
ATOM 5520 O O . SER B 1 315 ? 11.586 40.594 22.297 1 85.88 315 SER B O 1
ATOM 5522 N N . SER B 1 316 ? 11.953 41.969 20.656 1 87.38 316 SER B N 1
ATOM 5523 C CA . SER B 1 316 ? 11.227 43.094 21.25 1 87.38 316 SER B CA 1
ATOM 5524 C C . SER B 1 316 ? 9.719 42.875 21.203 1 87.38 316 SER B C 1
ATOM 5526 O O . SER B 1 316 ? 8.977 43.438 22.031 1 87.38 316 SER B O 1
ATOM 5528 N N . PHE B 1 317 ? 9.375 42.031 20.344 1 89.69 317 PHE B N 1
ATOM 5529 C CA . PHE B 1 317 ? 7.945 41.812 20.156 1 89.69 317 PHE B CA 1
ATOM 5530 C C . PHE B 1 317 ? 7.387 40.969 21.312 1 89.69 317 PHE B C 1
ATOM 5532 O O . PHE B 1 317 ? 6.246 41.188 21.734 1 89.69 317 PHE B O 1
ATOM 5539 N N . LEU B 1 318 ? 8.125 40.125 21.875 1 91.44 318 LEU B N 1
ATOM 5540 C CA . LEU B 1 318 ? 7.633 39.25 22.922 1 91.44 318 LEU B CA 1
ATOM 5541 C C . LEU B 1 318 ? 7.277 40.031 24.172 1 91.44 318 LEU B C 1
ATOM 5543 O O . LEU B 1 318 ? 6.281 39.719 24.844 1 91.44 318 LEU B O 1
ATOM 5547 N N . SER B 1 319 ? 8.086 40.969 24.484 1 90.62 319 SER B N 1
ATOM 5548 C CA . SER B 1 319 ? 7.812 41.812 25.656 1 90.62 319 SER B CA 1
ATOM 5549 C C . SER B 1 319 ? 6.523 42.625 25.469 1 90.62 319 SER B C 1
ATOM 5551 O O . SER B 1 319 ? 5.734 42.75 26.406 1 90.62 319 SER B O 1
ATOM 5553 N N . LYS B 1 320 ? 6.344 43.125 24.266 1 92.12 320 LYS B N 1
ATOM 5554 C CA . LYS B 1 320 ? 5.133 43.875 23.953 1 92.12 320 LYS B CA 1
ATOM 5555 C C . LYS B 1 320 ? 3.896 42.969 24.047 1 92.12 320 LYS B C 1
ATOM 5557 O O . LYS B 1 320 ? 2.857 43.406 24.562 1 92.12 320 LYS B O 1
ATOM 5562 N N . ILE B 1 321 ? 4.051 41.844 23.609 1 94.25 321 ILE B N 1
ATOM 5563 C CA . ILE B 1 321 ? 2.93 40.906 23.594 1 94.25 321 ILE B CA 1
ATOM 5564 C C . ILE B 1 321 ? 2.602 40.438 25.016 1 94.25 321 ILE B C 1
ATOM 5566 O O . ILE B 1 321 ? 1.431 40.312 25.375 1 94.25 321 ILE B O 1
ATOM 5570 N N . LYS B 1 322 ? 3.588 40.25 25.797 1 94 322 LYS B N 1
ATOM 5571 C CA . LYS B 1 322 ? 3.367 39.906 27.188 1 94 322 LYS B CA 1
ATOM 5572 C C . LYS B 1 322 ? 2.535 40.969 27.906 1 94 322 LYS B C 1
ATOM 5574 O O . LYS B 1 322 ? 1.637 40.656 28.672 1 94 322 LYS B O 1
ATOM 5579 N N . LYS B 1 323 ? 2.822 42.156 27.656 1 94.06 323 LYS B N 1
ATOM 5580 C CA . LYS B 1 323 ? 2.062 43.25 28.25 1 94.06 323 LYS B CA 1
ATOM 5581 C C . LYS B 1 323 ? 0.601 43.219 27.828 1 94.06 323 LYS B C 1
ATOM 5583 O O . LYS B 1 323 ? -0.298 43.5 28.625 1 94.06 323 LYS B O 1
ATOM 5588 N N . ILE B 1 324 ? 0.421 42.906 26.578 1 94.56 324 ILE B N 1
ATOM 5589 C CA . ILE B 1 324 ? -0.94 42.781 26.062 1 94.56 324 ILE B CA 1
ATOM 5590 C C . ILE B 1 324 ? -1.685 41.688 26.797 1 94.56 324 ILE B C 1
ATOM 5592 O O . ILE B 1 324 ? -2.844 41.844 27.188 1 94.56 324 ILE B O 1
ATOM 5596 N N . TYR B 1 325 ? -1.044 40.562 26.984 1 95.56 325 TYR B N 1
ATOM 5597 C CA . TYR B 1 325 ? -1.646 39.469 27.734 1 95.56 325 TYR B CA 1
ATOM 5598 C C . TYR B 1 325 ? -2.023 39.906 29.141 1 95.56 325 TYR B C 1
ATOM 5600 O O . TYR B 1 325 ? -3.115 39.594 29.625 1 95.56 325 TYR B O 1
ATOM 5608 N N . ASP B 1 326 ? -1.155 40.594 29.75 1 94.81 326 ASP B N 1
ATOM 5609 C CA . ASP B 1 326 ? -1.421 41.125 31.094 1 94.81 326 ASP B CA 1
ATOM 5610 C C . ASP B 1 326 ? -2.637 42.062 31.094 1 94.81 326 ASP B C 1
ATOM 5612 O O . ASP B 1 326 ? -3.512 41.938 31.953 1 94.81 326 ASP B O 1
ATOM 5616 N N . ASP B 1 327 ? -2.656 42.906 30.156 1 92.69 327 ASP B N 1
ATOM 5617 C CA . ASP B 1 327 ? -3.744 43.875 30.047 1 92.69 327 ASP B CA 1
ATOM 5618 C C . ASP B 1 327 ? -5.082 43.188 29.828 1 92.69 327 ASP B C 1
ATOM 5620 O O . ASP B 1 327 ? -6.121 43.656 30.297 1 92.69 327 ASP B O 1
ATOM 5624 N N . LEU B 1 328 ? -5.027 42.062 29.109 1 92.81 328 LEU B N 1
ATOM 5625 C CA . LEU B 1 328 ? -6.246 41.344 28.766 1 92.81 328 LEU B CA 1
ATOM 5626 C C . LEU B 1 328 ? -6.574 40.312 29.859 1 92.81 328 LEU B C 1
ATOM 5628 O O . LEU B 1 328 ? -7.609 39.656 29.797 1 92.81 328 LEU B O 1
ATOM 5632 N N . ASN B 1 329 ? -5.742 40.156 30.797 1 93.62 329 ASN B N 1
ATOM 5633 C CA . ASN B 1 329 ? -5.887 39.188 31.875 1 93.62 329 ASN B CA 1
ATOM 5634 C C . ASN B 1 329 ? -5.949 37.75 31.328 1 93.62 329 ASN B C 1
ATOM 5636 O O . ASN B 1 329 ? -6.812 36.969 31.734 1 93.62 329 ASN B O 1
ATOM 5640 N N . ILE B 1 330 ? -5.191 37.5 30.297 1 93.44 330 ILE B N 1
ATOM 5641 C CA . ILE B 1 330 ? -4.969 36.188 29.766 1 93.44 330 ILE B CA 1
ATOM 5642 C C . ILE B 1 330 ? -3.613 35.656 30.234 1 93.44 330 ILE B C 1
ATOM 5644 O O . ILE B 1 330 ? -2.633 36.406 30.266 1 93.44 330 ILE B O 1
ATOM 5648 N N . THR B 1 331 ? -3.541 34.438 30.656 1 94.81 331 THR B N 1
ATOM 5649 C CA . THR B 1 331 ? -2.281 33.844 31.094 1 94.81 331 THR B CA 1
ATOM 5650 C C . THR B 1 331 ? -1.266 33.812 29.969 1 94.81 331 THR B C 1
ATOM 5652 O O . THR B 1 331 ? -1.55 33.281 28.891 1 94.81 331 THR B O 1
ATOM 5655 N N . PHE B 1 332 ? -0.127 34.406 30.281 1 94.81 332 PHE B N 1
ATOM 5656 C CA . PHE B 1 332 ? 0.948 34.406 29.297 1 94.81 332 PHE B CA 1
ATOM 5657 C C . PHE B 1 332 ? 1.819 33.156 29.453 1 94.81 332 PHE B C 1
ATOM 5659 O O . PHE B 1 332 ? 2.432 32.938 30.5 1 94.81 332 PHE B O 1
ATOM 5666 N N . LYS B 1 333 ? 1.785 32.281 28.5 1 94.94 333 LYS B N 1
ATOM 5667 C CA . LYS B 1 333 ? 2.611 31.094 28.438 1 94.94 333 LYS B CA 1
ATOM 5668 C C . LYS B 1 333 ? 3.219 30.922 27.047 1 94.94 333 LYS B C 1
ATOM 5670 O O . LYS B 1 333 ? 2.541 31.125 26.031 1 94.94 333 LYS B O 1
ATOM 5675 N N . THR B 1 334 ? 4.512 30.656 27.047 1 94.31 334 THR B N 1
ATOM 5676 C CA . THR B 1 334 ? 5.168 30.375 25.781 1 94.31 334 THR B CA 1
ATOM 5677 C C . THR B 1 334 ? 5.375 28.875 25.594 1 94.31 334 THR B C 1
ATOM 5679 O O . THR B 1 334 ? 5.578 28.141 26.578 1 94.31 334 THR B O 1
ATOM 5682 N N . THR B 1 335 ? 5.27 28.422 24.422 1 94.31 335 THR B N 1
ATOM 5683 C CA . THR B 1 335 ? 5.496 27.031 24.031 1 94.31 335 THR B CA 1
ATOM 5684 C C . THR B 1 335 ? 6.023 26.938 22.609 1 94.31 335 THR B C 1
ATOM 5686 O O . THR B 1 335 ? 6.59 27.906 22.078 1 94.31 335 THR B O 1
ATOM 5689 N N . PHE B 1 336 ? 6.047 25.734 22.078 1 94.5 336 PHE B N 1
ATOM 5690 C CA . PHE B 1 336 ? 6.43 25.516 20.688 1 94.5 336 PHE B CA 1
ATOM 5691 C C . PHE B 1 336 ? 5.301 24.859 19.906 1 94.5 336 PHE B C 1
ATOM 5693 O O . PHE B 1 336 ? 4.387 24.281 20.5 1 94.5 336 PHE B O 1
ATOM 5700 N N . PHE B 1 337 ? 5.355 25.062 18.625 1 94.5 337 PHE B N 1
ATOM 5701 C CA . PHE B 1 337 ? 4.363 24.438 17.75 1 94.5 337 PHE B CA 1
ATOM 5702 C C . PHE B 1 337 ? 4.898 23.141 17.156 1 94.5 337 PHE B C 1
ATOM 5704 O O . PHE B 1 337 ? 5.93 23.141 16.484 1 94.5 337 PHE B O 1
ATOM 5711 N N . ALA B 1 338 ? 4.23 22.094 17.297 1 89.62 338 ALA B N 1
ATOM 5712 C CA . ALA B 1 338 ? 4.699 20.766 16.922 1 89.62 338 ALA B CA 1
ATOM 5713 C C . ALA B 1 338 ? 4.625 20.562 15.414 1 89.62 338 ALA B C 1
ATOM 5715 O O . ALA B 1 338 ? 5.406 19.797 14.852 1 89.62 338 ALA B O 1
ATOM 5716 N N . GLY B 1 339 ? 3.758 21.219 14.789 1 89.12 339 GLY B N 1
ATOM 5717 C CA . GLY B 1 339 ? 3.602 21.109 13.344 1 89.12 339 GLY B CA 1
ATOM 5718 C C . GLY B 1 339 ? 4.305 22.203 12.578 1 89.12 339 GLY B C 1
ATOM 5719 O O . GLY B 1 339 ? 5.062 22.984 13.156 1 89.12 339 GLY B O 1
ATOM 5720 N N . THR B 1 340 ? 4.16 22.109 11.273 1 91.5 340 THR B N 1
ATOM 5721 C CA . THR B 1 340 ? 4.641 23.188 10.414 1 91.5 340 THR B CA 1
ATOM 5722 C C . THR B 1 340 ? 3.469 23.984 9.836 1 91.5 340 THR B C 1
ATOM 5724 O O . THR B 1 340 ? 2.381 23.438 9.641 1 91.5 340 THR B O 1
ATOM 5727 N N . THR B 1 341 ? 3.762 25.234 9.695 1 94.44 341 THR B N 1
ATOM 5728 C CA . THR B 1 341 ? 2.742 26.156 9.211 1 94.44 341 THR B CA 1
ATOM 5729 C C . THR B 1 341 ? 3.301 27.031 8.086 1 94.44 341 THR B C 1
ATOM 5731 O O . THR B 1 341 ? 4.48 26.938 7.746 1 94.44 341 THR B O 1
ATOM 5734 N N . ASP B 1 342 ? 2.432 27.875 7.547 1 95.62 342 ASP B N 1
ATOM 5735 C CA . ASP B 1 342 ? 2.873 28.812 6.531 1 95.62 342 ASP B CA 1
ATOM 5736 C C . ASP B 1 342 ? 3.949 29.75 7.082 1 95.62 342 ASP B C 1
ATOM 5738 O O . ASP B 1 342 ? 4.719 30.344 6.316 1 95.62 342 ASP B O 1
ATOM 5742 N N . GLY B 1 343 ? 3.977 29.875 8.344 1 94.56 343 GLY B N 1
ATOM 5743 C CA . GLY B 1 343 ? 5.047 30.641 8.961 1 94.56 343 GLY B CA 1
ATOM 5744 C C . GLY B 1 343 ? 6.43 30.156 8.578 1 94.56 343 GLY B C 1
ATOM 5745 O O . GLY B 1 343 ? 7.355 30.953 8.422 1 94.56 343 GLY B O 1
ATOM 5746 N N . SER B 1 344 ? 6.551 28.844 8.438 1 92.06 344 SER B N 1
ATOM 5747 C CA . SER B 1 344 ? 7.836 28.266 8.078 1 92.06 344 SER B CA 1
ATOM 5748 C C . SER B 1 344 ? 8.281 28.719 6.691 1 92.06 344 SER B C 1
ATOM 5750 O O . SER B 1 344 ? 9.484 28.766 6.402 1 92.06 344 SER B O 1
ATOM 5752 N N . ILE B 1 345 ? 7.359 29.094 5.859 1 92.56 345 ILE B N 1
ATOM 5753 C CA . ILE B 1 345 ? 7.668 29.578 4.516 1 92.56 345 ILE B CA 1
ATOM 5754 C C . ILE B 1 345 ? 8.008 31.062 4.559 1 92.56 345 ILE B C 1
ATOM 5756 O O . ILE B 1 345 ? 9.047 31.484 4.047 1 92.56 345 ILE B O 1
ATOM 5760 N N . PHE B 1 346 ? 7.211 31.812 5.219 1 94.25 346 PHE B N 1
ATOM 5761 C CA . PHE B 1 346 ? 7.359 33.25 5.234 1 94.25 346 PHE B CA 1
ATOM 5762 C C . PHE B 1 346 ? 8.609 33.656 6 1 94.25 346 PHE B C 1
ATOM 5764 O O . PHE B 1 346 ? 9.234 34.688 5.688 1 94.25 346 PHE B O 1
ATOM 5771 N N . ARG B 1 347 ? 8.977 32.938 6.91 1 90.62 347 ARG B N 1
ATOM 5772 C CA . ARG B 1 347 ? 10.133 33.25 7.73 1 90.62 347 ARG B CA 1
ATOM 5773 C C . ARG B 1 347 ? 11.406 33.281 6.902 1 90.62 347 ARG B C 1
ATOM 5775 O O . ARG B 1 347 ? 12.414 33.844 7.305 1 90.62 347 ARG B O 1
ATOM 5782 N N . LYS B 1 348 ? 11.375 32.625 5.848 1 85.88 348 LYS B N 1
ATOM 5783 C CA . LYS B 1 348 ? 12.531 32.594 4.965 1 85.88 348 LYS B CA 1
ATOM 5784 C C . LYS B 1 348 ? 12.922 34 4.512 1 85.88 348 LYS B C 1
ATOM 5786 O O . LYS B 1 348 ? 14.047 34.219 4.074 1 85.88 348 LYS B O 1
ATOM 5791 N N . LYS B 1 349 ? 12.055 34.875 4.645 1 87.69 349 LYS B N 1
ATOM 5792 C CA . LYS B 1 349 ? 12.312 36.281 4.258 1 87.69 349 LYS B CA 1
ATOM 5793 C C . LYS B 1 349 ? 12.859 37.094 5.43 1 87.69 349 LYS B C 1
ATOM 5795 O O . LYS B 1 349 ? 12.961 38.312 5.352 1 87.69 349 LYS B O 1
ATOM 5800 N N . GLY B 1 350 ? 13.141 36.375 6.508 1 86.19 350 GLY B N 1
ATOM 5801 C CA . GLY B 1 350 ? 13.758 37.031 7.652 1 86.19 350 GLY B CA 1
ATOM 5802 C C . GLY B 1 350 ? 12.742 37.656 8.609 1 86.19 350 GLY B C 1
ATOM 5803 O O . GLY B 1 350 ? 13.102 38.438 9.477 1 86.19 350 GLY B O 1
ATOM 5804 N N . VAL B 1 351 ? 11.562 37.312 8.461 1 88.88 351 VAL B N 1
ATOM 5805 C CA . VAL B 1 351 ? 10.5 37.844 9.305 1 88.88 351 VAL B CA 1
ATOM 5806 C C . VAL B 1 351 ? 10.461 37.094 10.633 1 88.88 351 VAL B C 1
ATOM 5808 O O . VAL B 1 351 ? 10.648 35.875 10.672 1 88.88 351 VAL B O 1
ATOM 5811 N N . GLU B 1 352 ? 10.289 37.844 11.758 1 92.5 352 GLU B N 1
ATOM 5812 C CA . GLU B 1 352 ? 10.008 37.188 13.023 1 92.5 352 GLU B CA 1
ATOM 5813 C C . GLU B 1 352 ? 8.602 36.594 13.031 1 92.5 352 GLU B C 1
ATOM 5815 O O . GLU B 1 352 ? 7.676 37.156 12.453 1 92.5 352 GLU B O 1
ATOM 5820 N N . CYS B 1 353 ? 8.578 35.469 13.625 1 94.19 353 CYS B N 1
ATOM 5821 C CA . CYS B 1 353 ? 7.32 34.719 13.562 1 94.19 353 CYS B CA 1
ATOM 5822 C C . CYS B 1 353 ? 6.902 34.25 14.945 1 94.19 353 CYS B C 1
ATOM 5824 O O . CYS B 1 353 ? 7.742 33.812 15.734 1 94.19 353 CYS B O 1
ATOM 5826 N N . ILE B 1 354 ? 5.633 34.406 15.273 1 96.56 354 ILE B N 1
ATOM 5827 C CA . ILE B 1 354 ? 5.016 33.719 16.406 1 96.56 354 ILE B CA 1
ATOM 5828 C C . ILE B 1 354 ? 3.74 33 15.961 1 96.56 354 ILE B C 1
ATOM 5830 O O . ILE B 1 354 ? 3.145 33.375 14.945 1 96.56 354 ILE B O 1
ATOM 5834 N N . ILE B 1 355 ? 3.381 32 16.641 1 97.88 355 ILE B N 1
ATOM 5835 C CA . ILE B 1 355 ? 2.133 31.281 16.375 1 97.88 355 ILE B CA 1
ATOM 5836 C C . ILE B 1 355 ? 1.209 31.406 17.594 1 97.88 355 ILE B C 1
ATOM 5838 O O . ILE B 1 355 ? 1.604 31.078 18.719 1 97.88 355 ILE B O 1
ATOM 5842 N N . VAL B 1 356 ? 0.03 31.906 17.344 1 98.19 356 VAL B N 1
ATOM 5843 C CA . VAL B 1 356 ? -0.946 32 18.438 1 98.19 356 VAL B CA 1
ATOM 5844 C C . VAL B 1 356 ? -2.354 32.094 17.844 1 98.19 356 VAL B C 1
ATOM 5846 O O . VAL B 1 356 ? -2.615 32.938 17 1 98.19 356 VAL B O 1
ATOM 5849 N N . GLY B 1 357 ? -3.232 31.266 18.297 1 98 357 GLY B N 1
ATOM 5850 C CA . GLY B 1 357 ? -4.621 31.312 17.875 1 98 357 GLY B CA 1
ATOM 5851 C C . GLY B 1 357 ? -5.57 30.625 18.828 1 98 357 GLY B C 1
ATOM 5852 O O . GLY B 1 357 ? -5.137 29.953 19.766 1 98 357 GLY B O 1
ATOM 5853 N N . PRO B 1 358 ? -6.859 30.844 18.672 1 97.56 358 PRO B N 1
ATOM 5854 C CA . PRO B 1 358 ? -7.863 30.406 19.656 1 97.56 358 PRO B CA 1
ATOM 5855 C C . PRO B 1 358 ? -8.109 28.891 19.609 1 97.56 358 PRO B C 1
ATOM 5857 O O . PRO B 1 358 ? -8.555 28.312 20.609 1 97.56 358 PRO B O 1
ATOM 5860 N N . GLY B 1 359 ? -7.922 28.188 18.547 1 95.88 359 GLY B N 1
ATOM 5861 C CA . GLY B 1 359 ? -8.172 26.75 18.453 1 95.88 359 GLY B CA 1
ATOM 5862 C C . GLY B 1 359 ? -7.188 25.922 19.266 1 95.88 359 GLY B C 1
ATOM 5863 O O . GLY B 1 359 ? -6.188 26.453 19.75 1 95.88 359 GLY B O 1
ATOM 5864 N N . GLU B 1 360 ? -7.598 24.672 19.484 1 93.56 360 GLU B N 1
ATOM 5865 C CA . GLU B 1 360 ? -6.727 23.688 20.109 1 93.56 360 GLU B CA 1
ATOM 5866 C C . GLU B 1 360 ? -6.172 22.688 19.094 1 93.56 360 GLU B C 1
ATOM 5868 O O . GLU B 1 360 ? -6.93 22.078 18.344 1 93.56 360 GLU B O 1
ATOM 5873 N N . LEU B 1 361 ? -4.875 22.547 19.172 1 87.81 361 LEU B N 1
ATOM 5874 C CA . LEU B 1 361 ? -4.25 21.625 18.234 1 87.81 361 LEU B CA 1
ATOM 5875 C C . LEU B 1 361 ? -4.75 20.203 18.469 1 87.81 361 LEU B C 1
ATOM 5877 O O . LEU B 1 361 ? -4.895 19.422 17.516 1 87.81 361 LEU B O 1
ATOM 5881 N N . SER B 1 362 ? -5.062 19.859 19.672 1 85.94 362 SER B N 1
ATOM 5882 C CA . SER B 1 362 ? -5.535 18.531 20.031 1 85.94 362 SER B CA 1
ATOM 5883 C C . SER B 1 362 ? -6.895 18.234 19.406 1 85.94 362 SER B C 1
ATOM 5885 O O . SER B 1 362 ? -7.309 17.078 19.328 1 85.94 362 SER B O 1
ATOM 5887 N N . ALA B 1 363 ? -7.602 19.25 18.984 1 88.12 363 ALA B N 1
ATOM 5888 C CA . ALA B 1 363 ? -8.922 19.094 18.391 1 88.12 363 ALA B CA 1
ATOM 5889 C C . ALA B 1 363 ? -8.828 19.016 16.875 1 88.12 363 ALA B C 1
ATOM 5891 O O . ALA B 1 363 ? -9.812 18.688 16.203 1 88.12 363 ALA B O 1
ATOM 5892 N N . ALA B 1 364 ? -7.637 19.172 16.344 1 86.56 364 ALA B N 1
ATOM 5893 C CA . ALA B 1 364 ? -7.465 19.312 14.898 1 86.56 364 ALA B CA 1
ATOM 5894 C C . ALA B 1 364 ? -7.332 17.938 14.242 1 86.56 364 ALA B C 1
ATOM 5896 O O . ALA B 1 364 ? -6.863 16.984 14.867 1 86.56 364 ALA B O 1
ATOM 5897 N N . HIS B 1 365 ? -7.754 17.781 13.023 1 82.81 365 HIS B N 1
ATOM 5898 C CA . HIS B 1 365 ? -7.531 16.656 12.141 1 82.81 365 HIS B CA 1
ATOM 5899 C C . HIS B 1 365 ? -8.211 15.398 12.672 1 82.81 365 HIS B C 1
ATOM 5901 O O . HIS B 1 365 ? -7.656 14.297 12.57 1 82.81 365 HIS B O 1
ATOM 5907 N N . LYS B 1 366 ? -9.273 15.57 13.344 1 83.44 366 LYS B N 1
ATOM 5908 C CA . LYS B 1 366 ? -10.031 14.43 13.836 1 83.44 366 LYS B CA 1
ATOM 5909 C C . LYS B 1 366 ? -11.508 14.773 13.984 1 83.44 366 LYS B C 1
ATOM 5911 O O . LYS B 1 366 ? -11.898 15.938 13.844 1 83.44 366 LYS B O 1
ATOM 5916 N N . GLU B 1 367 ? -12.32 13.828 14.242 1 89.38 367 GLU B N 1
ATOM 5917 C CA . GLU B 1 367 ? -13.758 14.023 14.406 1 89.38 367 GLU B CA 1
ATOM 5918 C C . GLU B 1 367 ? -14.055 14.938 15.594 1 89.38 367 GLU B C 1
ATOM 5920 O O . GLU B 1 367 ? -13.25 15.039 16.516 1 89.38 367 GLU B O 1
ATOM 5925 N N . ASN B 1 368 ? -15.141 15.672 15.438 1 94.31 368 ASN B N 1
ATOM 5926 C CA . ASN B 1 368 ? -15.68 16.531 16.484 1 94.31 368 ASN B CA 1
ATOM 5927 C C . ASN B 1 368 ? -14.766 17.719 16.781 1 94.31 368 ASN B C 1
ATOM 5929 O O . ASN B 1 368 ? -14.641 18.141 17.922 1 94.31 368 ASN B O 1
ATOM 5933 N N . GLU B 1 369 ? -14.102 18.094 15.812 1 95.56 369 GLU B N 1
ATOM 5934 C CA . GLU B 1 369 ? -13.336 19.328 15.914 1 95.56 369 GLU B CA 1
ATOM 5935 C C . GLU B 1 369 ? -14.227 20.5 16.312 1 95.56 369 GLU B C 1
ATOM 5937 O O . GLU B 1 369 ? -15.352 20.625 15.828 1 95.56 369 GLU B O 1
ATOM 5942 N N . CYS B 1 370 ? -13.703 21.312 17.203 1 97.88 370 CYS B N 1
ATOM 5943 C CA . CYS B 1 370 ? -14.469 22.469 17.672 1 97.88 370 CYS B CA 1
ATOM 5944 C C . CYS B 1 370 ? -13.539 23.547 18.188 1 97.88 370 CYS B C 1
ATOM 5946 O O . CYS B 1 370 ? -12.359 23.297 18.453 1 97.88 370 CYS B O 1
ATOM 5948 N N . VAL B 1 371 ? -14.039 24.703 18.297 1 98.38 371 VAL B N 1
ATOM 5949 C CA . VAL B 1 371 ? -13.305 25.812 18.875 1 98.38 371 VAL B CA 1
ATOM 5950 C C . VAL B 1 371 ? -14.172 26.516 19.922 1 98.38 371 VAL B C 1
ATOM 5952 O O . VAL B 1 371 ? -15.375 26.672 19.719 1 98.38 371 VAL B O 1
ATOM 5955 N N . SER B 1 372 ? -13.57 26.891 21.016 1 98.25 372 SER B N 1
ATOM 5956 C CA . SER B 1 372 ? -14.266 27.594 22.094 1 98.25 372 SER B CA 1
ATOM 5957 C C . SER B 1 372 ? -14.617 29.016 21.688 1 98.25 372 SER B C 1
ATOM 5959 O O . SER B 1 372 ? -13.758 29.766 21.203 1 98.25 372 SER B O 1
ATOM 5961 N N . ILE B 1 373 ? -15.836 29.406 21.969 1 98.06 373 ILE B N 1
ATOM 5962 C CA . ILE B 1 373 ? -16.281 30.766 21.688 1 98.06 373 ILE B CA 1
ATOM 5963 C C . ILE B 1 373 ? -15.516 31.766 22.562 1 98.06 373 ILE B C 1
ATOM 5965 O O . ILE B 1 373 ? -15.102 32.812 22.094 1 98.06 373 ILE B O 1
ATOM 5969 N N . GLU B 1 374 ? -15.328 31.391 23.719 1 96.88 374 GLU B N 1
ATOM 5970 C CA . GLU B 1 374 ? -14.555 32.219 24.625 1 96.88 374 GLU B CA 1
ATOM 5971 C C . GLU B 1 374 ? -13.148 32.5 24.094 1 96.88 374 GLU B C 1
ATOM 5973 O O . GLU B 1 374 ? -12.672 33.625 24.109 1 96.88 374 GLU B O 1
ATOM 5978 N N . LYS B 1 375 ? -12.531 31.484 23.625 1 97.25 375 LYS B N 1
ATOM 5979 C CA . LYS B 1 375 ? -11.18 31.625 23.094 1 97.25 375 LYS B CA 1
ATOM 5980 C C . LYS B 1 375 ? -11.18 32.438 21.797 1 97.25 375 LYS B C 1
ATOM 5982 O O . LYS B 1 375 ? -10.234 33.188 21.516 1 97.25 375 LYS B O 1
ATOM 5987 N N . LEU B 1 376 ? -12.227 32.281 21.031 1 97.44 376 LEU B N 1
ATOM 5988 C CA . LEU B 1 376 ? -12.359 33.062 19.812 1 97.44 376 LEU B CA 1
ATOM 5989 C C . LEU B 1 376 ? -12.391 34.562 20.141 1 97.44 376 LEU B C 1
ATOM 5991 O O . LEU B 1 376 ? -11.695 35.344 19.516 1 97.44 376 LEU B O 1
ATOM 5995 N N . ILE B 1 377 ? -13.156 34.875 21.078 1 96 377 ILE B N 1
ATOM 5996 C CA . ILE B 1 377 ? -13.312 36.281 21.484 1 96 377 ILE B CA 1
ATOM 5997 C C . ILE B 1 377 ? -11.992 36.781 22.047 1 96 377 ILE B C 1
ATOM 5999 O O . ILE B 1 377 ? -11.562 37.906 21.703 1 96 377 ILE B O 1
ATOM 6003 N N . GLN B 1 378 ? -11.359 36 22.844 1 96.12 378 GLN B N 1
ATOM 6004 C CA . GLN B 1 378 ? -10.062 36.375 23.375 1 96.12 378 GLN B CA 1
ATOM 6005 C C . GLN B 1 378 ? -9.031 36.562 22.266 1 96.12 378 GLN B C 1
ATOM 6007 O O . GLN B 1 378 ? -8.195 37.469 22.328 1 96.12 378 GLN B O 1
ATOM 6012 N N . GLY B 1 379 ? -9.109 35.656 21.375 1 96.88 379 GLY B N 1
ATOM 6013 C CA . GLY B 1 379 ? -8.219 35.781 20.234 1 96.88 379 GLY B CA 1
ATOM 6014 C C . GLY B 1 379 ? -8.414 37.062 19.469 1 96.88 379 GLY B C 1
ATOM 6015 O O . GLY B 1 379 ? -7.438 37.719 19.078 1 96.88 379 GLY B O 1
ATOM 6016 N N . CYS B 1 380 ? -9.625 37.406 19.281 1 96.25 380 CYS B N 1
ATOM 6017 C CA . CYS B 1 380 ? -9.945 38.688 18.609 1 96.25 380 CYS B CA 1
ATOM 6018 C C . CYS B 1 380 ? -9.359 39.844 19.359 1 96.25 380 CYS B C 1
ATOM 6020 O O . CYS B 1 380 ? -8.766 40.75 18.766 1 96.25 380 CYS B O 1
ATOM 6022 N N . LYS B 1 381 ? -9.531 39.844 20.625 1 95.62 381 LYS B N 1
ATOM 6023 C CA . LYS B 1 381 ? -9.008 40.938 21.469 1 95.62 381 LYS B CA 1
ATOM 6024 C C . LYS B 1 381 ? -7.48 41 21.391 1 95.62 381 LYS B C 1
ATOM 6026 O O . LYS B 1 381 ? -6.902 42.062 21.281 1 95.62 381 LYS B O 1
ATOM 6031 N N . LEU B 1 382 ? -6.926 39.875 21.453 1 96.38 382 LEU B N 1
ATOM 6032 C CA . LEU B 1 382 ? -5.469 39.781 21.406 1 96.38 382 LEU B CA 1
ATOM 6033 C C . LEU B 1 382 ? -4.938 40.344 20.094 1 96.38 382 LEU B C 1
ATOM 6035 O O . LEU B 1 382 ? -4.043 41.188 20.094 1 96.38 382 LEU B O 1
ATOM 6039 N N . TYR B 1 383 ? -5.508 39.875 19.016 1 97.38 383 TYR B N 1
ATOM 6040 C CA . TYR B 1 383 ? -5.059 40.344 17.703 1 97.38 383 TYR B CA 1
ATOM 6041 C C . TYR B 1 383 ? -5.254 41.844 17.547 1 97.38 383 TYR B C 1
ATOM 6043 O O . TYR B 1 383 ? -4.367 42.531 17.047 1 97.38 383 TYR B O 1
ATOM 6051 N N . TYR B 1 384 ? -6.379 42.312 17.969 1 95.94 384 TYR B N 1
ATOM 6052 C CA . TYR B 1 384 ? -6.664 43.75 17.922 1 95.94 384 TYR B CA 1
ATOM 6053 C C . TYR B 1 384 ? -5.57 44.531 18.609 1 95.94 384 TYR B C 1
ATOM 6055 O O . TYR B 1 384 ? -5.062 45.531 18.062 1 95.94 384 TYR B O 1
ATOM 6063 N N . ASN B 1 385 ? -5.203 44.125 19.734 1 95.38 385 ASN B N 1
ATOM 6064 C CA . ASN B 1 385 ? -4.211 44.844 20.531 1 95.38 385 ASN B CA 1
ATOM 6065 C C . ASN B 1 385 ? -2.816 44.719 19.922 1 95.38 385 ASN B C 1
ATOM 6067 O O . ASN B 1 385 ? -2.014 45.656 20.016 1 95.38 385 ASN B O 1
ATOM 6071 N N . ILE B 1 386 ? -2.506 43.594 19.344 1 95.62 386 ILE B N 1
ATOM 6072 C CA . ILE B 1 386 ? -1.221 43.406 18.672 1 95.62 386 ILE B CA 1
ATOM 6073 C C . ILE B 1 386 ? -1.139 44.344 17.469 1 95.62 386 ILE B C 1
ATOM 6075 O O . ILE B 1 386 ? -0.096 44.969 17.219 1 95.62 386 ILE B O 1
ATOM 6079 N N . MET B 1 387 ? -2.221 44.5 16.781 1 95.75 387 MET B N 1
ATOM 6080 C CA . MET B 1 387 ? -2.273 45.344 15.609 1 95.75 387 MET B CA 1
ATOM 6081 C C . MET B 1 387 ? -2.029 46.812 15.984 1 95.75 387 MET B C 1
ATOM 6083 O O . MET B 1 387 ? -1.472 47.562 15.188 1 95.75 387 MET B O 1
ATOM 6087 N N . LEU B 1 388 ? -2.367 47.156 17.172 1 92.94 388 LEU B N 1
ATOM 6088 C CA . LEU B 1 388 ? -2.336 48.562 17.547 1 92.94 388 LEU B CA 1
ATOM 6089 C C . LEU B 1 388 ? -1.101 48.875 18.391 1 92.94 388 LEU B C 1
ATOM 6091 O O . LEU B 1 388 ? -0.838 50.031 18.719 1 92.94 388 LEU B O 1
ATOM 6095 N N . LYS B 1 389 ? -0.44 47.844 18.75 1 83.38 389 LYS B N 1
ATOM 6096 C CA . LYS B 1 389 ? 0.717 48.094 19.609 1 83.38 389 LYS B CA 1
ATOM 6097 C C . LYS B 1 389 ? 1.941 48.469 18.781 1 83.38 389 LYS B C 1
ATOM 6099 O O . LYS B 1 389 ? 2.178 47.875 17.703 1 83.38 389 LYS B O 1
ATOM 6104 N N . ARG B 1 390 ? 2.646 49.562 19.172 1 69.62 390 ARG B N 1
ATOM 6105 C CA . ARG B 1 390 ? 3.867 50.031 18.531 1 69.62 390 ARG B CA 1
ATOM 6106 C C . ARG B 1 390 ? 5.086 49.25 19.031 1 69.62 390 ARG B C 1
ATOM 6108 O O . ARG B 1 390 ? 5.211 49 20.219 1 69.62 390 ARG B O 1
#

pLDDT: mean 92.76, std 9.18, range [30.33, 98.81]

Foldseek 3Di:
DDPVPAQPDDPVLLVQLLVQLLVLLLQAQAPVVGQLLVVQVVLVVLCVVLVWDWDWADQDVSFIKIKTKAAAPDALAEAEEEAESYFHDQDPVQQVVFPDGQRRQDDDDQWGWHTCSQRPSLLLSLLSSLVSVCSVVPHHAHYMYMYIYFTDFVHDRSGLLSCQPPPSLLRYQEYEYAHHDQQAKEQKEKKKWKWKKKKFFDWDAVVVDQGGQRVVLVVQLQVVLVVDDPPPQDPDLQHHKHKDWDDKDFDDPPPIRTGIMITMMMIIGGQVDFPVVVVVVSVVSQVVSCVVPPRMDIDIGIDDIFHMDGADPPDPLLVVLVVLCVVLVHDHHYHHHRDDGSCSSSCVSVHRYMYGHQHHPVLHPGHGRIGGSVSSNVSSSSSSNSRRTD/DDPVPAQPDDPVLLVQLLVQLLVLLLQAQAPVVGQLLVVQVVLVVLCVVLVWDWDWADQDVSFIKIKTKAAAPDALAEAEEEAESYFHDQDPVQQVVFPDGQRRQDDDDQWGWHTCSQRPSLLLSLLSSLVSVCSVVPHHAHYMYMYIYFTDFVHDRSGLLSCQPPPSLLRYQEYEYAHHDQQAKEQKEKKKWKWKKKKFFDWDAVVVDQGGQRVVLVVQLQVVLVVDDPPPQDPDLQHHKHKDWDDKDFDDPPPIRTGIMITMMMIIGGQPDFPVVVVVVSVVSQVVSCVVPPRMDIDIGIDDIFHMDGADPPDPLLVVLVVLCVSLVHDHHYHHHRDDGSCSSSCVSVHRYMYGHQHHPVLHPGHGRIGGSVSSNVSSSSSSSSRRTD

Radius of gyration: 35.57 Å; Cα contacts (8 Å, |Δi|>4): 1876; chains: 2; bounding box: 49×118×70 Å

Organism: NCBI:txid2716538

Sequence (780 aa):
MNEKSMWYLSDSDFESVINITSDLVKLESTNPPGFEEEVGKYLVNFFNEASIETKIFPVEKGRFDVVAKIPGKDSKSSIAFTGHMDVVPVSEKEYRRWNILPFSGEVKDGFIYGRGSSDMKGGLASAMVAMSNIVKKGVMPPNDIYLIATVDEEDSMKGSKALLNEHFLSTIELLVVCEPTGLEICTAGKGRTYANICITGKTGHGSQGKGFNAIEFARKLMNKMQETSFQKYENTSYGSSFWQPISINAAVEPCVVPDELVLKVDARLVPDHRTEDVWMEMRNIIDSLKKQNPGYDAVIDIIDQREGWKLPMESSFLSKIKKIYDDLNITFKTTFFAGTTDGSIFRKKGVECIIVGPGELSAAHKENECVSIEKLIQGCKLYYNIMLKRMNEKSMWYLSDSDFESVINITSDLVKLESTNPPGFEEEVGKYLVNFFNEASIETKIFPVEKGRFDVVAKIPGKDSKSSIAFTGHMDVVPVSEKEYRRWNILPFSGEVKDGFIYGRGSSDMKGGLASAMVAMSNIVKKGVMPPNDIYLIATVDEEDSMKGSKALLNEHFLSTIELLVVCEPTGLEICTAGKGRTYANICITGKTGHGSQGKGFNAIEFARKLMNKMQETSFQKYENTSYGSSFWQPISINAAVEPCVVPDELVLKVDARLVPDHRTEDVWMEMRNIIDSLKKQNPGYDAVIDIIDQREGWKLPMESSFLSKIKKIYDDLNITFKTTFFAGTTDGSIFRKKGVECIIVGPGELSAAHKENECVSIEKLIQGCKLYYNIMLKR